Protein AF-0000000076649684 (afdb_homodimer)

Foldseek 3Di:
DVPVPPPPPPPPPPPPPPVPPPDPPPPDDDPPPQLDDDPVLLVQLVVQCVQFPCPLPAPQDDPVVCPDVVPDDLLLSLLSLLQRVLRGPDCVCPPPSLVSSVVSLVVSVVVLVVCVVVVNDDLVSLSSLLSSLQSCLLQLLLVSNQVSLVVSVVVCVVVVLFFQPDDLPDQDPVLQNSQRSVLSSLLSCLQRYDDDWDWDCPVPVVDIDTDDDDDDPVDDDPTDTRDHHDDPPPDDDPDDDPPNDDALSVLLSVLSNLSSLLLVLLVCLVVVPVPADDLPDCPHSNNVSVVSLVVSVVSPDPCLFCVNVVLLPDALVVCSVPVSRVSSSLSNQLSSLLSLLSSLPLCSPQVNPPDQQAPDDDLVSNLVSLVSNLLSLVSLLVSLVSCVVSVPDNNHCVNLLSLLSSLVSLLLQCLAQDPVSNVVSVVSNVSSLVSLVVSCVSGVLSVVSSVLSVVQSCQQCVVVVVPVVPPPDRRQQKGKGQPVSSCCSSSVPSPPPPPAADDVSCVVPDVPDPVRDHGPPPVQRFIWMWRQPNNPPPPVPSDDDRRRRGHTDDGDRPDDPDPDDDPPPDDPDPPCPPPPPDCPPPVPPPPPPPCPRPRPPDPVPPPPDDDDPPPPPPSPPTD/DVPVPPPPDPPPDPPPPPPPPPDPPPPDDDPPPQLDDDPVLLVQLVVQCVQFPCPLPAPQDDPVVVPDVVPDDLLLSLLSLLQRVLRGPDPVCPPPSLVSSVVSLVVSVVVLVVCVVVVNDDLVSLSSLLSSLQSCLLQLLLVSNQVSLVVSVVVCVVVVLFFQPDDLPDQDPVLQNSQRSVLSSLLSCLQRYDDDWDWDCPVPVVDIDTDDDDDDPVDDDPTDTRDHHDDDPPDDDPDDDPLDDDALSVLLSVLSNLSSLLLVLLVCLVVVPVPADDLPDCPHSNNVSVVSLVVSVVSPDPCLFCVNVVLLPDALVVCSVPVSRVSSSLSNQLSSLLSLLSSLPLCSVQVNPPDAQPDDPDLVSNLVSLVSNLLSLVSLLVSLVSCVVSVPDNNHCVNLLSLLSSLVSLLLQCLAQAPVSNVVSVVSNVSSLVSLVVSCVSGVLSVVSSVLSVVQSCQQCVVVVVPVVPPPDRRQLKGKGQPVSSCCSSSVPSVPPPPAADDVSCVVPDVPDPVRDHGPPPVQRFIWMWRQPNNPPPPVLSDDDRRRRTHTDDGDRPDDDDPDDDPDPDDPDDPCPPPPDDCPPPPPPPPPPPPPRPSPPDPVPPPPDDDDPPPPPPSPPTD

Sequence (1246 aa):
MESYTRILENSAQFQDWQLPLSPSVEMDSSTTTSILPPNDVLEDVIGAYFQYCHKQPLWLFNRQDFSSMQDCSEETMLALLALASCHSKHPFFQGRVHELGQSYAQAAREGIMHQVGEGKVSITTVQNLCILTLANIQANKTTLAHLHIGMANTLAKCANLDVEACAIEDFGTRAETRRRVFWSLHLLQQMYGHQSFTTDILQDITRPQYIATYTDPRKSVNERPPAIPHEDISGQDETTSADKKSGIWAYMLQTSTLWGEVRTYVKQWAQQTNNAPPPWSIESGYAVINAYLMDSETKFPDRHRFDSARFTEQENRHLQSNRGYWSPWIYQQFAYHTIHNMLNHPFLYSSRPQQSAQLGVPNTFWKTSSELAFIHSIWVARLIEMVIHKDYRVSDPFIGHCASIAATIHIYFCRAADKTTREAALDRLAKCVAFLAELALLWPSCRWLHERLQSLIRAAFEVDHEQGKDQEVPPPRTISINTRLMWDILLYNSGAYRGTTSSPQTRSLFDGSSLFPEDNTDDGEDIVEIDNFHSPTVEVSLGNGQALPPQPGRRRTRSGQGTQESQANPVAQSCSIPETFGSSTEQTPLASWPMSLDMAYDPFFQFQDSGGPFFGIWEVGNLMESYTRILENSAQFQDWQLPLSPSVEMDSSTTTSILPPNDVLEDVIGAYFQYCHKQPLWLFNRQDFSSMQDCSEETMLALLALASCHSKHPFFQGRVHELGQSYAQAAREGIMHQVGEGKVSITTVQNLCILTLANIQANKTTLAHLHIGMANTLAKCANLDVEACAIEDFGTRAETRRRVFWSLHLLQQMYGHQSFTTDILQDITRPQYIATYTDPRKSVNERPPAIPHEDISGQDETTSADKKSGIWAYMLQTSTLWGEVRTYVKQWAQQTNNAPPPWSIESGYAVINAYLMDSETKFPDRHRFDSARFTEQENRHLQSNRGYWSPWIYQQFAYHTIHNMLNHPFLYSSRPQQSAQLGVPNTFWKTSSELAFIHSIWVARLIEMVIHKDYRVSDPFIGHCASIAATIHIYFCRAADKTTREAALDRLAKCVAFLAELALLWPSCRWLHERLQSLIRAAFEVDHEQGKDQEVPPPRTISINTRLMWDILLYNSGAYRGTTSSPQTRSLFDGSSLFPEDNTDDGEDIVEIDNFHSPTVEVSLGNGQALPPQPGRRRTRSGQGTQESQANPVAQSCSIPETFGSSTEQTPLASWPMSLDMAYDPFFQFQDSGGPFFGIWEVGNL

Organism: Fusarium proliferatum (strain ET1) (NCBI:txid1227346)

Structure (mmCIF, N/CA/C/O backbone):
data_AF-0000000076649684-model_v1
#
loop_
_entity.id
_entity.type
_entity.pdbx_description
1 polymer 'Transcription factor domain-containing protein'
#
loop_
_atom_site.group_PDB
_atom_site.id
_atom_site.type_symbol
_atom_site.label_atom_id
_atom_site.label_alt_id
_atom_site.label_comp_id
_atom_site.label_asym_id
_atom_site.label_entity_id
_atom_site.label_seq_id
_atom_site.pdbx_PDB_ins_code
_atom_site.Cartn_x
_atom_site.Cartn_y
_atom_site.Cartn_z
_atom_site.occupancy
_atom_site.B_iso_or_equiv
_atom_site.auth_seq_id
_atom_site.auth_comp_id
_atom_site.auth_asym_id
_atom_site.auth_atom_id
_atom_site.pdbx_PDB_model_num
ATOM 1 N N . MET A 1 1 ? -23.594 -48.625 -25.766 1 22.59 1 MET A N 1
ATOM 2 C CA . MET A 1 1 ? -24.547 -47.75 -25.078 1 22.59 1 MET A CA 1
ATOM 3 C C . MET A 1 1 ? -24.969 -48.344 -23.734 1 22.59 1 MET A C 1
ATOM 5 O O . MET A 1 1 ? -25.234 -47.594 -22.797 1 22.59 1 MET A O 1
ATOM 9 N N . GLU A 1 2 ? -25.281 -49.719 -23.781 1 24.36 2 GLU A N 1
ATOM 10 C CA . GLU A 1 2 ? -25.672 -50.625 -22.688 1 24.36 2 GLU A CA 1
ATOM 11 C C . GLU A 1 2 ? -24.609 -50.625 -21.594 1 24.36 2 GLU A C 1
ATOM 13 O O . GLU A 1 2 ? -24.938 -50.656 -20.406 1 24.36 2 GLU A O 1
ATOM 18 N N . SER A 1 3 ? -23.375 -50.938 -22.094 1 23.81 3 SER A N 1
ATOM 19 C CA . SER A 1 3 ? -22.344 -51.406 -21.156 1 23.81 3 SER A CA 1
ATOM 20 C C . SER A 1 3 ? -21.906 -50.281 -20.219 1 23.81 3 SER A C 1
ATOM 22 O O . SER A 1 3 ? -21.156 -50.531 -19.266 1 23.81 3 SER A O 1
ATOM 24 N N . TYR A 1 4 ? -21.938 -49.031 -20.781 1 22.14 4 TYR A N 1
ATOM 25 C CA . TYR A 1 4 ? -21.297 -47.969 -20 1 22.14 4 TYR A CA 1
ATOM 26 C C . TYR A 1 4 ? -22.062 -47.719 -18.703 1 22.14 4 TYR A C 1
ATOM 28 O O . TYR A 1 4 ? -21.719 -46.812 -17.938 1 22.14 4 TYR A O 1
ATOM 36 N N . THR A 1 5 ? -23.344 -48.281 -18.625 1 24.69 5 THR A N 1
ATOM 37 C CA . THR A 1 5 ? -24.281 -48.062 -17.531 1 24.69 5 THR A CA 1
ATOM 38 C C . THR A 1 5 ? -23.781 -48.719 -16.25 1 24.69 5 THR A C 1
ATOM 40 O O . THR A 1 5 ? -24.328 -48.438 -15.172 1 24.69 5 THR A O 1
ATOM 43 N N . ARG A 1 6 ? -23.062 -49.844 -16.391 1 24.95 6 ARG A N 1
ATOM 44 C CA . ARG A 1 6 ? -22.969 -50.781 -15.281 1 24.95 6 ARG A CA 1
ATOM 45 C C . ARG A 1 6 ? -22.172 -50.188 -14.125 1 24.95 6 ARG A C 1
ATOM 47 O O . ARG A 1 6 ? -22.25 -50.688 -13 1 24.95 6 ARG A O 1
ATOM 54 N N . ILE A 1 7 ? -21.109 -49.438 -14.523 1 23.73 7 ILE A N 1
ATOM 55 C CA . ILE A 1 7 ? -20.094 -49.375 -13.484 1 23.73 7 ILE A CA 1
ATOM 56 C C . ILE A 1 7 ? -20.594 -48.531 -12.328 1 23.73 7 ILE A C 1
ATOM 58 O O . ILE A 1 7 ? -19.875 -48.312 -11.344 1 23.73 7 ILE A O 1
ATOM 62 N N . LEU A 1 8 ? -21.828 -47.906 -12.523 1 21.91 8 LEU A N 1
ATOM 63 C CA . LEU A 1 8 ? -22.188 -46.875 -11.562 1 21.91 8 LEU A CA 1
ATOM 64 C C . LEU A 1 8 ? -22.578 -47.469 -10.219 1 21.91 8 LEU A C 1
ATOM 66 O O . LEU A 1 8 ? -22.844 -46.75 -9.266 1 21.91 8 LEU A O 1
ATOM 70 N N . GLU A 1 9 ? -23.047 -48.781 -10.242 1 21.53 9 GLU A N 1
ATOM 71 C CA . GLU A 1 9 ? -23.953 -49.188 -9.156 1 21.53 9 GLU A CA 1
ATOM 72 C C . GLU A 1 9 ? -23.188 -49.312 -7.836 1 21.53 9 GLU A C 1
ATOM 74 O O . GLU A 1 9 ? -23.797 -49.375 -6.77 1 21.53 9 GLU A O 1
ATOM 79 N N . ASN A 1 10 ? -22.031 -49.938 -7.926 1 21.95 10 ASN A N 1
ATOM 80 C CA . ASN A 1 10 ? -21.734 -50.562 -6.645 1 21.95 10 ASN A CA 1
ATOM 81 C C . ASN A 1 10 ? -21.625 -49.531 -5.527 1 21.95 10 ASN A C 1
ATOM 83 O O . ASN A 1 10 ? -20.703 -48.719 -5.52 1 21.95 10 ASN A O 1
ATOM 87 N N . SER A 1 11 ? -22.797 -49.062 -5.047 1 21.42 11 SER A N 1
ATOM 88 C CA . SER A 1 11 ? -23.109 -48.125 -3.984 1 21.42 11 SER A CA 1
ATOM 89 C C . SER A 1 11 ? -22.438 -48.531 -2.674 1 21.42 11 SER A C 1
ATOM 91 O O . SER A 1 11 ? -22.859 -49.469 -2.018 1 21.42 11 SER A O 1
ATOM 93 N N . ALA A 1 12 ? -21.062 -48.688 -2.699 1 21.92 12 ALA A N 1
ATOM 94 C CA . ALA A 1 12 ? -20.375 -49.219 -1.525 1 21.92 12 ALA A CA 1
ATOM 95 C C . ALA A 1 12 ? -20.922 -48.594 -0.243 1 21.92 12 ALA A C 1
ATOM 97 O O . ALA A 1 12 ? -21.312 -47.438 -0.232 1 21.92 12 ALA A O 1
ATOM 98 N N . GLN A 1 13 ? -21.516 -49.438 0.554 1 22.27 13 GLN A N 1
ATOM 99 C CA . GLN A 1 13 ? -22.031 -49.25 1.913 1 22.27 13 GLN A CA 1
ATOM 100 C C . GLN A 1 13 ? -21.047 -48.438 2.762 1 22.27 13 GLN A C 1
ATOM 102 O O . GLN A 1 13 ? -19.906 -48.844 2.959 1 22.27 13 GLN A O 1
ATOM 107 N N . PHE A 1 14 ? -21.078 -47.156 2.602 1 21.08 14 PHE A N 1
ATOM 108 C CA . PHE A 1 14 ? -20.25 -46.281 3.426 1 21.08 14 PHE A CA 1
ATOM 109 C C . PHE A 1 14 ? -20.453 -46.594 4.906 1 21.08 14 PHE A C 1
ATOM 111 O O . PHE A 1 14 ? -21.531 -46.375 5.457 1 21.08 14 PHE A O 1
ATOM 118 N N . GLN A 1 15 ? -20.047 -47.844 5.27 1 19.95 15 GLN A N 1
ATOM 119 C CA . GLN A 1 15 ? -20.109 -48.156 6.695 1 19.95 15 GLN A CA 1
ATOM 120 C C . GLN A 1 15 ? -19.641 -46.938 7.52 1 19.95 15 GLN A C 1
ATOM 122 O O . GLN A 1 15 ? -18.672 -46.281 7.152 1 19.95 15 GLN A O 1
ATOM 127 N N . ASP A 1 16 ? -20.5 -46.5 8.359 1 22.8 16 ASP A N 1
ATOM 128 C CA . ASP A 1 16 ? -20.5 -45.438 9.352 1 22.8 16 ASP A CA 1
ATOM 129 C C . ASP A 1 16 ? -19.344 -45.594 10.328 1 22.8 16 ASP A C 1
ATOM 131 O O . ASP A 1 16 ? -19.375 -46.438 11.219 1 22.8 16 ASP A O 1
ATOM 135 N N . TRP A 1 17 ? -18.109 -45.781 9.789 1 21.47 17 TRP A N 1
ATOM 136 C CA . TRP A 1 17 ? -17.062 -46.031 10.781 1 21.47 17 TRP A CA 1
ATOM 137 C C . TRP A 1 17 ? -17.125 -45.031 11.906 1 21.47 17 TRP A C 1
ATOM 139 O O . TRP A 1 17 ? -17.031 -43.812 11.664 1 21.47 17 TRP A O 1
ATOM 149 N N . GLN A 1 18 ? -17.938 -45.344 12.898 1 22.16 18 GLN A N 1
ATOM 150 C CA . GLN A 1 18 ? -18 -44.656 14.188 1 22.16 18 GLN A CA 1
ATOM 151 C C . GLN A 1 18 ? -16.594 -44.438 14.75 1 22.16 18 GLN A C 1
ATOM 153 O O . GLN A 1 18 ? -15.852 -45.375 15 1 22.16 18 GLN A O 1
ATOM 158 N N . LEU A 1 19 ? -15.953 -43.438 14.266 1 22.09 19 LEU A N 1
ATOM 159 C CA . LEU A 1 19 ? -14.625 -43.156 14.805 1 22.09 19 LEU A CA 1
ATOM 160 C C . LEU A 1 19 ? -14.641 -43.25 16.328 1 22.09 19 LEU A C 1
ATOM 162 O O . LEU A 1 19 ? -15.484 -42.625 16.984 1 22.09 19 LEU A O 1
ATOM 166 N N . PRO A 1 20 ? -14.32 -44.375 16.875 1 24.05 20 PRO A N 1
ATOM 167 C CA . PRO A 1 20 ? -14.297 -44.469 18.328 1 24.05 20 PRO A CA 1
ATOM 168 C C . PRO A 1 20 ? -13.688 -43.219 18.984 1 24.05 20 PRO A C 1
ATOM 170 O O . PRO A 1 20 ? -12.891 -42.5 18.359 1 24.05 20 PRO A O 1
ATOM 173 N N . LEU A 1 21 ? -14.398 -42.719 20.016 1 24.66 21 LEU A N 1
ATOM 174 C CA . LEU A 1 21 ? -14.07 -41.656 20.938 1 24.66 21 LEU A CA 1
ATOM 175 C C . LEU A 1 21 ? -12.656 -41.812 21.5 1 24.66 21 LEU A C 1
ATOM 177 O O . LEU A 1 21 ? -12.367 -42.812 22.172 1 24.66 21 LEU A O 1
ATOM 181 N N . SER A 1 22 ? -11.68 -41.625 20.656 1 23.8 22 SER A N 1
ATOM 182 C CA . SER A 1 22 ? -10.359 -41.938 21.172 1 23.8 22 SER A CA 1
ATOM 183 C C . SER A 1 22 ? -10.195 -41.5 22.625 1 23.8 22 SER A C 1
ATOM 185 O O . SER A 1 22 ? -10.766 -40.469 23.016 1 23.8 22 SER A O 1
ATOM 187 N N . PRO A 1 23 ? -9.852 -42.375 23.469 1 26.72 23 PRO A N 1
ATOM 188 C CA . PRO A 1 23 ? -9.664 -42.125 24.891 1 26.72 23 PRO A CA 1
ATOM 189 C C . PRO A 1 23 ? -8.938 -40.812 25.172 1 26.72 23 PRO A C 1
ATOM 191 O O . PRO A 1 23 ? -8.219 -40.312 24.312 1 26.72 23 PRO A O 1
ATOM 194 N N . SER A 1 24 ? -9.477 -40.094 26.141 1 25.45 24 SER A N 1
ATOM 195 C CA . SER A 1 24 ? -9.016 -38.875 26.812 1 25.45 24 SER A CA 1
ATOM 196 C C . SER A 1 24 ? -7.527 -38.969 27.141 1 25.45 24 SER A C 1
ATOM 198 O O . SER A 1 24 ? -7.137 -39.625 28.109 1 25.45 24 SER A O 1
ATOM 200 N N . VAL A 1 25 ? -6.684 -39.188 26.078 1 27.77 25 VAL A N 1
ATOM 201 C CA . VAL A 1 25 ? -5.309 -39.219 26.578 1 27.77 25 VAL A CA 1
ATOM 202 C C . VAL A 1 25 ? -5.094 -38.062 27.562 1 27.77 25 VAL A C 1
ATOM 204 O O . VAL A 1 25 ? -5.367 -36.906 27.266 1 27.77 25 VAL A O 1
ATOM 207 N N . GLU A 1 26 ? -5.094 -38.375 28.766 1 26.45 26 GLU A N 1
ATOM 208 C CA . GLU A 1 26 ? -4.699 -37.562 29.922 1 26.45 26 GLU A CA 1
ATOM 209 C C . GLU A 1 26 ? -3.449 -36.75 29.625 1 26.45 26 GLU A C 1
ATOM 211 O O . GLU A 1 26 ? -2.361 -37.312 29.453 1 26.45 26 GLU A O 1
ATOM 216 N N . MET A 1 27 ? -3.66 -35.719 28.734 1 27.19 27 MET A N 1
ATOM 217 C CA . MET A 1 27 ? -2.557 -34.75 28.625 1 27.19 27 MET A CA 1
ATOM 218 C C . MET A 1 27 ? -1.981 -34.438 29.984 1 27.19 27 MET A C 1
ATOM 220 O O . MET A 1 27 ? -2.674 -33.875 30.844 1 27.19 27 MET A O 1
ATOM 224 N N . ASP A 1 28 ? -1.069 -35.156 30.391 1 27.75 28 ASP A N 1
ATOM 225 C CA . ASP A 1 28 ? -0.282 -34.875 31.594 1 27.75 28 ASP A CA 1
ATOM 226 C C . ASP A 1 28 ? 0.065 -33.375 31.672 1 27.75 28 ASP A C 1
ATOM 228 O O . ASP A 1 28 ? 0.175 -32.719 30.641 1 27.75 28 ASP A O 1
ATOM 232 N N . SER A 1 29 ? 0.234 -32.688 32.812 1 29.02 29 SER A N 1
ATOM 233 C CA . SER A 1 29 ? 0.198 -31.375 33.438 1 29.02 29 SER A CA 1
ATOM 234 C C . SER A 1 29 ? 1.119 -30.406 32.688 1 29.02 29 SER A C 1
ATOM 236 O O . SER A 1 29 ? 0.685 -29.328 32.281 1 29.02 29 SER A O 1
ATOM 238 N N . SER A 1 30 ? 2.342 -29.844 33.406 1 31.81 30 SER A N 1
ATOM 239 C CA . SER A 1 30 ? 3.008 -28.562 33.594 1 31.81 30 SER A CA 1
ATOM 240 C C . SER A 1 30 ? 3.951 -28.25 32.406 1 31.81 30 SER A C 1
ATOM 242 O O . SER A 1 30 ? 4.773 -27.344 32.5 1 31.81 30 SER A O 1
ATOM 244 N N . THR A 1 31 ? 4.52 -29.266 31.641 1 34.03 31 THR A N 1
ATOM 245 C CA . THR A 1 31 ? 5.723 -28.969 30.875 1 34.03 31 THR A CA 1
ATOM 246 C C . THR A 1 31 ? 5.43 -27.922 29.797 1 34.03 31 THR A C 1
ATOM 248 O O . THR A 1 31 ? 4.477 -28.062 29.031 1 34.03 31 THR A O 1
ATOM 251 N N . THR A 1 32 ? 5.891 -26.734 29.766 1 39.47 32 THR A N 1
ATOM 252 C CA . THR A 1 32 ? 5.91 -25.703 28.734 1 39.47 32 THR A CA 1
ATOM 253 C C . THR A 1 32 ? 6.07 -26.328 27.344 1 39.47 32 THR A C 1
ATOM 255 O O . THR A 1 32 ? 7.172 -26.719 26.969 1 39.47 32 THR A O 1
ATOM 258 N N . THR A 1 33 ? 5.473 -27.312 26.766 1 45.75 33 THR A N 1
ATOM 259 C CA . THR A 1 33 ? 5.508 -28.172 25.578 1 45.75 33 THR A CA 1
ATOM 260 C C . THR A 1 33 ? 5.77 -27.328 24.328 1 45.75 33 THR A C 1
ATOM 262 O O . THR A 1 33 ? 4.977 -26.453 24 1 45.75 33 THR A O 1
ATOM 265 N N . SER A 1 34 ? 7.004 -27.156 23.922 1 65.06 34 SER A N 1
ATOM 266 C CA . SER A 1 34 ? 7.547 -26.484 22.734 1 65.06 34 SER A CA 1
ATOM 267 C C . SER A 1 34 ? 6.707 -26.781 21.5 1 65.06 34 SER A C 1
ATOM 269 O O . SER A 1 34 ? 6.379 -27.938 21.219 1 65.06 34 SER A O 1
ATOM 271 N N . ILE A 1 35 ? 5.93 -25.875 20.969 1 82.5 35 ILE A N 1
ATOM 272 C CA . ILE A 1 35 ? 5.113 -25.922 19.766 1 82.5 35 ILE A CA 1
ATOM 273 C C . ILE A 1 35 ? 5.93 -26.531 18.625 1 82.5 35 ILE A C 1
ATOM 275 O O . ILE A 1 35 ? 5.375 -27.172 17.719 1 82.5 35 ILE A O 1
ATOM 279 N N . LEU A 1 36 ? 7.305 -26.688 18.828 1 90.94 36 LEU A N 1
ATOM 280 C CA . LEU A 1 36 ? 8.156 -27.172 17.734 1 90.94 36 LEU A CA 1
ATOM 281 C C . LEU A 1 36 ? 8.336 -28.672 17.812 1 90.94 36 LEU A C 1
ATOM 283 O O . LEU A 1 36 ? 8.461 -29.25 18.906 1 90.94 36 LEU A O 1
ATOM 287 N N . PRO A 1 37 ? 8.359 -29.344 16.75 1 94 37 PRO A N 1
ATOM 288 C CA . PRO A 1 37 ? 8.617 -30.781 16.719 1 94 37 PRO A CA 1
ATOM 289 C C . PRO A 1 37 ? 10.086 -31.125 17 1 94 37 PRO A C 1
ATOM 291 O O . PRO A 1 37 ? 10.914 -30.219 17.141 1 94 37 PRO A O 1
ATOM 294 N N . PRO A 1 38 ? 10.398 -32.438 17.078 1 92.94 38 PRO A N 1
ATOM 295 C CA . PRO A 1 38 ? 11.781 -32.844 17.328 1 92.94 38 PRO A CA 1
ATOM 296 C C . PRO A 1 38 ? 12.75 -32.406 16.234 1 92.94 38 PRO A C 1
ATOM 298 O O . PRO A 1 38 ? 12.32 -32.094 15.117 1 92.94 38 PRO A O 1
ATOM 301 N N . ASN A 1 39 ? 14.055 -32.406 16.516 1 92.56 39 ASN A N 1
ATOM 302 C CA . ASN A 1 39 ? 15.086 -31.859 15.641 1 92.56 39 ASN A CA 1
ATOM 303 C C . ASN A 1 39 ? 15.172 -32.625 14.328 1 92.56 39 ASN A C 1
ATOM 305 O O . ASN A 1 39 ? 15.469 -32.062 13.281 1 92.56 39 ASN A O 1
ATOM 309 N N . ASP A 1 40 ? 14.945 -33.844 14.406 1 94 40 ASP A N 1
ATOM 310 C CA . ASP A 1 40 ? 15.016 -34.656 13.188 1 94 40 ASP A CA 1
ATOM 311 C C . ASP A 1 40 ? 13.922 -34.25 12.195 1 94 40 ASP A C 1
ATOM 313 O O . ASP A 1 40 ? 14.141 -34.25 10.984 1 94 40 ASP A O 1
ATOM 317 N N . VAL A 1 41 ? 12.773 -33.969 12.766 1 95.56 41 VAL A N 1
ATOM 318 C CA . VAL A 1 41 ? 11.664 -33.5 11.938 1 95.56 41 VAL A CA 1
ATOM 319 C C . VAL A 1 41 ? 12 -32.125 11.344 1 95.56 41 VAL A C 1
ATOM 321 O O . VAL A 1 41 ? 11.742 -31.875 10.164 1 95.56 41 VAL A O 1
ATOM 324 N N . LEU A 1 42 ? 12.602 -31.266 12.125 1 95.69 42 LEU A N 1
ATOM 325 C CA . LEU A 1 42 ? 12.969 -29.922 11.672 1 95.69 42 LEU A CA 1
ATOM 326 C C . LEU A 1 42 ? 14 -30 10.547 1 95.69 42 LEU A C 1
ATOM 328 O O . LEU A 1 42 ? 13.898 -29.266 9.562 1 95.69 42 LEU A O 1
ATOM 332 N N . GLU A 1 43 ? 14.93 -30.859 10.688 1 94.94 43 GLU A N 1
ATOM 333 C CA . GLU A 1 43 ? 15.945 -31.031 9.656 1 94.94 43 GLU A CA 1
ATOM 334 C C . GLU A 1 43 ? 15.336 -31.516 8.344 1 94.94 43 GLU A C 1
ATOM 336 O O . GLU A 1 43 ? 15.742 -31.078 7.266 1 94.94 43 GLU A O 1
ATOM 341 N N . ASP A 1 44 ? 14.43 -32.406 8.523 1 96.56 44 ASP A N 1
ATOM 342 C CA . ASP A 1 44 ? 13.758 -32.906 7.336 1 96.56 44 ASP A CA 1
ATOM 343 C C . ASP A 1 44 ? 12.977 -31.812 6.621 1 96.56 44 ASP A C 1
ATOM 345 O O . ASP A 1 44 ? 13 -31.719 5.391 1 96.56 44 ASP A O 1
ATOM 349 N N . VAL A 1 45 ? 12.297 -31 7.383 1 96.75 45 VAL A N 1
ATOM 350 C CA . VAL A 1 45 ? 11.484 -29.922 6.812 1 96.75 45 VAL A CA 1
ATOM 351 C C . VAL A 1 45 ? 12.391 -28.875 6.164 1 96.75 45 VAL A C 1
ATOM 353 O O . VAL A 1 45 ? 12.062 -28.328 5.109 1 96.75 45 VAL A O 1
ATOM 356 N N . ILE A 1 46 ? 13.516 -28.578 6.773 1 96.62 46 ILE A N 1
ATOM 357 C CA . ILE A 1 46 ? 14.484 -27.656 6.184 1 96.62 46 ILE A CA 1
ATOM 358 C C . ILE A 1 46 ? 14.977 -28.219 4.848 1 96.62 46 ILE A C 1
ATOM 360 O O . ILE A 1 46 ? 15.078 -27.469 3.865 1 96.62 46 ILE A O 1
ATOM 364 N N . GLY A 1 47 ? 15.227 -29.5 4.816 1 95.69 47 GLY A N 1
ATOM 365 C CA . GLY A 1 47 ? 15.594 -30.141 3.566 1 95.69 47 GLY A CA 1
ATOM 366 C C . GLY A 1 47 ? 14.508 -30.047 2.508 1 95.69 47 GLY A C 1
ATOM 367 O O . GLY A 1 47 ? 14.797 -29.75 1.346 1 95.69 47 GLY A O 1
ATOM 368 N N . ALA A 1 48 ? 13.32 -30.25 2.969 1 96.31 48 ALA A N 1
ATOM 369 C CA . ALA A 1 48 ? 12.188 -30.156 2.057 1 96.31 48 ALA A CA 1
ATOM 370 C C . ALA A 1 48 ? 12.023 -28.719 1.532 1 96.31 48 ALA A C 1
ATOM 372 O O . ALA A 1 48 ? 11.688 -28.516 0.362 1 96.31 48 ALA A O 1
ATOM 373 N N . TYR A 1 49 ? 12.25 -27.766 2.422 1 96.88 49 TYR A N 1
ATOM 374 C CA . TYR A 1 49 ? 12.164 -26.375 2.008 1 96.88 49 TYR A CA 1
ATOM 375 C C . TYR A 1 49 ? 13.148 -26.078 0.884 1 96.88 49 TYR A C 1
ATOM 377 O O . TYR A 1 49 ? 12.781 -25.484 -0.134 1 96.88 49 TYR A O 1
ATOM 385 N N . PHE A 1 50 ? 14.352 -26.469 0.976 1 96.12 50 PHE A N 1
ATOM 386 C CA . PHE A 1 50 ? 15.375 -26.125 -0.001 1 96.12 50 PHE A CA 1
ATOM 387 C C . PHE A 1 50 ? 15.211 -26.953 -1.271 1 96.12 50 PHE A C 1
ATOM 389 O O . PHE A 1 50 ? 15.641 -26.547 -2.35 1 96.12 50 PHE A O 1
ATOM 396 N N . GLN A 1 51 ? 14.477 -28.016 -1.137 1 95.5 51 GLN A N 1
ATOM 397 C CA . GLN A 1 51 ? 14.25 -28.844 -2.316 1 95.5 51 GLN A CA 1
ATOM 398 C C . GLN A 1 51 ? 13.023 -28.375 -3.094 1 95.5 51 GLN A C 1
ATOM 400 O O . GLN A 1 51 ? 13.031 -28.359 -4.328 1 95.5 51 GLN A O 1
ATOM 405 N N . TYR A 1 52 ? 11.977 -27.922 -2.332 1 96.12 52 TYR A N 1
ATOM 406 C CA . TYR A 1 52 ? 10.703 -27.766 -3.027 1 96.12 52 TYR A CA 1
ATOM 407 C C . TYR A 1 52 ? 10.195 -26.328 -2.916 1 96.12 52 TYR A C 1
ATOM 409 O O . TYR A 1 52 ? 9.25 -25.953 -3.609 1 96.12 52 TYR A O 1
ATOM 417 N N . CYS A 1 53 ? 10.789 -25.484 -2.078 1 96.75 53 CYS A N 1
ATOM 418 C CA . CYS A 1 53 ? 10.234 -24.156 -1.88 1 96.75 53 CYS A CA 1
ATOM 419 C C . CYS A 1 53 ? 11.242 -23.078 -2.26 1 96.75 53 CYS A C 1
ATOM 421 O O . CYS A 1 53 ? 10.867 -22 -2.729 1 96.75 53 CYS A O 1
ATOM 423 N N . HIS A 1 54 ? 12.547 -23.344 -2.047 1 96.44 54 HIS A N 1
ATOM 424 C CA . HIS A 1 54 ? 13.609 -22.375 -2.332 1 96.44 54 HIS A CA 1
ATOM 425 C C . HIS A 1 54 ? 13.641 -22.016 -3.812 1 96.44 54 HIS A C 1
ATOM 427 O O . HIS A 1 54 ? 13.836 -22.875 -4.668 1 96.44 54 HIS A O 1
ATOM 433 N N . LYS A 1 55 ? 13.406 -20.703 -4.117 1 95.75 55 LYS A N 1
ATOM 434 C CA . LYS A 1 55 ? 13.344 -20.172 -5.477 1 95.75 55 LYS A CA 1
ATOM 435 C C . LYS A 1 55 ? 12.164 -20.766 -6.242 1 95.75 55 LYS A C 1
ATOM 437 O O . LYS A 1 55 ? 12.234 -20.938 -7.461 1 95.75 55 LYS A O 1
ATOM 442 N N . GLN A 1 56 ? 11.109 -21.203 -5.5 1 94.81 56 GLN A N 1
ATOM 443 C CA . GLN A 1 56 ? 9.938 -21.859 -6.082 1 94.81 56 GLN A CA 1
ATOM 444 C C . GLN A 1 56 ? 8.656 -21.375 -5.406 1 94.81 56 GLN A C 1
ATOM 446 O O . GLN A 1 56 ? 7.941 -22.172 -4.793 1 94.81 56 GLN A O 1
ATOM 451 N N . PRO A 1 57 ? 8.375 -20.141 -5.414 1 96.19 57 PRO A N 1
ATOM 452 C CA . PRO A 1 57 ? 9.055 -19.188 -6.305 1 96.19 57 PRO A CA 1
ATOM 453 C C . PRO A 1 57 ? 9.945 -18.203 -5.547 1 96.19 57 PRO A C 1
ATOM 455 O O . PRO A 1 57 ? 10.719 -17.469 -6.164 1 96.19 57 PRO A O 1
ATOM 458 N N . LEU A 1 58 ? 9.898 -18.172 -4.238 1 97.94 58 LEU A N 1
ATOM 459 C CA . LEU A 1 58 ? 10.555 -17.125 -3.457 1 97.94 58 LEU A CA 1
ATOM 460 C C . LEU A 1 58 ? 12.008 -17.5 -3.162 1 97.94 58 LEU A C 1
ATOM 462 O O . LEU A 1 58 ? 12.312 -18.656 -2.889 1 97.94 58 LEU A O 1
ATOM 466 N N . TRP A 1 59 ? 12.852 -16.547 -3.266 1 97.56 59 TRP A N 1
ATOM 467 C CA . TRP A 1 59 ? 14.25 -16.656 -2.883 1 97.56 59 TRP A CA 1
ATOM 468 C C . TRP A 1 59 ? 14.539 -15.859 -1.618 1 97.56 59 TRP A C 1
ATOM 470 O O . TRP A 1 59 ? 15 -14.719 -1.691 1 97.56 59 TRP A O 1
ATOM 480 N N . LEU A 1 60 ? 14.367 -16.5 -0.436 1 97.69 60 LEU A N 1
ATOM 481 C CA . LEU A 1 60 ? 14.414 -15.758 0.82 1 97.69 60 LEU A CA 1
ATOM 482 C C . LEU A 1 60 ? 15.633 -16.156 1.646 1 97.69 60 LEU A C 1
ATOM 484 O O . LEU A 1 60 ? 16.297 -15.312 2.252 1 97.69 60 LEU A O 1
ATOM 488 N N . PHE A 1 61 ? 15.898 -17.453 1.672 1 95.94 61 PHE A N 1
ATOM 489 C CA . PHE A 1 61 ? 16.984 -17.984 2.482 1 95.94 61 PHE A CA 1
ATOM 490 C C . PHE A 1 61 ? 17.953 -18.797 1.63 1 95.94 61 PHE A C 1
ATOM 492 O O . PHE A 1 61 ? 17.562 -19.312 0.572 1 95.94 61 PHE A O 1
ATOM 499 N N . ASN A 1 62 ? 19.141 -18.797 2.131 1 92.75 62 ASN A N 1
ATOM 500 C CA . ASN A 1 62 ? 20.141 -19.734 1.603 1 92.75 62 ASN A CA 1
ATOM 501 C C . ASN A 1 62 ? 20.5 -20.812 2.625 1 92.75 62 ASN A C 1
ATOM 503 O O . ASN A 1 62 ? 20.203 -20.672 3.812 1 92.75 62 ASN A O 1
ATOM 507 N N . ARG A 1 63 ? 21.062 -21.828 2.156 1 91.5 63 ARG A N 1
ATOM 508 C CA . ARG A 1 63 ? 21.359 -22.969 3.016 1 91.5 63 ARG A CA 1
ATOM 509 C C . ARG A 1 63 ? 22.266 -22.562 4.176 1 91.5 63 ARG A C 1
ATOM 511 O O . ARG A 1 63 ? 22.141 -23.094 5.281 1 91.5 63 ARG A O 1
ATOM 518 N N . GLN A 1 64 ? 23.062 -21.578 3.969 1 89.56 64 GLN A N 1
ATOM 519 C CA . GLN A 1 64 ? 24.016 -21.109 4.977 1 89.56 64 GLN A CA 1
ATOM 520 C C . GLN A 1 64 ? 23.281 -20.469 6.16 1 89.56 64 GLN A C 1
ATOM 522 O O . GLN A 1 64 ? 23.797 -20.469 7.281 1 89.56 64 GLN A O 1
ATOM 527 N N . ASP A 1 65 ? 22.109 -19.984 5.887 1 90.69 65 ASP A N 1
ATOM 528 C CA . ASP A 1 65 ? 21.328 -19.328 6.941 1 90.69 65 ASP A CA 1
ATOM 529 C C . ASP A 1 65 ? 20.875 -20.344 7.984 1 90.69 65 ASP A C 1
ATOM 531 O O . ASP A 1 65 ? 20.516 -19.969 9.109 1 90.69 65 ASP A O 1
ATOM 535 N N . PHE A 1 66 ? 20.875 -21.656 7.625 1 93 66 PHE A N 1
ATOM 536 C CA . PHE A 1 66 ? 20.359 -22.688 8.523 1 93 66 PHE A CA 1
ATOM 537 C C . PHE A 1 66 ? 21.484 -23.656 8.922 1 93 66 PHE A C 1
ATOM 539 O O . PHE A 1 66 ? 21.219 -24.797 9.281 1 93 66 PHE A O 1
ATOM 546 N N . SER A 1 67 ? 22.672 -23.156 8.789 1 88.81 67 SER A N 1
ATOM 547 C CA . SER A 1 67 ? 23.797 -24 9.18 1 88.81 67 SER A CA 1
ATOM 548 C C . SER A 1 67 ? 23.719 -24.391 10.656 1 88.81 67 SER A C 1
ATOM 550 O O . SER A 1 67 ? 24.047 -25.516 11.016 1 88.81 67 SER A O 1
ATOM 552 N N . SER A 1 68 ? 23.266 -23.406 11.438 1 88.31 68 SER A N 1
ATOM 553 C CA . SER A 1 68 ? 22.984 -23.688 12.844 1 88.31 68 SER A CA 1
ATOM 554 C C . SER A 1 68 ? 21.5 -23.469 13.156 1 88.31 68 SER A C 1
ATOM 556 O O . SER A 1 68 ? 21.062 -22.312 13.273 1 88.31 68 SER A O 1
ATOM 558 N N . MET A 1 69 ? 20.844 -24.516 13.383 1 86.44 69 MET A N 1
ATOM 559 C CA . MET A 1 69 ? 19.406 -24.453 13.633 1 86.44 69 MET A CA 1
ATOM 560 C C . MET A 1 69 ? 19.109 -23.719 14.938 1 86.44 69 MET A C 1
ATOM 562 O O . MET A 1 69 ? 18.062 -23.094 15.078 1 86.44 69 MET A O 1
ATOM 566 N N . GLN A 1 70 ? 20.062 -23.781 15.789 1 83.62 70 GLN A N 1
ATOM 567 C CA . GLN A 1 70 ? 19.875 -23.188 17.109 1 83.62 70 GLN A CA 1
ATOM 568 C C . GLN A 1 70 ? 19.875 -21.672 17.016 1 83.62 70 GLN A C 1
ATOM 570 O O . GLN A 1 70 ? 19.297 -20.984 17.875 1 83.62 70 GLN A O 1
ATOM 575 N N . ASP A 1 71 ? 20.422 -21.203 15.969 1 85.88 71 ASP A N 1
ATOM 576 C CA . ASP A 1 71 ? 20.531 -19.75 15.82 1 85.88 71 ASP A CA 1
ATOM 577 C C . ASP A 1 71 ? 19.312 -19.156 15.125 1 85.88 71 ASP A C 1
ATOM 579 O O . ASP A 1 71 ? 19.125 -17.938 15.094 1 85.88 71 ASP A O 1
ATOM 583 N N . CYS A 1 72 ? 18.469 -20.062 14.695 1 91.31 72 CYS A N 1
ATOM 584 C CA . CYS A 1 72 ? 17.297 -19.578 13.984 1 91.31 72 CYS A CA 1
ATOM 585 C C . CYS A 1 72 ? 16.172 -19.234 14.953 1 91.31 72 CYS A C 1
ATOM 587 O O . CYS A 1 72 ? 16.016 -19.891 15.984 1 91.31 72 CYS A O 1
ATOM 589 N N . SER A 1 73 ? 15.531 -18.203 14.648 1 92.12 73 SER A N 1
ATOM 590 C CA . SER A 1 73 ? 14.422 -17.828 15.508 1 92.12 73 SER A CA 1
ATOM 591 C C . SER A 1 73 ? 13.305 -18.859 15.461 1 92.12 73 SER A C 1
ATOM 593 O O . SER A 1 73 ? 13.164 -19.594 14.484 1 92.12 73 SER A O 1
ATOM 595 N N . GLU A 1 74 ? 12.547 -18.922 16.484 1 95.06 74 GLU A N 1
ATOM 596 C CA . GLU A 1 74 ? 11.406 -19.812 16.547 1 95.06 74 GLU A CA 1
ATOM 597 C C . GLU A 1 74 ? 10.383 -19.5 15.461 1 95.06 74 GLU A C 1
ATOM 599 O O . GLU A 1 74 ? 9.805 -20.406 14.859 1 95.06 74 GLU A O 1
ATOM 604 N N . GLU A 1 75 ? 10.172 -18.219 15.203 1 96.44 75 GLU A N 1
ATOM 605 C CA . GLU A 1 75 ? 9.219 -17.797 14.188 1 96.44 75 GLU A CA 1
ATOM 606 C C . GLU A 1 75 ? 9.625 -18.297 12.805 1 96.44 75 GLU A C 1
ATOM 608 O O . GLU A 1 75 ? 8.766 -18.688 12.008 1 96.44 75 GLU A O 1
ATOM 613 N N . THR A 1 76 ? 10.922 -18.297 12.57 1 97.31 76 THR A N 1
ATOM 614 C CA . THR A 1 76 ? 11.414 -18.766 11.281 1 97.31 76 THR A CA 1
ATOM 615 C C . THR A 1 76 ? 11.156 -20.266 11.125 1 97.31 76 THR A C 1
ATOM 617 O O . THR A 1 76 ? 10.688 -20.719 10.07 1 97.31 76 THR A O 1
ATOM 620 N N . MET A 1 77 ? 11.406 -20.984 12.156 1 97.25 77 MET A N 1
ATOM 621 C CA . MET A 1 77 ? 11.188 -22.422 12.109 1 97.25 77 MET A CA 1
ATOM 622 C C . MET A 1 77 ? 9.711 -22.734 11.938 1 97.25 77 MET A C 1
ATOM 624 O O . MET A 1 77 ? 9.344 -23.625 11.156 1 97.25 77 MET A O 1
ATOM 628 N N . LEU A 1 78 ? 8.906 -22.031 12.625 1 98 78 LEU A N 1
ATOM 629 C CA . LEU A 1 78 ? 7.465 -22.234 12.523 1 98 78 LEU A CA 1
ATOM 630 C C . LEU A 1 78 ? 6.965 -21.891 11.125 1 98 78 LEU A C 1
ATOM 632 O O . LEU A 1 78 ? 6.105 -22.578 10.578 1 98 78 LEU A O 1
ATOM 636 N N . ALA A 1 79 ? 7.473 -20.797 10.555 1 98.25 79 ALA A N 1
ATOM 637 C CA . ALA A 1 79 ? 7.078 -20.406 9.203 1 98.25 79 ALA A CA 1
ATOM 638 C C . ALA A 1 79 ? 7.469 -21.469 8.188 1 98.25 79 ALA A C 1
ATOM 640 O O . ALA A 1 79 ? 6.688 -21.797 7.293 1 98.25 79 ALA A O 1
ATOM 641 N N . LEU A 1 80 ? 8.648 -22.016 8.359 1 98 80 LEU A N 1
ATOM 642 C CA . LEU A 1 80 ? 9.102 -23.078 7.457 1 98 80 LEU A CA 1
ATOM 643 C C . LEU A 1 80 ? 8.227 -24.312 7.582 1 98 80 LEU A C 1
ATOM 645 O O . LEU A 1 80 ? 7.887 -24.938 6.574 1 98 80 LEU A O 1
ATOM 649 N N . LEU A 1 81 ? 7.918 -24.625 8.812 1 98 81 LEU A N 1
ATOM 650 C CA . LEU A 1 81 ? 7.047 -25.766 9.055 1 98 81 LEU A CA 1
ATOM 651 C C . LEU A 1 81 ? 5.684 -25.562 8.398 1 98 81 LEU A C 1
ATOM 653 O O . LEU A 1 81 ? 5.129 -26.484 7.801 1 98 81 LEU A O 1
ATOM 657 N N . ALA A 1 82 ? 5.164 -24.375 8.484 1 98.12 82 ALA A N 1
ATOM 658 C CA . ALA A 1 82 ? 3.861 -24.062 7.898 1 98.12 82 ALA A CA 1
ATOM 659 C C . ALA A 1 82 ? 3.887 -24.234 6.379 1 98.12 82 ALA A C 1
ATOM 661 O O . ALA A 1 82 ? 2.918 -24.703 5.785 1 98.12 82 ALA A O 1
ATOM 662 N N . LEU A 1 83 ? 4.996 -23.906 5.746 1 98 83 LEU A N 1
ATOM 663 C CA . LEU A 1 83 ? 5.066 -23.875 4.289 1 98 83 LEU A CA 1
ATOM 664 C C . LEU A 1 83 ? 5.492 -25.234 3.736 1 98 83 LEU A C 1
ATOM 666 O O . LEU A 1 83 ? 4.914 -25.719 2.764 1 98 83 LEU A O 1
ATOM 670 N N . ALA A 1 84 ? 6.449 -25.891 4.379 1 97.12 84 ALA A N 1
ATOM 671 C CA . ALA A 1 84 ? 7.164 -26.984 3.715 1 97.12 84 ALA A CA 1
ATOM 672 C C . ALA A 1 84 ? 6.773 -28.328 4.305 1 97.12 84 ALA A C 1
ATOM 674 O O . ALA A 1 84 ? 7.168 -29.375 3.785 1 97.12 84 ALA A O 1
ATOM 675 N N . SER A 1 85 ? 5.957 -28.391 5.352 1 95.88 85 SER A N 1
ATOM 676 C CA . SER A 1 85 ? 5.59 -29.672 5.965 1 95.88 85 SER A CA 1
ATOM 677 C C . SER A 1 85 ? 4.871 -30.578 4.973 1 95.88 85 SER A C 1
ATOM 679 O O . SER A 1 85 ? 4.977 -31.797 5.051 1 95.88 85 SER A O 1
ATOM 681 N N . CYS A 1 86 ? 4.191 -29.984 4.066 1 94.12 86 CYS A N 1
ATOM 682 C CA . CYS A 1 86 ? 3.432 -30.766 3.098 1 94.12 86 CYS A CA 1
ATOM 683 C C . CYS A 1 86 ? 4.363 -31.516 2.15 1 94.12 86 CYS A C 1
ATOM 685 O O . CYS A 1 86 ? 3.947 -32.469 1.484 1 94.12 86 CYS A O 1
ATOM 687 N N . HIS A 1 87 ? 5.629 -31.094 2.088 1 94.5 87 HIS A N 1
ATOM 688 C CA . HIS A 1 87 ? 6.594 -31.734 1.203 1 94.5 87 HIS A CA 1
ATOM 689 C C . HIS A 1 87 ? 7.461 -32.75 1.966 1 94.5 87 HIS A C 1
ATOM 691 O O . HIS A 1 87 ? 8.273 -33.438 1.367 1 94.5 87 HIS A O 1
ATOM 697 N N . SER A 1 88 ? 7.258 -32.781 3.264 1 93.75 88 SER A N 1
ATOM 698 C CA . SER A 1 88 ? 8.062 -33.688 4.078 1 93.75 88 SER A CA 1
ATOM 699 C C . SER A 1 88 ? 7.535 -35.094 4 1 93.75 88 SER A C 1
ATOM 701 O O . SER A 1 88 ? 6.324 -35.312 3.969 1 93.75 88 SER A O 1
ATOM 703 N N . LYS A 1 89 ? 8.438 -36.062 3.98 1 89.44 89 LYS A N 1
ATOM 704 C CA . LYS A 1 89 ? 8.055 -37.469 3.961 1 89.44 89 LYS A CA 1
ATOM 705 C C . LYS A 1 89 ? 8.156 -38.094 5.352 1 89.44 89 LYS A C 1
ATOM 707 O O . LYS A 1 89 ? 7.969 -39.281 5.516 1 89.44 89 LYS A O 1
ATOM 712 N N . HIS A 1 90 ? 8.461 -37.281 6.281 1 94.31 90 HIS A N 1
ATOM 713 C CA . HIS A 1 90 ? 8.602 -37.781 7.645 1 94.31 90 HIS A CA 1
ATOM 714 C C . HIS A 1 90 ? 7.273 -38.281 8.195 1 94.31 90 HIS A C 1
ATOM 716 O O . HIS A 1 90 ? 6.242 -37.625 8.023 1 94.31 90 HIS A O 1
ATOM 722 N N . PRO A 1 91 ? 7.246 -39.375 8.875 1 93.94 91 PRO A N 1
ATOM 723 C CA . PRO A 1 91 ? 6.004 -39.938 9.391 1 93.94 91 PRO A CA 1
ATOM 724 C C . PRO A 1 91 ? 5.309 -39.062 10.414 1 93.94 91 PRO A C 1
ATOM 726 O O . PRO A 1 91 ? 4.105 -39.188 10.648 1 93.94 91 PRO A O 1
ATOM 729 N N . PHE A 1 92 ? 6.07 -38.188 10.898 1 93.88 92 PHE A N 1
ATOM 730 C CA . PHE A 1 92 ? 5.539 -37.25 11.891 1 93.88 92 PHE A CA 1
ATOM 731 C C . PHE A 1 92 ? 4.316 -36.531 11.352 1 93.88 92 PHE A C 1
ATOM 733 O O . PHE A 1 92 ? 3.389 -36.219 12.102 1 93.88 92 PHE A O 1
ATOM 740 N N . PHE A 1 93 ? 4.258 -36.219 10.07 1 93.81 93 PHE A N 1
ATOM 741 C CA . PHE A 1 93 ? 3.223 -35.375 9.469 1 93.81 93 PHE A CA 1
ATOM 742 C C . PHE A 1 93 ? 2.119 -36.25 8.867 1 93.81 93 PHE A C 1
ATOM 744 O O . PHE A 1 93 ? 1.102 -35.719 8.406 1 93.81 93 PHE A O 1
ATOM 751 N N . GLN A 1 94 ? 2.217 -37.5 8.922 1 90.25 94 GLN A N 1
ATOM 752 C CA . GLN A 1 94 ? 1.274 -38.375 8.242 1 90.25 94 GLN A CA 1
ATOM 753 C C . GLN A 1 94 ? -0.138 -38.219 8.789 1 90.25 94 GLN A C 1
ATOM 755 O O . GLN A 1 94 ? -0.364 -38.375 9.992 1 90.25 94 GLN A O 1
ATOM 760 N N . GLY A 1 95 ? -1.095 -37.812 7.953 1 87.75 95 GLY A N 1
ATOM 761 C CA . GLY A 1 95 ? -2.506 -37.688 8.281 1 87.75 95 GLY A CA 1
ATOM 762 C C . GLY A 1 95 ? -2.846 -36.375 8.977 1 87.75 95 GLY A C 1
ATOM 763 O O . GLY A 1 95 ? -4.012 -36.094 9.266 1 87.75 95 GLY A O 1
ATOM 764 N N . ARG A 1 96 ? -1.822 -35.562 9.234 1 90.94 96 ARG A N 1
ATOM 765 C CA . ARG A 1 96 ? -2.117 -34.344 9.992 1 90.94 96 ARG A CA 1
ATOM 766 C C . ARG A 1 96 ? -1.402 -33.125 9.406 1 90.94 96 ARG A C 1
ATOM 768 O O . ARG A 1 96 ? -1.142 -32.156 10.109 1 90.94 96 ARG A O 1
ATOM 775 N N . VAL A 1 97 ? -1.055 -33.156 8.203 1 91.25 97 VAL A N 1
ATOM 776 C CA . VAL A 1 97 ? -0.212 -32.156 7.582 1 91.25 97 VAL A CA 1
ATOM 777 C C . VAL A 1 97 ? -0.953 -30.812 7.543 1 91.25 97 VAL A C 1
ATOM 779 O O . VAL A 1 97 ? -0.387 -29.781 7.883 1 91.25 97 VAL A O 1
ATOM 782 N N . HIS A 1 98 ? -2.209 -30.812 7.234 1 89.62 98 HIS A N 1
ATOM 783 C CA . HIS A 1 98 ? -2.961 -29.578 7.066 1 89.62 98 HIS A CA 1
ATOM 784 C C . HIS A 1 98 ? -3.246 -28.922 8.414 1 89.62 98 HIS A C 1
ATOM 786 O O . HIS A 1 98 ? -3.09 -27.703 8.555 1 89.62 98 HIS A O 1
ATOM 792 N N . GLU A 1 99 ? -3.607 -29.688 9.344 1 91.44 99 GLU A N 1
ATOM 793 C CA . GLU A 1 99 ? -3.898 -29.172 10.68 1 91.44 99 GLU A CA 1
ATOM 794 C C . GLU A 1 99 ? -2.643 -28.594 11.328 1 91.44 99 GLU A C 1
ATOM 796 O O . GLU A 1 99 ? -2.676 -27.5 11.898 1 91.44 99 GLU A O 1
ATOM 801 N N . LEU A 1 100 ? -1.594 -29.375 11.203 1 93.88 100 LEU A N 1
ATOM 802 C CA . LEU A 1 100 ? -0.335 -28.906 11.781 1 93.88 100 LEU A CA 1
ATOM 803 C C . LEU A 1 100 ? 0.179 -27.672 11.055 1 93.88 100 LEU A C 1
ATOM 805 O O . LEU A 1 100 ? 0.681 -26.734 11.68 1 93.88 100 LEU A O 1
ATOM 809 N N . GLY A 1 101 ? 0.056 -27.703 9.734 1 94.75 101 GLY A N 1
ATOM 810 C CA . GLY A 1 101 ? 0.475 -26.547 8.961 1 94.75 101 GLY A CA 1
ATOM 811 C C . GLY A 1 101 ? -0.207 -25.266 9.383 1 94.75 101 GLY A C 1
ATOM 812 O O . GLY A 1 101 ? 0.445 -24.234 9.523 1 94.75 101 GLY A O 1
ATOM 813 N N . GLN A 1 102 ? -1.46 -25.328 9.688 1 93 102 GLN A N 1
ATOM 814 C CA . GLN A 1 102 ? -2.229 -24.156 10.102 1 93 102 GLN A CA 1
ATOM 815 C C . GLN A 1 102 ? -1.851 -23.734 11.516 1 93 102 GLN A C 1
ATOM 817 O O . GLN A 1 102 ? -1.785 -22.531 11.805 1 93 102 GLN A O 1
ATOM 822 N N . SER A 1 103 ? -1.626 -24.719 12.297 1 95.31 103 SER A N 1
ATOM 823 C CA . SER A 1 103 ? -1.234 -24.406 13.664 1 95.31 103 SER A CA 1
ATOM 824 C C . SER A 1 103 ? 0.126 -23.719 13.711 1 95.31 103 SER A C 1
ATOM 826 O O . SER A 1 103 ? 0.32 -22.75 14.461 1 95.31 103 SER A O 1
ATOM 828 N N . TYR A 1 104 ? 1.049 -24.234 12.898 1 97.56 104 TYR A N 1
ATOM 829 C CA . TYR A 1 104 ? 2.363 -23.609 12.836 1 97.56 104 TYR A CA 1
ATOM 830 C C . TYR A 1 104 ? 2.266 -22.203 12.273 1 97.56 104 TYR A C 1
ATOM 832 O O . TYR A 1 104 ? 2.939 -21.281 12.758 1 97.56 104 TYR A O 1
ATOM 840 N N . ALA A 1 105 ? 1.424 -22.016 11.273 1 97.25 105 ALA A N 1
ATOM 841 C CA . ALA A 1 105 ? 1.244 -20.688 10.688 1 97.25 105 ALA A CA 1
ATOM 842 C C . ALA A 1 105 ? 0.7 -19.703 11.711 1 97.25 105 ALA A C 1
ATOM 844 O O . ALA A 1 105 ? 1.162 -18.562 11.797 1 97.25 105 ALA A O 1
ATOM 845 N N . GLN A 1 106 ? -0.232 -20.125 12.477 1 95.94 106 GLN A N 1
ATOM 846 C CA . GLN A 1 106 ? -0.823 -19.281 13.508 1 95.94 106 GLN A CA 1
ATOM 847 C C . GLN A 1 106 ? 0.203 -18.922 14.578 1 95.94 106 GLN A C 1
ATOM 849 O O . GLN A 1 106 ? 0.302 -17.75 14.984 1 95.94 106 GLN A O 1
ATOM 854 N N . ALA A 1 107 ? 0.905 -19.906 14.984 1 97.25 107 ALA A N 1
ATOM 855 C CA . ALA A 1 107 ? 1.929 -19.672 16 1 97.25 107 ALA A CA 1
ATOM 856 C C . ALA A 1 107 ? 2.994 -18.703 15.484 1 97.25 107 ALA A C 1
ATOM 858 O O . ALA A 1 107 ? 3.455 -17.828 16.219 1 97.25 107 ALA A O 1
ATOM 859 N N . ALA A 1 108 ? 3.404 -18.938 14.266 1 97.94 108 ALA A N 1
ATOM 860 C CA . ALA A 1 108 ? 4.387 -18.031 13.664 1 97.94 108 ALA A CA 1
ATOM 861 C C . ALA A 1 108 ? 3.857 -16.609 13.602 1 97.94 108 ALA A C 1
ATOM 863 O O . ALA A 1 108 ? 4.57 -15.656 13.93 1 97.94 108 ALA A O 1
ATOM 864 N N . ARG A 1 109 ? 2.631 -16.422 13.172 1 97.44 109 ARG A N 1
ATOM 865 C CA . ARG A 1 109 ? 2.016 -15.102 13.078 1 97.44 109 ARG A CA 1
ATOM 866 C C . ARG A 1 109 ? 1.994 -14.414 14.445 1 97.44 109 ARG A C 1
ATOM 868 O O . ARG A 1 109 ? 2.359 -13.242 14.562 1 97.44 109 ARG A O 1
ATOM 875 N N . GLU A 1 110 ? 1.609 -15.125 15.445 1 96.75 110 GLU A N 1
ATOM 876 C CA . GLU A 1 110 ? 1.57 -14.57 16.797 1 96.75 110 GLU A CA 1
ATOM 877 C C . GLU A 1 110 ? 2.957 -14.117 17.25 1 96.75 110 GLU A C 1
ATOM 879 O O . GLU A 1 110 ? 3.109 -13.047 17.828 1 96.75 110 GLU A O 1
ATOM 884 N N . GLY A 1 111 ? 3.877 -14.977 16.984 1 97.19 111 GLY A N 1
ATOM 885 C CA . GLY A 1 111 ? 5.242 -14.617 17.328 1 97.19 111 GLY A CA 1
ATOM 886 C C . GLY A 1 111 ? 5.727 -13.375 16.609 1 97.19 111 GLY A C 1
ATOM 887 O O . GLY A 1 111 ? 6.359 -12.5 17.219 1 97.19 111 GLY A O 1
ATOM 888 N N . ILE A 1 112 ? 5.469 -13.297 15.367 1 97.25 112 ILE A N 1
ATOM 889 C CA . ILE A 1 112 ? 5.891 -12.164 14.547 1 97.25 112 ILE A CA 1
ATOM 890 C C . ILE A 1 112 ? 5.215 -10.883 15.047 1 97.25 112 ILE A C 1
ATOM 892 O O . ILE A 1 112 ? 5.859 -9.844 15.164 1 97.25 112 ILE A O 1
ATOM 896 N N . MET A 1 113 ? 3.895 -10.961 15.305 1 97.38 113 MET A N 1
ATOM 897 C CA . MET A 1 113 ? 3.18 -9.789 15.805 1 97.38 113 MET A CA 1
ATOM 898 C C . MET A 1 113 ? 3.758 -9.328 17.141 1 97.38 113 MET A C 1
ATOM 900 O O . MET A 1 113 ? 3.83 -8.125 17.406 1 97.38 113 MET A O 1
ATOM 904 N N . HIS A 1 114 ? 4.156 -10.266 17.875 1 95.81 114 HIS A N 1
ATOM 905 C CA . HIS A 1 114 ? 4.801 -9.93 19.141 1 95.81 114 HIS A CA 1
ATOM 906 C C . HIS A 1 114 ? 6.102 -9.164 18.906 1 95.81 114 HIS A C 1
ATOM 908 O O . HIS A 1 114 ? 6.375 -8.172 19.594 1 95.81 114 HIS A O 1
ATOM 914 N N . GLN A 1 115 ? 6.867 -9.602 17.953 1 94.31 115 GLN A N 1
ATOM 915 C CA . GLN A 1 115 ? 8.109 -8.93 17.609 1 94.31 115 GLN A CA 1
ATOM 916 C C . GLN A 1 115 ? 7.852 -7.496 17.141 1 94.31 115 GLN A C 1
ATOM 918 O O . GLN A 1 115 ? 8.57 -6.574 17.516 1 94.31 115 GLN A O 1
ATOM 923 N N . VAL A 1 116 ? 6.84 -7.312 16.359 1 94.38 116 VAL A N 1
ATOM 924 C CA . VAL A 1 116 ? 6.496 -5.996 15.828 1 94.38 116 VAL A CA 1
ATOM 925 C C . VAL A 1 116 ? 6.023 -5.09 16.953 1 94.38 116 VAL A C 1
ATOM 927 O O . VAL A 1 116 ? 6.402 -3.916 17.031 1 94.38 116 VAL A O 1
ATOM 930 N N . GLY A 1 117 ? 5.223 -5.629 17.844 1 93.62 117 GLY A N 1
ATOM 931 C CA . GLY A 1 117 ? 4.734 -4.859 18.984 1 93.62 117 GLY A CA 1
ATOM 932 C C . GLY A 1 117 ? 5.848 -4.367 19.891 1 93.62 117 GLY A C 1
ATOM 933 O O . GLY A 1 117 ? 5.789 -3.246 20.391 1 93.62 117 GLY A O 1
ATOM 934 N N . GLU A 1 118 ? 6.938 -5.141 19.969 1 91.5 118 GLU A N 1
ATOM 935 C CA . GLU A 1 118 ? 8.039 -4.82 20.859 1 91.5 118 GLU A CA 1
ATOM 936 C C . GLU A 1 118 ? 9.102 -3.982 20.156 1 91.5 118 GLU A C 1
ATOM 938 O O . GLU A 1 118 ? 10.023 -3.479 20.812 1 91.5 118 GLU A O 1
ATOM 943 N N . GLY A 1 119 ? 8.977 -3.879 18.922 1 89.44 119 GLY A N 1
ATOM 944 C CA . GLY A 1 119 ? 9.977 -3.137 18.172 1 89.44 119 GLY A CA 1
ATOM 945 C C . GLY A 1 119 ? 11.258 -3.918 17.953 1 89.44 119 GLY A C 1
ATOM 946 O O . GLY A 1 119 ? 12.359 -3.385 18.125 1 89.44 119 GLY A O 1
ATOM 947 N N . LYS A 1 120 ? 11.156 -5.156 17.688 1 90.88 120 LYS A N 1
ATOM 948 C CA . LYS A 1 120 ? 12.297 -6.039 17.453 1 90.88 120 LYS A CA 1
ATOM 949 C C . LYS A 1 120 ? 12.25 -6.633 16.047 1 90.88 120 LYS A C 1
ATOM 951 O O . LYS A 1 120 ? 12.539 -7.816 15.859 1 90.88 120 LYS A O 1
ATOM 956 N N . VAL A 1 121 ? 11.898 -5.816 15.141 1 93.38 121 VAL A N 1
ATOM 957 C CA . VAL A 1 121 ? 11.75 -6.27 13.758 1 93.38 121 VAL A CA 1
ATOM 958 C C . VAL A 1 121 ? 13.117 -6.422 13.109 1 93.38 121 VAL A C 1
ATOM 960 O O . VAL A 1 121 ? 13.992 -5.566 13.273 1 93.38 121 VAL A O 1
ATOM 963 N N . SER A 1 122 ? 13.328 -7.504 12.5 1 91.88 122 SER A N 1
ATOM 964 C CA . SER A 1 122 ? 14.531 -7.77 11.719 1 91.88 122 SER A CA 1
ATOM 965 C C . SER A 1 122 ? 14.172 -8.141 10.281 1 91.88 122 SER A C 1
ATOM 967 O O . SER A 1 122 ? 12.992 -8.227 9.93 1 91.88 122 SER A O 1
ATOM 969 N N . ILE A 1 123 ? 15.156 -8.336 9.477 1 92.75 123 ILE A N 1
ATOM 970 C CA . ILE A 1 123 ? 14.906 -8.703 8.086 1 92.75 123 ILE A CA 1
ATOM 971 C C . ILE A 1 123 ? 14.258 -10.086 8.031 1 92.75 123 ILE A C 1
ATOM 973 O O . ILE A 1 123 ? 13.461 -10.367 7.129 1 92.75 123 ILE A O 1
ATOM 977 N N . THR A 1 124 ? 14.594 -10.922 9.016 1 94.38 124 THR A N 1
ATOM 978 C CA . THR A 1 124 ? 14.008 -12.25 9.086 1 94.38 124 THR A CA 1
ATOM 979 C C . THR A 1 124 ? 12.5 -12.172 9.328 1 94.38 124 THR A C 1
ATOM 981 O O . THR A 1 124 ? 11.742 -13.023 8.859 1 94.38 124 THR A O 1
ATOM 984 N N . THR A 1 125 ? 12.07 -11.148 10.016 1 96.44 125 THR A N 1
ATOM 985 C CA . THR A 1 125 ? 10.641 -10.938 10.211 1 96.44 125 THR A CA 1
ATOM 986 C C . THR A 1 125 ? 9.93 -10.781 8.875 1 96.44 125 THR A C 1
ATOM 988 O O . THR A 1 125 ? 8.875 -11.391 8.648 1 96.44 125 THR A O 1
ATOM 991 N N . VAL A 1 126 ? 10.547 -10.008 7.961 1 97.06 126 VAL A N 1
ATOM 992 C CA . VAL A 1 126 ? 9.953 -9.789 6.641 1 97.06 126 VAL A CA 1
ATOM 993 C C . VAL A 1 126 ? 10 -11.086 5.84 1 97.06 126 VAL A C 1
ATOM 995 O O . VAL A 1 126 ? 9.031 -11.438 5.16 1 97.06 126 VAL A O 1
ATOM 998 N N . GLN A 1 127 ? 11.078 -11.781 5.953 1 97.94 127 GLN A N 1
ATOM 999 C CA . GLN A 1 127 ? 11.195 -13.07 5.285 1 97.94 127 GLN A CA 1
ATOM 1000 C C . GLN A 1 127 ? 10.117 -14.039 5.762 1 97.94 127 GLN A C 1
ATOM 1002 O O . GLN A 1 127 ? 9.477 -14.711 4.949 1 97.94 127 GLN A O 1
ATOM 1007 N N . ASN A 1 128 ? 9.922 -14.062 7.035 1 98.38 128 ASN A N 1
ATOM 1008 C CA . ASN A 1 128 ? 8.906 -14.953 7.602 1 98.38 128 ASN A CA 1
ATOM 1009 C C . ASN A 1 128 ? 7.504 -14.57 7.137 1 98.38 128 ASN A C 1
ATOM 1011 O O . ASN A 1 128 ? 6.672 -15.445 6.891 1 98.38 128 ASN A O 1
ATOM 1015 N N . LEU A 1 129 ? 7.27 -13.305 7.023 1 98.62 129 LEU A N 1
ATOM 1016 C CA . LEU A 1 129 ? 5.977 -12.859 6.52 1 98.62 129 LEU A CA 1
ATOM 1017 C C . LEU A 1 129 ? 5.766 -13.32 5.082 1 98.62 129 LEU A C 1
ATOM 1019 O O . LEU A 1 129 ? 4.66 -13.711 4.707 1 98.62 129 LEU A O 1
ATOM 1023 N N . CYS A 1 130 ? 6.762 -13.297 4.312 1 98.69 130 CYS A N 1
ATOM 1024 C CA . CYS A 1 130 ? 6.672 -13.766 2.934 1 98.69 130 CYS A CA 1
ATOM 1025 C C . CYS A 1 130 ? 6.367 -15.258 2.889 1 98.69 130 CYS A C 1
ATOM 1027 O O . CYS A 1 130 ? 5.523 -15.703 2.109 1 98.69 130 CYS A O 1
ATOM 1029 N N . ILE A 1 131 ? 7.062 -15.977 3.73 1 98.69 131 ILE A N 1
ATOM 1030 C CA . ILE A 1 131 ? 6.84 -17.422 3.783 1 98.69 131 ILE A CA 1
ATOM 1031 C C . ILE A 1 131 ? 5.398 -17.703 4.207 1 98.69 131 ILE A C 1
ATOM 1033 O O . ILE A 1 131 ? 4.723 -18.547 3.605 1 98.69 131 ILE A O 1
ATOM 1037 N N . LEU A 1 132 ? 4.957 -17.031 5.18 1 98.44 132 LEU A N 1
ATOM 1038 C CA . LEU A 1 132 ? 3.598 -17.219 5.676 1 98.44 132 LEU A CA 1
ATOM 1039 C C . LEU A 1 132 ? 2.57 -16.859 4.609 1 98.44 132 LEU A C 1
ATOM 1041 O O . LEU A 1 132 ? 1.5 -17.469 4.539 1 98.44 132 LEU A O 1
ATOM 1045 N N . THR A 1 133 ? 2.877 -15.852 3.818 1 97.88 133 THR A N 1
ATOM 1046 C CA . THR A 1 133 ? 1.99 -15.508 2.713 1 97.88 133 THR A CA 1
ATOM 1047 C C . THR A 1 133 ? 1.771 -16.703 1.797 1 97.88 133 THR A C 1
ATOM 1049 O O . THR A 1 133 ? 0.631 -17.078 1.513 1 97.88 133 THR A O 1
ATOM 1052 N N . LEU A 1 134 ? 2.848 -17.297 1.415 1 97.38 134 LEU A N 1
ATOM 1053 C CA . LEU A 1 134 ? 2.742 -18.453 0.519 1 97.38 134 LEU A CA 1
ATOM 1054 C C . LEU A 1 134 ? 2.033 -19.609 1.205 1 97.38 134 LEU A C 1
ATOM 1056 O O . LEU A 1 134 ? 1.229 -20.312 0.582 1 97.38 134 LEU A O 1
ATOM 1060 N N . ALA A 1 135 ? 2.357 -19.781 2.453 1 97.25 135 ALA A N 1
ATOM 1061 C CA . ALA A 1 135 ? 1.702 -20.844 3.209 1 97.25 135 ALA A CA 1
ATOM 1062 C C . ALA A 1 135 ? 0.191 -20.625 3.256 1 97.25 135 ALA A C 1
ATOM 1064 O O . ALA A 1 135 ? -0.58 -21.578 3.104 1 97.25 135 ALA A O 1
ATOM 1065 N N . ASN A 1 136 ? -0.203 -19.469 3.439 1 95.31 136 ASN A N 1
ATOM 1066 C CA . ASN A 1 136 ? -1.63 -19.172 3.518 1 95.31 136 ASN A CA 1
ATOM 1067 C C . ASN A 1 136 ? -2.297 -19.266 2.148 1 95.31 136 ASN A C 1
ATOM 1069 O O . ASN A 1 136 ? -3.463 -19.656 2.047 1 95.31 136 ASN A O 1
ATOM 1073 N N . ILE A 1 137 ? -1.592 -18.891 1.105 1 95.06 137 ILE A N 1
ATOM 1074 C CA . ILE A 1 137 ? -2.125 -19.062 -0.241 1 95.06 137 ILE A CA 1
ATOM 1075 C C . ILE A 1 137 ? -2.373 -20.547 -0.511 1 95.06 137 ILE A C 1
ATOM 1077 O O . ILE A 1 137 ? -3.422 -20.922 -1.038 1 95.06 137 ILE A O 1
ATOM 1081 N N . GLN A 1 138 ? -1.417 -21.344 -0.084 1 94.94 138 GLN A N 1
ATOM 1082 C CA . GLN A 1 138 ? -1.559 -22.797 -0.245 1 94.94 138 GLN A CA 1
ATOM 1083 C C . GLN A 1 138 ? -2.756 -23.312 0.542 1 94.94 138 GLN A C 1
ATOM 1085 O O . GLN A 1 138 ? -3.473 -24.203 0.072 1 94.94 138 GLN A O 1
ATOM 1090 N N . ALA A 1 139 ? -2.988 -22.75 1.672 1 93.38 139 ALA A N 1
ATOM 1091 C CA . ALA A 1 139 ? -4.051 -23.188 2.568 1 93.38 139 ALA A CA 1
ATOM 1092 C C . ALA A 1 139 ? -5.383 -22.531 2.215 1 93.38 139 ALA A C 1
ATOM 1094 O O . ALA A 1 139 ? -6.395 -22.766 2.879 1 93.38 139 ALA A O 1
ATOM 1095 N N . ASN A 1 140 ? -5.402 -21.703 1.233 1 92.38 140 ASN A N 1
ATOM 1096 C CA . ASN A 1 140 ? -6.582 -20.969 0.775 1 92.38 140 ASN A CA 1
ATOM 1097 C C . ASN A 1 140 ? -7.086 -20 1.832 1 92.38 140 ASN A C 1
ATOM 1099 O O . ASN A 1 140 ? -8.297 -19.859 2.039 1 92.38 140 ASN A O 1
ATOM 1103 N N . LYS A 1 141 ? -6.164 -19.469 2.533 1 91.31 141 LYS A N 1
ATOM 1104 C CA . LYS A 1 141 ? -6.453 -18.391 3.479 1 91.31 141 LYS A CA 1
ATOM 1105 C C . LYS A 1 141 ? -6.023 -17.047 2.922 1 91.31 141 LYS A C 1
ATOM 1107 O O . LYS A 1 141 ? -5.086 -16.422 3.434 1 91.31 141 LYS A O 1
ATOM 1112 N N . THR A 1 142 ? -6.773 -16.516 2.062 1 90.56 142 THR A N 1
ATOM 1113 C CA . THR A 1 142 ? -6.387 -15.383 1.238 1 90.56 142 THR A CA 1
ATOM 1114 C C . THR A 1 142 ? -6.336 -14.102 2.072 1 90.56 142 THR A C 1
ATOM 1116 O O . THR A 1 142 ? -5.477 -13.25 1.85 1 90.56 142 THR A O 1
ATOM 1119 N N . THR A 1 143 ? -7.25 -13.922 3.027 1 90.88 143 THR A N 1
ATOM 1120 C CA . THR A 1 143 ? -7.262 -12.719 3.857 1 90.88 143 THR A CA 1
ATOM 1121 C C . THR A 1 143 ? -5.973 -12.609 4.664 1 90.88 143 THR A C 1
ATOM 1123 O O . THR A 1 143 ? -5.391 -11.523 4.766 1 90.88 143 THR A O 1
ATOM 1126 N N . LEU A 1 144 ? -5.559 -13.719 5.199 1 93.94 144 LEU A N 1
ATOM 1127 C CA . LEU A 1 144 ? -4.312 -13.719 5.961 1 93.94 144 LEU A CA 1
ATOM 1128 C C . LEU A 1 144 ? -3.117 -13.469 5.047 1 93.94 144 LEU A C 1
ATOM 1130 O O . LEU A 1 144 ? -2.152 -12.812 5.441 1 93.94 144 LEU A O 1
ATOM 1134 N N . ALA A 1 145 ? -3.211 -14.07 3.871 1 95.12 145 ALA A N 1
ATOM 1135 C CA . ALA A 1 145 ? -2.148 -13.812 2.904 1 95.12 145 ALA A CA 1
ATOM 1136 C C . ALA A 1 145 ? -2.033 -12.32 2.602 1 95.12 145 ALA A C 1
ATOM 1138 O O . ALA A 1 145 ? -0.93 -11.773 2.572 1 95.12 145 ALA A O 1
ATOM 1139 N N . HIS A 1 146 ? -3.186 -11.656 2.447 1 93.81 146 HIS A N 1
ATOM 1140 C CA . HIS A 1 146 ? -3.201 -10.227 2.186 1 93.81 146 HIS A CA 1
ATOM 1141 C C . HIS A 1 146 ? -2.641 -9.438 3.367 1 93.81 146 HIS A C 1
ATOM 1143 O O . HIS A 1 146 ? -1.922 -8.453 3.18 1 93.81 146 HIS A O 1
ATOM 1149 N N . LEU A 1 147 ? -2.994 -9.883 4.555 1 95.69 147 LEU A N 1
ATOM 1150 C CA . LEU A 1 147 ? -2.459 -9.25 5.754 1 95.69 147 LEU A CA 1
ATOM 1151 C C . LEU A 1 147 ? -0.934 -9.297 5.762 1 95.69 147 LEU A C 1
ATOM 1153 O O . LEU A 1 147 ? -0.275 -8.281 5.984 1 95.69 147 LEU A O 1
ATOM 1157 N N . HIS A 1 148 ? -0.426 -10.438 5.492 1 97.62 148 HIS A N 1
ATOM 1158 C CA . HIS A 1 148 ? 1.016 -10.633 5.59 1 97.62 148 HIS A CA 1
ATOM 1159 C C . HIS A 1 148 ? 1.749 -9.883 4.48 1 97.62 148 HIS A C 1
ATOM 1161 O O . HIS A 1 148 ? 2.811 -9.297 4.719 1 97.62 148 HIS A O 1
ATOM 1167 N N . ILE A 1 149 ? 1.182 -9.883 3.271 1 97.19 149 ILE A N 1
ATOM 1168 C CA . ILE A 1 149 ? 1.799 -9.125 2.188 1 97.19 149 ILE A CA 1
ATOM 1169 C C . ILE A 1 149 ? 1.833 -7.645 2.547 1 97.19 149 ILE A C 1
ATOM 1171 O O . ILE A 1 149 ? 2.861 -6.984 2.383 1 97.19 149 ILE A O 1
ATOM 1175 N N . GLY A 1 150 ? 0.698 -7.176 3.01 1 96.44 150 GLY A N 1
ATOM 1176 C CA . GLY A 1 150 ? 0.619 -5.773 3.383 1 96.44 150 GLY A CA 1
ATOM 1177 C C . GLY A 1 150 ? 1.594 -5.395 4.48 1 96.44 150 GLY A C 1
ATOM 1178 O O . GLY A 1 150 ? 2.273 -4.367 4.387 1 96.44 150 GLY A O 1
ATOM 1179 N N . MET A 1 151 ? 1.675 -6.215 5.488 1 97.12 151 MET A N 1
ATOM 1180 C CA . MET A 1 151 ? 2.59 -5.957 6.594 1 97.12 151 MET A CA 1
ATOM 1181 C C . MET A 1 151 ? 4.039 -6.008 6.125 1 97.12 151 MET A C 1
ATOM 1183 O O . MET A 1 151 ? 4.855 -5.18 6.531 1 97.12 151 MET A O 1
ATOM 1187 N N . ALA A 1 152 ? 4.32 -6.992 5.328 1 97.81 152 ALA A N 1
ATOM 1188 C CA . ALA A 1 152 ? 5.684 -7.121 4.816 1 97.81 152 ALA A CA 1
ATOM 1189 C C . ALA A 1 152 ? 6.078 -5.895 3.998 1 97.81 152 ALA A C 1
ATOM 1191 O O . ALA A 1 152 ? 7.195 -5.387 4.125 1 97.81 152 ALA A O 1
ATOM 1192 N N . ASN A 1 153 ? 5.191 -5.43 3.191 1 95.62 153 ASN A N 1
ATOM 1193 C CA . ASN A 1 153 ? 5.453 -4.238 2.396 1 95.62 153 ASN A CA 1
ATOM 1194 C C . ASN A 1 153 ? 5.68 -3.014 3.279 1 95.62 153 ASN A C 1
ATOM 1196 O O . ASN A 1 153 ? 6.582 -2.215 3.021 1 95.62 153 ASN A O 1
ATOM 1200 N N . THR A 1 154 ? 4.855 -2.881 4.254 1 95.12 154 THR A N 1
ATOM 1201 C CA . THR A 1 154 ? 4.984 -1.759 5.176 1 95.12 154 THR A CA 1
ATOM 1202 C C . THR A 1 154 ? 6.336 -1.795 5.887 1 95.12 154 THR A C 1
ATOM 1204 O O . THR A 1 154 ? 7.039 -0.785 5.945 1 95.12 154 THR A O 1
ATOM 1207 N N . LEU A 1 155 ? 6.68 -2.932 6.418 1 95.06 155 LEU A N 1
ATOM 1208 C CA . LEU A 1 155 ? 7.945 -3.072 7.125 1 95.06 155 LEU A CA 1
ATOM 1209 C C . LEU A 1 155 ? 9.125 -2.855 6.184 1 95.06 155 LEU A C 1
ATOM 1211 O O . LEU A 1 155 ? 10.133 -2.254 6.566 1 95.06 155 LEU A O 1
ATOM 1215 N N . ALA A 1 156 ? 8.969 -3.361 4.988 1 93.56 156 ALA A N 1
ATOM 1216 C CA . ALA A 1 156 ? 10.031 -3.186 4.004 1 93.56 156 ALA A CA 1
ATOM 1217 C C . ALA A 1 156 ? 10.258 -1.707 3.701 1 93.56 156 ALA A C 1
ATOM 1219 O O . ALA A 1 156 ? 11.406 -1.253 3.611 1 93.56 156 ALA A O 1
ATOM 1220 N N . LYS A 1 157 ? 9.242 -0.948 3.562 1 90.56 157 LYS A N 1
ATOM 1221 C CA . LYS A 1 157 ? 9.352 0.485 3.305 1 90.56 157 LYS A CA 1
ATOM 1222 C C . LYS A 1 157 ? 9.945 1.215 4.508 1 90.56 157 LYS A C 1
ATOM 1224 O O . LYS A 1 157 ? 10.789 2.104 4.348 1 90.56 157 LYS A O 1
ATOM 1229 N N . CYS A 1 158 ? 9.477 0.808 5.684 1 89.19 158 CYS A N 1
ATOM 1230 C CA . CYS A 1 158 ? 10 1.413 6.902 1 89.19 158 CYS A CA 1
ATOM 1231 C C . CYS A 1 158 ? 11.492 1.148 7.043 1 89.19 158 CYS A C 1
ATOM 1233 O O . CYS A 1 158 ? 12.227 1.97 7.598 1 89.19 158 CYS A O 1
ATOM 1235 N N . ALA A 1 159 ? 11.938 0.028 6.461 1 88 159 ALA A N 1
ATOM 1236 C CA . ALA A 1 159 ? 13.336 -0.374 6.574 1 88 159 ALA A CA 1
ATOM 1237 C C . ALA A 1 159 ? 14.141 0.086 5.359 1 88 159 ALA A C 1
ATOM 1239 O O . ALA A 1 159 ? 15.328 -0.216 5.246 1 88 159 ALA A O 1
ATOM 1240 N N . ASN A 1 160 ? 13.523 0.729 4.391 1 86.75 160 ASN A N 1
ATOM 1241 C CA . ASN A 1 160 ? 14.148 1.172 3.146 1 86.75 160 ASN A CA 1
ATOM 1242 C C . ASN A 1 160 ? 14.695 -0.003 2.344 1 86.75 160 ASN A C 1
ATOM 1244 O O . ASN A 1 160 ? 15.781 0.088 1.766 1 86.75 160 ASN A O 1
ATOM 1248 N N . LEU A 1 161 ? 13.984 -1.093 2.418 1 90.69 161 LEU A N 1
ATOM 1249 C CA . LEU A 1 161 ? 14.383 -2.246 1.617 1 90.69 161 LEU A CA 1
ATOM 1250 C C . LEU A 1 161 ? 14.047 -2.027 0.146 1 90.69 161 LEU A C 1
ATOM 1252 O O . LEU A 1 161 ? 14.531 -2.758 -0.721 1 90.69 161 LEU A O 1
ATOM 1256 N N . ASP A 1 162 ? 13.25 -1.073 -0.126 1 90.31 162 ASP A N 1
ATOM 1257 C CA . ASP A 1 162 ? 12.789 -0.825 -1.488 1 90.31 162 ASP A CA 1
ATOM 1258 C C . ASP A 1 162 ? 13.766 0.076 -2.242 1 90.31 162 ASP A C 1
ATOM 1260 O O . ASP A 1 162 ? 13.586 0.335 -3.434 1 90.31 162 ASP A O 1
ATOM 1264 N N . VAL A 1 163 ? 14.805 0.521 -1.577 1 87.31 163 VAL A N 1
ATOM 1265 C CA . VAL A 1 163 ? 15.812 1.354 -2.221 1 87.31 163 VAL A CA 1
ATOM 1266 C C . VAL A 1 163 ? 17.172 0.657 -2.166 1 87.31 163 VAL A C 1
ATOM 1268 O O . VAL A 1 163 ? 17.531 0.054 -1.151 1 87.31 163 VAL A O 1
ATOM 1271 N N . GLU A 1 164 ? 17.875 0.723 -3.26 1 87.88 164 GLU A N 1
ATOM 1272 C CA . GLU A 1 164 ? 19.203 0.133 -3.285 1 87.88 164 GLU A CA 1
ATOM 1273 C C . GLU A 1 164 ? 20.172 0.928 -2.418 1 87.88 164 GLU A C 1
ATOM 1275 O O . GLU A 1 164 ? 20.484 2.082 -2.721 1 87.88 164 GLU A O 1
ATOM 1280 N N . ALA A 1 165 ? 20.578 0.333 -1.376 1 77 165 ALA A N 1
ATOM 1281 C CA . ALA A 1 165 ? 21.453 1.019 -0.428 1 77 165 ALA A CA 1
ATOM 1282 C C . ALA A 1 165 ? 22.922 0.664 -0.675 1 77 165 ALA A C 1
ATOM 1284 O O . ALA A 1 165 ? 23.812 1.317 -0.145 1 77 165 ALA A O 1
ATOM 1285 N N . CYS A 1 166 ? 23.109 -0.35 -1.461 1 81.56 166 CYS A N 1
ATOM 1286 C CA . CYS A 1 166 ? 24.469 -0.83 -1.713 1 81.56 166 CYS A CA 1
ATOM 1287 C C . CYS A 1 166 ? 24.859 -0.597 -3.164 1 81.56 166 CYS A C 1
ATOM 1289 O O . CYS A 1 166 ? 24.016 -0.311 -4.008 1 81.56 166 CYS A O 1
ATOM 1291 N N . ALA A 1 167 ? 26.141 -0.632 -3.297 1 83.12 167 ALA A N 1
ATOM 1292 C CA . ALA A 1 167 ? 26.625 -0.574 -4.672 1 83.12 167 ALA A CA 1
ATOM 1293 C C . ALA A 1 167 ? 26.125 -1.764 -5.484 1 83.12 167 ALA A C 1
ATOM 1295 O O . ALA A 1 167 ? 26.016 -2.879 -4.965 1 83.12 167 ALA A O 1
ATOM 1296 N N . ILE A 1 168 ? 25.891 -1.532 -6.652 1 82.25 168 ILE A N 1
ATOM 1297 C CA . ILE A 1 168 ? 25.312 -2.545 -7.527 1 82.25 168 ILE A CA 1
ATOM 1298 C C . ILE A 1 168 ? 26.266 -3.744 -7.617 1 82.25 168 ILE A C 1
ATOM 1300 O O . ILE A 1 168 ? 25.812 -4.887 -7.723 1 82.25 168 ILE A O 1
ATOM 1304 N N . GLU A 1 169 ? 27.562 -3.463 -7.457 1 85.06 169 GLU A N 1
ATOM 1305 C CA . GLU A 1 169 ? 28.562 -4.516 -7.609 1 85.06 169 GLU A CA 1
ATOM 1306 C C . GLU A 1 169 ? 28.812 -5.227 -6.285 1 85.06 169 GLU A C 1
ATOM 1308 O O . GLU A 1 169 ? 29.594 -6.184 -6.227 1 85.06 169 GLU A O 1
ATOM 1313 N N . ASP A 1 170 ? 28.078 -4.789 -5.277 1 87.94 170 ASP A N 1
ATOM 1314 C CA . ASP A 1 170 ? 28.219 -5.441 -3.979 1 87.94 170 ASP A CA 1
ATOM 1315 C C . ASP A 1 170 ? 27.422 -6.742 -3.93 1 87.94 170 ASP A C 1
ATOM 1317 O O . ASP A 1 170 ? 26.188 -6.723 -3.889 1 87.94 170 ASP A O 1
ATOM 1321 N N . PHE A 1 171 ? 28.141 -7.848 -3.885 1 86.12 171 PHE A N 1
ATOM 1322 C CA . PHE A 1 171 ? 27.484 -9.148 -3.828 1 86.12 171 PHE A CA 1
ATOM 1323 C C . PHE A 1 171 ? 27.609 -9.766 -2.441 1 86.12 171 PHE A C 1
ATOM 1325 O O . PHE A 1 171 ? 27.547 -10.984 -2.291 1 86.12 171 PHE A O 1
ATOM 1332 N N . GLY A 1 172 ? 27.859 -8.93 -1.509 1 87.31 172 GLY A N 1
ATOM 1333 C CA . GLY A 1 172 ? 27.938 -9.406 -0.137 1 87.31 172 GLY A CA 1
ATOM 1334 C C . GLY A 1 172 ? 26.625 -9.945 0.39 1 87.31 172 GLY A C 1
ATOM 1335 O O . GLY A 1 172 ? 25.578 -9.734 -0.218 1 87.31 172 GLY A O 1
ATOM 1336 N N . THR A 1 173 ? 26.703 -10.695 1.435 1 88.12 173 THR A N 1
ATOM 1337 C CA . THR A 1 173 ? 25.547 -11.367 2.006 1 88.12 173 THR A CA 1
ATOM 1338 C C . THR A 1 173 ? 24.469 -10.352 2.377 1 88.12 173 THR A C 1
ATOM 1340 O O . THR A 1 173 ? 23.281 -10.594 2.162 1 88.12 173 THR A O 1
ATOM 1343 N N . ARG A 1 174 ? 24.875 -9.297 2.914 1 87.75 174 ARG A N 1
ATOM 1344 C CA . ARG A 1 174 ? 23.922 -8.273 3.33 1 87.75 174 ARG A CA 1
ATOM 1345 C C . ARG A 1 174 ? 23.188 -7.688 2.129 1 87.75 174 ARG A C 1
ATOM 1347 O O . ARG A 1 174 ? 21.953 -7.609 2.127 1 87.75 174 ARG A O 1
ATOM 1354 N N . ALA A 1 175 ? 23.906 -7.242 1.173 1 90.38 175 ALA A N 1
ATOM 1355 C CA . ALA A 1 175 ? 23.312 -6.645 -0.024 1 90.38 175 ALA A CA 1
ATOM 1356 C C . ALA A 1 175 ? 22.406 -7.641 -0.741 1 90.38 175 ALA A C 1
ATOM 1358 O O . ALA A 1 175 ? 21.281 -7.309 -1.097 1 90.38 175 ALA A O 1
ATOM 1359 N N . GLU A 1 176 ? 22.859 -8.844 -0.804 1 92.94 176 GLU A N 1
ATOM 1360 C CA . GLU A 1 176 ? 22.109 -9.867 -1.528 1 92.94 176 GLU A CA 1
ATOM 1361 C C . GLU A 1 176 ? 20.844 -10.258 -0.781 1 92.94 176 GLU A C 1
ATOM 1363 O O . GLU A 1 176 ? 19.797 -10.508 -1.397 1 92.94 176 GLU A O 1
ATOM 1368 N N . THR A 1 177 ? 20.969 -10.352 0.491 1 93.81 177 THR A N 1
ATOM 1369 C CA . THR A 1 177 ? 19.781 -10.688 1.271 1 93.81 177 THR A CA 1
ATOM 1370 C C . THR A 1 177 ? 18.703 -9.609 1.112 1 93.81 177 THR A C 1
ATOM 1372 O O . THR A 1 177 ? 17.531 -9.93 0.925 1 93.81 177 THR A O 1
ATOM 1375 N N . ARG A 1 178 ? 19.109 -8.336 1.181 1 93.56 178 ARG A N 1
ATOM 1376 C CA . ARG A 1 178 ? 18.172 -7.23 1.01 1 93.56 178 ARG A CA 1
ATOM 1377 C C . ARG A 1 178 ? 17.5 -7.293 -0.357 1 93.56 178 ARG A C 1
ATOM 1379 O O . ARG A 1 178 ? 16.281 -7.133 -0.461 1 93.56 178 ARG A O 1
ATOM 1386 N N . ARG A 1 179 ? 18.266 -7.582 -1.321 1 94.56 179 ARG A N 1
ATOM 1387 C CA . ARG A 1 179 ? 17.766 -7.645 -2.689 1 94.56 179 ARG A CA 1
ATOM 1388 C C . ARG A 1 179 ? 16.797 -8.805 -2.861 1 94.56 179 ARG A C 1
ATOM 1390 O O . ARG A 1 179 ? 15.711 -8.641 -3.424 1 94.56 179 ARG A O 1
ATOM 1397 N N . ARG A 1 180 ? 17.141 -9.953 -2.336 1 96.31 180 ARG A N 1
ATOM 1398 C CA . ARG A 1 180 ? 16.312 -11.141 -2.457 1 96.31 180 ARG A CA 1
ATOM 1399 C C . ARG A 1 180 ? 14.969 -10.938 -1.753 1 96.31 180 ARG A C 1
ATOM 1401 O O . ARG A 1 180 ? 13.922 -11.305 -2.285 1 96.31 180 ARG A O 1
ATOM 1408 N N . VAL A 1 181 ? 15.031 -10.367 -0.624 1 97.25 181 VAL A N 1
ATOM 1409 C CA . VAL A 1 181 ? 13.812 -10.172 0.153 1 97.25 181 VAL A CA 1
ATOM 1410 C C . VAL A 1 181 ? 12.891 -9.195 -0.568 1 97.25 181 VAL A C 1
ATOM 1412 O O . VAL A 1 181 ? 11.688 -9.438 -0.692 1 97.25 181 VAL A O 1
ATOM 1415 N N . PHE A 1 182 ? 13.438 -8.102 -1.081 1 97.12 182 PHE A N 1
ATOM 1416 C CA . PHE A 1 182 ? 12.617 -7.113 -1.766 1 97.12 182 PHE A CA 1
ATOM 1417 C C . PHE A 1 182 ? 11.938 -7.723 -2.986 1 97.12 182 PHE A C 1
ATOM 1419 O O . PHE A 1 182 ? 10.727 -7.574 -3.172 1 97.12 182 PHE A O 1
ATOM 1426 N N . TRP A 1 183 ? 12.672 -8.367 -3.773 1 97 183 TRP A N 1
ATOM 1427 C CA . TRP A 1 183 ? 12.125 -8.859 -5.035 1 97 183 TRP A CA 1
ATOM 1428 C C . TRP A 1 183 ? 11.188 -10.039 -4.797 1 97 183 TRP A C 1
ATOM 1430 O O . TRP A 1 183 ? 10.242 -10.25 -5.555 1 97 183 TRP A O 1
ATOM 1440 N N . SER A 1 184 ? 11.477 -10.859 -3.762 1 98.31 184 SER A N 1
ATOM 1441 C CA . SER A 1 184 ? 10.516 -11.891 -3.395 1 98.31 184 SER A CA 1
ATOM 1442 C C . SER A 1 184 ? 9.18 -11.281 -2.969 1 98.31 184 SER A C 1
ATOM 1444 O O . SER A 1 184 ? 8.117 -11.773 -3.342 1 98.31 184 SER A O 1
ATOM 1446 N N . LEU A 1 185 ? 9.297 -10.25 -2.211 1 97.81 185 LEU A N 1
ATOM 1447 C CA . LEU A 1 185 ? 8.094 -9.547 -1.788 1 97.81 185 LEU A CA 1
ATOM 1448 C C . LEU A 1 185 ? 7.375 -8.93 -2.984 1 97.81 185 LEU A C 1
ATOM 1450 O O . LEU A 1 185 ? 6.148 -8.977 -3.07 1 97.81 185 LEU A O 1
ATOM 1454 N N . HIS A 1 186 ? 8.156 -8.367 -3.865 1 96.69 186 HIS A N 1
ATOM 1455 C CA . HIS A 1 186 ? 7.594 -7.809 -5.09 1 96.69 186 HIS A CA 1
ATOM 1456 C C . HIS A 1 186 ? 6.824 -8.867 -5.875 1 96.69 186 HIS A C 1
ATOM 1458 O O . HIS A 1 186 ? 5.723 -8.602 -6.359 1 96.69 186 HIS A O 1
ATOM 1464 N N . LEU A 1 187 ? 7.414 -10 -5.949 1 97.38 187 LEU A N 1
ATOM 1465 C CA . LEU A 1 187 ? 6.773 -11.117 -6.641 1 97.38 187 LEU A CA 1
ATOM 1466 C C . LEU A 1 187 ? 5.43 -11.453 -5.996 1 97.38 187 LEU A C 1
ATOM 1468 O O . LEU A 1 187 ? 4.422 -11.586 -6.691 1 97.38 187 LEU A O 1
ATOM 1472 N N . LEU A 1 188 ? 5.426 -11.57 -4.742 1 97.44 188 LEU A N 1
ATOM 1473 C CA . LEU A 1 188 ? 4.199 -11.891 -4.02 1 97.44 188 LEU A CA 1
ATOM 1474 C C . LEU A 1 188 ? 3.139 -10.82 -4.246 1 97.44 188 LEU A C 1
ATOM 1476 O O . LEU A 1 188 ? 1.961 -11.133 -4.426 1 97.44 188 LEU A O 1
ATOM 1480 N N . GLN A 1 189 ? 3.588 -9.57 -4.207 1 95.06 189 GLN A N 1
ATOM 1481 C CA . GLN A 1 189 ? 2.666 -8.461 -4.414 1 95.06 189 GLN A CA 1
ATOM 1482 C C . GLN A 1 189 ? 2.018 -8.531 -5.793 1 95.06 189 GLN A C 1
ATOM 1484 O O . GLN A 1 189 ? 0.818 -8.281 -5.934 1 95.06 189 GLN A O 1
ATOM 1489 N N . GLN A 1 190 ? 2.76 -8.883 -6.758 1 94.19 190 GLN A N 1
ATOM 1490 C CA . GLN A 1 190 ? 2.252 -8.953 -8.125 1 94.19 190 GLN A CA 1
ATOM 1491 C C . GLN A 1 190 ? 1.317 -10.141 -8.305 1 94.19 190 GLN A C 1
ATOM 1493 O O . GLN A 1 190 ? 0.292 -10.031 -8.984 1 94.19 190 GLN A O 1
ATOM 1498 N N . MET A 1 191 ? 1.635 -11.188 -7.656 1 95.06 191 MET A N 1
ATOM 1499 C CA . MET A 1 191 ? 0.891 -12.422 -7.871 1 95.06 191 MET A CA 1
ATOM 1500 C C . MET A 1 191 ? -0.402 -12.43 -7.062 1 95.06 191 MET A C 1
ATOM 1502 O O . MET A 1 191 ? -1.435 -12.906 -7.539 1 95.06 191 MET A O 1
ATOM 1506 N N . TYR A 1 192 ? -0.301 -11.891 -5.867 1 93.25 192 TYR A N 1
ATOM 1507 C CA . TYR A 1 192 ? -1.415 -12.148 -4.965 1 93.25 192 TYR A CA 1
ATOM 1508 C C . TYR A 1 192 ? -1.858 -10.875 -4.258 1 93.25 192 TYR A C 1
ATOM 1510 O O . TYR A 1 192 ? -2.883 -10.867 -3.57 1 93.25 192 TYR A O 1
ATOM 1518 N N . GLY A 1 193 ? -1.136 -9.82 -4.371 1 90.69 193 GLY A N 1
ATOM 1519 C CA . GLY A 1 193 ? -1.44 -8.609 -3.627 1 90.69 193 GLY A CA 1
ATOM 1520 C C . GLY A 1 193 ? -2.701 -7.918 -4.105 1 90.69 193 GLY A C 1
ATOM 1521 O O . GLY A 1 193 ? -3.232 -8.25 -5.168 1 90.69 193 GLY A O 1
ATOM 1522 N N . HIS A 1 194 ? -3.117 -6.938 -3.293 1 84.56 194 HIS A N 1
ATOM 1523 C CA . HIS A 1 194 ? -4.254 -6.117 -3.686 1 84.56 194 HIS A CA 1
ATOM 1524 C C . HIS A 1 194 ? -3.887 -5.176 -4.828 1 84.56 194 HIS A C 1
ATOM 1526 O O . HIS A 1 194 ? -2.785 -4.621 -4.852 1 84.56 194 HIS A O 1
ATOM 1532 N N . GLN A 1 195 ? -4.859 -5.137 -5.691 1 76.5 195 GLN A N 1
ATOM 1533 C CA . GLN A 1 195 ? -4.656 -4.148 -6.746 1 76.5 195 GLN A CA 1
ATOM 1534 C C . GLN A 1 195 ? -5.004 -2.744 -6.258 1 76.5 195 GLN A C 1
ATOM 1536 O O . GLN A 1 195 ? -5.926 -2.568 -5.461 1 76.5 195 GLN A O 1
ATOM 1541 N N . SER A 1 196 ? -4.16 -1.854 -6.594 1 67.88 196 SER A N 1
ATOM 1542 C CA . SER A 1 196 ? -4.293 -0.521 -6.016 1 67.88 196 SER A CA 1
ATOM 1543 C C . SER A 1 196 ? -5.008 0.427 -6.973 1 67.88 196 SER A C 1
ATOM 1545 O O . SER A 1 196 ? -4.773 0.392 -8.188 1 67.88 196 SER A O 1
ATOM 1547 N N . PHE A 1 197 ? -6.074 1.059 -6.469 1 74.88 197 PHE A N 1
ATOM 1548 C CA . PHE A 1 197 ? -6.73 2.184 -7.125 1 74.88 197 PHE A CA 1
ATOM 1549 C C . PHE A 1 197 ? -6.539 3.465 -6.32 1 74.88 197 PHE A C 1
ATOM 1551 O O . PHE A 1 197 ? -6.273 3.414 -5.117 1 74.88 197 PHE A O 1
ATOM 1558 N N . THR A 1 198 ? -6.492 4.527 -7.047 1 77.81 198 THR A N 1
ATOM 1559 C CA . THR A 1 198 ? -6.375 5.812 -6.363 1 77.81 198 THR A CA 1
ATOM 1560 C C . THR A 1 198 ? -7.75 6.445 -6.164 1 77.81 198 THR A C 1
ATOM 1562 O O . THR A 1 198 ? -8.602 6.391 -7.055 1 77.81 198 THR A O 1
ATOM 1565 N N . THR A 1 199 ? -7.934 6.93 -4.988 1 81.69 199 THR A N 1
ATOM 1566 C CA . THR A 1 199 ? -9.18 7.621 -4.684 1 81.69 199 THR A CA 1
ATOM 1567 C C . THR A 1 199 ? -9.148 9.062 -5.191 1 81.69 199 THR A C 1
ATOM 1569 O O . THR A 1 199 ? -8.188 9.789 -4.926 1 81.69 199 THR A O 1
ATOM 1572 N N . ASP A 1 200 ? -10.148 9.398 -5.949 1 80.44 200 ASP A N 1
ATOM 1573 C CA . ASP A 1 200 ? -10.273 10.766 -6.422 1 80.44 200 ASP A CA 1
ATOM 1574 C C . ASP A 1 200 ? -11.43 11.484 -5.727 1 80.44 200 ASP A C 1
ATOM 1576 O O . ASP A 1 200 ? -12.594 11.258 -6.062 1 80.44 200 ASP A O 1
ATOM 1580 N N . ILE A 1 201 ? -11.141 12.344 -4.887 1 85.25 201 ILE A N 1
ATOM 1581 C CA . ILE A 1 201 ? -12.125 13.164 -4.195 1 85.25 201 ILE A CA 1
ATOM 1582 C C . ILE A 1 201 ? -11.984 14.617 -4.641 1 85.25 201 ILE A C 1
ATOM 1584 O O . ILE A 1 201 ? -12.82 15.461 -4.293 1 85.25 201 ILE A O 1
ATOM 1588 N N . LEU A 1 202 ? -11.062 14.898 -5.438 1 83.19 202 LEU A N 1
ATOM 1589 C CA . LEU A 1 202 ? -10.75 16.281 -5.824 1 83.19 202 LEU A CA 1
ATOM 1590 C C . LEU A 1 202 ? -11.766 16.797 -6.836 1 83.19 202 LEU A C 1
ATOM 1592 O O . LEU A 1 202 ? -12.125 17.969 -6.812 1 83.19 202 LEU A O 1
ATOM 1596 N N . GLN A 1 203 ? -12.25 15.828 -7.617 1 78.19 203 GLN A N 1
ATOM 1597 C CA . GLN A 1 203 ? -13.188 16.25 -8.664 1 78.19 203 GLN A CA 1
ATOM 1598 C C . GLN A 1 203 ? -14.578 16.484 -8.086 1 78.19 203 GLN A C 1
ATOM 1600 O O . GLN A 1 203 ? -15.25 17.453 -8.445 1 78.19 203 GLN A O 1
ATOM 1605 N N . ASP A 1 204 ? -14.961 15.555 -7.234 1 81.44 204 ASP A N 1
ATOM 1606 C CA . ASP A 1 204 ? -16.297 15.633 -6.641 1 81.44 204 ASP A CA 1
ATOM 1607 C C . ASP A 1 204 ? -16.297 15.055 -5.227 1 81.44 204 ASP A C 1
ATOM 1609 O O . ASP A 1 204 ? -16.203 13.844 -5.043 1 81.44 204 ASP A O 1
ATOM 1613 N N . ILE A 1 205 ? -16.516 15.891 -4.285 1 83 205 ILE A N 1
ATOM 1614 C CA . ILE A 1 205 ? -16.453 15.484 -2.883 1 83 205 ILE A CA 1
ATOM 1615 C C . ILE A 1 205 ? -17.672 14.625 -2.545 1 83 205 ILE A C 1
ATOM 1617 O O . ILE A 1 205 ? -17.609 13.781 -1.645 1 83 205 ILE A O 1
ATOM 1621 N N . THR A 1 206 ? -18.75 14.812 -3.244 1 81.75 206 THR A N 1
ATOM 1622 C CA . THR A 1 206 ? -20 14.125 -2.924 1 81.75 206 THR A CA 1
ATOM 1623 C C . THR A 1 206 ? -20.016 12.727 -3.531 1 81.75 206 THR A C 1
ATOM 1625 O O . THR A 1 206 ? -20.781 11.867 -3.092 1 81.75 206 THR A O 1
ATOM 1628 N N . ARG A 1 207 ? -19.203 12.648 -4.586 1 82.38 207 ARG A N 1
ATOM 1629 C CA . ARG A 1 207 ? -19.156 11.344 -5.242 1 82.38 207 ARG A CA 1
ATOM 1630 C C . ARG A 1 207 ? -17.703 10.953 -5.562 1 82.38 207 ARG A C 1
ATOM 1632 O O . ARG A 1 207 ? -17.328 10.859 -6.73 1 82.38 207 ARG A O 1
ATOM 1639 N N . PRO A 1 208 ? -17.047 10.633 -4.492 1 86.06 208 PRO A N 1
ATOM 1640 C CA . PRO A 1 208 ? -15.68 10.203 -4.766 1 86.06 208 PRO A CA 1
ATOM 1641 C C . PRO A 1 208 ? -15.609 8.953 -5.645 1 86.06 208 PRO A C 1
ATOM 1643 O O . PRO A 1 208 ? -16.547 8.141 -5.641 1 86.06 208 PRO A O 1
ATOM 1646 N N . GLN A 1 209 ? -14.531 8.844 -6.453 1 84.38 209 GLN A N 1
ATOM 1647 C CA . GLN A 1 209 ? -14.375 7.723 -7.375 1 84.38 209 GLN A CA 1
ATOM 1648 C C . GLN A 1 209 ? -12.984 7.113 -7.262 1 84.38 209 GLN A C 1
ATOM 1650 O O . GLN A 1 209 ? -12.055 7.758 -6.773 1 84.38 209 GLN A O 1
ATOM 1655 N N . TYR A 1 210 ? -12.953 5.863 -7.586 1 83.44 210 TYR A N 1
ATOM 1656 C CA . TYR A 1 210 ? -11.648 5.238 -7.793 1 83.44 210 TYR A CA 1
ATOM 1657 C C . TYR A 1 210 ? -11.195 5.395 -9.234 1 83.44 210 TYR A C 1
ATOM 1659 O O . TYR A 1 210 ? -11.992 5.273 -10.164 1 83.44 210 TYR A O 1
ATOM 1667 N N . ILE A 1 211 ? -9.945 5.746 -9.352 1 79.25 211 ILE A N 1
ATOM 1668 C CA . ILE A 1 211 ? -9.367 5.945 -10.672 1 79.25 211 ILE A CA 1
ATOM 1669 C C . ILE A 1 211 ? -8.172 5.008 -10.859 1 79.25 211 ILE A C 1
ATOM 1671 O O . ILE A 1 211 ? -7.379 4.805 -9.938 1 79.25 211 ILE A O 1
ATOM 1675 N N . ALA A 1 212 ? -8.141 4.434 -12.062 1 73 212 ALA A N 1
ATOM 1676 C CA . ALA A 1 212 ? -6.992 3.594 -12.391 1 73 212 ALA A CA 1
ATOM 1677 C C . ALA A 1 212 ? -5.73 4.434 -12.562 1 73 212 ALA A C 1
ATOM 1679 O O . ALA A 1 212 ? -5.793 5.562 -13.055 1 73 212 ALA A O 1
ATOM 1680 N N . THR A 1 213 ? -4.668 3.891 -12.031 1 72.94 213 THR A N 1
ATOM 1681 C CA . THR A 1 213 ? -3.381 4.57 -12.164 1 72.94 213 THR A CA 1
ATOM 1682 C C . THR A 1 213 ? -2.613 4.051 -13.375 1 72.94 213 THR A C 1
ATOM 1684 O O . THR A 1 213 ? -2.668 2.857 -13.688 1 72.94 213 THR A O 1
ATOM 1687 N N . TYR A 1 214 ? -1.971 4.957 -14.031 1 67.44 214 TYR A N 1
ATOM 1688 C CA . TYR A 1 214 ? -1.16 4.57 -15.18 1 67.44 214 TYR A CA 1
ATOM 1689 C C . TYR A 1 214 ? 0.288 5.012 -15 1 67.44 214 TYR A C 1
ATOM 1691 O O . TYR A 1 214 ? 0.569 5.945 -14.242 1 67.44 214 TYR A O 1
ATOM 1699 N N . THR A 1 215 ? 1.115 4.207 -15.586 1 70.81 215 THR A N 1
ATOM 1700 C CA . THR A 1 215 ? 2.541 4.508 -15.508 1 70.81 215 THR A CA 1
ATOM 1701 C C . THR A 1 215 ? 3.047 5.07 -16.844 1 70.81 215 THR A C 1
ATOM 1703 O O . THR A 1 215 ? 2.609 4.645 -17.906 1 70.81 215 THR A O 1
ATOM 1706 N N . ASP A 1 216 ? 3.797 6.113 -16.719 1 67.88 216 ASP A N 1
ATOM 1707 C CA . ASP A 1 216 ? 4.543 6.648 -17.844 1 67.88 216 ASP A CA 1
ATOM 1708 C C . ASP A 1 216 ? 6.035 6.352 -17.703 1 67.88 216 ASP A C 1
ATOM 1710 O O . ASP A 1 216 ? 6.727 6.98 -16.906 1 67.88 216 ASP A O 1
ATOM 1714 N N . PRO A 1 217 ? 6.457 5.387 -18.531 1 65.06 217 PRO A N 1
ATOM 1715 C CA . PRO A 1 217 ? 7.855 4.961 -18.391 1 65.06 217 PRO A CA 1
ATOM 1716 C C . PRO A 1 217 ? 8.844 6.105 -18.594 1 65.06 217 PRO A C 1
ATOM 1718 O O . PRO A 1 217 ? 10.016 5.992 -18.219 1 65.06 217 PRO A O 1
ATOM 1721 N N . ARG A 1 218 ? 8.414 7.219 -19.219 1 64.25 218 ARG A N 1
ATOM 1722 C CA . ARG A 1 218 ? 9.281 8.359 -19.484 1 64.25 218 ARG A CA 1
ATOM 1723 C C . ARG A 1 218 ? 9.492 9.188 -18.203 1 64.25 218 ARG A C 1
ATOM 1725 O O . ARG A 1 218 ? 10.391 10.023 -18.156 1 64.25 218 ARG A O 1
ATOM 1732 N N . LYS A 1 219 ? 8.836 8.828 -17.203 1 70.31 219 LYS A N 1
ATOM 1733 C CA . LYS A 1 219 ? 8.898 9.633 -15.992 1 70.31 219 LYS A CA 1
ATOM 1734 C C . LYS A 1 219 ? 9.5 8.836 -14.836 1 70.31 219 LYS A C 1
ATOM 1736 O O . LYS A 1 219 ? 8.812 8.5 -13.875 1 70.31 219 LYS A O 1
ATOM 1741 N N . SER A 1 220 ? 10.75 8.578 -14.938 1 73.62 220 SER A N 1
ATOM 1742 C CA . SER A 1 220 ? 11.453 7.812 -13.914 1 73.62 220 SER A CA 1
ATOM 1743 C C . SER A 1 220 ? 11.945 8.711 -12.789 1 73.62 220 SER A C 1
ATOM 1745 O O . SER A 1 220 ? 12.148 9.914 -12.984 1 73.62 220 SER A O 1
ATOM 1747 N N . VAL A 1 221 ? 11.992 8.133 -11.625 1 72.5 221 VAL A N 1
ATOM 1748 C CA . VAL A 1 221 ? 12.5 8.844 -10.453 1 72.5 221 VAL A CA 1
ATOM 1749 C C . VAL A 1 221 ? 13.953 8.438 -10.195 1 72.5 221 VAL A C 1
ATOM 1751 O O . VAL A 1 221 ? 14.391 7.375 -10.625 1 72.5 221 VAL A O 1
ATOM 1754 N N . ASN A 1 222 ? 14.672 9.219 -9.492 1 71.12 222 ASN A N 1
ATOM 1755 C CA . ASN A 1 222 ? 16.094 9.008 -9.266 1 71.12 222 ASN A CA 1
ATOM 1756 C C . ASN A 1 222 ? 16.344 7.855 -8.297 1 71.12 222 ASN A C 1
ATOM 1758 O O . ASN A 1 222 ? 17.328 7.117 -8.438 1 71.12 222 ASN A O 1
ATOM 1762 N N . GLU A 1 223 ? 15.469 7.805 -7.441 1 77.5 223 GLU A N 1
ATOM 1763 C CA . GLU A 1 223 ? 15.609 6.672 -6.535 1 77.5 223 GLU A CA 1
ATOM 1764 C C . GLU A 1 223 ? 15.492 5.348 -7.285 1 77.5 223 GLU A C 1
ATOM 1766 O O . GLU A 1 223 ? 14.617 5.188 -8.141 1 77.5 223 GLU A O 1
ATOM 1771 N N . ARG A 1 224 ? 16.5 4.418 -6.965 1 83.69 224 ARG A N 1
ATOM 1772 C CA . ARG A 1 224 ? 16.516 3.15 -7.691 1 83.69 224 ARG A CA 1
ATOM 1773 C C . ARG A 1 224 ? 16.062 2 -6.797 1 83.69 224 ARG A C 1
ATOM 1775 O O . ARG A 1 224 ? 16.484 1.907 -5.641 1 83.69 224 ARG A O 1
ATOM 1782 N N . PRO A 1 225 ? 15.172 1.205 -7.398 1 90.12 225 PRO A N 1
ATOM 1783 C CA . PRO A 1 225 ? 14.891 -0.035 -6.672 1 90.12 225 PRO A CA 1
ATOM 1784 C C . PRO A 1 225 ? 16.125 -0.921 -6.52 1 90.12 225 PRO A C 1
ATOM 1786 O O . PRO A 1 225 ? 17.141 -0.697 -7.188 1 90.12 225 PRO A O 1
ATOM 1789 N N . PRO A 1 226 ? 16.094 -1.827 -5.598 1 91.75 226 PRO A N 1
ATOM 1790 C CA . PRO A 1 226 ? 17.219 -2.746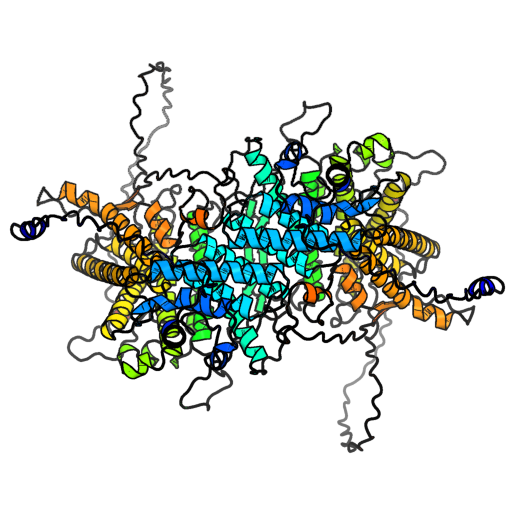 -5.449 1 91.75 226 PRO A CA 1
ATOM 1791 C C . PRO A 1 226 ? 17.562 -3.477 -6.746 1 91.75 226 PRO A C 1
ATOM 1793 O O . PRO A 1 226 ? 16.672 -3.742 -7.562 1 91.75 226 PRO A O 1
ATOM 1796 N N . ALA A 1 227 ? 18.812 -3.758 -6.883 1 90.88 227 ALA A N 1
ATOM 1797 C CA . ALA A 1 227 ? 19.25 -4.547 -8.031 1 90.88 227 ALA A CA 1
ATOM 1798 C C . ALA A 1 227 ? 18.734 -5.98 -7.938 1 90.88 227 ALA A C 1
ATOM 1800 O O . ALA A 1 227 ? 18.391 -6.457 -6.852 1 90.88 227 ALA A O 1
ATOM 1801 N N . ILE A 1 228 ? 18.656 -6.605 -9.07 1 92.31 228 ILE A N 1
ATOM 1802 C CA . ILE A 1 228 ? 18.266 -8.016 -9.086 1 92.31 228 ILE A CA 1
ATOM 1803 C C . ILE A 1 228 ? 19.359 -8.852 -8.43 1 92.31 228 ILE A C 1
ATOM 1805 O O . ILE A 1 228 ? 20.547 -8.648 -8.68 1 92.31 228 ILE A O 1
ATOM 1809 N N . PRO A 1 229 ? 18.969 -9.742 -7.551 1 91.75 229 PRO A N 1
ATOM 1810 C CA . PRO A 1 229 ? 19.969 -10.586 -6.895 1 91.75 229 PRO A CA 1
ATOM 1811 C C . PRO A 1 229 ? 20.797 -11.398 -7.887 1 91.75 229 PRO A C 1
ATOM 1813 O O . PRO A 1 229 ? 20.281 -11.805 -8.93 1 91.75 229 PRO A O 1
ATOM 1816 N N . HIS A 1 230 ? 22.016 -11.688 -7.469 1 88.75 230 HIS A N 1
ATOM 1817 C CA . HIS A 1 230 ? 22.953 -12.422 -8.32 1 88.75 230 HIS A CA 1
ATOM 1818 C C . HIS A 1 230 ? 22.719 -13.922 -8.234 1 88.75 230 HIS A C 1
ATOM 1820 O O . HIS A 1 230 ? 22.703 -14.492 -7.137 1 88.75 230 HIS A O 1
ATOM 1826 N N . GLU A 1 231 ? 22.5 -14.531 -9.359 1 86.62 231 GLU A N 1
ATOM 1827 C CA . GLU A 1 231 ? 22.344 -15.977 -9.438 1 86.62 231 GLU A CA 1
ATOM 1828 C C . GLU A 1 231 ? 23.625 -16.625 -9.977 1 86.62 231 GLU A C 1
ATOM 1830 O O . GLU A 1 231 ? 24.156 -16.203 -11 1 86.62 231 GLU A O 1
ATOM 1835 N N . ASP A 1 232 ? 24.266 -17.531 -9.148 1 72.5 232 ASP A N 1
ATOM 1836 C CA . ASP A 1 232 ? 25.438 -18.25 -9.633 1 72.5 232 ASP A CA 1
ATOM 1837 C C . ASP A 1 232 ? 25.078 -19.219 -10.75 1 72.5 232 ASP A C 1
ATOM 1839 O O . ASP A 1 232 ? 24.266 -20.141 -10.547 1 72.5 232 ASP A O 1
ATOM 1843 N N . ILE A 1 233 ? 25.25 -18.984 -11.82 1 58.72 233 ILE A N 1
ATOM 1844 C CA . ILE A 1 233 ? 24.938 -19.859 -12.938 1 58.72 233 ILE A CA 1
ATOM 1845 C C . ILE A 1 233 ? 26.078 -20.859 -13.133 1 58.72 233 ILE A C 1
ATOM 1847 O O . ILE A 1 233 ? 27.219 -20.469 -13.414 1 58.72 233 ILE A O 1
ATOM 1851 N N . SER A 1 234 ? 26.078 -21.953 -12.281 1 47.91 234 SER A N 1
ATOM 1852 C CA . SER A 1 234 ? 26.984 -23.078 -12.438 1 47.91 234 SER A CA 1
ATOM 1853 C C . SER A 1 234 ? 26.922 -23.656 -13.844 1 47.91 234 SER A C 1
ATOM 1855 O O . SER A 1 234 ? 25.844 -23.969 -14.344 1 47.91 234 SER A O 1
ATOM 1857 N N . GLY A 1 235 ? 27.938 -23.531 -14.883 1 43.47 235 GLY A N 1
ATOM 1858 C CA . GLY A 1 235 ? 28.406 -24.078 -16.141 1 43.47 235 GLY A CA 1
ATOM 1859 C C . GLY A 1 235 ? 29.203 -23.094 -16.969 1 43.47 235 GLY A C 1
ATOM 1860 O O . GLY A 1 235 ? 29.375 -21.938 -16.562 1 43.47 235 GLY A O 1
ATOM 1861 N N . GLN A 1 236 ? 29.406 -23.547 -18.438 1 38.09 236 GLN A N 1
ATOM 1862 C CA . GLN A 1 236 ? 30.469 -23.234 -19.375 1 38.09 236 GLN A CA 1
ATOM 1863 C C . GLN A 1 236 ? 30.75 -21.734 -19.391 1 38.09 236 GLN A C 1
ATOM 1865 O O . GLN A 1 236 ? 31.609 -21.25 -18.656 1 38.09 236 GLN A O 1
ATOM 1870 N N . ASP A 1 237 ? 30.672 -21.125 -20.844 1 34.94 237 ASP A N 1
ATOM 1871 C CA . ASP A 1 237 ? 31.438 -20.062 -21.5 1 34.94 237 ASP A CA 1
ATOM 1872 C C . ASP A 1 237 ? 31.141 -18.703 -20.859 1 34.94 237 ASP A C 1
ATOM 1874 O O . ASP A 1 237 ? 30.062 -18.141 -21.062 1 34.94 237 ASP A O 1
ATOM 1878 N N . GLU A 1 238 ? 31.594 -18.438 -19.688 1 39.69 238 GLU A N 1
ATOM 1879 C CA . GLU A 1 238 ? 31.828 -17.109 -19.109 1 39.69 238 GLU A CA 1
ATOM 1880 C C . GLU A 1 238 ? 32.094 -16.078 -20.203 1 39.69 238 GLU A C 1
ATOM 1882 O O . GLU A 1 238 ? 32.375 -14.914 -19.906 1 39.69 238 GLU A O 1
ATOM 1887 N N . THR A 1 239 ? 32.719 -16.516 -21.297 1 34.97 239 THR A N 1
ATOM 1888 C CA . THR A 1 239 ? 33.344 -15.625 -22.25 1 34.97 239 THR A CA 1
ATOM 1889 C C . THR A 1 239 ? 32.406 -14.508 -22.672 1 34.97 239 THR A C 1
ATOM 1891 O O . THR A 1 239 ? 32.812 -13.57 -23.359 1 34.97 239 THR A O 1
ATOM 1894 N N . THR A 1 240 ? 31.328 -14.781 -23.297 1 36.12 240 THR A N 1
ATOM 1895 C CA . THR A 1 240 ? 30.828 -13.711 -24.141 1 36.12 240 THR A CA 1
ATOM 1896 C C . THR A 1 240 ? 30.406 -12.508 -23.312 1 36.12 240 THR A C 1
ATOM 1898 O O . THR A 1 240 ? 30.141 -12.641 -22.109 1 36.12 240 THR A O 1
ATOM 1901 N N . SER A 1 241 ? 29.938 -11.352 -24.047 1 34.34 241 SER A N 1
ATOM 1902 C CA . SER A 1 241 ? 29.719 -9.914 -23.859 1 34.34 241 SER A CA 1
ATOM 1903 C C . SER A 1 241 ? 29 -9.625 -22.547 1 34.34 241 SER A C 1
ATOM 1905 O O . SER A 1 241 ? 28.391 -10.523 -21.953 1 34.34 241 SER A O 1
ATOM 1907 N N . ALA A 1 242 ? 29.109 -8.258 -22.188 1 38.62 242 ALA A N 1
ATOM 1908 C CA . ALA A 1 242 ? 28.453 -7.395 -21.203 1 38.62 242 ALA A CA 1
ATOM 1909 C C . ALA A 1 242 ? 27.062 -7.926 -20.844 1 38.62 242 ALA A C 1
ATOM 1911 O O . ALA A 1 242 ? 26.359 -7.328 -20.031 1 38.62 242 ALA A O 1
ATOM 1912 N N . ASP A 1 243 ? 26.516 -8.469 -21.734 1 43.41 243 ASP A N 1
ATOM 1913 C CA . ASP A 1 243 ? 25.141 -8.891 -21.469 1 43.41 243 ASP A CA 1
ATOM 1914 C C . ASP A 1 243 ? 25.094 -9.859 -20.297 1 43.41 243 ASP A C 1
ATOM 1916 O O . ASP A 1 243 ? 25.031 -11.078 -20.484 1 43.41 243 ASP A O 1
ATOM 1920 N N . LYS A 1 244 ? 26.156 -9.961 -19.422 1 49.72 244 LYS A N 1
ATOM 1921 C CA . LYS A 1 244 ? 26.328 -10.5 -18.078 1 49.72 244 LYS A CA 1
ATOM 1922 C C . LYS A 1 244 ? 24.969 -10.82 -17.438 1 49.72 244 LYS A C 1
ATOM 1924 O O . LYS A 1 244 ? 24.203 -9.914 -17.109 1 49.72 244 LYS A O 1
ATOM 1929 N N . LYS A 1 245 ? 24.141 -11.969 -17.766 1 56.97 245 LYS A N 1
ATOM 1930 C CA . LYS A 1 245 ? 22.969 -12.797 -18.031 1 56.97 245 LYS A CA 1
ATOM 1931 C C . LYS A 1 245 ? 22.188 -13.07 -16.75 1 56.97 245 LYS A C 1
ATOM 1933 O O . LYS A 1 245 ? 22.75 -13.57 -15.773 1 56.97 245 LYS A O 1
ATOM 1938 N N . SER A 1 246 ? 21.266 -12.352 -16.516 1 73.19 246 SER A N 1
ATOM 1939 C CA . SER A 1 246 ? 20.297 -12.547 -15.453 1 73.19 246 SER A CA 1
ATOM 1940 C C . SER A 1 246 ? 19.812 -13.992 -15.406 1 73.19 246 SER A C 1
ATOM 1942 O O . SER A 1 246 ? 19.719 -14.656 -16.438 1 73.19 246 SER A O 1
ATOM 1944 N N . GLY A 1 247 ? 19.953 -14.602 -14.305 1 87.5 247 GLY A N 1
ATOM 1945 C CA . GLY A 1 247 ? 19.438 -15.945 -14.078 1 87.5 247 GLY A CA 1
ATOM 1946 C C . GLY A 1 247 ? 17.953 -16.078 -14.359 1 87.5 247 GLY A C 1
ATOM 1947 O O . GLY A 1 247 ? 17.281 -15.07 -14.617 1 87.5 247 GLY A O 1
ATOM 1948 N N . ILE A 1 248 ? 17.469 -17.266 -14.523 1 93.12 248 ILE A N 1
ATOM 1949 C CA . ILE A 1 248 ? 16.094 -17.562 -14.875 1 93.12 248 ILE A CA 1
ATOM 1950 C C . ILE A 1 248 ? 15.148 -16.922 -13.859 1 93.12 248 ILE A C 1
ATOM 1952 O O . ILE A 1 248 ? 14.023 -16.547 -14.203 1 93.12 248 ILE A O 1
ATOM 1956 N N . TRP A 1 249 ? 15.602 -16.766 -12.633 1 94.88 249 TRP A N 1
ATOM 1957 C CA . TRP A 1 249 ? 14.75 -16.219 -11.578 1 94.88 249 TRP A CA 1
ATOM 1958 C C . TRP A 1 249 ? 14.398 -14.758 -11.875 1 94.88 249 TRP A C 1
ATOM 1960 O O . TRP A 1 249 ? 13.281 -14.32 -11.602 1 94.88 249 TRP A O 1
ATOM 1970 N N . ALA A 1 250 ? 15.266 -13.969 -12.438 1 92.94 250 ALA A N 1
ATOM 1971 C CA . ALA A 1 250 ? 15.008 -12.578 -12.812 1 92.94 250 ALA A CA 1
ATOM 1972 C C . ALA A 1 250 ? 13.906 -12.492 -13.867 1 92.94 250 ALA A C 1
ATOM 1974 O O . ALA A 1 250 ? 13.047 -11.602 -13.805 1 92.94 250 ALA A O 1
ATOM 1975 N N . TYR A 1 251 ? 13.953 -13.406 -14.758 1 92.75 251 TYR A N 1
ATOM 1976 C CA . TYR A 1 251 ? 12.938 -13.398 -15.805 1 92.75 251 TYR A CA 1
ATOM 1977 C C . TYR A 1 251 ? 11.586 -13.859 -15.266 1 92.75 251 TYR A C 1
ATOM 1979 O O . TYR A 1 251 ? 10.539 -13.383 -15.719 1 92.75 251 TYR A O 1
ATOM 1987 N N . MET A 1 252 ? 11.68 -14.781 -14.344 1 94.69 252 MET A N 1
ATOM 1988 C CA . MET A 1 252 ? 10.445 -15.148 -13.648 1 94.69 252 MET A CA 1
ATOM 1989 C C . MET A 1 252 ? 9.82 -13.938 -12.961 1 94.69 252 MET A C 1
ATOM 1991 O O . MET A 1 252 ? 8.609 -13.75 -13.008 1 94.69 252 MET A O 1
ATOM 1995 N N . LEU A 1 253 ? 10.664 -13.094 -12.414 1 94.88 253 LEU A N 1
ATOM 1996 C CA . LEU A 1 253 ? 10.203 -11.867 -11.773 1 94.88 253 LEU A CA 1
ATOM 1997 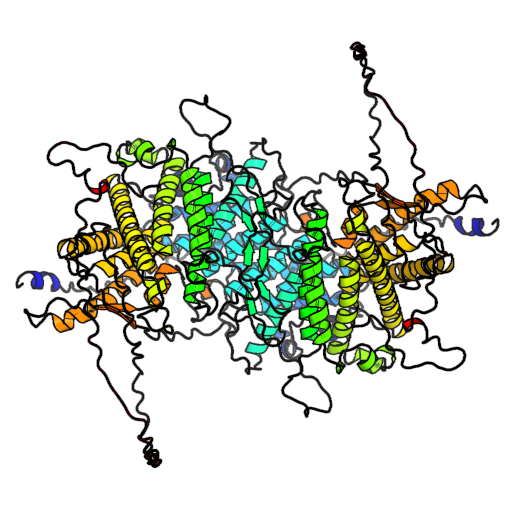C C . LEU A 1 253 ? 9.516 -10.953 -12.789 1 94.88 253 LEU A C 1
ATOM 1999 O O . LEU A 1 253 ? 8.453 -10.391 -12.508 1 94.88 253 LEU A O 1
ATOM 2003 N N . GLN A 1 254 ? 10.125 -10.797 -13.867 1 94.19 254 GLN A N 1
ATOM 2004 C CA . GLN A 1 254 ? 9.57 -9.953 -14.914 1 94.19 254 GLN A CA 1
ATOM 2005 C C . GLN A 1 254 ? 8.203 -10.453 -15.367 1 94.19 254 GLN A C 1
ATOM 2007 O O . GLN A 1 254 ? 7.262 -9.672 -15.516 1 94.19 254 GLN A O 1
ATOM 2012 N N . THR A 1 255 ? 8.117 -11.719 -15.555 1 95.31 255 THR A N 1
ATOM 2013 C CA . THR A 1 255 ? 6.859 -12.312 -15.992 1 95.31 255 THR A CA 1
ATOM 2014 C C . THR A 1 255 ? 5.789 -12.18 -14.906 1 95.31 255 THR A C 1
ATOM 2016 O O . THR A 1 255 ? 4.613 -11.961 -15.219 1 95.31 255 THR A O 1
ATOM 2019 N N . SER A 1 256 ? 6.242 -12.352 -13.711 1 95.69 256 SER A N 1
ATOM 2020 C CA . SER A 1 256 ? 5.297 -12.18 -12.609 1 95.69 256 SER A CA 1
ATOM 2021 C C . SER A 1 256 ? 4.77 -10.75 -12.555 1 95.69 256 SER A C 1
ATOM 2023 O O . SER A 1 256 ? 3.611 -10.523 -12.195 1 95.69 256 SER A O 1
ATOM 2025 N N . THR A 1 257 ? 5.57 -9.758 -12.859 1 94 257 THR A N 1
ATOM 2026 C CA . THR A 1 257 ? 5.141 -8.359 -12.922 1 94 257 THR A CA 1
ATOM 2027 C C . THR A 1 257 ? 4.105 -8.164 -14.023 1 94 257 THR A C 1
ATOM 2029 O O . THR A 1 257 ? 3.117 -7.449 -13.836 1 94 257 THR A O 1
ATOM 2032 N N . LEU A 1 258 ? 4.379 -8.805 -15.078 1 94.25 258 LEU A N 1
ATOM 2033 C CA . LEU A 1 258 ? 3.412 -8.742 -16.172 1 94.25 258 LEU A CA 1
ATOM 2034 C C . LEU A 1 258 ? 2.094 -9.398 -15.766 1 94.25 258 LEU A C 1
ATOM 2036 O O . LEU A 1 258 ? 1.02 -8.906 -16.125 1 94.25 258 LEU A O 1
ATOM 2040 N N . TRP A 1 259 ? 2.209 -10.484 -15.07 1 95.75 259 TRP A N 1
ATOM 2041 C CA . TRP A 1 259 ? 1.011 -11.141 -14.562 1 95.75 259 TRP A CA 1
ATOM 2042 C C . TRP A 1 259 ? 0.206 -10.195 -13.68 1 95.75 259 TRP A C 1
ATOM 2044 O O . TRP A 1 259 ? -1.027 -10.195 -13.719 1 95.75 259 TRP A O 1
ATOM 2054 N N . GLY A 1 260 ? 0.908 -9.406 -12.898 1 92.81 260 GLY A N 1
ATOM 2055 C CA . GLY A 1 260 ? 0.223 -8.398 -12.102 1 92.81 260 GLY A CA 1
ATOM 2056 C C . GLY A 1 260 ? -0.585 -7.426 -12.938 1 92.81 260 GLY A C 1
ATOM 2057 O O . GLY A 1 260 ? -1.706 -7.066 -12.57 1 92.81 260 GLY A O 1
ATOM 2058 N N . GLU A 1 261 ? -0.09 -7.039 -14.055 1 91.06 261 GLU A N 1
ATOM 2059 C CA . GLU A 1 261 ? -0.798 -6.156 -14.977 1 91.06 261 GLU A CA 1
ATOM 2060 C C . GLU A 1 261 ? -2.027 -6.844 -15.562 1 91.06 261 GLU A C 1
ATOM 2062 O O . GLU A 1 261 ? -3.066 -6.207 -15.75 1 91.06 261 GLU A O 1
ATOM 2067 N N . VAL A 1 262 ? -1.868 -8.055 -15.82 1 93.75 262 VAL A N 1
ATOM 2068 C CA . VAL A 1 262 ? -2.975 -8.82 -16.391 1 93.75 262 VAL A CA 1
ATOM 2069 C C . VAL A 1 262 ? -4.102 -8.93 -15.359 1 93.75 262 VAL A C 1
ATOM 2071 O O . VAL A 1 262 ? -5.277 -8.773 -15.703 1 93.75 262 VAL A O 1
ATOM 2074 N N . ARG A 1 263 ? -3.74 -9.227 -14.141 1 91.94 263 ARG A N 1
ATOM 2075 C CA . ARG A 1 263 ? -4.738 -9.305 -13.086 1 91.94 263 ARG A CA 1
ATOM 2076 C C . ARG A 1 263 ? -5.527 -8 -12.977 1 91.94 263 ARG A C 1
ATOM 2078 O O . ARG A 1 263 ? -6.75 -8.023 -12.82 1 91.94 263 ARG A O 1
ATOM 2085 N N . THR A 1 264 ? -4.801 -6.902 -13.023 1 86.31 264 THR A N 1
ATOM 2086 C CA . THR A 1 264 ? -5.449 -5.598 -12.961 1 86.31 264 THR A CA 1
ATOM 2087 C C . THR A 1 264 ? -6.387 -5.402 -14.156 1 86.31 264 THR A C 1
ATOM 2089 O O . THR A 1 264 ? -7.516 -4.941 -13.992 1 86.31 264 THR A O 1
ATOM 2092 N N . TYR A 1 265 ? -5.922 -5.762 -15.297 1 88 265 TYR A N 1
ATOM 2093 C CA . TYR A 1 265 ? -6.707 -5.641 -16.516 1 88 265 TYR A CA 1
ATOM 2094 C C . TYR A 1 265 ? -7.988 -6.461 -16.438 1 88 265 TYR A C 1
ATOM 2096 O O . TYR A 1 265 ? -9.07 -5.965 -16.75 1 88 265 TYR A O 1
ATOM 2104 N N . VAL A 1 266 ? -7.863 -7.652 -16.047 1 89.38 266 VAL A N 1
ATOM 2105 C CA . VAL A 1 266 ? -9.008 -8.555 -15.977 1 89.38 266 VAL A CA 1
ATOM 2106 C C . VAL A 1 266 ? -9.984 -8.07 -14.906 1 89.38 266 VAL A C 1
ATOM 2108 O O . VAL A 1 266 ? -11.203 -8.148 -15.086 1 89.38 266 VAL A O 1
ATOM 2111 N N . LYS A 1 267 ? -9.5 -7.621 -13.844 1 84.12 267 LYS A N 1
ATOM 2112 C CA . LYS A 1 267 ? -10.352 -7.082 -12.789 1 84.12 267 LYS A CA 1
ATOM 2113 C C . LYS A 1 267 ? -11.164 -5.895 -13.297 1 84.12 267 LYS A C 1
ATOM 2115 O O . LYS A 1 267 ? -12.336 -5.73 -12.93 1 84.12 267 LYS A O 1
ATOM 2120 N N . GLN A 1 268 ? -10.539 -5.086 -14.055 1 80.12 268 GLN A N 1
ATOM 2121 C CA . GLN A 1 268 ? -11.242 -3.949 -14.641 1 80.12 268 GLN A CA 1
ATOM 2122 C C . GLN A 1 268 ? -12.391 -4.414 -15.531 1 80.12 268 GLN A C 1
ATOM 2124 O O . GLN A 1 268 ? -13.469 -3.805 -15.539 1 80.12 268 GLN A O 1
ATOM 2129 N N . TRP A 1 269 ? -12.156 -5.469 -16.188 1 80.75 269 TRP A N 1
ATOM 2130 C CA . TRP A 1 269 ? -13.195 -6.02 -17.031 1 80.75 269 TRP A CA 1
ATOM 2131 C C . TRP A 1 269 ? -14.32 -6.629 -16.203 1 80.75 269 TRP A C 1
ATOM 2133 O O . TRP A 1 269 ? -15.492 -6.551 -16.578 1 80.75 269 TRP A O 1
ATOM 2143 N N . ALA A 1 270 ? -13.953 -7.203 -15.172 1 77.5 270 ALA A N 1
ATOM 2144 C CA . ALA A 1 270 ? -14.953 -7.805 -14.297 1 77.5 270 ALA A CA 1
ATOM 2145 C C . ALA A 1 270 ? -15.852 -6.742 -13.672 1 77.5 270 ALA A C 1
ATOM 2147 O O . ALA A 1 270 ? -17.031 -6.973 -13.453 1 77.5 270 ALA A O 1
ATOM 2148 N N . GLN A 1 271 ? -15.258 -5.609 -13.453 1 72.75 271 GLN A N 1
ATOM 2149 C CA . GLN A 1 271 ? -16 -4.535 -12.805 1 72.75 271 GLN A CA 1
ATOM 2150 C C . GLN A 1 271 ? -16.719 -3.666 -13.836 1 72.75 271 GLN A C 1
ATOM 2152 O O . GLN A 1 271 ? -17.484 -2.766 -13.477 1 72.75 271 GLN A O 1
ATOM 2157 N N . GLN A 1 272 ? -16.766 -4.172 -15.016 1 63.34 272 GLN A N 1
ATOM 2158 C CA . GLN A 1 272 ? -17.484 -3.598 -16.141 1 63.34 272 GLN A CA 1
ATOM 2159 C C . GLN A 1 272 ? -17.344 -2.08 -16.188 1 63.34 272 GLN A C 1
ATOM 2161 O O . GLN A 1 272 ? -18.328 -1.355 -16.297 1 63.34 272 GLN A O 1
ATOM 2166 N N . THR A 1 273 ? -16.141 -1.711 -16.094 1 57.84 273 THR A N 1
ATOM 2167 C CA . THR A 1 273 ? -15.938 -0.268 -16.078 1 57.84 273 THR A CA 1
ATOM 2168 C C . THR A 1 273 ? -16.328 0.344 -17.422 1 57.84 273 THR A C 1
ATOM 2170 O O . THR A 1 273 ? -15.875 -0.112 -18.469 1 57.84 273 THR A O 1
ATOM 2173 N N . ASN A 1 274 ? -17.469 0.986 -17.531 1 55.97 274 ASN A N 1
ATOM 2174 C CA . ASN A 1 274 ? -18.016 1.609 -18.719 1 55.97 274 ASN A CA 1
ATOM 2175 C C . ASN A 1 274 ? -16.969 2.422 -19.469 1 55.97 274 ASN A C 1
ATOM 2177 O O . ASN A 1 274 ? -17.094 2.648 -20.672 1 55.97 274 ASN A O 1
ATOM 2181 N N . ASN A 1 275 ? -15.891 2.635 -18.844 1 62.31 275 ASN A N 1
ATOM 2182 C CA . ASN A 1 275 ? -15.023 3.615 -19.484 1 62.31 275 ASN A CA 1
ATOM 2183 C C . ASN A 1 275 ? -13.688 2.998 -19.891 1 62.31 275 ASN A C 1
ATOM 2185 O O . ASN A 1 275 ? -12.781 3.707 -20.328 1 62.31 275 ASN A O 1
ATOM 2189 N N . ALA A 1 276 ? -13.648 1.679 -19.906 1 70.44 276 ALA A N 1
ATOM 2190 C CA . ALA A 1 276 ? -12.375 1.106 -20.328 1 70.44 276 ALA A CA 1
ATOM 2191 C C . ALA A 1 276 ? -12.305 0.995 -21.844 1 70.44 276 ALA A C 1
ATOM 2193 O O . ALA A 1 276 ? -13.289 0.625 -22.5 1 70.44 276 ALA A O 1
ATOM 2194 N N . PRO A 1 277 ? -11.203 1.435 -22.391 1 77 277 PRO A N 1
ATOM 2195 C CA . PRO A 1 277 ? -11.055 1.297 -23.844 1 77 277 PRO A CA 1
ATOM 2196 C C . PRO A 1 277 ? -11.148 -0.154 -24.312 1 77 277 PRO A C 1
ATOM 2198 O O . PRO A 1 277 ? -10.742 -1.066 -23.594 1 77 277 PRO A O 1
ATOM 2201 N N . PRO A 1 278 ? -11.719 -0.291 -25.469 1 81.94 278 PRO A N 1
ATOM 2202 C CA . PRO A 1 278 ? -11.742 -1.652 -26.016 1 81.94 278 PRO A CA 1
ATOM 2203 C C . PRO A 1 278 ? -10.352 -2.24 -26.203 1 81.94 278 PRO A C 1
ATOM 2205 O O . PRO A 1 278 ? -9.391 -1.499 -26.406 1 81.94 278 PRO A O 1
ATOM 2208 N N . PRO A 1 279 ? -10.148 -3.463 -26.141 1 87.56 279 PRO A N 1
ATOM 2209 C CA . PRO A 1 279 ? -8.836 -4.102 -26.172 1 87.56 279 PRO A CA 1
ATOM 2210 C C . PRO A 1 279 ? -8.039 -3.775 -27.422 1 87.56 279 PRO A C 1
ATOM 2212 O O . PRO A 1 279 ? -6.805 -3.795 -27.406 1 87.56 279 PRO A O 1
ATOM 2215 N N . TRP A 1 280 ? -8.734 -3.443 -28.578 1 87.12 280 TRP A N 1
ATOM 2216 C CA . TRP A 1 280 ? -8.023 -3.164 -29.812 1 87.12 280 TRP A CA 1
ATOM 2217 C C . TRP A 1 280 ? -7.578 -1.705 -29.875 1 87.12 280 TRP A C 1
ATOM 2219 O O . TRP A 1 280 ? -6.879 -1.299 -30.797 1 87.12 280 TRP A O 1
ATOM 2229 N N . SER A 1 281 ? -7.938 -0.993 -28.875 1 84.69 281 SER A N 1
ATOM 2230 C CA . SER A 1 281 ? -7.453 0.382 -28.797 1 84.69 281 SER A CA 1
ATOM 2231 C C . SER A 1 281 ? -5.996 0.429 -28.344 1 84.69 281 SER A C 1
ATOM 2233 O O . SER A 1 281 ? -5.566 -0.376 -27.516 1 84.69 281 SER A O 1
ATOM 2235 N N . ILE A 1 282 ? -5.293 1.426 -28.766 1 82.19 282 ILE A N 1
ATOM 2236 C CA . ILE A 1 282 ? -3.879 1.572 -28.438 1 82.19 282 ILE A CA 1
ATOM 2237 C C . ILE A 1 282 ? -3.719 1.939 -26.969 1 82.19 282 ILE A C 1
ATOM 2239 O O . ILE A 1 282 ? -2.691 1.637 -26.359 1 82.19 282 ILE A O 1
ATOM 2243 N N . GLU A 1 283 ? -4.715 2.502 -26.406 1 78.06 283 GLU A N 1
ATOM 2244 C CA . GLU A 1 283 ? -4.652 2.957 -25.016 1 78.06 283 GLU A CA 1
ATOM 2245 C C . GLU A 1 283 ? -5.129 1.871 -24.062 1 78.06 283 GLU A C 1
ATOM 2247 O O . GLU A 1 283 ? -5.102 2.057 -22.844 1 78.06 283 GLU A O 1
ATOM 2252 N N . SER A 1 284 ? -5.461 0.728 -24.609 1 84.38 284 SER A N 1
ATOM 2253 C CA . SER A 1 284 ? -6.035 -0.323 -23.781 1 84.38 284 SER A CA 1
ATOM 2254 C C . SER A 1 284 ? -4.949 -1.071 -23 1 84.38 284 SER A C 1
ATOM 2256 O O . SER A 1 284 ? -3.791 -1.098 -23.422 1 84.38 284 SER A O 1
ATOM 2258 N N . GLY A 1 285 ? -5.312 -1.578 -21.906 1 86.81 285 GLY A N 1
ATOM 2259 C CA . GLY A 1 285 ? -4.41 -2.451 -21.172 1 86.81 285 GLY A CA 1
ATOM 2260 C C . GLY A 1 285 ? -3.951 -3.65 -21.984 1 86.81 285 GLY A C 1
ATOM 2261 O O . GLY A 1 285 ? -2.812 -4.102 -21.844 1 86.81 285 GLY A O 1
ATOM 2262 N N . TYR A 1 286 ? -4.785 -4.16 -22.859 1 91.31 286 TYR A N 1
ATOM 2263 C CA . TYR A 1 286 ? -4.449 -5.266 -23.75 1 91.31 286 TYR A CA 1
ATOM 2264 C C . TYR A 1 286 ? -3.242 -4.922 -24.625 1 91.31 286 TYR A C 1
ATOM 2266 O O . TYR A 1 286 ? -2.293 -5.703 -24.703 1 91.31 286 TYR A O 1
ATOM 2274 N N . ALA A 1 287 ? -3.318 -3.762 -25.203 1 89.69 287 ALA A N 1
ATOM 2275 C CA . ALA A 1 287 ? -2.254 -3.338 -26.109 1 89.69 287 ALA A CA 1
ATOM 2276 C C . ALA A 1 287 ? -0.942 -3.133 -25.359 1 89.69 287 ALA A C 1
ATOM 2278 O O . ALA A 1 287 ? 0.123 -3.533 -25.828 1 89.69 287 ALA A O 1
ATOM 2279 N N . VAL A 1 288 ? -1.027 -2.578 -24.266 1 87.81 288 VAL A N 1
ATOM 2280 C CA . VAL A 1 288 ? 0.159 -2.287 -23.469 1 87.81 288 VAL A CA 1
ATOM 2281 C C . VAL A 1 288 ? 0.814 -3.594 -23.016 1 87.81 288 VAL A C 1
ATOM 2283 O O . VAL A 1 288 ? 2.027 -3.764 -23.156 1 87.81 288 VAL A O 1
ATOM 2286 N N . ILE A 1 289 ? 0.055 -4.523 -22.484 1 93.06 289 ILE A N 1
ATOM 2287 C CA . ILE A 1 289 ? 0.573 -5.793 -22 1 93.06 289 ILE A CA 1
ATOM 2288 C C . ILE A 1 289 ? 1.185 -6.582 -23.156 1 93.06 289 ILE A C 1
ATOM 2290 O O . ILE A 1 289 ? 2.258 -7.176 -23.016 1 93.06 289 ILE A O 1
ATOM 2294 N N . ASN A 1 290 ? 0.515 -6.547 -24.266 1 91.88 290 ASN A N 1
ATOM 2295 C CA . ASN A 1 290 ? 1.044 -7.246 -25.438 1 91.88 290 ASN A CA 1
ATOM 2296 C C . ASN A 1 290 ? 2.389 -6.676 -25.875 1 91.88 290 ASN A C 1
ATOM 2298 O O . ASN A 1 290 ? 3.275 -7.414 -26.297 1 91.88 290 ASN A O 1
ATOM 2302 N N . ALA A 1 291 ? 2.469 -5.402 -25.812 1 89.44 291 ALA A N 1
ATOM 2303 C CA . ALA A 1 291 ? 3.742 -4.773 -26.156 1 89.44 291 ALA A CA 1
ATOM 2304 C C . ALA A 1 291 ? 4.855 -5.246 -25.219 1 89.44 291 ALA A C 1
ATOM 2306 O O . ALA A 1 291 ? 5.957 -5.57 -25.672 1 89.44 291 ALA A O 1
ATOM 2307 N N . TYR A 1 292 ? 4.594 -5.352 -24 1 88.69 292 TYR A N 1
ATOM 2308 C CA . TYR A 1 292 ? 5.574 -5.832 -23.031 1 88.69 292 TYR A CA 1
ATOM 2309 C C . TYR A 1 292 ? 5.914 -7.297 -23.281 1 88.69 292 TYR A C 1
ATOM 2311 O O . TYR A 1 292 ? 7.066 -7.707 -23.125 1 88.69 292 TYR A O 1
ATOM 2319 N N . LEU A 1 293 ? 4.883 -8.062 -23.594 1 90.88 293 LEU A N 1
ATOM 2320 C CA . LEU A 1 293 ? 5.102 -9.477 -23.875 1 90.88 293 LEU A CA 1
ATOM 2321 C C . LEU A 1 293 ? 6.059 -9.656 -25.047 1 90.88 293 LEU A C 1
ATOM 2323 O O . LEU A 1 293 ? 6.961 -10.5 -25 1 90.88 293 LEU A O 1
ATOM 2327 N N . MET A 1 294 ? 5.891 -8.875 -26.031 1 89.62 294 MET A N 1
ATOM 2328 C CA . MET A 1 294 ? 6.754 -8.945 -27.203 1 89.62 294 MET A CA 1
ATOM 2329 C C . MET A 1 294 ? 8.18 -8.531 -26.859 1 89.62 294 MET A C 1
ATOM 2331 O O . MET A 1 294 ? 9.141 -9.156 -27.297 1 89.62 294 MET A O 1
ATOM 2335 N N . ASP A 1 295 ? 8.266 -7.5 -26.078 1 86.5 295 ASP A N 1
ATOM 2336 C CA . ASP A 1 295 ? 9.578 -7.047 -25.641 1 86.5 295 ASP A CA 1
ATOM 2337 C C . ASP A 1 295 ? 10.281 -8.117 -24.797 1 86.5 295 ASP A C 1
ATOM 2339 O O . ASP A 1 295 ? 11.469 -8.367 -24.969 1 86.5 295 ASP A O 1
ATOM 2343 N N . SER A 1 296 ? 9.555 -8.68 -23.922 1 86 296 SER A N 1
ATOM 2344 C CA . SER A 1 296 ? 10.094 -9.711 -23.047 1 86 296 SER A CA 1
ATOM 2345 C C . SER A 1 296 ? 10.555 -10.93 -23.844 1 86 296 SER A C 1
ATOM 2347 O O . SER A 1 296 ? 11.578 -11.539 -23.531 1 86 296 SER A O 1
ATOM 2349 N N . GLU A 1 297 ? 9.844 -11.25 -24.844 1 85.5 297 GLU A N 1
ATOM 2350 C CA . GLU A 1 297 ? 10.203 -12.375 -25.703 1 85.5 297 GLU A CA 1
ATOM 2351 C C . GLU A 1 297 ? 11.492 -12.094 -26.469 1 85.5 297 GLU A C 1
ATOM 2353 O O . GLU A 1 297 ? 12.32 -12.992 -26.656 1 85.5 297 GLU A O 1
ATOM 2358 N N . THR A 1 298 ? 11.586 -10.883 -26.812 1 85.69 298 THR A N 1
ATOM 2359 C CA . THR A 1 298 ? 12.758 -10.5 -27.594 1 85.69 298 THR A CA 1
ATOM 2360 C C . THR A 1 298 ? 14.008 -10.5 -26.734 1 85.69 298 THR A C 1
ATOM 2362 O O . THR A 1 298 ? 15.086 -10.891 -27.188 1 85.69 298 THR A O 1
ATOM 2365 N N . LYS A 1 299 ? 13.844 -10.172 -25.531 1 84.12 299 LYS A N 1
ATOM 2366 C CA . LYS A 1 299 ? 14.984 -9.992 -24.641 1 84.12 299 LYS A CA 1
ATOM 2367 C C . LYS A 1 299 ? 15.273 -11.273 -23.859 1 84.12 299 LYS A C 1
ATOM 2369 O O . LYS A 1 299 ? 16.312 -11.391 -23.203 1 84.12 299 LYS A O 1
ATOM 2374 N N . PHE A 1 300 ? 14.375 -12.266 -23.984 1 87.88 300 PHE A N 1
ATOM 2375 C CA . PHE A 1 300 ? 14.547 -13.516 -23.25 1 87.88 300 PHE A CA 1
ATOM 2376 C C . PHE A 1 300 ? 15.75 -14.289 -23.781 1 87.88 300 PHE A C 1
ATOM 2378 O O . PHE A 1 300 ? 15.828 -14.602 -24.969 1 87.88 300 PHE A O 1
ATOM 2385 N N . PRO A 1 301 ? 16.719 -14.578 -22.953 1 87.5 301 PRO A N 1
ATOM 2386 C CA . PRO A 1 301 ? 17.953 -15.195 -23.422 1 87.5 301 PRO A CA 1
ATOM 2387 C C . PRO A 1 301 ? 17.734 -16.562 -24.047 1 87.5 301 PRO A C 1
ATOM 2389 O O . PRO A 1 301 ? 16.891 -17.344 -23.578 1 87.5 301 PRO A O 1
ATOM 2392 N N . ASP A 1 302 ? 18.547 -16.938 -24.953 1 86 302 ASP A N 1
ATOM 2393 C CA . ASP A 1 302 ? 18.438 -18.172 -25.719 1 86 302 ASP A CA 1
ATOM 2394 C C . ASP A 1 302 ? 18.594 -19.406 -24.812 1 86 302 ASP A C 1
ATOM 2396 O O . ASP A 1 302 ? 17.906 -20.406 -25 1 86 302 ASP A O 1
ATOM 2400 N N . ARG A 1 303 ? 19.391 -19.312 -23.906 1 87.25 303 ARG A N 1
ATOM 2401 C CA . ARG A 1 303 ? 19.703 -20.453 -23.047 1 87.25 303 ARG A CA 1
ATOM 2402 C C . ARG A 1 303 ? 18.469 -20.906 -22.266 1 87.25 303 ARG A C 1
ATOM 2404 O O . ARG A 1 303 ? 18.359 -22.062 -21.875 1 87.25 303 ARG A O 1
ATOM 2411 N N . HIS A 1 304 ? 17.547 -20 -22.031 1 90.94 304 HIS A N 1
ATOM 2412 C CA . HIS A 1 304 ? 16.375 -20.312 -21.234 1 90.94 304 HIS A CA 1
ATOM 2413 C C . HIS A 1 304 ? 15.18 -20.641 -22.125 1 90.94 304 HIS A C 1
ATOM 2415 O O . HIS A 1 304 ? 14.125 -21.062 -21.625 1 90.94 304 HIS A O 1
ATOM 2421 N N . ARG A 1 305 ? 15.312 -20.484 -23.359 1 90.25 305 ARG A N 1
ATOM 2422 C CA . ARG A 1 305 ? 14.211 -20.75 -24.266 1 90.25 305 ARG A CA 1
ATOM 2423 C C . ARG A 1 305 ? 13.867 -22.234 -24.312 1 90.25 305 ARG A C 1
ATOM 2425 O O . ARG A 1 305 ? 14.711 -23.078 -24 1 90.25 305 ARG A O 1
ATOM 2432 N N . PHE A 1 306 ? 12.719 -22.562 -24.688 1 91.5 306 PHE A N 1
ATOM 2433 C CA . PHE A 1 306 ? 12.18 -23.922 -24.656 1 91.5 306 PHE A CA 1
ATOM 2434 C C . PHE A 1 306 ? 13.062 -24.875 -25.453 1 91.5 306 PHE A C 1
ATOM 2436 O O . PHE A 1 306 ? 13.453 -25.938 -24.953 1 91.5 306 PHE A O 1
ATOM 2443 N N . ASP A 1 307 ? 13.5 -24.5 -26.609 1 87 307 ASP A N 1
ATOM 2444 C CA . ASP A 1 307 ? 14.25 -25.359 -27.531 1 87 307 ASP A CA 1
ATOM 2445 C C . ASP A 1 307 ? 15.688 -25.531 -27.062 1 87 307 ASP A C 1
ATOM 2447 O O . ASP A 1 307 ? 16.328 -26.547 -27.375 1 87 307 ASP A O 1
ATOM 2451 N N . SER A 1 308 ? 16.125 -24.531 -26.375 1 86.12 308 SER A N 1
ATOM 2452 C CA . SER A 1 308 ? 17.516 -24.594 -25.906 1 86.12 308 SER A CA 1
ATOM 2453 C C . SER A 1 308 ? 17.625 -25.312 -24.562 1 86.12 308 SER A C 1
ATOM 2455 O O . SER A 1 308 ? 18.578 -26.062 -24.328 1 86.12 308 SER A O 1
ATOM 2457 N N . ALA A 1 309 ? 16.703 -25.094 -23.688 1 90.06 309 ALA A N 1
ATOM 2458 C CA . ALA A 1 309 ? 16.766 -25.703 -22.359 1 90.06 309 ALA A CA 1
ATOM 2459 C C . ALA A 1 309 ? 16.469 -27.203 -22.422 1 90.06 309 ALA A C 1
ATOM 2461 O O . ALA A 1 309 ? 17.031 -27.984 -21.656 1 90.06 309 ALA A O 1
ATOM 2462 N N . ARG A 1 310 ? 15.586 -27.672 -23.328 1 92.06 310 ARG A N 1
ATOM 2463 C CA . ARG A 1 310 ? 15.258 -29.062 -23.641 1 92.06 310 ARG A CA 1
ATOM 2464 C C . ARG A 1 310 ? 14.906 -29.828 -22.375 1 92.06 310 ARG A C 1
ATOM 2466 O O . ARG A 1 310 ? 15.492 -30.875 -22.078 1 92.06 310 ARG A O 1
ATOM 2473 N N . PHE A 1 311 ? 13.977 -29.344 -21.672 1 93.88 311 PHE A N 1
ATOM 2474 C CA . PHE A 1 311 ? 13.508 -29.922 -20.422 1 93.88 311 PHE A CA 1
ATOM 2475 C C . PHE A 1 311 ? 13.203 -31.406 -20.594 1 93.88 311 PHE A C 1
ATOM 2477 O O . PHE A 1 311 ? 13.57 -32.219 -19.766 1 93.88 311 PHE A O 1
ATOM 2484 N N . THR A 1 312 ? 12.578 -31.812 -21.688 1 92.94 312 THR A N 1
ATOM 2485 C CA . THR A 1 312 ? 12.133 -33.188 -21.922 1 92.94 312 THR A CA 1
ATOM 2486 C C . THR A 1 312 ? 13.32 -34.125 -22.172 1 92.94 312 THR A C 1
ATOM 2488 O O . THR A 1 312 ? 13.227 -35.312 -21.969 1 92.94 312 THR A O 1
ATOM 2491 N N . GLU A 1 313 ? 14.43 -33.562 -22.516 1 93.12 313 GLU A N 1
ATOM 2492 C CA . GLU A 1 313 ? 15.609 -34.344 -22.844 1 93.12 313 GLU A CA 1
ATOM 2493 C C . GLU A 1 313 ? 16.547 -34.469 -21.641 1 93.12 313 GLU A C 1
ATOM 2495 O O . GLU A 1 313 ? 17.484 -35.25 -21.641 1 93.12 313 GLU A O 1
ATOM 2500 N N . GLN A 1 314 ? 16.281 -33.719 -20.656 1 94.38 314 GLN A N 1
ATOM 2501 C CA . GLN A 1 314 ? 17.156 -33.719 -19.484 1 94.38 314 GLN A CA 1
ATOM 2502 C C . GLN A 1 314 ? 16.922 -34.969 -18.641 1 94.38 314 GLN A C 1
ATOM 2504 O O . GLN A 1 314 ? 15.797 -35.5 -18.594 1 94.38 314 GLN A O 1
ATOM 2509 N N . GLU A 1 315 ? 17.984 -35.406 -18.016 1 94.69 315 GLU A N 1
ATOM 2510 C CA . GLU A 1 315 ? 17.844 -36.531 -17.094 1 94.69 315 GLU A CA 1
ATOM 2511 C C . GLU A 1 315 ? 17.094 -36.125 -15.828 1 94.69 315 GLU A C 1
ATOM 2513 O O . GLU A 1 315 ? 17.297 -35.031 -15.305 1 94.69 315 GLU A O 1
ATOM 2518 N N . ASN A 1 316 ? 16.344 -37.062 -15.352 1 94.06 316 ASN A N 1
ATOM 2519 C CA . ASN A 1 316 ? 15.531 -36.781 -14.172 1 94.06 316 ASN A CA 1
ATOM 2520 C C . ASN A 1 316 ? 16.391 -36.375 -12.977 1 94.06 316 ASN A C 1
ATOM 2522 O O . ASN A 1 316 ? 16.031 -35.5 -12.211 1 94.06 316 ASN A O 1
ATOM 2526 N N . ARG A 1 317 ? 17.5 -37.031 -12.852 1 93.56 317 ARG A N 1
ATOM 2527 C CA . ARG A 1 317 ? 18.391 -36.719 -11.75 1 93.56 317 ARG A CA 1
ATOM 2528 C C . ARG A 1 317 ? 18.891 -35.281 -11.836 1 93.56 317 ARG A C 1
ATOM 2530 O O . ARG A 1 317 ? 19 -34.594 -10.82 1 93.56 317 ARG A O 1
ATOM 2537 N N . HIS A 1 318 ? 19.125 -34.875 -13.031 1 93.94 318 HIS A N 1
ATOM 2538 C CA . HIS A 1 318 ? 19.578 -33.531 -13.258 1 93.94 318 HIS A CA 1
ATOM 2539 C C . HIS A 1 318 ? 18.484 -32.5 -12.93 1 93.94 318 HIS A C 1
ATOM 2541 O O . HIS A 1 318 ? 18.766 -31.469 -12.32 1 93.94 318 HIS A O 1
ATOM 2547 N N . LEU A 1 319 ? 17.297 -32.844 -13.336 1 94.88 319 LEU A N 1
ATOM 2548 C CA . LEU A 1 319 ? 16.156 -31.953 -13.07 1 94.88 319 LEU A CA 1
ATOM 2549 C C . LEU A 1 319 ? 15.93 -31.812 -11.57 1 94.88 319 LEU A C 1
ATOM 2551 O O . LEU A 1 319 ? 15.727 -30.703 -11.078 1 94.88 319 LEU A O 1
ATOM 2555 N N . GLN A 1 320 ? 16.094 -32.844 -10.859 1 92.5 320 GLN A N 1
ATOM 2556 C CA . GLN A 1 320 ? 15.828 -32.844 -9.422 1 92.5 320 GLN A CA 1
ATOM 2557 C C . GLN A 1 320 ? 16.953 -32.156 -8.664 1 92.5 320 GLN A C 1
ATOM 2559 O O . GLN A 1 320 ? 16.719 -31.516 -7.633 1 92.5 320 GLN A O 1
ATOM 2564 N N . SER A 1 321 ? 18.141 -32.25 -9.195 1 92.88 321 SER A N 1
ATOM 2565 C CA . SER A 1 321 ? 19.297 -31.688 -8.5 1 92.88 321 SER A CA 1
ATOM 2566 C C . SER A 1 321 ? 19.406 -30.188 -8.766 1 92.88 321 SER A C 1
ATOM 2568 O O . SER A 1 321 ? 20.094 -29.484 -8.031 1 92.88 321 SER A O 1
ATOM 2570 N N . ASN A 1 322 ? 18.719 -29.703 -9.82 1 93.69 322 ASN A N 1
ATOM 2571 C CA . ASN A 1 322 ? 18.828 -28.297 -10.188 1 93.69 322 ASN A CA 1
ATOM 2572 C C . ASN A 1 322 ? 17.469 -27.625 -10.219 1 93.69 322 ASN A C 1
ATOM 2574 O O . ASN A 1 322 ? 17.141 -26.922 -11.172 1 93.69 322 ASN A O 1
ATOM 2578 N N . ARG A 1 323 ? 16.703 -27.922 -9.211 1 94.88 323 ARG A N 1
ATOM 2579 C CA . ARG A 1 323 ? 15.336 -27.391 -9.156 1 94.88 323 ARG A CA 1
ATOM 2580 C C . ARG A 1 323 ? 15.352 -25.859 -9.055 1 94.88 323 ARG A C 1
ATOM 2582 O O . ARG A 1 323 ? 14.391 -25.203 -9.461 1 94.88 323 ARG A O 1
ATOM 2589 N N . GLY A 1 324 ? 16.469 -25.328 -8.562 1 91.88 324 GLY A N 1
ATOM 2590 C CA . GLY A 1 324 ? 16.594 -23.875 -8.492 1 91.88 324 GLY A CA 1
ATOM 2591 C C . GLY A 1 324 ? 16.547 -23.203 -9.852 1 91.88 324 GLY A C 1
ATOM 2592 O O . GLY A 1 324 ? 16.219 -22.016 -9.945 1 91.88 324 GLY A O 1
ATOM 2593 N N . TYR A 1 325 ? 16.828 -23.938 -10.82 1 94.06 325 TYR A N 1
ATOM 2594 C CA . TYR A 1 325 ? 16.719 -23.438 -12.188 1 94.06 325 TYR A CA 1
ATOM 2595 C C . TYR A 1 325 ? 15.414 -23.891 -12.836 1 94.06 325 TYR A C 1
ATOM 2597 O O . TYR A 1 325 ? 14.695 -23.094 -13.445 1 94.06 325 TYR A O 1
ATOM 2605 N N . TRP A 1 326 ? 15.109 -25.078 -12.703 1 95.62 326 TRP A N 1
ATOM 2606 C CA . TRP A 1 326 ? 14.062 -25.688 -13.516 1 95.62 326 TRP A CA 1
ATOM 2607 C C . TRP A 1 326 ? 12.68 -25.281 -13.016 1 95.62 326 TRP A C 1
ATOM 2609 O O . TRP A 1 326 ? 11.75 -25.125 -13.812 1 95.62 326 TRP A O 1
ATOM 2619 N N . SER A 1 327 ? 12.5 -25.141 -11.719 1 96.12 327 SER A N 1
ATOM 2620 C CA . SER A 1 327 ? 11.195 -24.734 -11.219 1 96.12 327 SER A CA 1
ATOM 2621 C C . SER A 1 327 ? 10.836 -23.328 -11.695 1 96.12 327 SER A C 1
ATOM 2623 O O . SER A 1 327 ? 9.734 -23.094 -12.188 1 96.12 327 SER A O 1
ATOM 2625 N N . PRO A 1 328 ? 11.781 -22.375 -11.578 1 96.19 328 PRO A N 1
ATOM 2626 C CA . PRO A 1 328 ? 11.492 -21.062 -12.172 1 96.19 328 PRO A CA 1
ATOM 2627 C C . PRO A 1 328 ? 11.281 -21.125 -13.68 1 96.19 328 PRO A C 1
ATOM 2629 O O . PRO A 1 328 ? 10.477 -20.375 -14.234 1 96.19 328 PRO A O 1
ATOM 2632 N N . TRP A 1 329 ? 12 -22.016 -14.32 1 96 329 TRP A N 1
ATOM 2633 C CA . TRP A 1 329 ? 11.828 -22.188 -15.758 1 96 329 TRP A CA 1
ATOM 2634 C C . TRP A 1 329 ? 10.422 -22.656 -16.078 1 96 329 TRP A C 1
ATOM 2636 O O . TRP A 1 329 ? 9.773 -22.141 -16.984 1 96 329 TRP A O 1
ATOM 2646 N N . ILE A 1 330 ? 9.992 -23.672 -15.367 1 96.75 330 ILE A N 1
ATOM 2647 C CA . ILE A 1 330 ? 8.641 -24.188 -15.547 1 96.75 330 ILE A CA 1
ATOM 2648 C C . ILE A 1 330 ? 7.621 -23.078 -15.273 1 96.75 330 ILE A C 1
ATOM 2650 O O . ILE A 1 330 ? 6.668 -22.906 -16.047 1 96.75 330 ILE A O 1
ATOM 2654 N N . TYR A 1 331 ? 7.859 -22.391 -14.211 1 96.94 331 TYR A N 1
ATOM 2655 C CA . TYR A 1 331 ? 7.008 -21.234 -13.898 1 96.94 331 TYR A CA 1
ATOM 2656 C C . TYR A 1 331 ? 6.93 -20.281 -15.086 1 96.94 331 TYR A C 1
ATOM 2658 O O . TYR A 1 331 ? 5.844 -19.844 -15.469 1 96.94 331 TYR A O 1
ATOM 2666 N N . GLN A 1 332 ? 8.055 -19.969 -15.625 1 95.06 332 GLN A N 1
ATOM 2667 C CA . GLN A 1 332 ? 8.156 -19.031 -16.734 1 95.06 332 GLN A CA 1
ATOM 2668 C C . GLN A 1 332 ? 7.344 -19.5 -17.938 1 95.06 332 GLN A C 1
ATOM 2670 O O . GLN A 1 332 ? 6.633 -18.719 -18.562 1 95.06 332 GLN A O 1
ATOM 2675 N N . GLN A 1 333 ? 7.422 -20.75 -18.234 1 96 333 GLN A N 1
ATOM 2676 C CA . GLN A 1 333 ? 6.695 -21.297 -19.375 1 96 333 GLN A CA 1
ATOM 2677 C C . GLN A 1 333 ? 5.188 -21.266 -19.141 1 96 333 GLN A C 1
ATOM 2679 O O . GLN A 1 333 ? 4.43 -20.781 -19.984 1 96 333 GLN A O 1
ATOM 2684 N N . PHE A 1 334 ? 4.789 -21.75 -18.016 1 97.62 334 PHE A N 1
ATOM 2685 C CA . PHE A 1 334 ? 3.365 -21.766 -17.688 1 97.62 334 PHE A CA 1
ATOM 2686 C C . PHE A 1 334 ? 2.795 -20.359 -17.672 1 97.62 334 PHE A C 1
ATOM 2688 O O . PHE A 1 334 ? 1.738 -20.094 -18.25 1 97.62 334 PHE A O 1
ATOM 2695 N N . ALA A 1 335 ? 3.494 -19.453 -17 1 97.44 335 ALA A N 1
ATOM 2696 C CA . ALA A 1 335 ? 3.01 -18.094 -16.844 1 97.44 335 ALA A CA 1
ATOM 2697 C C . ALA A 1 335 ? 2.896 -17.391 -18.188 1 97.44 335 ALA A C 1
ATOM 2699 O O . ALA A 1 335 ? 1.918 -16.688 -18.453 1 97.44 335 ALA A O 1
ATOM 2700 N N . TYR A 1 336 ? 3.912 -17.578 -18.984 1 96.19 336 TYR A N 1
ATOM 2701 C CA . TYR A 1 336 ? 3.916 -16.953 -20.297 1 96.19 336 TYR A CA 1
ATOM 2702 C C . TYR A 1 336 ? 2.668 -17.328 -21.094 1 96.19 336 TYR A C 1
ATOM 2704 O O . TYR A 1 336 ? 1.965 -16.453 -21.609 1 96.19 336 TYR A O 1
ATOM 2712 N N . HIS A 1 337 ? 2.359 -18.531 -21.172 1 97.12 337 HIS A N 1
ATOM 2713 C CA . HIS A 1 337 ? 1.208 -19 -21.938 1 97.12 337 HIS A CA 1
ATOM 2714 C C . HIS A 1 337 ? -0.1 -18.625 -21.25 1 97.12 337 HIS A C 1
ATOM 2716 O O . HIS A 1 337 ? -1.079 -18.281 -21.922 1 97.12 337 HIS A O 1
ATOM 2722 N N . THR A 1 338 ? -0.108 -18.672 -20.016 1 98.06 338 THR A N 1
ATOM 2723 C CA . THR A 1 338 ? -1.327 -18.328 -19.297 1 98.06 338 THR A CA 1
ATOM 2724 C C . THR A 1 338 ? -1.652 -16.844 -19.453 1 98.06 338 THR A C 1
ATOM 2726 O O . THR A 1 338 ? -2.822 -16.469 -19.5 1 98.06 338 THR A O 1
ATOM 2729 N N . ILE A 1 339 ? -0.659 -16.016 -19.516 1 97.75 339 ILE A N 1
ATOM 2730 C CA . ILE A 1 339 ? -0.884 -14.602 -19.75 1 97.75 339 ILE A CA 1
ATOM 2731 C C . ILE A 1 339 ? -1.62 -14.414 -21.078 1 97.75 339 ILE A C 1
ATOM 2733 O O . ILE A 1 339 ? -2.604 -13.672 -21.156 1 97.75 339 ILE A O 1
ATOM 2737 N N . HIS A 1 340 ? -1.21 -15.109 -22.078 1 96.44 340 HIS A N 1
ATOM 2738 C CA . HIS A 1 340 ? -1.907 -15.07 -23.359 1 96.44 340 HIS A CA 1
ATOM 2739 C C . HIS A 1 340 ? -3.33 -15.609 -23.219 1 96.44 340 HIS A C 1
ATOM 2741 O O . HIS A 1 340 ? -4.262 -15.055 -23.812 1 96.44 340 HIS A O 1
ATOM 2747 N N . ASN A 1 341 ? -3.465 -16.641 -22.484 1 97.5 341 ASN A N 1
ATOM 2748 C CA . ASN A 1 341 ? -4.793 -17.203 -22.25 1 97.5 341 ASN A CA 1
ATOM 2749 C C . ASN A 1 341 ? -5.73 -16.188 -21.625 1 97.5 341 ASN A C 1
ATOM 2751 O O . ASN A 1 341 ? -6.859 -16 -22.094 1 97.5 341 ASN A O 1
ATOM 2755 N N . MET A 1 342 ? -5.234 -15.539 -20.656 1 96.88 342 MET A N 1
ATOM 2756 C CA . MET A 1 342 ? -6.047 -14.594 -19.906 1 96.88 342 MET A CA 1
ATOM 2757 C C . MET A 1 342 ? -6.43 -13.391 -20.75 1 96.88 342 MET A C 1
ATOM 2759 O O . MET A 1 342 ? -7.586 -12.969 -20.766 1 96.88 342 MET A O 1
ATOM 2763 N N . LEU A 1 343 ? -5.492 -12.867 -21.438 1 95.12 343 LEU A N 1
ATOM 2764 C CA . LEU A 1 343 ? -5.723 -11.68 -22.266 1 95.12 343 LEU A CA 1
ATOM 2765 C C . LEU A 1 343 ? -6.73 -11.977 -23.375 1 95.12 343 LEU A C 1
ATOM 2767 O O . LEU A 1 343 ? -7.492 -11.094 -23.766 1 95.12 343 LEU A O 1
ATOM 2771 N N . ASN A 1 344 ? -6.699 -13.18 -23.766 1 93.38 344 ASN A N 1
ATOM 2772 C CA . ASN A 1 344 ? -7.523 -13.539 -24.922 1 93.38 344 ASN A CA 1
ATOM 2773 C C . ASN A 1 344 ? -8.672 -14.461 -24.516 1 93.38 344 ASN A C 1
ATOM 2775 O O . ASN A 1 344 ? -9.258 -15.133 -25.375 1 93.38 344 ASN A O 1
ATOM 2779 N N . HIS A 1 345 ? -8.969 -14.516 -23.281 1 93.62 345 HIS A N 1
ATOM 2780 C CA . HIS A 1 345 ? -10.023 -15.406 -22.812 1 93.62 345 HIS A CA 1
ATOM 2781 C C . HIS A 1 345 ? -11.367 -15.039 -23.422 1 93.62 345 HIS A C 1
ATOM 2783 O O . HIS A 1 345 ? -11.805 -13.891 -23.328 1 93.62 345 HIS A O 1
ATOM 2789 N N . PRO A 1 346 ? -12.047 -15.945 -23.984 1 87 346 PRO A N 1
ATOM 2790 C CA . PRO A 1 346 ? -13.297 -15.625 -24.672 1 87 346 PRO A CA 1
ATOM 2791 C C . PRO A 1 346 ? -14.352 -15.047 -23.719 1 87 346 PRO A C 1
ATOM 2793 O O . PRO A 1 346 ? -15.18 -14.227 -24.141 1 87 346 PRO A O 1
ATOM 2796 N N . PHE A 1 347 ? -14.289 -15.391 -22.531 1 87.31 347 PHE A N 1
ATOM 2797 C CA . PHE A 1 347 ? -15.266 -14.938 -21.531 1 87.31 347 PHE A CA 1
ATOM 2798 C C . PHE A 1 347 ? -15.164 -13.438 -21.328 1 87.31 347 PHE A C 1
ATOM 2800 O O . PHE A 1 347 ? -16.172 -12.766 -21.078 1 87.31 347 PHE A O 1
ATOM 2807 N N . LEU A 1 348 ? -14.047 -12.836 -21.391 1 86.06 348 LEU A N 1
ATOM 2808 C CA . LEU A 1 348 ? -13.828 -11.422 -21.109 1 86.06 348 LEU A CA 1
ATOM 2809 C C . LEU A 1 348 ? -14.555 -10.555 -22.125 1 86.06 348 LEU A C 1
ATOM 2811 O O . LEU A 1 348 ? -15.117 -9.508 -21.766 1 86.06 348 LEU A O 1
ATOM 2815 N N . TYR A 1 349 ? -14.602 -10.984 -23.219 1 77.88 349 TYR A N 1
ATOM 2816 C CA . TYR A 1 349 ? -15.102 -10.117 -24.281 1 77.88 349 TYR A CA 1
ATOM 2817 C C . TYR A 1 349 ? -16.5 -10.539 -24.719 1 77.88 349 TYR A C 1
ATOM 2819 O O . TYR A 1 349 ? -17.156 -9.836 -25.5 1 77.88 349 TYR A O 1
ATOM 2827 N N . SER A 1 350 ? -16.969 -11.617 -24.25 1 71.06 350 SER A N 1
ATOM 2828 C CA . SER A 1 350 ? -18.312 -12.07 -24.594 1 71.06 350 SER A CA 1
ATOM 2829 C C . SER A 1 350 ? -19.312 -11.672 -23.516 1 71.06 350 SER A C 1
ATOM 2831 O O . SER A 1 350 ? -20.516 -11.594 -23.766 1 71.06 350 SER A O 1
ATOM 2833 N N . SER A 1 351 ? -18.891 -11.5 -22.266 1 58.03 351 SER A N 1
ATOM 2834 C CA . SER A 1 351 ? -19.781 -11.273 -21.125 1 58.03 351 SER A CA 1
ATOM 2835 C C . SER A 1 351 ? -20.25 -9.82 -21.078 1 58.03 351 SER A C 1
ATOM 2837 O O . SER A 1 351 ? -21.062 -9.461 -20.219 1 58.03 351 SER A O 1
ATOM 2839 N N . ARG A 1 352 ? -19.719 -8.852 -21.766 1 52.12 352 ARG A N 1
ATOM 2840 C CA . ARG A 1 352 ? -20.219 -7.484 -21.641 1 52.12 352 ARG A CA 1
ATOM 2841 C C . ARG A 1 352 ? -21.688 -7.391 -22.047 1 52.12 352 ARG A C 1
ATOM 2843 O O . ARG A 1 352 ? -22.031 -7.707 -23.188 1 52.12 352 ARG A O 1
ATOM 2850 N N . PRO A 1 353 ? -22.578 -7.441 -21.031 1 43.03 353 PRO A N 1
ATOM 2851 C CA . PRO A 1 353 ? -24 -7.398 -21.344 1 43.03 353 PRO A CA 1
ATOM 2852 C C . PRO A 1 353 ? -24.344 -6.414 -22.469 1 43.03 353 PRO A C 1
ATOM 2854 O O . PRO A 1 353 ? -25.266 -6.648 -23.25 1 43.03 353 PRO A O 1
ATOM 2857 N N . GLN A 1 354 ? -24.156 -5.141 -22.031 1 40.5 354 GLN A N 1
ATOM 2858 C CA . GLN A 1 354 ? -24.938 -4.102 -22.688 1 40.5 354 GLN A CA 1
ATOM 2859 C C . GLN A 1 354 ? -24.656 -4.07 -24.188 1 40.5 354 GLN A C 1
ATOM 2861 O O . GLN A 1 354 ? -25.344 -3.365 -24.938 1 40.5 354 GLN A O 1
ATOM 2866 N N . GLN A 1 355 ? -23.359 -3.977 -24.516 1 36.47 355 GLN A N 1
ATOM 2867 C CA . GLN A 1 355 ? -23.359 -3.576 -25.922 1 36.47 355 GLN A CA 1
ATOM 2868 C C . GLN A 1 355 ? -23.859 -4.707 -26.812 1 36.47 355 GLN A C 1
ATOM 2870 O O . GLN A 1 355 ? -23.594 -5.879 -26.562 1 36.47 355 GLN A O 1
ATOM 2875 N N . SER A 1 356 ? -24.984 -4.625 -27.469 1 33.62 356 SER A N 1
ATOM 2876 C CA . SER A 1 356 ? -25.5 -5.469 -28.547 1 33.62 356 SER A CA 1
ATOM 2877 C C . SER A 1 356 ? -24.406 -6.387 -29.094 1 33.62 356 SER A C 1
ATOM 2879 O O . SER A 1 356 ? -23.312 -5.93 -29.438 1 33.62 356 SER A O 1
ATOM 2881 N N . ALA A 1 357 ? -24.234 -7.633 -28.625 1 38.88 357 ALA A N 1
ATOM 2882 C CA . ALA A 1 357 ? -23.5 -8.828 -29.016 1 38.88 357 ALA A CA 1
ATOM 2883 C C . ALA A 1 357 ? -22.812 -8.625 -30.359 1 38.88 357 ALA A C 1
ATOM 2885 O O . ALA A 1 357 ? -21.797 -9.273 -30.656 1 38.88 357 ALA A O 1
ATOM 2886 N N . GLN A 1 358 ? -23.781 -8.508 -31.297 1 36.94 358 GLN A N 1
ATOM 2887 C CA . GLN A 1 358 ? -23.438 -8.578 -32.719 1 36.94 358 GLN A CA 1
ATOM 2888 C C . GLN A 1 358 ? -22.141 -7.844 -33 1 36.94 358 GLN A C 1
ATOM 2890 O O . GLN A 1 358 ? -21.312 -8.32 -33.781 1 36.94 358 GLN A O 1
ATOM 2895 N N . LEU A 1 359 ? -22.188 -6.418 -33.062 1 41.19 359 LEU A N 1
ATOM 2896 C CA . LEU A 1 359 ? -21.547 -5.488 -33.969 1 41.19 359 LEU A CA 1
ATOM 2897 C C . LEU A 1 359 ? -20.219 -5.008 -33.438 1 41.19 359 LEU A C 1
ATOM 2899 O O . LEU A 1 359 ? -19.422 -4.402 -34.156 1 41.19 359 LEU A O 1
ATOM 2903 N N . GLY A 1 360 ? -19.797 -5.055 -31.891 1 54.16 360 GLY A N 1
ATOM 2904 C CA . GLY A 1 360 ? -18.875 -3.943 -31.719 1 54.16 360 GLY A CA 1
ATOM 2905 C C . GLY A 1 360 ? -17.422 -4.375 -31.641 1 54.16 360 GLY A C 1
ATOM 2906 O O . GLY A 1 360 ? -16.516 -3.543 -31.703 1 54.16 360 GLY A O 1
ATOM 2907 N N . VAL A 1 361 ? -17.219 -5.926 -31.328 1 68 361 VAL A N 1
ATOM 2908 C CA . VAL A 1 361 ? -15.805 -6.301 -31.391 1 68 361 VAL A CA 1
ATOM 2909 C C . VAL A 1 361 ? -15.414 -6.621 -32.844 1 68 361 VAL A C 1
ATOM 2911 O O . VAL A 1 361 ? -16.062 -7.445 -33.5 1 68 361 VAL A O 1
ATOM 2914 N N . PRO A 1 362 ? -14.43 -6.035 -33.281 1 74.19 362 PRO A N 1
ATOM 2915 C CA . PRO A 1 362 ? -13.992 -6.324 -34.656 1 74.19 362 PRO A CA 1
ATOM 2916 C C . PRO A 1 362 ? -13.703 -7.805 -34.875 1 74.19 362 PRO A C 1
ATOM 2918 O O . PRO A 1 362 ? -13.086 -8.453 -34.031 1 74.19 362 PRO A O 1
ATOM 2921 N N . ASN A 1 363 ? -14.172 -8.336 -36 1 71.69 363 ASN A N 1
ATOM 2922 C CA . ASN A 1 363 ? -13.984 -9.742 -36.375 1 71.69 363 ASN A CA 1
ATOM 2923 C C . ASN A 1 363 ? -12.5 -10.117 -36.375 1 71.69 363 ASN A C 1
ATOM 2925 O O . ASN A 1 363 ? -12.125 -11.211 -35.969 1 71.69 363 ASN A O 1
ATOM 2929 N N . THR A 1 364 ? -11.727 -9.281 -36.875 1 77.69 364 THR A N 1
ATOM 2930 C CA . THR A 1 364 ? -10.289 -9.531 -36.938 1 77.69 364 THR A CA 1
ATOM 2931 C C . THR A 1 364 ? -9.711 -9.727 -35.562 1 77.69 364 THR A C 1
ATOM 2933 O O . THR A 1 364 ? -8.883 -10.617 -35.344 1 77.69 364 THR A O 1
ATOM 2936 N N . PHE A 1 365 ? -10.195 -9 -34.625 1 83.31 365 PHE A N 1
ATOM 2937 C CA . PHE A 1 365 ? -9.734 -9.141 -33.219 1 83.31 365 PHE A CA 1
ATOM 2938 C C . PHE A 1 365 ? -10.211 -10.453 -32.625 1 83.31 365 PHE A C 1
ATOM 2940 O O . PHE A 1 365 ? -9.438 -11.172 -32 1 83.31 365 PHE A O 1
ATOM 2947 N N . TRP A 1 366 ? -11.453 -10.719 -32.844 1 80.62 366 TRP A N 1
ATOM 2948 C CA . TRP A 1 366 ? -12.031 -11.93 -32.281 1 80.62 366 TRP A CA 1
ATOM 2949 C C . TRP A 1 366 ? -11.305 -13.172 -32.812 1 80.62 366 TRP A C 1
ATOM 2951 O O . TRP A 1 366 ? -11 -14.086 -32.031 1 80.62 366 TRP A O 1
ATOM 2961 N N . LYS A 1 367 ? -11.055 -13.195 -34 1 79.12 367 LYS A N 1
ATOM 2962 C CA . LYS A 1 367 ? -10.367 -14.336 -34.594 1 79.12 367 LYS A CA 1
ATOM 2963 C C . LYS A 1 367 ? -8.969 -14.508 -34 1 79.12 367 LYS A C 1
ATOM 2965 O O . LYS A 1 367 ? -8.602 -15.594 -33.562 1 79.12 367 LYS A O 1
ATOM 2970 N N . THR A 1 368 ? -8.273 -13.477 -34.031 1 82.19 368 THR A N 1
ATOM 2971 C CA . THR A 1 368 ? -6.906 -13.516 -33.531 1 82.19 368 THR A CA 1
ATOM 2972 C C . THR A 1 368 ? -6.887 -13.875 -32.031 1 82.19 368 THR A C 1
ATOM 2974 O O . THR A 1 368 ? -6.066 -14.68 -31.594 1 82.19 368 THR A O 1
ATOM 2977 N N . SER A 1 369 ? -7.785 -13.266 -31.344 1 87 369 SER A N 1
ATOM 2978 C CA . SER A 1 369 ? -7.867 -13.508 -29.906 1 87 369 SER A CA 1
ATOM 2979 C C . SER A 1 369 ? -8.234 -14.953 -29.594 1 87 369 SER A C 1
ATOM 2981 O O . SER A 1 369 ? -7.633 -15.586 -28.734 1 87 369 SER A O 1
ATOM 2983 N N . SER A 1 370 ? -9.133 -15.516 -30.281 1 81.81 370 SER A N 1
ATOM 2984 C CA . SER A 1 370 ? -9.562 -16.891 -30.078 1 81.81 370 SER A CA 1
ATOM 2985 C C . SER A 1 370 ? -8.453 -17.875 -30.438 1 81.81 370 SER A C 1
ATOM 2987 O O . SER A 1 370 ? -8.25 -18.875 -29.75 1 81.81 370 SER A O 1
ATOM 2989 N N . GLU A 1 371 ? -7.797 -17.547 -31.469 1 83.81 371 GLU A N 1
ATOM 2990 C CA . GLU A 1 371 ? -6.684 -18.391 -31.891 1 83.81 371 GLU A CA 1
ATOM 2991 C C . GLU A 1 371 ? -5.57 -18.406 -30.844 1 83.81 371 GLU A C 1
ATOM 2993 O O . GLU A 1 371 ? -5.027 -19.453 -30.516 1 83.81 371 GLU A O 1
ATOM 2998 N N . LEU A 1 372 ? -5.32 -17.297 -30.422 1 89.75 372 LEU A N 1
ATOM 2999 C CA . LEU A 1 372 ? -4.27 -17.188 -29.406 1 89.75 372 LEU A CA 1
ATOM 3000 C C . LEU A 1 372 ? -4.672 -17.906 -28.125 1 89.75 372 LEU A C 1
ATOM 3002 O O . LEU A 1 372 ? -3.859 -18.609 -27.516 1 89.75 372 LEU A O 1
ATOM 3006 N N . ALA A 1 373 ? -5.906 -17.719 -27.75 1 91.62 373 ALA A N 1
ATOM 3007 C CA . ALA A 1 373 ? -6.398 -18.422 -26.562 1 91.62 373 ALA A CA 1
ATOM 3008 C C . ALA A 1 373 ? -6.258 -19.938 -26.719 1 91.62 373 ALA A C 1
ATOM 3010 O O . ALA A 1 373 ? -5.789 -20.609 -25.812 1 91.62 373 ALA A O 1
ATOM 3011 N N . PHE A 1 374 ? -6.578 -20.406 -27.844 1 89.12 374 PHE A N 1
ATOM 3012 C CA . PHE A 1 374 ? -6.555 -21.828 -28.109 1 89.12 374 PHE A CA 1
ATOM 3013 C C . PHE A 1 374 ? -5.121 -22.359 -28.156 1 89.12 374 PHE A C 1
ATOM 3015 O O . PHE A 1 374 ? -4.793 -23.344 -27.484 1 89.12 374 PHE A O 1
ATOM 3022 N N . ILE A 1 375 ? -4.25 -21.703 -28.859 1 90.5 375 ILE A N 1
ATOM 3023 C CA . ILE A 1 375 ? -2.861 -22.125 -29.016 1 90.5 375 ILE A CA 1
ATOM 3024 C C . ILE A 1 375 ? -2.176 -22.203 -27.656 1 90.5 375 ILE A C 1
ATOM 3026 O O . ILE A 1 375 ? -1.532 -23.203 -27.344 1 90.5 375 ILE A O 1
ATOM 3030 N N . HIS A 1 376 ? -2.354 -21.266 -26.953 1 95.19 376 HIS A N 1
ATOM 3031 C CA . HIS A 1 376 ? -1.638 -21.188 -25.688 1 95.19 376 HIS A CA 1
ATOM 3032 C C . HIS A 1 376 ? -2.25 -22.141 -24.656 1 95.19 376 HIS A C 1
ATOM 3034 O O . HIS A 1 376 ? -1.549 -22.641 -23.781 1 95.19 376 HIS A O 1
ATOM 3040 N N . SER A 1 377 ? -3.551 -22.422 -24.75 1 95.88 377 SER A N 1
ATOM 3041 C CA . SER A 1 377 ? -4.129 -23.438 -23.875 1 95.88 377 SER A CA 1
ATOM 3042 C C . SER A 1 377 ? -3.609 -24.828 -24.219 1 95.88 377 SER A C 1
ATOM 3044 O O . SER A 1 377 ? -3.438 -25.672 -23.328 1 95.88 377 SER A O 1
ATOM 3046 N N . ILE A 1 378 ? -3.361 -25.047 -25.469 1 94.31 378 ILE A N 1
ATOM 3047 C CA . ILE A 1 378 ? -2.768 -26.297 -25.891 1 94.31 378 ILE A CA 1
ATOM 3048 C C . ILE A 1 378 ? -1.361 -26.438 -25.312 1 94.31 378 ILE A C 1
ATOM 3050 O O . ILE A 1 378 ? -0.977 -27.516 -24.844 1 94.31 378 ILE A O 1
ATOM 3054 N N . TRP A 1 379 ? -0.705 -25.344 -25.328 1 95.25 379 TRP A N 1
ATOM 3055 C CA . TRP A 1 379 ? 0.651 -25.359 -24.797 1 95.25 379 TRP A CA 1
ATOM 3056 C C . TRP A 1 379 ? 0.641 -25.656 -23.297 1 95.25 379 TRP A C 1
ATOM 3058 O O . TRP A 1 379 ? 1.503 -26.375 -22.797 1 95.25 379 TRP A O 1
ATOM 3068 N N . VAL A 1 380 ? -0.251 -25.109 -22.578 1 97.56 380 VAL A N 1
ATOM 3069 C CA . VAL A 1 380 ? -0.333 -25.391 -21.156 1 97.56 380 VAL A CA 1
ATOM 3070 C C . VAL A 1 380 ? -0.563 -26.891 -20.938 1 97.56 380 VAL A C 1
ATOM 3072 O O . VAL A 1 380 ? 0.079 -27.5 -20.078 1 97.56 380 VAL A O 1
ATOM 3075 N N . ALA A 1 381 ? -1.46 -27.5 -21.734 1 96.75 381 ALA A N 1
ATOM 3076 C CA . ALA A 1 381 ? -1.712 -28.938 -21.641 1 96.75 381 ALA A CA 1
ATOM 3077 C C . ALA A 1 381 ? -0.457 -29.734 -21.969 1 96.75 381 ALA A C 1
ATOM 3079 O O . ALA A 1 381 ? -0.167 -30.75 -21.328 1 96.75 381 ALA A O 1
ATOM 3080 N N . ARG A 1 382 ? 0.276 -29.266 -22.922 1 95.81 382 ARG A N 1
ATOM 3081 C CA . ARG A 1 382 ? 1.522 -29.922 -23.281 1 95.81 382 ARG A CA 1
ATOM 3082 C C . ARG A 1 382 ? 2.545 -29.844 -22.156 1 95.81 382 ARG A C 1
ATOM 3084 O O . ARG A 1 382 ? 3.252 -30.812 -21.891 1 95.81 382 ARG A O 1
ATOM 3091 N N . LEU A 1 383 ? 2.674 -28.703 -21.578 1 96.94 383 LEU A N 1
ATOM 3092 C CA . LEU A 1 383 ? 3.592 -28.531 -20.453 1 96.94 383 LEU A CA 1
ATOM 3093 C C . LEU A 1 383 ? 3.217 -29.438 -19.297 1 96.94 383 LEU A C 1
ATOM 3095 O O . LEU A 1 383 ? 4.094 -30 -18.641 1 96.94 383 LEU A O 1
ATOM 3099 N N . ILE A 1 384 ? 1.938 -29.594 -19.078 1 97.75 384 ILE A N 1
ATOM 3100 C CA . ILE A 1 384 ? 1.461 -30.5 -18.047 1 97.75 384 ILE A CA 1
ATOM 3101 C C . ILE A 1 384 ? 1.924 -31.922 -18.359 1 97.75 384 ILE A C 1
ATOM 3103 O O . ILE A 1 384 ? 2.443 -32.625 -17.484 1 97.75 384 ILE A O 1
ATOM 3107 N N . GLU A 1 385 ? 1.786 -32.312 -19.594 1 96.5 385 GLU A N 1
ATOM 3108 C CA . GLU A 1 385 ? 2.215 -33.656 -20 1 96.5 385 GLU A CA 1
ATOM 3109 C C . GLU A 1 385 ? 3.715 -33.844 -19.797 1 96.5 385 GLU A C 1
ATOM 3111 O O . GLU A 1 385 ? 4.156 -34.906 -19.359 1 96.5 385 GLU A O 1
ATOM 3116 N N . MET A 1 386 ? 4.434 -32.844 -20.078 1 95.19 386 MET A N 1
ATOM 3117 C CA . MET A 1 386 ? 5.883 -32.906 -19.938 1 95.19 386 MET A CA 1
ATOM 3118 C C . MET A 1 386 ? 6.27 -33.094 -18.469 1 95.19 386 MET A C 1
ATOM 3120 O O . MET A 1 386 ? 7.121 -33.906 -18.141 1 95.19 386 MET A O 1
ATOM 3124 N N . VAL A 1 387 ? 5.648 -32.312 -17.656 1 96.25 387 VAL A N 1
ATOM 3125 C CA . VAL A 1 387 ? 5.949 -32.375 -16.234 1 96.25 387 VAL A CA 1
ATOM 3126 C C . VAL A 1 387 ? 5.551 -33.75 -15.672 1 96.25 387 VAL A C 1
ATOM 3128 O O . VAL A 1 387 ? 6.273 -34.344 -14.859 1 96.25 387 VAL A O 1
ATOM 3131 N N . ILE A 1 388 ? 4.434 -34.312 -16.125 1 95.38 388 ILE A N 1
ATOM 3132 C CA . ILE A 1 388 ? 3.957 -35.625 -15.688 1 95.38 388 ILE A CA 1
ATOM 3133 C C . ILE A 1 388 ? 4.895 -36.719 -16.188 1 95.38 388 ILE A C 1
ATOM 3135 O O . ILE A 1 388 ? 5.281 -37.625 -15.438 1 95.38 388 ILE A O 1
ATOM 3139 N N . HIS A 1 389 ? 5.281 -36.594 -17.406 1 94.81 389 HIS A N 1
ATOM 3140 C CA . HIS A 1 389 ? 6.152 -37.594 -18.031 1 94.81 389 HIS A CA 1
ATOM 3141 C C . HIS A 1 389 ? 7.5 -37.656 -17.312 1 94.81 389 HIS A C 1
ATOM 3143 O O . HIS A 1 389 ? 8.094 -38.75 -17.203 1 94.81 389 HIS A O 1
ATOM 3149 N N . LYS A 1 390 ? 7.98 -36.531 -16.859 1 95.69 390 LYS A N 1
ATOM 3150 C CA . LYS A 1 390 ? 9.273 -36.469 -16.188 1 95.69 390 LYS A CA 1
ATOM 3151 C C . LYS A 1 390 ? 9.125 -36.719 -14.688 1 95.69 390 LYS A C 1
ATOM 3153 O O . LYS A 1 390 ? 10.109 -36.688 -13.945 1 95.69 390 LYS A O 1
ATOM 3158 N N . ASP A 1 391 ? 7.93 -36.969 -14.242 1 93.31 391 ASP A N 1
ATOM 3159 C CA . ASP A 1 391 ? 7.633 -37.156 -12.82 1 93.31 391 ASP A CA 1
ATOM 3160 C C . ASP A 1 391 ? 8.227 -36 -12 1 93.31 391 ASP A C 1
ATOM 3162 O O . ASP A 1 391 ? 8.867 -36.25 -10.977 1 93.31 391 ASP A O 1
ATOM 3166 N N . TYR A 1 392 ? 8.211 -34.844 -12.539 1 95.25 392 TYR A N 1
ATOM 3167 C CA . TYR A 1 392 ? 8.695 -33.656 -11.859 1 95.25 392 TYR A CA 1
ATOM 3168 C C . TYR A 1 392 ? 7.613 -33.062 -10.953 1 95.25 392 TYR A C 1
ATOM 3170 O O . TYR A 1 392 ? 6.594 -32.562 -11.438 1 95.25 392 TYR A O 1
ATOM 3178 N N . ARG A 1 393 ? 7.828 -33.062 -9.742 1 91.5 393 ARG A N 1
ATOM 3179 C CA . ARG A 1 393 ? 6.84 -32.562 -8.781 1 91.5 393 ARG A CA 1
ATOM 3180 C C . ARG A 1 393 ? 6.789 -31.047 -8.781 1 91.5 393 ARG A C 1
ATOM 3182 O O . ARG A 1 393 ? 7.762 -30.375 -8.406 1 91.5 393 ARG A O 1
ATOM 3189 N N . VAL A 1 394 ? 5.656 -30.5 -9.133 1 90.81 394 VAL A N 1
ATOM 3190 C CA . VAL A 1 394 ? 5.469 -29.062 -9.109 1 90.81 394 VAL A CA 1
ATOM 3191 C C . VAL A 1 394 ? 5.258 -28.578 -7.676 1 90.81 394 VAL A C 1
ATOM 3193 O O . VAL A 1 394 ? 4.551 -29.234 -6.902 1 90.81 394 VAL A O 1
ATOM 3196 N N . SER A 1 395 ? 5.824 -27.469 -7.328 1 89.12 395 SER A N 1
ATOM 3197 C CA . SER A 1 395 ? 5.789 -27.031 -5.938 1 89.12 395 SER A CA 1
ATOM 3198 C C . SER A 1 395 ? 5.152 -25.641 -5.809 1 89.12 395 SER A C 1
ATOM 3200 O O . SER A 1 395 ? 5.375 -24.938 -4.82 1 89.12 395 SER A O 1
ATOM 3202 N N . ASP A 1 396 ? 4.41 -25.156 -6.738 1 92 396 ASP A N 1
ATOM 3203 C CA . ASP A 1 396 ? 3.76 -23.844 -6.715 1 92 396 ASP A CA 1
ATOM 3204 C C . ASP A 1 396 ? 2.289 -23.953 -7.109 1 92 396 ASP A C 1
ATOM 3206 O O . ASP A 1 396 ? 1.973 -24.312 -8.25 1 92 396 ASP A O 1
ATOM 3210 N N . PRO A 1 397 ? 1.432 -23.562 -6.27 1 93.56 397 PRO A N 1
ATOM 3211 C CA . PRO A 1 397 ? 0.004 -23.656 -6.582 1 93.56 397 PRO A CA 1
ATOM 3212 C C . PRO A 1 397 ? -0.41 -22.766 -7.75 1 93.56 397 PRO A C 1
ATOM 3214 O O . PRO A 1 397 ? -1.473 -22.969 -8.344 1 93.56 397 PRO A O 1
ATOM 3217 N N . PHE A 1 398 ? 0.37 -21.828 -8.102 1 96.5 398 PHE A N 1
ATOM 3218 C CA . PHE A 1 398 ? 0.079 -20.969 -9.242 1 96.5 398 PHE A CA 1
ATOM 3219 C C . PHE A 1 398 ? -0.078 -21.812 -10.516 1 96.5 398 PHE A C 1
ATOM 3221 O O . PHE A 1 398 ? -0.889 -21.484 -11.383 1 96.5 398 PHE A O 1
ATOM 3228 N N . ILE A 1 399 ? 0.657 -22.875 -10.609 1 97.38 399 ILE A N 1
ATOM 3229 C CA . ILE A 1 399 ? 0.589 -23.734 -11.773 1 97.38 399 ILE A CA 1
ATOM 3230 C C . ILE A 1 399 ? -0.787 -24.391 -11.852 1 97.38 399 ILE A C 1
ATOM 3232 O O . ILE A 1 399 ? -1.315 -24.625 -12.938 1 97.38 399 ILE A O 1
ATOM 3236 N N . GLY A 1 400 ? -1.335 -24.688 -10.672 1 97.31 400 GLY A N 1
ATOM 3237 C CA . GLY A 1 400 ? -2.711 -25.156 -10.656 1 97.31 400 GLY A CA 1
ATOM 3238 C C . GLY A 1 400 ? -3.693 -24.141 -11.211 1 97.31 400 GLY A C 1
ATOM 3239 O O . GLY A 1 400 ? -4.637 -24.516 -11.922 1 97.31 400 GLY A O 1
ATOM 3240 N N . HIS A 1 401 ? -3.484 -22.938 -10.898 1 97.25 401 HIS A N 1
ATOM 3241 C CA . HIS A 1 401 ? -4.312 -21.875 -11.453 1 97.25 401 HIS A CA 1
ATOM 3242 C C . HIS A 1 401 ? -4.164 -21.781 -12.969 1 97.25 401 HIS A C 1
ATOM 3244 O O . HIS A 1 401 ? -5.148 -21.609 -13.68 1 97.25 401 HIS A O 1
ATOM 3250 N N . CYS A 1 402 ? -2.941 -21.922 -13.43 1 98 402 CYS A N 1
ATOM 3251 C CA . CYS A 1 402 ? -2.688 -21.922 -14.867 1 98 402 CYS A CA 1
ATOM 3252 C C . CYS A 1 402 ? -3.469 -23.031 -15.555 1 98 402 CYS A C 1
ATOM 3254 O O . CYS A 1 402 ? -4.117 -22.797 -16.578 1 98 402 CYS A O 1
ATOM 3256 N N . ALA A 1 403 ? -3.424 -24.188 -14.969 1 98.38 403 ALA A N 1
ATOM 3257 C CA . ALA A 1 403 ? -4.141 -25.328 -15.531 1 98.38 403 ALA A CA 1
ATOM 3258 C C . ALA A 1 403 ? -5.645 -25.062 -15.547 1 98.38 403 ALA A C 1
ATOM 3260 O O . ALA A 1 403 ? -6.332 -25.422 -16.516 1 98.38 403 ALA A O 1
ATOM 3261 N N . SER A 1 404 ? -6.125 -24.453 -14.547 1 98.12 404 SER A N 1
ATOM 3262 C CA . SER A 1 404 ? -7.551 -24.156 -14.453 1 98.12 404 SER A CA 1
ATOM 3263 C C . SER A 1 404 ? -7.984 -23.172 -15.531 1 98.12 404 SER A C 1
ATOM 3265 O O . SER A 1 404 ? -9.047 -23.344 -16.141 1 98.12 404 SER A O 1
ATOM 3267 N N . ILE A 1 405 ? -7.242 -22.156 -15.695 1 98.06 405 ILE A N 1
ATOM 3268 C CA . ILE A 1 405 ? -7.559 -21.156 -16.703 1 98.06 405 ILE A CA 1
ATOM 3269 C C . ILE A 1 405 ? -7.574 -21.812 -18.094 1 98.06 405 ILE A C 1
ATOM 3271 O O . ILE A 1 405 ? -8.5 -21.609 -18.875 1 98.06 405 ILE A O 1
ATOM 3275 N N . ALA A 1 406 ? -6.559 -22.609 -18.359 1 98.38 406 ALA A N 1
ATOM 3276 C CA . ALA A 1 406 ? -6.512 -23.312 -19.641 1 98.38 406 ALA A CA 1
ATOM 3277 C C . ALA A 1 406 ? -7.719 -24.219 -19.812 1 98.38 406 ALA A C 1
ATOM 3279 O O . ALA A 1 406 ? -8.305 -24.297 -20.891 1 98.38 406 ALA A O 1
ATOM 3280 N N . ALA A 1 407 ? -8.109 -24.875 -18.766 1 98.25 407 ALA A N 1
ATOM 3281 C CA . ALA A 1 407 ? -9.266 -25.766 -18.797 1 98.25 407 ALA A CA 1
ATOM 3282 C C . ALA A 1 407 ? -10.531 -25 -19.188 1 98.25 407 ALA A C 1
ATOM 3284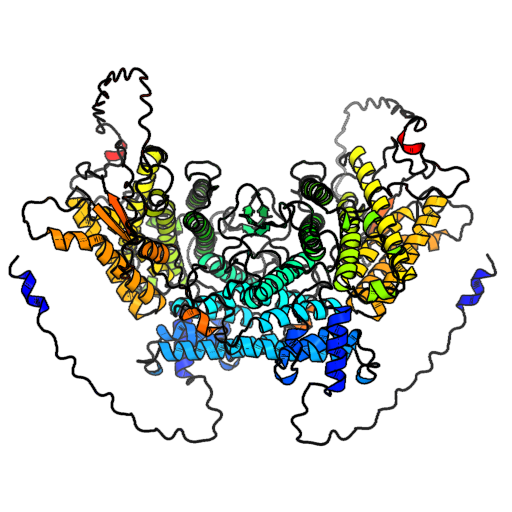 O O . ALA A 1 407 ? -11.344 -25.5 -19.984 1 98.25 407 ALA A O 1
ATOM 3285 N N . THR A 1 408 ? -10.711 -23.844 -18.609 1 96.31 408 THR A N 1
ATOM 3286 C CA . THR A 1 408 ? -11.906 -23.062 -18.906 1 96.31 408 THR A CA 1
ATOM 3287 C C . THR A 1 408 ? -11.953 -22.703 -20.391 1 96.31 408 THR A C 1
ATOM 3289 O O . THR A 1 408 ? -13.039 -22.578 -20.969 1 96.31 408 THR A O 1
ATOM 3292 N N . ILE A 1 409 ? -10.836 -22.484 -21.016 1 94.81 409 ILE A N 1
ATOM 3293 C CA . ILE A 1 409 ? -10.797 -22.172 -22.438 1 94.81 409 ILE A CA 1
ATOM 3294 C C . ILE A 1 409 ? -11.148 -23.422 -23.25 1 94.81 409 ILE A C 1
ATOM 3296 O O . ILE A 1 409 ? -11.891 -23.344 -24.234 1 94.81 409 ILE A O 1
ATOM 3300 N N . HIS A 1 410 ? -10.664 -24.594 -22.844 1 94.44 410 HIS A N 1
ATOM 3301 C CA . HIS A 1 410 ? -10.969 -25.828 -23.547 1 94.44 410 HIS A CA 1
ATOM 3302 C C . HIS A 1 410 ? -12.469 -26.125 -23.516 1 94.44 410 HIS A C 1
ATOM 3304 O O . HIS A 1 410 ? -13.008 -26.703 -24.469 1 94.44 410 HIS A O 1
ATOM 3310 N N . ILE A 1 411 ? -13.148 -25.672 -22.453 1 92.19 411 ILE A N 1
ATOM 3311 C CA . ILE A 1 411 ? -14.594 -25.859 -22.344 1 92.19 411 ILE A CA 1
ATOM 3312 C C . ILE A 1 411 ? -15.281 -25.25 -23.562 1 92.19 411 ILE A C 1
ATOM 3314 O O . ILE A 1 411 ? -16.219 -25.844 -24.125 1 92.19 411 ILE A O 1
ATOM 3318 N N . TYR A 1 412 ? -14.805 -24.141 -24.062 1 84.19 412 TYR A N 1
ATOM 3319 C CA . TYR A 1 412 ? -15.414 -23.453 -25.188 1 84.19 412 TYR A CA 1
ATOM 3320 C C . TYR A 1 412 ? -15.258 -24.266 -26.469 1 84.19 412 TYR A C 1
ATOM 3322 O O . TYR A 1 412 ? -16.078 -24.141 -27.391 1 84.19 412 TYR A O 1
ATOM 3330 N N . PHE A 1 413 ? -14.297 -25.094 -26.5 1 83 413 PHE A N 1
ATOM 3331 C CA . PHE A 1 413 ? -14 -25.812 -27.734 1 83 413 PHE A CA 1
ATOM 3332 C C . PHE A 1 413 ? -14.547 -27.234 -27.688 1 83 413 PHE A C 1
ATOM 3334 O O . PHE A 1 413 ? -14.469 -27.969 -28.672 1 83 413 PHE A O 1
ATOM 3341 N N . CYS A 1 414 ? -15.133 -27.578 -26.578 1 85.62 414 CYS A N 1
ATOM 3342 C CA . CYS A 1 414 ? -15.68 -28.922 -26.406 1 85.62 414 CYS A CA 1
ATOM 3343 C C . CYS A 1 414 ? -16.969 -29.094 -27.203 1 85.62 414 CYS A C 1
ATOM 3345 O O . CYS A 1 414 ? -17.438 -30.219 -27.406 1 85.62 414 CYS A O 1
ATOM 3347 N N . ARG A 1 415 ? -17.5 -28 -27.688 1 76.88 415 ARG A N 1
ATOM 3348 C CA . ARG A 1 415 ? -18.703 -28.062 -28.516 1 76.88 415 ARG A CA 1
ATOM 3349 C C . ARG A 1 415 ? -18.438 -27.578 -29.938 1 76.88 415 ARG A C 1
ATOM 3351 O O . ARG A 1 415 ? -19.344 -27.078 -30.609 1 76.88 415 ARG A O 1
ATOM 3358 N N . ALA A 1 416 ? -17.219 -27.688 -30.172 1 73.12 416 ALA A N 1
ATOM 3359 C CA . ALA A 1 416 ? -16.875 -27.312 -31.547 1 73.12 416 ALA A CA 1
ATOM 3360 C C . ALA A 1 416 ? -17.562 -28.219 -32.562 1 73.12 416 ALA A C 1
ATOM 3362 O O . ALA A 1 416 ? -17.859 -29.375 -32.25 1 73.12 416 ALA A O 1
ATOM 3363 N N . ALA A 1 417 ? -17.844 -27.734 -33.688 1 69.81 417 ALA A N 1
ATOM 3364 C CA . ALA A 1 417 ? -18.516 -28.5 -34.75 1 69.81 417 ALA A CA 1
ATOM 3365 C C . ALA A 1 417 ? -17.641 -29.641 -35.25 1 69.81 417 ALA A C 1
ATOM 3367 O O . ALA A 1 417 ? -18.141 -30.734 -35.5 1 69.81 417 ALA A O 1
ATOM 3368 N N . ASP A 1 418 ? -16.391 -29.406 -35.406 1 73 418 ASP A N 1
ATOM 3369 C CA . ASP A 1 418 ? -15.43 -30.406 -35.844 1 73 418 ASP A CA 1
ATOM 3370 C C . ASP A 1 418 ? -15.172 -31.453 -34.781 1 73 418 ASP A C 1
ATOM 3372 O O . ASP A 1 418 ? -14.766 -31.109 -33.656 1 73 418 ASP A O 1
ATOM 3376 N N . LYS A 1 419 ? -15.445 -32.688 -35.125 1 80.19 419 LYS A N 1
ATOM 3377 C CA . LYS A 1 419 ? -15.305 -33.812 -34.188 1 80.19 419 LYS A CA 1
ATOM 3378 C C . LYS A 1 419 ? -13.875 -33.906 -33.656 1 80.19 419 LYS A C 1
ATOM 3380 O O . LYS A 1 419 ? -13.648 -34.156 -32.469 1 80.19 419 LYS A O 1
ATOM 3385 N N . THR A 1 420 ? -12.898 -33.688 -34.531 1 79.88 420 THR A N 1
ATOM 3386 C CA . THR A 1 420 ? -11.492 -33.812 -34.156 1 79.88 420 THR A CA 1
ATOM 3387 C C . THR A 1 420 ? -11.141 -32.75 -33.094 1 79.88 420 THR A C 1
ATOM 3389 O O . THR A 1 420 ? -10.5 -33.062 -32.094 1 79.88 420 THR A O 1
ATOM 3392 N N . THR A 1 421 ? -11.617 -31.594 -33.375 1 79.75 421 THR A N 1
ATOM 3393 C CA . THR A 1 421 ? -11.359 -30.5 -32.438 1 79.75 421 THR A CA 1
ATOM 3394 C C . THR A 1 421 ? -12.086 -30.734 -31.109 1 79.75 421 THR A C 1
ATOM 3396 O O . THR A 1 421 ? -11.531 -30.469 -30.047 1 79.75 421 THR A O 1
ATOM 3399 N N . ARG A 1 422 ? -13.227 -31.219 -31.203 1 84.44 422 ARG A N 1
ATOM 3400 C CA . ARG A 1 422 ? -14.031 -31.484 -30.016 1 84.44 422 ARG A CA 1
ATOM 3401 C C . ARG A 1 422 ? -13.383 -32.562 -29.141 1 84.44 422 ARG A C 1
ATOM 3403 O O . ARG A 1 422 ? -13.234 -32.375 -27.938 1 84.44 422 ARG A O 1
ATOM 3410 N N . GLU A 1 423 ? -13.008 -33.656 -29.797 1 88.19 423 GLU A N 1
ATOM 3411 C CA . GLU A 1 423 ? -12.398 -34.75 -29.062 1 88.19 423 GLU A CA 1
ATOM 3412 C C . GLU A 1 423 ? -11.047 -34.344 -28.469 1 88.19 423 GLU A C 1
ATOM 3414 O O . GLU A 1 423 ? -10.719 -34.719 -27.344 1 88.19 423 GLU A O 1
ATOM 3419 N N . ALA A 1 424 ? -10.297 -33.562 -29.234 1 88.75 424 ALA A N 1
ATOM 3420 C CA . ALA A 1 424 ? -9.008 -33.062 -28.75 1 88.75 424 ALA A CA 1
ATOM 3421 C C . ALA A 1 424 ? -9.188 -32.125 -27.562 1 88.75 424 ALA A C 1
ATOM 3423 O O . ALA A 1 424 ? -8.422 -32.188 -26.594 1 88.75 424 ALA A O 1
ATOM 3424 N N . ALA A 1 425 ? -10.18 -31.281 -27.641 1 89.44 425 ALA A N 1
ATOM 3425 C CA . ALA A 1 425 ? -10.469 -30.359 -26.547 1 89.44 425 ALA A CA 1
ATOM 3426 C C . ALA A 1 425 ? -10.898 -31.109 -25.281 1 89.44 425 ALA A C 1
ATOM 3428 O O . ALA A 1 425 ? -10.508 -30.75 -24.172 1 89.44 425 ALA A O 1
ATOM 3429 N N . LEU A 1 426 ? -11.664 -32.125 -25.484 1 92.56 426 LEU A N 1
ATOM 3430 C CA . LEU A 1 426 ? -12.117 -32.938 -24.359 1 92.56 426 LEU A CA 1
ATOM 3431 C C . LEU A 1 426 ? -10.953 -33.656 -23.688 1 92.56 426 LEU A C 1
ATOM 3433 O O . LEU A 1 426 ? -10.898 -33.75 -22.453 1 92.56 426 LEU A O 1
ATOM 3437 N N . ASP A 1 427 ? -10.078 -34.094 -24.469 1 95.25 427 ASP A N 1
ATOM 3438 C CA . ASP A 1 427 ? -8.898 -34.781 -23.953 1 95.25 427 ASP A CA 1
ATOM 3439 C C . ASP A 1 427 ? -8.023 -33.812 -23.141 1 95.25 427 ASP A C 1
ATOM 3441 O O . ASP A 1 427 ? -7.57 -34.156 -22.047 1 95.25 427 ASP A O 1
ATOM 3445 N N . ARG A 1 428 ? -7.793 -32.688 -23.703 1 96.31 428 ARG A N 1
ATOM 3446 C CA . ARG A 1 428 ? -6.961 -31.703 -23.016 1 96.31 428 ARG A CA 1
ATOM 3447 C C . ARG A 1 428 ? -7.648 -31.188 -21.766 1 96.31 428 ARG A C 1
ATOM 3449 O O . ARG A 1 428 ? -6.988 -30.922 -20.75 1 96.31 428 ARG A O 1
ATOM 3456 N N . LEU A 1 429 ? -8.953 -30.953 -21.812 1 96.94 429 LEU A N 1
ATOM 3457 C CA . LEU A 1 429 ? -9.719 -30.594 -20.625 1 96.94 429 LEU A CA 1
ATOM 3458 C C . LEU A 1 429 ? -9.531 -31.625 -19.516 1 96.94 429 LEU A C 1
ATOM 3460 O O . LEU A 1 429 ? -9.281 -31.281 -18.359 1 96.94 429 LEU A O 1
ATOM 3464 N N . ALA A 1 430 ? -9.594 -32.844 -19.891 1 97.06 430 ALA A N 1
ATOM 3465 C CA . ALA A 1 430 ? -9.438 -33.938 -18.938 1 97.06 430 ALA A CA 1
ATOM 3466 C C . ALA A 1 430 ? -8.047 -33.938 -18.312 1 97.06 430 ALA A C 1
ATOM 3468 O O . ALA A 1 430 ? -7.887 -34.219 -17.125 1 97.06 430 ALA A O 1
ATOM 3469 N N . LYS A 1 431 ? -7.082 -33.688 -19.125 1 97.25 431 LYS A N 1
ATOM 3470 C CA . LYS A 1 431 ? -5.707 -33.625 -18.641 1 97.25 431 LYS A CA 1
ATOM 3471 C C . LYS A 1 431 ? -5.539 -32.5 -17.625 1 97.25 431 LYS A C 1
ATOM 3473 O O . LYS A 1 431 ? -4.914 -32.688 -16.578 1 97.25 431 LYS A O 1
ATOM 3478 N N . CYS A 1 432 ? -6.059 -31.328 -17.922 1 98.38 432 CYS A N 1
ATOM 3479 C CA . CYS A 1 432 ? -5.977 -30.203 -17 1 98.38 432 CYS A CA 1
ATOM 3480 C C . CYS A 1 432 ? -6.68 -30.516 -15.688 1 98.38 432 CYS A C 1
ATOM 3482 O O . CYS A 1 432 ? -6.145 -30.234 -14.609 1 98.38 432 CYS A O 1
ATOM 3484 N N . VAL A 1 433 ? -7.836 -31.141 -15.766 1 98.25 433 VAL A N 1
ATOM 3485 C CA . VAL A 1 433 ? -8.625 -31.453 -14.578 1 98.25 433 VAL A CA 1
ATOM 3486 C C . VAL A 1 433 ? -7.902 -32.5 -13.734 1 98.25 433 VAL A C 1
ATOM 3488 O O . VAL A 1 433 ? -7.836 -32.375 -12.508 1 98.25 433 VAL A O 1
ATOM 3491 N N . ALA A 1 434 ? -7.367 -33.469 -14.383 1 98.12 434 ALA A N 1
ATOM 3492 C CA . ALA A 1 434 ? -6.645 -34.531 -13.672 1 98.12 434 ALA A CA 1
ATOM 3493 C C . ALA A 1 434 ? -5.402 -33.969 -12.984 1 98.12 434 ALA A C 1
ATOM 3495 O O . ALA A 1 434 ? -5.086 -34.344 -11.852 1 98.12 434 ALA A O 1
ATOM 3496 N N . PHE A 1 435 ? -4.703 -33.188 -13.688 1 97.94 435 PHE A N 1
ATOM 3497 C CA . PHE A 1 435 ? -3.516 -32.562 -13.133 1 97.94 435 PHE A CA 1
ATOM 3498 C C . PHE A 1 435 ? -3.867 -31.734 -11.898 1 97.94 435 PHE A C 1
ATOM 3500 O O . PHE A 1 435 ? -3.191 -31.828 -10.875 1 97.94 435 PHE A O 1
ATOM 3507 N N . LEU A 1 436 ? -4.914 -30.891 -12.023 1 98 436 LEU A N 1
ATOM 3508 C CA . LEU A 1 436 ? -5.375 -30.078 -10.914 1 98 436 LEU A CA 1
ATOM 3509 C C . LEU A 1 436 ? -5.832 -30.938 -9.742 1 98 436 LEU A C 1
ATOM 3511 O O . LEU A 1 436 ? -5.621 -30.578 -8.586 1 98 436 LEU A O 1
ATOM 3515 N N . ALA A 1 437 ? -6.445 -32.031 -10.031 1 97.81 437 ALA A N 1
ATOM 3516 C CA . ALA A 1 437 ? -6.898 -32.969 -8.992 1 97.81 437 ALA A CA 1
ATOM 3517 C C . ALA A 1 437 ? -5.719 -33.5 -8.172 1 97.81 437 ALA A C 1
ATOM 3519 O O . ALA A 1 437 ? -5.828 -33.688 -6.961 1 97.81 437 ALA A O 1
ATOM 3520 N N . GLU A 1 438 ? -4.656 -33.75 -8.859 1 96.5 438 GLU A N 1
ATOM 3521 C CA . GLU A 1 438 ? -3.453 -34.188 -8.172 1 96.5 438 GLU A CA 1
ATOM 3522 C C . GLU A 1 438 ? -2.896 -33.094 -7.254 1 96.5 438 GLU A C 1
ATOM 3524 O O . GLU A 1 438 ? -2.49 -33.375 -6.125 1 96.5 438 GLU A O 1
ATOM 3529 N N . LEU A 1 439 ? -2.854 -31.922 -7.762 1 96.44 439 LEU A N 1
ATOM 3530 C CA . LEU A 1 439 ? -2.367 -30.797 -6.957 1 96.44 439 LEU A CA 1
ATOM 3531 C C . LEU A 1 439 ? -3.307 -30.531 -5.785 1 96.44 439 LEU A C 1
ATOM 3533 O O . LEU A 1 439 ? -2.871 -30.078 -4.727 1 96.44 439 LEU A O 1
ATOM 3537 N N . ALA A 1 440 ? -4.594 -30.797 -5.977 1 96.12 440 ALA A N 1
ATOM 3538 C CA . ALA A 1 440 ? -5.617 -30.594 -4.957 1 96.12 440 ALA A CA 1
ATOM 3539 C C . ALA A 1 440 ? -5.371 -31.484 -3.74 1 96.12 440 ALA A C 1
ATOM 3541 O O . ALA A 1 440 ? -5.844 -31.188 -2.641 1 96.12 440 ALA A O 1
ATOM 3542 N N . LEU A 1 441 ? -4.633 -32.531 -3.941 1 92.75 441 LEU A N 1
ATOM 3543 C CA . LEU A 1 441 ? -4.289 -33.406 -2.828 1 92.75 441 LEU A CA 1
ATOM 3544 C C . LEU A 1 441 ? -3.268 -32.75 -1.909 1 92.75 441 LEU A C 1
ATOM 3546 O O . LEU A 1 441 ? -3.227 -33.031 -0.71 1 92.75 441 LEU A O 1
ATOM 3550 N N . LEU A 1 442 ? -2.521 -31.844 -2.467 1 92 442 LEU A N 1
ATOM 3551 C CA . LEU A 1 442 ? -1.438 -31.219 -1.716 1 92 442 LEU A CA 1
ATOM 3552 C C . LEU A 1 442 ? -1.906 -29.906 -1.073 1 92 442 LEU A C 1
ATOM 3554 O O . LEU A 1 442 ? -1.549 -29.609 0.069 1 92 442 LEU A O 1
ATOM 3558 N N . TRP A 1 443 ? -2.658 -29.156 -1.863 1 94.44 443 TRP A N 1
ATOM 3559 C CA . TRP A 1 443 ? -2.957 -27.812 -1.392 1 94.44 443 TRP A CA 1
ATOM 3560 C C . TRP A 1 443 ? -4.461 -27.562 -1.388 1 94.44 443 TRP A C 1
ATOM 3562 O O . TRP A 1 443 ? -5.133 -27.75 -2.406 1 94.44 443 TRP A O 1
ATOM 3572 N N . PRO A 1 444 ? -5.035 -27.047 -0.309 1 93.56 444 PRO A N 1
ATOM 3573 C CA . PRO A 1 444 ? -6.445 -26.656 -0.242 1 93.56 444 PRO A CA 1
ATOM 3574 C C . PRO A 1 444 ? -6.828 -25.625 -1.291 1 93.56 444 PRO A C 1
ATOM 3576 O O . PRO A 1 444 ? -7.965 -25.609 -1.775 1 93.56 444 PRO A O 1
ATOM 3579 N N . SER A 1 445 ? -5.988 -24.75 -1.64 1 93.94 445 SER A N 1
ATOM 3580 C CA . SER A 1 445 ? -6.273 -23.75 -2.672 1 93.94 445 SER A CA 1
ATOM 3581 C C . SER A 1 445 ? -6.559 -24.422 -4.012 1 93.94 445 SER A C 1
ATOM 3583 O O . SER A 1 445 ? -7.484 -24.016 -4.727 1 93.94 445 SER A O 1
ATOM 3585 N N . CYS A 1 446 ? -5.789 -25.422 -4.363 1 96 446 CYS A N 1
ATOM 3586 C CA . CYS A 1 446 ? -6.02 -26.156 -5.605 1 96 446 CYS A CA 1
ATOM 3587 C C . CYS A 1 446 ? -7.285 -26.984 -5.512 1 96 446 CYS A C 1
ATOM 3589 O O . CYS A 1 446 ? -7.973 -27.203 -6.516 1 96 446 CYS A O 1
ATOM 3591 N N . ARG A 1 447 ? -7.594 -27.438 -4.312 1 96.06 447 ARG A N 1
ATOM 3592 C CA . ARG A 1 447 ? -8.852 -28.141 -4.121 1 96.06 447 ARG A CA 1
ATOM 3593 C C . ARG A 1 447 ? -10.047 -27.234 -4.391 1 96.06 447 ARG A C 1
ATOM 3595 O O . ARG A 1 447 ? -11.016 -27.641 -5.035 1 96.06 447 ARG A O 1
ATOM 3602 N N . TRP A 1 448 ? -9.922 -26.062 -3.875 1 93.88 448 TRP A N 1
ATOM 3603 C CA . TRP A 1 448 ? -10.961 -25.078 -4.113 1 93.88 448 TRP A CA 1
ATOM 3604 C C . TRP A 1 448 ? -11.141 -24.812 -5.605 1 93.88 448 TRP A C 1
ATOM 3606 O O . TRP A 1 448 ? -12.266 -24.797 -6.109 1 93.88 448 TRP A O 1
ATOM 3616 N N . LEU A 1 449 ? -10.062 -24.656 -6.344 1 95.62 449 LEU A N 1
ATOM 3617 C CA . LEU A 1 449 ? -10.094 -24.438 -7.785 1 95.62 449 LEU A CA 1
ATOM 3618 C C . LEU A 1 449 ? -10.703 -25.641 -8.5 1 95.62 449 LEU A C 1
ATOM 3620 O O . LEU A 1 449 ? -11.508 -25.484 -9.422 1 95.62 449 LEU A O 1
ATOM 3624 N N . HIS A 1 450 ? -10.289 -26.766 -8.016 1 97.19 450 HIS A N 1
ATOM 3625 C CA . HIS A 1 450 ? -10.781 -28 -8.625 1 97.19 450 HIS A CA 1
ATOM 3626 C C . HIS A 1 450 ? -12.289 -28.125 -8.469 1 97.19 450 HIS A C 1
ATOM 3628 O O . HIS A 1 450 ? -12.984 -28.5 -9.414 1 97.19 450 HIS A O 1
ATOM 3634 N N . GLU A 1 451 ? -12.812 -27.781 -7.352 1 95.69 451 GLU A N 1
ATOM 3635 C CA . GLU A 1 451 ? -14.25 -27.844 -7.094 1 95.69 451 GLU A CA 1
ATOM 3636 C C . GLU A 1 451 ? -15.008 -26.828 -7.957 1 95.69 451 GLU A C 1
ATOM 3638 O O . GLU A 1 451 ? -16.062 -27.156 -8.5 1 95.69 451 GLU A O 1
ATOM 3643 N N . ARG A 1 452 ? -14.461 -25.688 -8.062 1 93.06 452 ARG A N 1
ATOM 3644 C CA . ARG A 1 452 ? -15.086 -24.672 -8.898 1 93.06 452 ARG A CA 1
ATOM 3645 C C . ARG A 1 452 ? -15.078 -25.094 -10.367 1 93.06 452 ARG A C 1
ATOM 3647 O O . ARG A 1 452 ? -16.078 -24.906 -11.07 1 93.06 452 ARG A O 1
ATOM 3654 N N . LEU A 1 453 ? -13.969 -25.625 -10.766 1 96.25 453 LEU A N 1
ATOM 3655 C CA . LEU A 1 453 ? -13.836 -26.047 -12.156 1 96.25 453 LEU A CA 1
ATOM 3656 C C . LEU A 1 453 ? -14.797 -27.203 -12.461 1 96.25 453 LEU A C 1
ATOM 3658 O O . LEU A 1 453 ? -15.453 -27.203 -13.508 1 96.25 453 LEU A O 1
ATOM 3662 N N . GLN A 1 454 ? -14.938 -28.109 -11.531 1 96 454 GLN A N 1
ATOM 3663 C CA . GLN A 1 454 ? -15.859 -29.234 -11.719 1 96 454 GLN A CA 1
ATOM 3664 C C . GLN A 1 454 ? -17.297 -28.734 -11.797 1 96 454 GLN A C 1
ATOM 3666 O O . GLN A 1 454 ? -18.078 -29.203 -12.641 1 96 454 GLN A O 1
ATOM 3671 N N . SER A 1 455 ? -17.609 -27.812 -10.953 1 92.88 455 SER A N 1
ATOM 3672 C CA . SER A 1 455 ? -18.953 -27.219 -10.977 1 92.88 455 SER A CA 1
ATOM 3673 C C . SER A 1 455 ? -19.203 -26.484 -12.289 1 92.88 455 SER A C 1
ATOM 3675 O O . SER A 1 455 ? -20.312 -26.531 -12.828 1 92.88 455 SER A O 1
ATOM 3677 N N . LEU A 1 456 ? -18.219 -25.828 -12.742 1 93.12 456 LEU A N 1
ATOM 3678 C CA . LEU A 1 456 ? -18.344 -25.094 -14 1 93.12 456 LEU A CA 1
ATOM 3679 C C . LEU A 1 456 ? -18.547 -26.062 -15.164 1 93.12 456 LEU A C 1
ATOM 3681 O O . LEU A 1 456 ? -19.375 -25.812 -16.047 1 93.12 456 LEU A O 1
ATOM 3685 N N . ILE A 1 457 ? -17.844 -27.156 -15.18 1 93.5 457 ILE A N 1
ATOM 3686 C CA . ILE A 1 457 ? -17.953 -28.172 -16.219 1 93.5 457 ILE A CA 1
ATOM 3687 C C . ILE A 1 457 ? -19.344 -28.797 -16.188 1 93.5 457 ILE A C 1
ATOM 3689 O O . ILE A 1 457 ? -19.984 -28.969 -17.234 1 93.5 457 ILE A O 1
ATOM 3693 N N . ARG A 1 458 ? -19.828 -29.062 -15.031 1 90.44 458 ARG A N 1
ATOM 3694 C CA . ARG A 1 458 ? -21.156 -29.641 -14.891 1 90.44 458 ARG A CA 1
ATOM 3695 C C . ARG A 1 458 ? -22.219 -28.672 -15.406 1 90.44 458 ARG A C 1
ATOM 3697 O O . ARG A 1 458 ? -23.141 -29.078 -16.125 1 90.44 458 ARG A O 1
ATOM 3704 N N . ALA A 1 459 ? -22.031 -27.422 -15.07 1 85 459 ALA A N 1
ATOM 3705 C CA . ALA A 1 459 ? -22.984 -26.406 -15.516 1 85 459 ALA A CA 1
ATOM 3706 C C . ALA A 1 459 ? -22.938 -26.234 -17.031 1 85 459 ALA A C 1
ATOM 3708 O O . ALA A 1 459 ? -23.953 -26.016 -17.672 1 85 459 ALA A O 1
ATOM 3709 N N . ALA A 1 460 ? -21.797 -26.297 -17.578 1 85.38 460 ALA A N 1
ATOM 3710 C CA . ALA A 1 460 ? -21.594 -26.047 -19 1 85.38 460 ALA A CA 1
ATOM 3711 C C . ALA A 1 460 ? -22.188 -27.172 -19.844 1 85.38 460 ALA A C 1
ATOM 3713 O O . ALA A 1 460 ? -22.672 -26.938 -20.953 1 85.38 460 ALA A O 1
ATOM 3714 N N . PHE A 1 461 ? -22.312 -28.406 -19.328 1 80.44 461 PHE A N 1
ATOM 3715 C CA . PHE A 1 461 ? -22.719 -29.531 -20.156 1 80.44 461 PHE A CA 1
ATOM 3716 C C . PHE A 1 461 ? -24.031 -30.141 -19.641 1 80.44 461 PHE A C 1
ATOM 3718 O O . PHE A 1 461 ? -24.422 -31.234 -20.062 1 80.44 461 PHE A O 1
ATOM 3725 N N . GLU A 1 462 ? -24.734 -29.453 -18.688 1 70.38 462 GLU A N 1
ATOM 3726 C CA . GLU A 1 462 ? -25.984 -29.938 -18.109 1 70.38 462 GLU A CA 1
ATOM 3727 C C . GLU A 1 462 ? -27.062 -30.094 -19.172 1 70.38 462 GLU A C 1
ATOM 3729 O O . GLU A 1 462 ? -27.859 -31.031 -19.125 1 70.38 462 GLU A O 1
ATOM 3734 N N . VAL A 1 463 ? -27.188 -29.109 -20.141 1 57.41 463 VAL A N 1
ATOM 3735 C CA . VAL A 1 463 ? -28.266 -29.203 -21.125 1 57.41 463 VAL A CA 1
ATOM 3736 C C . VAL A 1 463 ? -28.109 -30.469 -21.953 1 57.41 463 VAL A C 1
ATOM 3738 O O . VAL A 1 463 ? -29.109 -31.016 -22.453 1 57.41 463 VAL A O 1
ATOM 3741 N N . ASP A 1 464 ? -26.984 -30.984 -22.125 1 57.19 464 ASP A N 1
ATOM 3742 C CA . ASP A 1 464 ? -26.781 -32.188 -22.922 1 57.19 464 ASP A CA 1
ATOM 3743 C C . ASP A 1 464 ? -27.547 -33.375 -22.328 1 57.19 464 ASP A C 1
ATOM 3745 O O . ASP A 1 464 ? -28.062 -34.219 -23.062 1 57.19 464 ASP A O 1
ATOM 3749 N N . HIS A 1 465 ? -27.641 -33.469 -21.016 1 51.69 465 HIS A N 1
ATOM 3750 C CA . HIS A 1 465 ? -28.297 -34.625 -20.406 1 51.69 465 HIS A CA 1
ATOM 3751 C C . HIS A 1 465 ? -29.797 -34.625 -20.688 1 51.69 465 HIS A C 1
ATOM 3753 O O . HIS A 1 465 ? -30.438 -35.656 -20.797 1 51.69 465 HIS A O 1
ATOM 3759 N N . GLU A 1 466 ? -30.344 -33.469 -20.812 1 49.84 466 GLU A N 1
ATOM 3760 C CA . GLU A 1 466 ? -31.781 -33.469 -21.062 1 49.84 466 GLU A CA 1
ATOM 3761 C C . GLU A 1 466 ? -32.094 -33.844 -22.5 1 49.84 466 GLU A C 1
ATOM 3763 O O . GLU A 1 466 ? -33.094 -34.469 -22.797 1 49.84 466 GLU A O 1
ATOM 3768 N N . GLN A 1 467 ? -31.125 -33.469 -23.406 1 48 467 GLN A N 1
ATOM 3769 C CA . GLN A 1 467 ? -31.469 -33.688 -24.797 1 48 467 GLN A CA 1
ATOM 3770 C C . GLN A 1 467 ? -30.953 -35.062 -25.266 1 48 467 GLN A C 1
ATOM 3772 O O . GLN A 1 467 ? -31.266 -35.469 -26.375 1 48 467 GLN A O 1
ATOM 3777 N N . GLY A 1 468 ? -30.078 -35.625 -24.672 1 45.16 468 GLY A N 1
ATOM 3778 C CA . GLY A 1 468 ? -29.469 -36.875 -25.141 1 45.16 468 GLY A CA 1
ATOM 3779 C C . GLY A 1 468 ? -30.484 -38 -25.297 1 45.16 468 GLY A C 1
ATOM 3780 O O . GLY A 1 468 ? -30.094 -39.156 -25.578 1 45.16 468 GLY A O 1
ATOM 3781 N N . LYS A 1 469 ? -31.594 -38 -24.719 1 47.66 469 LYS A N 1
ATOM 3782 C CA . LYS A 1 469 ? -32.438 -39.156 -24.984 1 47.66 469 LYS A CA 1
ATOM 3783 C C . LYS A 1 469 ? -32.719 -39.281 -26.484 1 47.66 469 LYS A C 1
ATOM 3785 O O . LYS A 1 469 ? -33.156 -40.344 -26.938 1 47.66 469 LYS A O 1
ATOM 3790 N N . ASP A 1 470 ? -33 -38.156 -27.156 1 44.22 470 ASP A N 1
ATOM 3791 C CA . ASP A 1 470 ? -33.406 -38.375 -28.531 1 44.22 470 ASP A CA 1
ATOM 3792 C C . ASP A 1 470 ? -32.188 -38.406 -29.453 1 44.22 470 ASP A C 1
ATOM 3794 O O . ASP A 1 470 ? -31.359 -37.5 -29.453 1 44.22 470 ASP A O 1
ATOM 3798 N N . GLN A 1 471 ? -31.672 -39.562 -29.922 1 47.25 471 GLN A N 1
ATOM 3799 C CA . GLN A 1 471 ? -30.594 -40.062 -30.781 1 47.25 471 GLN A CA 1
ATOM 3800 C C . GLN A 1 471 ? -30.234 -39.062 -31.875 1 47.25 471 GLN A C 1
ATOM 3802 O O . GLN A 1 471 ? -29.125 -39.094 -32.406 1 47.25 471 GLN A O 1
ATOM 3807 N N . GLU A 1 472 ? -31.156 -38.406 -32.625 1 46.88 472 GLU A N 1
ATOM 3808 C CA . GLU A 1 472 ? -30.969 -37.75 -33.906 1 46.88 472 GLU A CA 1
ATOM 3809 C C . GLU A 1 472 ? -30.562 -36.312 -33.75 1 46.88 472 GLU A C 1
ATOM 3811 O O . GLU A 1 472 ? -30.422 -35.562 -34.719 1 46.88 472 GLU A O 1
ATOM 3816 N N . VAL A 1 473 ? -30.516 -35.688 -32.531 1 49.06 473 VAL A N 1
ATOM 3817 C CA . VAL A 1 473 ? -30.359 -34.25 -32.469 1 49.06 473 VAL A CA 1
ATOM 3818 C C . VAL A 1 473 ? -28.875 -33.906 -32.312 1 49.06 473 VAL A C 1
ATOM 3820 O O . VAL A 1 473 ? -28.172 -34.5 -31.5 1 49.06 473 VAL A O 1
ATOM 3823 N N . PRO A 1 474 ? -28.281 -33.219 -33.344 1 54 474 PRO A N 1
ATOM 3824 C CA . PRO A 1 474 ? -26.891 -32.75 -33.312 1 54 474 PRO A CA 1
ATOM 3825 C C . PRO A 1 474 ? -26.531 -32.125 -31.953 1 54 474 PRO A C 1
ATOM 3827 O O . PRO A 1 474 ? -27.391 -31.562 -31.266 1 54 474 PRO A O 1
ATOM 3830 N N . PRO A 1 475 ? -25.547 -32.656 -31.312 1 55.94 475 PRO A N 1
ATOM 3831 C CA . PRO A 1 475 ? -25.109 -32.125 -30.016 1 55.94 475 PRO A CA 1
ATOM 3832 C C . PRO A 1 475 ? -25.25 -30.609 -29.906 1 55.94 475 PRO A C 1
ATOM 3834 O O . PRO A 1 475 ? -25.016 -29.906 -30.891 1 55.94 475 PRO A O 1
ATOM 3837 N N . PRO A 1 476 ? -26 -30.109 -28.828 1 59.5 476 PRO A N 1
ATOM 3838 C CA . PRO A 1 476 ? -26.234 -28.672 -28.688 1 59.5 476 PRO A CA 1
ATOM 3839 C C . PRO A 1 476 ? -24.938 -27.859 -28.797 1 59.5 476 PRO A C 1
ATOM 3841 O O . PRO A 1 476 ? -23.891 -28.281 -28.312 1 59.5 476 PRO A O 1
ATOM 3844 N N . ARG A 1 477 ? -24.875 -26.922 -29.719 1 64.06 477 ARG A N 1
ATOM 3845 C CA . ARG A 1 477 ? -23.781 -26.016 -30 1 64.06 477 ARG A CA 1
ATOM 3846 C C . ARG A 1 477 ? -23.719 -24.891 -28.969 1 64.06 477 ARG A C 1
ATOM 3848 O O . ARG A 1 477 ? -22.875 -23.984 -29.062 1 64.06 477 ARG A O 1
ATOM 3855 N N . THR A 1 478 ? -24.531 -25.094 -27.891 1 68.25 478 THR A N 1
ATOM 3856 C CA . THR A 1 478 ? -24.594 -24 -26.922 1 68.25 478 THR A CA 1
ATOM 3857 C C . THR A 1 478 ? -23.984 -24.422 -25.594 1 68.25 478 THR A C 1
ATOM 3859 O O . THR A 1 478 ? -24.109 -25.578 -25.172 1 68.25 478 THR A O 1
ATOM 3862 N N . ILE A 1 479 ? -23.094 -23.625 -25.062 1 75.62 479 ILE A N 1
ATOM 3863 C CA . ILE A 1 479 ? -22.5 -23.859 -23.75 1 75.62 479 ILE A CA 1
ATOM 3864 C C . ILE A 1 479 ? -23.078 -22.875 -22.734 1 75.62 479 ILE A C 1
ATOM 3866 O O . ILE A 1 479 ? -23.297 -21.703 -23.047 1 75.62 479 ILE A O 1
ATOM 3870 N N . SER A 1 480 ? -23.547 -23.422 -21.641 1 77.94 480 SER A N 1
ATOM 3871 C CA . SER A 1 480 ? -24.016 -22.578 -20.531 1 77.94 480 SER A CA 1
ATOM 3872 C C . SER A 1 480 ? -22.891 -22.328 -19.531 1 77.94 480 SER A C 1
ATOM 3874 O O . SER A 1 480 ? -22.312 -23.266 -18.984 1 77.94 480 SER A O 1
ATOM 3876 N N . ILE A 1 481 ? -22.594 -21.094 -19.391 1 82.81 481 ILE A N 1
ATOM 3877 C CA . ILE A 1 481 ? -21.469 -20.75 -18.516 1 82.81 481 ILE A CA 1
ATOM 3878 C C . ILE A 1 481 ? -21.984 -20.016 -17.281 1 82.81 481 ILE A C 1
ATOM 3880 O O . ILE A 1 481 ? -22.719 -19.031 -17.391 1 82.81 481 ILE A O 1
ATOM 3884 N N . ASN A 1 482 ? -21.703 -20.562 -16.141 1 85.25 482 ASN A N 1
ATOM 3885 C CA . ASN A 1 482 ? -21.922 -19.828 -14.898 1 85.25 482 ASN A CA 1
ATOM 3886 C C . ASN A 1 482 ? -20.891 -18.719 -14.711 1 85.25 482 ASN A C 1
ATOM 3888 O O . ASN A 1 482 ? -19.719 -19 -14.484 1 85.25 482 ASN A O 1
ATOM 3892 N N . THR A 1 483 ? -21.281 -17.547 -14.781 1 83.69 483 THR A N 1
ATOM 3893 C CA . THR A 1 483 ? -20.375 -16.406 -14.797 1 83.69 483 THR A CA 1
ATOM 3894 C C . THR A 1 483 ? -19.672 -16.266 -13.453 1 83.69 483 THR A C 1
ATOM 3896 O O . THR A 1 483 ? -18.5 -15.883 -13.398 1 83.69 483 THR A O 1
ATOM 3899 N N . ARG A 1 484 ? -20.297 -16.547 -12.398 1 84.38 484 ARG A N 1
ATOM 3900 C CA . ARG A 1 484 ? -19.688 -16.422 -11.078 1 84.38 484 ARG A CA 1
ATOM 3901 C C . ARG A 1 484 ? -18.547 -17.422 -10.906 1 84.38 484 ARG A C 1
ATOM 3903 O O . ARG A 1 484 ? -17.469 -17.047 -10.445 1 84.38 484 ARG A O 1
ATOM 3910 N N . LEU A 1 485 ? -18.797 -18.625 -11.328 1 88.56 485 LEU A N 1
ATOM 3911 C CA . LEU A 1 485 ? -17.766 -19.641 -11.234 1 88.56 485 LEU A CA 1
ATOM 3912 C C . LEU A 1 485 ? -16.578 -19.312 -12.125 1 88.56 485 LEU A C 1
ATOM 3914 O O . LEU A 1 485 ? -15.422 -19.516 -11.742 1 88.56 485 LEU A O 1
ATOM 3918 N N . MET A 1 486 ? -16.906 -18.812 -13.297 1 90.88 486 MET A N 1
ATOM 3919 C CA . MET A 1 486 ? -15.844 -18.406 -14.234 1 90.88 486 MET A CA 1
ATOM 3920 C C . MET A 1 486 ? -14.977 -17.312 -13.625 1 90.88 486 MET A C 1
ATOM 3922 O O . MET A 1 486 ? -13.75 -17.406 -13.656 1 90.88 486 MET A O 1
ATOM 3926 N N . TRP A 1 487 ? -15.602 -16.344 -13.047 1 87.88 487 TRP A N 1
ATOM 3927 C CA . TRP A 1 487 ? -14.852 -15.242 -12.445 1 87.88 487 TRP A CA 1
ATOM 3928 C C . TRP A 1 487 ? -14.039 -15.727 -11.242 1 87.88 487 TRP A C 1
ATOM 3930 O O . TRP A 1 487 ? -12.922 -15.266 -11.023 1 87.88 487 TRP A O 1
ATOM 3940 N N . ASP A 1 488 ? -14.547 -16.641 -10.492 1 89.56 488 ASP A N 1
ATOM 3941 C CA . ASP A 1 488 ? -13.812 -17.203 -9.367 1 89.56 488 ASP A CA 1
ATOM 3942 C C . ASP A 1 488 ? -12.484 -17.812 -9.828 1 89.56 488 ASP A C 1
ATOM 3944 O O . ASP A 1 488 ? -11.453 -17.641 -9.18 1 89.56 488 ASP A O 1
ATOM 3948 N N . ILE A 1 489 ? -12.578 -18.469 -10.898 1 93.94 489 ILE A N 1
ATOM 3949 C CA . ILE A 1 489 ? -11.398 -19.156 -11.391 1 93.94 489 ILE A CA 1
ATOM 3950 C C . ILE A 1 489 ? -10.422 -18.156 -12 1 93.94 489 ILE A C 1
ATOM 3952 O O . ILE A 1 489 ? -9.219 -18.203 -11.719 1 93.94 489 ILE A O 1
ATOM 3956 N N . LEU A 1 490 ? -10.938 -17.234 -12.828 1 93.88 490 LEU A N 1
ATOM 3957 C CA . LEU A 1 490 ? -10.062 -16.297 -13.539 1 93.88 490 LEU A CA 1
ATOM 3958 C C . LEU A 1 490 ? -9.391 -15.336 -12.57 1 93.88 490 LEU A C 1
ATOM 3960 O O . LEU A 1 490 ? -8.203 -15.047 -12.695 1 93.88 490 LEU A O 1
ATOM 3964 N N . LEU A 1 491 ? -10.117 -14.852 -11.602 1 88.94 491 LEU A N 1
ATOM 3965 C CA . LEU A 1 491 ? -9.586 -13.852 -10.68 1 88.94 491 LEU A CA 1
ATOM 3966 C C . LEU A 1 491 ? -8.977 -14.523 -9.453 1 88.94 491 LEU A C 1
ATOM 3968 O O . LEU A 1 491 ? -8.32 -13.859 -8.641 1 88.94 491 LEU A O 1
ATOM 3972 N N . TYR A 1 492 ? -8.992 -15.719 -9.523 1 82.44 492 TYR A N 1
ATOM 3973 C CA . TYR A 1 492 ? -8.469 -16.484 -8.391 1 82.44 492 TYR A CA 1
ATOM 3974 C C . TYR A 1 492 ? -8.977 -15.906 -7.07 1 82.44 492 TYR A C 1
ATOM 3976 O O . TYR A 1 492 ? -8.188 -15.641 -6.156 1 82.44 492 TYR A O 1
ATOM 3984 N N . ASN A 1 493 ? -10.125 -15.273 -7.223 1 61.31 493 ASN A N 1
ATOM 3985 C CA . ASN A 1 493 ? -10.773 -14.586 -6.105 1 61.31 493 ASN A CA 1
ATOM 3986 C C . ASN A 1 493 ? -11.164 -15.57 -5 1 61.31 493 ASN A C 1
ATOM 3988 O O . ASN A 1 493 ? -12.258 -16.125 -5.016 1 61.31 493 ASN A O 1
ATOM 3992 N N . SER A 1 494 ? -10.039 -16.078 -4.465 1 47.69 494 SER A N 1
ATOM 3993 C CA . SER A 1 494 ? -10.398 -16.828 -3.26 1 47.69 494 SER A CA 1
ATOM 3994 C C . SER A 1 494 ? -11.086 -15.922 -2.24 1 47.69 494 SER A C 1
ATOM 3996 O O . SER A 1 494 ? -10.516 -14.914 -1.818 1 47.69 494 SER A O 1
ATOM 3998 N N . GLY A 1 495 ? -12.289 -15.734 -2.07 1 43.16 495 GLY A N 1
ATOM 3999 C CA . GLY A 1 495 ? -13.133 -15.047 -1.106 1 43.16 495 GLY A CA 1
ATOM 4000 C C . GLY A 1 495 ? -13.414 -13.602 -1.481 1 43.16 495 GLY A C 1
ATOM 4001 O O . GLY A 1 495 ? -14.141 -12.906 -0.776 1 43.16 495 GLY A O 1
ATOM 4002 N N . ALA A 1 496 ? -12.57 -12.93 -2.295 1 42.25 496 ALA A N 1
ATOM 4003 C CA . ALA A 1 496 ? -12.438 -11.477 -2.213 1 42.25 496 ALA A CA 1
ATOM 4004 C C . ALA A 1 496 ? -13.477 -10.789 -3.086 1 42.25 496 ALA A C 1
ATOM 4006 O O . ALA A 1 496 ? -13.43 -9.57 -3.268 1 42.25 496 ALA A O 1
ATOM 4007 N N . TYR A 1 497 ? -13.977 -11.438 -4.09 1 38.41 497 TYR A N 1
ATOM 4008 C CA . TYR A 1 497 ? -14.836 -10.469 -4.77 1 38.41 497 TYR A CA 1
ATOM 4009 C C . TYR A 1 497 ? -15.695 -9.703 -3.771 1 38.41 497 TYR A C 1
ATOM 4011 O O . TYR A 1 497 ? -16.359 -10.305 -2.926 1 38.41 497 TYR A O 1
ATOM 4019 N N . ARG A 1 498 ? -15.234 -8.445 -3.572 1 43.59 498 ARG A N 1
ATOM 4020 C CA . ARG A 1 498 ? -15.57 -7.449 -2.564 1 43.59 498 ARG A CA 1
ATOM 4021 C C . ARG A 1 498 ? -17.031 -7.582 -2.119 1 43.59 498 ARG A C 1
ATOM 4023 O O . ARG A 1 498 ? -17.391 -7.098 -1.048 1 43.59 498 ARG A O 1
ATOM 4030 N N . GLY A 1 499 ? -17.859 -7.773 -3.17 1 35.94 499 GLY A N 1
ATOM 4031 C CA . GLY A 1 499 ? -19.266 -7.66 -2.797 1 35.94 499 GLY A CA 1
ATOM 4032 C C . GLY A 1 499 ? -19.75 -8.812 -1.933 1 35.94 499 GLY A C 1
ATOM 4033 O O . GLY A 1 499 ? -20.922 -8.875 -1.569 1 35.94 499 GLY A O 1
ATOM 4034 N N . THR A 1 500 ? -19.219 -9.953 -2.205 1 35.25 500 THR A N 1
ATOM 4035 C CA . THR A 1 500 ? -19.891 -11.062 -1.551 1 35.25 500 THR A CA 1
ATOM 4036 C C . THR A 1 500 ? -19.391 -11.234 -0.119 1 35.25 500 THR A C 1
ATOM 4038 O O . THR A 1 500 ? -18.281 -10.844 0.206 1 35.25 500 THR A O 1
ATOM 4041 N N . THR A 1 501 ? -20.234 -11.875 0.803 1 36.84 501 THR A N 1
ATOM 4042 C CA . THR A 1 501 ? -20.312 -12.172 2.229 1 36.84 501 THR A CA 1
ATOM 4043 C C . THR A 1 501 ? -18.969 -12.695 2.746 1 36.84 501 THR A C 1
ATOM 4045 O O . THR A 1 501 ? -18.109 -13.109 1.96 1 36.84 501 THR A O 1
ATOM 4048 N N . SER A 1 502 ? -18.969 -12.992 4.059 1 42.72 502 SER A N 1
ATOM 4049 C CA . SER A 1 502 ? -18.188 -13.633 5.109 1 42.72 502 SER A CA 1
ATOM 4050 C C . SER A 1 502 ? -17.531 -14.914 4.609 1 42.72 502 SER A C 1
ATOM 4052 O O . SER A 1 502 ? -18.156 -15.977 4.609 1 42.72 502 SER A O 1
ATOM 4054 N N . SER A 1 503 ? -16.953 -14.898 3.602 1 47.09 503 SER A N 1
ATOM 4055 C CA . SER A 1 503 ? -16.297 -16.172 3.32 1 47.09 503 SER A CA 1
ATOM 4056 C C . SER A 1 503 ? -15.523 -16.672 4.531 1 47.09 503 SER A C 1
ATOM 4058 O O . SER A 1 503 ? -15.055 -15.875 5.348 1 47.09 503 SER A O 1
ATOM 4060 N N . PRO A 1 504 ? -15.766 -17.875 4.949 1 52.06 504 PRO A N 1
ATOM 4061 C CA . PRO A 1 504 ? -14.953 -18.484 6 1 52.06 504 PRO A CA 1
ATOM 4062 C C . PRO A 1 504 ? -13.531 -17.922 6.047 1 52.06 504 PRO A C 1
ATOM 4064 O O . PRO A 1 504 ? -12.898 -17.922 7.105 1 52.06 504 PRO A O 1
ATOM 4067 N N . GLN A 1 505 ? -13.258 -17.219 4.969 1 58.44 505 GLN A N 1
ATOM 4068 C CA . GLN A 1 505 ? -11.859 -16.812 4.879 1 58.44 505 GLN A CA 1
ATOM 4069 C C . GLN A 1 505 ? -11.602 -15.547 5.68 1 58.44 505 GLN A C 1
ATOM 4071 O O . GLN A 1 505 ? -10.492 -15.344 6.191 1 58.44 505 GLN A O 1
ATOM 4076 N N . THR A 1 506 ? -12.688 -14.773 6.055 1 61.56 506 THR A N 1
ATOM 4077 C CA . THR A 1 506 ? -12.484 -13.555 6.832 1 61.56 506 THR A CA 1
ATOM 4078 C C . THR A 1 506 ? -12.5 -13.859 8.328 1 61.56 506 THR A C 1
ATOM 4080 O O . THR A 1 506 ? -11.984 -13.07 9.133 1 61.56 506 THR A O 1
ATOM 4083 N N . ARG A 1 507 ? -12.938 -15.031 8.68 1 64.69 507 ARG A N 1
ATOM 4084 C CA . ARG A 1 507 ? -13.07 -15.383 10.094 1 64.69 507 ARG A CA 1
ATOM 4085 C C . ARG A 1 507 ? -11.711 -15.625 10.734 1 64.69 507 ARG A C 1
ATOM 4087 O O . ARG A 1 507 ? -11.578 -15.57 11.953 1 64.69 507 ARG A O 1
ATOM 4094 N N . SER A 1 508 ? -10.75 -15.789 9.867 1 77.69 508 SER A N 1
ATOM 4095 C CA . SER A 1 508 ? -9.43 -16.078 10.414 1 77.69 508 SER A CA 1
ATOM 4096 C C . SER A 1 508 ? -8.766 -14.82 10.953 1 77.69 508 SER A C 1
ATOM 4098 O O . SER A 1 508 ? -7.859 -14.891 11.789 1 77.69 508 SER A O 1
ATOM 4100 N N . LEU A 1 509 ? -9.258 -13.68 10.539 1 85.88 509 LEU A N 1
ATOM 4101 C CA . LEU A 1 509 ? -8.586 -12.445 10.938 1 85.88 509 LEU A CA 1
ATOM 4102 C C . LEU A 1 509 ? -9.516 -11.57 11.766 1 85.88 509 LEU A C 1
ATOM 4104 O O . LEU A 1 509 ? -9.062 -10.852 12.664 1 85.88 509 LEU A O 1
ATOM 4108 N N . PHE A 1 510 ? -10.828 -11.625 11.547 1 82.5 510 PHE A N 1
ATOM 4109 C CA . PHE A 1 510 ? -11.742 -10.664 12.148 1 82.5 510 PHE A CA 1
ATOM 4110 C C . PHE A 1 510 ? -12.633 -11.328 13.188 1 82.5 510 PHE A C 1
ATOM 4112 O O . PHE A 1 510 ? -12.914 -12.523 13.094 1 82.5 510 PHE A O 1
ATOM 4119 N N . ASP A 1 511 ? -13.023 -10.617 14.273 1 72.62 511 ASP A N 1
ATOM 4120 C CA . ASP A 1 511 ? -13.773 -11.117 15.422 1 72.62 511 ASP A CA 1
ATOM 4121 C C . ASP A 1 511 ? -15.234 -11.375 15.047 1 72.62 511 ASP A C 1
ATOM 4123 O O . ASP A 1 511 ? -16.031 -11.758 15.898 1 72.62 511 ASP A O 1
ATOM 4127 N N . GLY A 1 512 ? -15.664 -11.289 13.898 1 64.88 512 GLY A N 1
ATOM 4128 C CA . GLY A 1 512 ? -17.016 -11.625 13.469 1 64.88 512 GLY A CA 1
ATOM 4129 C C . GLY A 1 512 ? -18 -10.484 13.656 1 64.88 512 GLY A C 1
ATOM 4130 O O . GLY A 1 512 ? -19.203 -10.664 13.484 1 64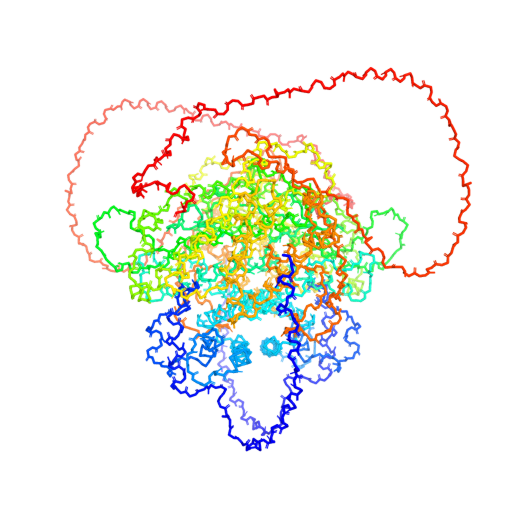.88 512 GLY A O 1
ATOM 4131 N N . SER A 1 513 ? -17.516 -9.305 14.062 1 63.06 513 SER A N 1
ATOM 4132 C CA . SER A 1 513 ? -18.438 -8.195 14.266 1 63.06 513 SER A CA 1
ATOM 4133 C C . SER A 1 513 ? -19.078 -7.762 12.953 1 63.06 513 SER A C 1
ATOM 4135 O O . SER A 1 513 ? -18.516 -7.988 11.875 1 63.06 513 SER A O 1
ATOM 4137 N N . SER A 1 514 ? -20.406 -7.402 12.977 1 57.5 514 SER A N 1
ATOM 4138 C CA . SER A 1 514 ? -21.312 -7.062 11.891 1 57.5 514 SER A CA 1
ATOM 4139 C C . SER A 1 514 ? -20.734 -5.969 11 1 57.5 514 SER A C 1
ATOM 4141 O O . SER A 1 514 ? -21.328 -5.617 9.977 1 57.5 514 SER A O 1
ATOM 4143 N N . LEU A 1 515 ? -19.875 -5.324 11.406 1 56.16 515 LEU A N 1
ATOM 4144 C CA . LEU A 1 515 ? -19.453 -4.152 10.656 1 56.16 515 LEU A CA 1
ATOM 4145 C C . LEU A 1 515 ? -18.781 -4.559 9.344 1 56.16 515 LEU A C 1
ATOM 4147 O O . LEU A 1 515 ? -18.562 -3.723 8.461 1 56.16 515 LEU A O 1
ATOM 4151 N N . PHE A 1 516 ? -18.625 -5.695 9.266 1 54.91 516 PHE A N 1
ATOM 4152 C CA . PHE A 1 516 ? -18.078 -6.184 8.008 1 54.91 516 PHE A CA 1
ATOM 4153 C C . PHE A 1 516 ? -19.156 -6.852 7.164 1 54.91 516 PHE A C 1
ATOM 4155 O O . PHE A 1 516 ? -20.094 -7.434 7.707 1 54.91 516 PHE A O 1
ATOM 4162 N N . PRO A 1 517 ? -19.453 -6.188 5.934 1 51.75 517 PRO A N 1
ATOM 4163 C CA . PRO A 1 517 ? -20.594 -6.586 5.117 1 51.75 517 PRO A CA 1
ATOM 4164 C C . PRO A 1 517 ? -20.875 -8.086 5.18 1 51.75 517 PRO A C 1
ATOM 4166 O O . PRO A 1 517 ? -19.938 -8.883 5.297 1 51.75 517 PRO A O 1
ATOM 4169 N N . GLU A 1 518 ? -22.125 -8.188 5.641 1 45.88 518 GLU A N 1
ATOM 4170 C CA . GLU A 1 518 ? -22.703 -9.531 5.621 1 45.88 518 GLU A CA 1
ATOM 4171 C C . GLU A 1 518 ? -22.641 -10.141 4.223 1 45.88 518 GLU A C 1
ATOM 4173 O O . GLU A 1 518 ? -22.578 -9.414 3.225 1 45.88 518 GLU A O 1
ATOM 4178 N N . ASP A 1 519 ? -22.359 -11.367 4.191 1 44.22 519 ASP A N 1
ATOM 4179 C CA . ASP A 1 519 ? -22.297 -12.297 3.072 1 44.22 519 ASP A CA 1
ATOM 4180 C C . ASP A 1 519 ? -23.516 -12.164 2.174 1 44.22 519 ASP A C 1
ATOM 4182 O O . ASP A 1 519 ? -24.625 -12.523 2.57 1 44.22 519 ASP A O 1
ATOM 4186 N N . ASN A 1 520 ? -23.766 -11.055 1.633 1 39.34 520 ASN A N 1
ATOM 4187 C CA . ASN A 1 520 ? -24.875 -11.312 0.723 1 39.34 520 ASN A CA 1
ATOM 4188 C C . ASN A 1 520 ? -24.531 -12.406 -0.286 1 39.34 520 ASN A C 1
ATOM 4190 O O . ASN A 1 520 ? -23.75 -12.18 -1.202 1 39.34 520 ASN A O 1
ATOM 4194 N N . THR A 1 521 ? -24.484 -13.523 0.15 1 41.06 521 THR A N 1
ATOM 4195 C CA . THR A 1 521 ? -24.422 -14.758 -0.63 1 41.06 521 THR A CA 1
ATOM 4196 C C . THR A 1 521 ? -25.406 -14.719 -1.787 1 41.06 521 THR A C 1
ATOM 4198 O O . THR A 1 521 ? -25.875 -15.766 -2.248 1 41.06 521 THR A O 1
ATOM 4201 N N . ASP A 1 522 ? -25.938 -13.648 -2.133 1 40.06 522 ASP A N 1
ATOM 4202 C CA . ASP A 1 522 ? -26.828 -14.039 -3.225 1 40.06 522 ASP A CA 1
ATOM 4203 C C . ASP A 1 522 ? -26.031 -14.625 -4.395 1 40.06 522 ASP A C 1
ATOM 4205 O O . ASP A 1 522 ? -25.328 -13.898 -5.094 1 40.06 522 ASP A O 1
ATOM 4209 N N . ASP A 1 523 ? -25.609 -15.773 -4.234 1 43.41 523 ASP A N 1
ATOM 4210 C CA . ASP A 1 523 ? -25.188 -16.656 -5.309 1 43.41 523 ASP A CA 1
ATOM 4211 C C . ASP A 1 523 ? -26.078 -16.516 -6.535 1 43.41 523 ASP A C 1
ATOM 4213 O O . ASP A 1 523 ? -26.719 -17.484 -6.961 1 43.41 523 ASP A O 1
ATOM 4217 N N . GLY A 1 524 ? -26.734 -15.438 -6.66 1 44.06 524 GLY A N 1
ATOM 4218 C CA . GLY A 1 524 ? -27.578 -15.508 -7.844 1 44.06 524 GLY A CA 1
ATOM 4219 C C . GLY A 1 524 ? -26.828 -15.977 -9.078 1 44.06 524 GLY A C 1
ATOM 4220 O O . GLY A 1 524 ? -25.625 -15.773 -9.195 1 44.06 524 GLY A O 1
ATOM 4221 N N . GLU A 1 525 ? -27.156 -17.141 -9.594 1 56.22 525 GLU A N 1
ATOM 4222 C CA . GLU A 1 525 ? -26.703 -17.891 -10.758 1 56.22 525 GLU A CA 1
ATOM 4223 C C . GLU A 1 525 ? -26.844 -17.078 -12.039 1 56.22 525 GLU A C 1
ATOM 4225 O O . GLU A 1 525 ? -27.953 -16.844 -12.523 1 56.22 525 GLU A O 1
ATOM 4230 N N . ASP A 1 526 ? -25.812 -16.156 -12.258 1 63.75 526 ASP A N 1
ATOM 4231 C CA . ASP A 1 526 ? -25.844 -15.516 -13.57 1 63.75 526 ASP A CA 1
ATOM 4232 C C . ASP A 1 526 ? -25.281 -16.438 -14.641 1 63.75 526 ASP A C 1
ATOM 4234 O O . ASP A 1 526 ? -24.094 -16.797 -14.602 1 63.75 526 ASP A O 1
ATOM 4238 N N . ILE A 1 527 ? -26.141 -17.141 -15.352 1 68.44 527 ILE A N 1
ATOM 4239 C CA . ILE A 1 527 ? -25.75 -18.062 -16.422 1 68.44 527 ILE A CA 1
ATOM 4240 C C . ILE A 1 527 ? -25.828 -17.359 -17.766 1 68.44 527 ILE A C 1
ATOM 4242 O O . ILE A 1 527 ? -26.812 -16.656 -18.047 1 68.44 527 ILE A O 1
ATOM 4246 N N . VAL A 1 528 ? -24.75 -17.375 -18.453 1 68 528 VAL A N 1
ATOM 4247 C CA . VAL A 1 528 ? -24.734 -16.844 -19.797 1 68 528 VAL A CA 1
ATOM 4248 C C . VAL A 1 528 ? -24.594 -17.984 -20.812 1 68 528 VAL A C 1
ATOM 4250 O O . VAL A 1 528 ? -23.781 -18.891 -20.625 1 68 528 VAL A O 1
ATOM 4253 N N . GLU A 1 529 ? -25.516 -17.953 -21.75 1 67.12 529 GLU A N 1
ATOM 4254 C CA . GLU A 1 529 ? -25.422 -18.922 -22.828 1 67.12 529 GLU A CA 1
ATOM 4255 C C . GLU A 1 529 ? -24.547 -18.438 -23.969 1 67.12 529 GLU A C 1
ATOM 4257 O O . GLU A 1 529 ? -24.641 -17.266 -24.375 1 67.12 529 GLU A O 1
ATOM 4262 N N . ILE A 1 530 ? -23.562 -19.203 -24.281 1 63.69 530 ILE A N 1
ATOM 4263 C CA . ILE A 1 530 ? -22.672 -18.828 -25.391 1 63.69 530 ILE A CA 1
ATOM 4264 C C . ILE A 1 530 ? -22.828 -19.828 -26.531 1 63.69 530 ILE A C 1
ATOM 4266 O O . ILE A 1 530 ? -22.75 -21.047 -26.328 1 63.69 530 ILE A O 1
ATOM 4270 N N . ASP A 1 531 ? -23.297 -19.312 -27.703 1 56.75 531 ASP A N 1
ATOM 4271 C CA . ASP A 1 531 ? -23.406 -20.141 -28.906 1 56.75 531 ASP A CA 1
ATOM 4272 C C . ASP A 1 531 ? -22.062 -20.234 -29.625 1 56.75 531 ASP A C 1
ATOM 4274 O O . ASP A 1 531 ? -21.422 -19.203 -29.875 1 56.75 531 ASP A O 1
ATOM 4278 N N . ASN A 1 532 ? -21.531 -21.453 -29.5 1 54.28 532 ASN A N 1
ATOM 4279 C CA . ASN A 1 532 ? -20.266 -21.625 -30.203 1 54.28 532 ASN A CA 1
ATOM 4280 C C . ASN A 1 532 ? -20.469 -21.734 -31.703 1 54.28 532 ASN A C 1
ATOM 4282 O O . ASN A 1 532 ? -21.141 -22.656 -32.188 1 54.28 532 ASN A O 1
ATOM 4286 N N . PHE A 1 533 ? -20.562 -20.766 -32.406 1 43.34 533 PHE A N 1
ATOM 4287 C CA . PHE A 1 533 ? -20.75 -20.766 -33.844 1 43.34 533 PHE A CA 1
ATOM 4288 C C . PHE A 1 533 ? -19.484 -21.266 -34.562 1 43.34 533 PHE A C 1
ATOM 4290 O O . PHE A 1 533 ? -19.312 -21.047 -35.75 1 43.34 533 PHE A O 1
ATOM 4297 N N . HIS A 1 534 ? -18.625 -21.922 -33.812 1 39.34 534 HIS A N 1
ATOM 4298 C CA . HIS A 1 534 ? -17.453 -22.281 -34.594 1 39.34 534 HIS A CA 1
ATOM 4299 C C . HIS A 1 534 ? -17.766 -23.453 -35.531 1 39.34 534 HIS A C 1
ATOM 4301 O O . HIS A 1 534 ? -18.188 -24.516 -35.062 1 39.34 534 HIS A O 1
ATOM 4307 N N . SER A 1 535 ? -18.469 -23.312 -36.625 1 32.78 535 SER A N 1
ATOM 4308 C CA . SER A 1 535 ? -18.453 -24.422 -37.594 1 32.78 535 SER A CA 1
ATOM 4309 C C . SER A 1 535 ? -17.031 -24.969 -37.781 1 32.78 535 SER A C 1
ATOM 4311 O O . SER A 1 535 ? -16.125 -24.219 -38.125 1 32.78 535 SER A O 1
ATOM 4313 N N . PRO A 1 536 ? -16.797 -26.031 -37.062 1 34.41 536 PRO A N 1
ATOM 4314 C CA . PRO A 1 536 ? -15.531 -26.766 -37.125 1 34.41 536 PRO A CA 1
ATOM 4315 C C . PRO A 1 536 ? -15.023 -26.969 -38.531 1 34.41 536 PRO A C 1
ATOM 4317 O O . PRO A 1 536 ? -14.023 -27.656 -38.75 1 34.41 536 PRO A O 1
ATOM 4320 N N . THR A 1 537 ? -15.906 -27.141 -39.5 1 30.39 537 THR A N 1
ATOM 4321 C CA . THR A 1 537 ? -15.375 -27.766 -40.719 1 30.39 537 THR A CA 1
ATOM 4322 C C . THR A 1 537 ? -14.062 -27.109 -41.125 1 30.39 537 THR A C 1
ATOM 4324 O O . THR A 1 537 ? -13.484 -27.469 -42.156 1 30.39 537 THR A O 1
ATOM 4327 N N . VAL A 1 538 ? -13.859 -25.844 -40.75 1 29.97 538 VAL A N 1
ATOM 4328 C CA . VAL A 1 538 ? -12.555 -25.391 -41.188 1 29.97 538 VAL A CA 1
ATOM 4329 C C . VAL A 1 538 ? -11.469 -25.906 -40.25 1 29.97 538 VAL A C 1
ATOM 4331 O O . VAL A 1 538 ? -11.57 -25.75 -39.031 1 29.97 538 VAL A O 1
ATOM 4334 N N . GLU A 1 539 ? -10.82 -26.938 -40.375 1 29.7 539 GLU A N 1
ATOM 4335 C CA . GLU A 1 539 ? -9.523 -27.25 -39.781 1 29.7 539 GLU A CA 1
ATOM 4336 C C . GLU A 1 539 ? -8.828 -25.969 -39.281 1 29.7 539 GLU A C 1
ATOM 4338 O O . GLU A 1 539 ? -8.836 -24.953 -39.969 1 29.7 539 GLU A O 1
ATOM 4343 N N . VAL A 1 540 ? -8.773 -25.656 -38 1 31.88 540 VAL A N 1
ATOM 4344 C CA . VAL A 1 540 ? -8.062 -24.5 -37.469 1 31.88 540 VAL A CA 1
ATOM 4345 C C . VAL A 1 540 ? -6.902 -24.141 -38.406 1 31.88 540 VAL A C 1
ATOM 4347 O O . VAL A 1 540 ? -5.805 -24.672 -38.25 1 31.88 540 VAL A O 1
ATOM 4350 N N . SER A 1 541 ? -6.965 -24.234 -39.656 1 30.77 541 SER A N 1
ATOM 4351 C CA . SER A 1 541 ? -6.105 -23.516 -40.594 1 30.77 541 SER A CA 1
ATOM 4352 C C . SER A 1 541 ? -6.234 -22 -40.406 1 30.77 541 SER A C 1
ATOM 4354 O O . SER A 1 541 ? -7.328 -21.453 -40.531 1 30.77 541 SER A O 1
ATOM 4356 N N . LEU A 1 542 ? -5.422 -21.375 -39.375 1 30.86 542 LEU A N 1
ATOM 4357 C CA . LEU A 1 542 ? -5.352 -19.953 -39.062 1 30.86 542 LEU A CA 1
ATOM 4358 C C . LEU A 1 542 ? -5.66 -19.109 -40.281 1 30.86 542 LEU A C 1
ATOM 4360 O O . LEU A 1 542 ? -5.203 -17.969 -40.406 1 30.86 542 LEU A O 1
ATOM 4364 N N . GLY A 1 543 ? -6.172 -19.594 -41.312 1 26.83 543 GLY A N 1
ATOM 4365 C CA . GLY A 1 543 ? -6.629 -18.859 -42.5 1 26.83 543 GLY A CA 1
ATOM 4366 C C . GLY A 1 543 ? -7.719 -17.859 -42.188 1 26.83 543 GLY A C 1
ATOM 4367 O O . GLY A 1 543 ? -8.164 -17.75 -41.031 1 26.83 543 GLY A O 1
ATOM 4368 N N . ASN A 1 544 ? -8.438 -17.297 -43.25 1 29.33 544 ASN A N 1
ATOM 4369 C CA . ASN A 1 544 ? -9.219 -16.078 -43.406 1 29.33 544 ASN A CA 1
ATOM 4370 C C . ASN A 1 544 ? -10.461 -16.094 -42.5 1 29.33 544 ASN A C 1
ATOM 4372 O O . ASN A 1 544 ? -11.391 -15.312 -42.719 1 29.33 544 ASN A O 1
ATOM 4376 N N . GLY A 1 545 ? -10.961 -17.172 -41.938 1 29.44 545 GLY A N 1
ATOM 4377 C CA . GLY A 1 545 ? -12.375 -17.109 -41.594 1 29.44 545 GLY A CA 1
ATOM 4378 C C . GLY A 1 545 ? -12.633 -16.391 -40.281 1 29.44 545 GLY A C 1
ATOM 4379 O O . GLY A 1 545 ? -11.727 -16.234 -39.438 1 29.44 545 GLY A O 1
ATOM 4380 N N . GLN A 1 546 ? -13.734 -15.508 -40.219 1 29.7 546 GLN A N 1
ATOM 4381 C CA . GLN A 1 546 ? -14.305 -14.695 -39.156 1 29.7 546 GLN A CA 1
ATOM 4382 C C . GLN A 1 546 ? -14.742 -15.57 -37.969 1 29.7 546 GLN A C 1
ATOM 4384 O O . GLN A 1 546 ? -15.5 -16.531 -38.156 1 29.7 546 GLN A O 1
ATOM 4389 N N . ALA A 1 547 ? -13.883 -15.945 -37.156 1 34.34 547 ALA A N 1
ATOM 4390 C CA . ALA A 1 547 ? -14.391 -16.547 -35.906 1 34.34 547 ALA A CA 1
ATOM 4391 C C . ALA A 1 547 ? -15.477 -15.664 -35.281 1 34.34 547 ALA A C 1
ATOM 4393 O O . ALA A 1 547 ? -15.281 -14.461 -35.094 1 34.34 547 ALA A O 1
ATOM 4394 N N . LEU A 1 548 ? -16.797 -16.062 -35.5 1 33.72 548 LEU A N 1
ATOM 4395 C CA . LEU A 1 548 ? -17.844 -15.305 -34.844 1 33.72 548 LEU A CA 1
ATOM 4396 C C . LEU A 1 548 ? -17.688 -15.406 -33.312 1 33.72 548 LEU A C 1
ATOM 4398 O O . LEU A 1 548 ? -17.328 -16.469 -32.781 1 33.72 548 LEU A O 1
ATOM 4402 N N . PRO A 1 549 ? -17.719 -14.312 -32.656 1 36.66 549 PRO A N 1
ATOM 4403 C CA . PRO A 1 549 ? -17.719 -14.312 -31.203 1 36.66 549 PRO A CA 1
ATOM 4404 C C . PRO A 1 549 ? -18.875 -15.109 -30.609 1 36.66 549 PRO A C 1
ATOM 4406 O O . PRO A 1 549 ? -19.906 -15.273 -31.25 1 36.66 549 PRO A O 1
ATOM 4409 N N . PRO A 1 550 ? -18.688 -15.883 -29.656 1 37.28 550 PRO A N 1
ATOM 4410 C CA . PRO A 1 550 ? -19.828 -16.469 -28.938 1 37.28 550 PRO A CA 1
ATOM 4411 C C . PRO A 1 550 ? -20.891 -15.422 -28.562 1 37.28 550 PRO A C 1
ATOM 4413 O O . PRO A 1 550 ? -20.547 -14.289 -28.234 1 37.28 550 PRO A O 1
ATOM 4416 N N . GLN A 1 551 ? -22.109 -15.445 -29.078 1 33.97 551 GLN A N 1
ATOM 4417 C CA . GLN A 1 551 ? -23.203 -14.539 -28.734 1 33.97 551 GLN A CA 1
ATOM 4418 C C . GLN A 1 551 ? -23.734 -14.82 -27.328 1 33.97 551 GLN A C 1
ATOM 4420 O O . GLN A 1 551 ? -24 -15.977 -26.984 1 33.97 551 GLN A O 1
ATOM 4425 N N . PRO A 1 552 ? -23.578 -13.891 -26.438 1 36.22 552 PRO A N 1
ATOM 4426 C CA . PRO A 1 552 ? -24.156 -14.094 -25.109 1 36.22 552 PRO A CA 1
ATOM 4427 C C . PRO A 1 552 ? -25.672 -14.328 -25.156 1 36.22 552 PRO A C 1
ATOM 4429 O O . PRO A 1 552 ? -26.375 -13.68 -25.938 1 36.22 552 PRO A O 1
ATOM 4432 N N . GLY A 1 553 ? -26.172 -15.477 -24.859 1 34.5 553 GLY A N 1
ATOM 4433 C CA . GLY A 1 553 ? -27.609 -15.617 -24.719 1 34.5 553 GLY A CA 1
ATOM 4434 C C . GLY A 1 553 ? -28.203 -14.789 -23.594 1 34.5 553 GLY A C 1
ATOM 4435 O O . GLY A 1 553 ? -27.469 -14.086 -22.891 1 34.5 553 GLY A O 1
ATOM 4436 N N . ARG A 1 554 ? -29.531 -14.672 -23.406 1 35.03 554 ARG A N 1
ATOM 4437 C CA . ARG A 1 554 ? -30.312 -13.898 -22.438 1 35.03 554 ARG A CA 1
ATOM 4438 C C . ARG A 1 554 ? -30.016 -14.344 -21.016 1 35.03 554 ARG A C 1
ATOM 4440 O O . ARG A 1 554 ? -29.891 -15.539 -20.734 1 35.03 554 ARG A O 1
ATOM 4447 N N . ARG A 1 555 ? -29.641 -13.438 -20.297 1 40.47 555 ARG A N 1
ATOM 4448 C CA . ARG A 1 555 ? -29.5 -13.648 -18.859 1 40.47 555 ARG A CA 1
ATOM 4449 C C . ARG A 1 555 ? -30.781 -14.227 -18.25 1 40.47 555 ARG A C 1
ATOM 4451 O O . ARG A 1 555 ? -31.859 -13.641 -18.391 1 40.47 555 ARG A O 1
ATOM 4458 N N . ARG A 1 556 ? -31.094 -15.414 -18 1 33.97 556 ARG A N 1
ATOM 4459 C CA . ARG A 1 556 ? -32.281 -15.883 -17.266 1 33.97 556 ARG A CA 1
ATOM 4460 C C . ARG A 1 556 ? -32.062 -15.805 -15.758 1 33.97 556 ARG A C 1
ATOM 4462 O O . ARG A 1 556 ? -31.094 -16.375 -15.234 1 33.97 556 ARG A O 1
ATOM 4469 N N . THR A 1 557 ? -32.594 -14.742 -15.164 1 34.25 557 THR A N 1
ATOM 4470 C CA . THR A 1 557 ? -32.625 -14.695 -13.703 1 34.25 557 THR A CA 1
ATOM 4471 C C . THR A 1 557 ? -33.562 -15.758 -13.148 1 34.25 557 THR A C 1
ATOM 4473 O O . THR A 1 557 ? -34.75 -15.781 -13.469 1 34.25 557 THR A O 1
ATOM 4476 N N . ARG A 1 558 ? -33.375 -16.844 -12.82 1 30.8 558 ARG A N 1
ATOM 4477 C CA . ARG A 1 558 ? -34.312 -17.75 -12.164 1 30.8 558 ARG A CA 1
ATOM 4478 C C . ARG A 1 558 ? -34.781 -17.172 -10.828 1 30.8 558 ARG A C 1
ATOM 4480 O O . ARG A 1 558 ? -34 -17.047 -9.891 1 30.8 558 ARG A O 1
ATOM 4487 N N . SER A 1 559 ? -35.969 -16.25 -10.719 1 29.42 559 SER A N 1
ATOM 4488 C CA . SER A 1 559 ? -36.688 -15.797 -9.539 1 29.42 559 SER A CA 1
ATOM 4489 C C . SER A 1 559 ? -37.188 -16.984 -8.695 1 29.42 559 SER A C 1
ATOM 4491 O O . SER A 1 559 ? -37.656 -17.969 -9.234 1 29.42 559 SER A O 1
ATOM 4493 N N . GLY A 1 560 ? -36.719 -17.266 -7.602 1 26.84 560 GLY A N 1
ATOM 4494 C CA . GLY A 1 560 ? -37.406 -18.062 -6.617 1 26.84 560 GLY A CA 1
ATOM 4495 C C . GLY A 1 560 ? -38.875 -17.656 -6.461 1 26.84 560 GLY A C 1
ATOM 4496 O O . GLY A 1 560 ? -39.188 -16.469 -6.469 1 26.84 560 GLY A O 1
ATOM 4497 N N . GLN A 1 561 ? -39.906 -18.422 -6.785 1 26.02 561 GLN A N 1
ATOM 4498 C CA . GLN A 1 561 ? -41.375 -18.406 -6.68 1 26.02 561 GLN A CA 1
ATOM 4499 C C . GLN A 1 561 ? -41.812 -18.047 -5.266 1 26.02 561 GLN A C 1
ATOM 4501 O O . GLN A 1 561 ? -41.844 -18.906 -4.379 1 26.02 561 GLN A O 1
ATOM 4506 N N . GLY A 1 562 ? -41.312 -17.078 -4.535 1 23.48 562 GLY A N 1
ATOM 4507 C CA . GLY A 1 562 ? -42.25 -16.844 -3.465 1 23.48 562 GLY A CA 1
ATOM 4508 C C . GLY A 1 562 ? -43.656 -16.547 -3.967 1 23.48 562 GLY A C 1
ATOM 4509 O O . GLY A 1 562 ? -43.844 -16.156 -5.121 1 23.48 562 GLY A O 1
ATOM 4510 N N . THR A 1 563 ? -44.812 -17.078 -3.391 1 23.2 563 THR A N 1
ATOM 4511 C CA . THR A 1 563 ? -46.25 -17.141 -3.545 1 23.2 563 THR A CA 1
ATOM 4512 C C . THR A 1 563 ? -46.875 -15.75 -3.52 1 23.2 563 THR A C 1
ATOM 4514 O O . THR A 1 563 ? -48.094 -15.602 -3.336 1 23.2 563 THR A O 1
ATOM 4517 N N . GLN A 1 564 ? -46.219 -14.633 -3.816 1 21.94 564 GLN A N 1
ATOM 4518 C CA . GLN A 1 564 ? -47.062 -13.484 -3.576 1 21.94 564 GLN A CA 1
ATOM 4519 C C . GLN A 1 564 ? -48.281 -13.523 -4.496 1 21.94 564 GLN A C 1
ATOM 4521 O O . GLN A 1 564 ? -48.219 -14.047 -5.605 1 21.94 564 GLN A O 1
ATOM 4526 N N . GLU A 1 565 ? -49.562 -13.078 -3.953 1 21.5 565 GLU A N 1
ATOM 4527 C CA . GLU A 1 565 ? -50.938 -12.805 -4.305 1 21.5 565 GLU A CA 1
ATOM 4528 C C . GLU A 1 565 ? -51.031 -11.883 -5.516 1 21.5 565 GLU A C 1
ATOM 4530 O O . GLU A 1 565 ? -50.125 -11.086 -5.766 1 21.5 565 GLU A O 1
ATOM 4535 N N . SER A 1 566 ? -52 -12.109 -6.434 1 21.03 566 SER A N 1
ATOM 4536 C CA . SER A 1 566 ? -52.531 -11.75 -7.75 1 21.03 566 SER A CA 1
ATOM 4537 C C . SER A 1 566 ? -52.875 -10.266 -7.824 1 21.03 566 SER A C 1
ATOM 4539 O O . SER A 1 566 ? -53.594 -9.836 -8.719 1 21.03 566 SER A O 1
ATOM 4541 N N . GLN A 1 567 ? -52.25 -9.289 -7.102 1 20.03 567 GLN A N 1
ATOM 4542 C CA . GLN A 1 567 ? -53.094 -8.117 -7.23 1 20.03 567 GLN A CA 1
ATOM 4543 C C . GLN A 1 567 ? -53.219 -7.672 -8.688 1 20.03 567 GLN A C 1
ATOM 4545 O O . GLN A 1 567 ? -52.219 -7.699 -9.422 1 20.03 567 GLN A O 1
ATOM 4550 N N . ALA A 1 568 ? -54.5 -7.473 -9.242 1 19.59 568 ALA A N 1
ATOM 4551 C CA . ALA A 1 568 ? -55.312 -7.145 -10.43 1 19.59 568 ALA A CA 1
ATOM 4552 C C . ALA A 1 568 ? -54.906 -5.77 -10.977 1 19.59 568 ALA A C 1
ATOM 4554 O O . ALA A 1 568 ? -55.281 -4.742 -10.398 1 19.59 568 ALA A O 1
ATOM 4555 N N . ASN A 1 569 ? -53.656 -5.484 -11.227 1 18.7 569 ASN A N 1
ATOM 4556 C CA . ASN A 1 569 ? -53.5 -4.086 -11.609 1 18.7 569 ASN A CA 1
ATOM 4557 C C . ASN A 1 569 ? -54.25 -3.758 -12.891 1 18.7 569 ASN A C 1
ATOM 4559 O O . ASN A 1 569 ? -54.344 -4.586 -13.797 1 18.7 569 ASN A O 1
ATOM 4563 N N . PRO A 1 570 ? -55 -2.586 -12.969 1 21.02 570 PRO A N 1
ATOM 4564 C CA . PRO A 1 570 ? -55.969 -2.004 -13.922 1 21.02 570 PRO A CA 1
ATOM 4565 C C . PRO A 1 570 ? -55.344 -1.779 -15.305 1 21.02 570 PRO A C 1
ATOM 4567 O O . PRO A 1 570 ? -54.125 -1.68 -15.43 1 21.02 570 PRO A O 1
ATOM 4570 N N . VAL A 1 571 ? -56.156 -1.815 -16.328 1 19.06 571 VAL A N 1
ATOM 4571 C CA . VAL A 1 571 ? -56.312 -1.881 -17.781 1 19.06 571 VAL A CA 1
ATOM 4572 C C . VAL A 1 571 ? -55.812 -0.583 -18.422 1 19.06 571 VAL A C 1
ATOM 4574 O O . VAL A 1 571 ? -56.5 0.436 -18.375 1 19.06 571 VAL A O 1
ATOM 4577 N N . ALA A 1 572 ? -54.719 0.093 -17.938 1 21.36 572 ALA A N 1
ATOM 4578 C CA . ALA A 1 572 ? -54.656 1.397 -18.594 1 21.36 572 ALA A CA 1
ATOM 4579 C C . ALA A 1 572 ? -54.688 1.253 -20.109 1 21.36 572 ALA A C 1
ATOM 4581 O O . ALA A 1 572 ? -54.062 0.362 -20.672 1 21.36 572 ALA A O 1
ATOM 4582 N N . GLN A 1 573 ? -55.625 1.885 -20.906 1 18.52 573 GLN A N 1
ATOM 4583 C CA . GLN A 1 573 ? -56.156 2.104 -22.25 1 18.52 573 GLN A CA 1
ATOM 4584 C C . GLN A 1 573 ? -55.062 2.598 -23.188 1 18.52 573 GLN A C 1
ATOM 4586 O O . GLN A 1 573 ? -54.375 3.592 -22.906 1 18.52 573 GLN A O 1
ATOM 4591 N N . SER A 1 574 ? -54.438 1.709 -24.031 1 19.89 574 SER A N 1
ATOM 4592 C CA . SER A 1 574 ? -53.375 1.737 -25.031 1 19.89 574 SER A CA 1
ATOM 4593 C C . SER A 1 574 ? -53.781 2.609 -26.219 1 19.89 574 SER A C 1
ATOM 4595 O O . SER A 1 574 ? -54.688 2.254 -26.984 1 19.89 574 SER A O 1
ATOM 4597 N N . CYS A 1 575 ? -53.938 3.99 -25.984 1 20.47 575 CYS A N 1
ATOM 4598 C CA . CYS A 1 575 ? -54.375 4.816 -27.109 1 20.47 575 CYS A CA 1
ATOM 4599 C C . CYS A 1 575 ? -53.5 4.609 -28.312 1 20.47 575 CYS A C 1
ATOM 4601 O O . CYS A 1 575 ? -52.25 4.566 -28.188 1 20.47 575 CYS A O 1
ATOM 4603 N N . SER A 1 576 ? -54.031 4.184 -29.484 1 20.67 576 SER A N 1
ATOM 4604 C CA . SER A 1 576 ? -53.781 3.668 -30.828 1 20.67 576 SER A CA 1
ATOM 4605 C C . SER A 1 576 ? -53.156 4.742 -31.719 1 20.67 576 SER A C 1
ATOM 4607 O O . SER A 1 576 ? -53.062 4.559 -32.938 1 20.67 576 SER A O 1
ATOM 4609 N N . ILE A 1 577 ? -52.5 5.816 -31.188 1 23.41 577 ILE A N 1
ATOM 4610 C CA . ILE A 1 577 ? -52.438 6.852 -32.219 1 23.41 577 ILE A CA 1
ATOM 4611 C C . ILE A 1 577 ? -51.812 6.281 -33.469 1 23.41 577 ILE A C 1
ATOM 4613 O O . ILE A 1 577 ? -50.781 5.586 -33.406 1 23.41 577 ILE A O 1
ATOM 4617 N N . PRO A 1 578 ? -52.469 6.367 -34.688 1 22.3 578 PRO A N 1
ATOM 4618 C CA . PRO A 1 578 ? -52.375 5.82 -36.031 1 22.3 578 PRO A CA 1
ATOM 4619 C C . PRO A 1 578 ? -51.125 6.277 -36.781 1 22.3 578 PRO A C 1
ATOM 4621 O O . PRO A 1 578 ? -50.969 5.996 -37.969 1 22.3 578 PRO A O 1
ATOM 4624 N N . GLU A 1 579 ? -49.969 6.461 -36.188 1 21.95 579 GLU A N 1
ATOM 4625 C CA . GLU A 1 579 ? -48.969 7.207 -36.969 1 21.95 579 GLU A CA 1
ATOM 4626 C C . GLU A 1 579 ? -48.688 6.523 -38.312 1 21.95 579 GLU A C 1
ATOM 4628 O O . GLU A 1 579 ? -48.375 5.332 -38.344 1 21.95 579 GLU A O 1
ATOM 4633 N N . THR A 1 580 ? -49.219 6.93 -39.469 1 21.25 580 THR A N 1
ATOM 4634 C CA . THR A 1 580 ? -49.312 6.539 -40.875 1 21.25 580 THR A CA 1
ATOM 4635 C C . THR A 1 580 ? -47.906 6.434 -41.5 1 21.25 580 THR A C 1
ATOM 4637 O O . THR A 1 580 ? -47.781 6.281 -42.719 1 21.25 580 THR A O 1
ATOM 4640 N N . PHE A 1 581 ? -46.781 6.715 -40.844 1 22.42 581 PHE A N 1
ATOM 4641 C CA . PHE A 1 581 ? -45.625 7.012 -41.688 1 22.42 581 PHE A CA 1
ATOM 4642 C C . PHE A 1 581 ? -45.312 5.836 -42.594 1 22.42 581 PHE A C 1
ATOM 4644 O O . PHE A 1 581 ? -45.438 4.68 -42.188 1 22.42 581 PHE A O 1
ATOM 4651 N N . GLY A 1 582 ? -45.344 6.039 -43.938 1 21.03 582 GLY A N 1
ATOM 4652 C CA . GLY A 1 582 ? -45.25 5.219 -45.156 1 21.03 582 GLY A CA 1
ATOM 4653 C C . GLY A 1 582 ? -44.031 4.32 -45.125 1 21.03 582 GLY A C 1
ATOM 4654 O O . GLY A 1 582 ? -42.906 4.766 -44.844 1 21.03 582 GLY A O 1
ATOM 4655 N N . SER A 1 583 ? -44.125 2.996 -44.906 1 20.75 583 SER A N 1
ATOM 4656 C CA . SER A 1 583 ? -43.344 1.84 -44.531 1 20.75 583 SER A CA 1
ATOM 4657 C C . SER A 1 583 ? -42.469 1.365 -45.688 1 20.75 583 SER A C 1
ATOM 4659 O O . SER A 1 583 ? -42 0.223 -45.719 1 20.75 583 SER A O 1
ATOM 4661 N N . SER A 1 584 ? -42.125 2.258 -46.75 1 22.34 584 SER A N 1
ATOM 4662 C CA . SER A 1 584 ? -41.656 1.523 -47.906 1 22.34 584 SER A CA 1
ATOM 4663 C C . SER A 1 584 ? -40.5 0.596 -47.562 1 22.34 584 SER A C 1
ATOM 4665 O O . SER A 1 584 ? -39.469 1.047 -47.062 1 22.34 584 SER A O 1
ATOM 4667 N N . THR A 1 585 ? -40.812 -0.633 -47.281 1 22.53 585 THR A N 1
ATOM 4668 C CA . THR A 1 585 ? -40.094 -1.778 -46.75 1 22.53 585 THR A CA 1
ATOM 4669 C C . THR A 1 585 ? -39.062 -2.293 -47.75 1 22.53 585 THR A C 1
ATOM 4671 O O . THR A 1 585 ? -38.562 -3.41 -47.625 1 22.53 585 THR A O 1
ATOM 4674 N N . GLU A 1 586 ? -38.625 -1.477 -48.812 1 23.27 586 GLU A N 1
ATOM 4675 C CA . GLU A 1 586 ? -37.938 -2.266 -49.812 1 23.27 586 GLU A CA 1
ATOM 4676 C C . GLU A 1 586 ? -36.812 -3.111 -49.188 1 23.27 586 GLU A C 1
ATOM 4678 O O . GLU A 1 586 ? -36 -2.594 -48.438 1 23.27 586 GLU A O 1
ATOM 4683 N N . GLN A 1 587 ? -37.094 -4.414 -49.125 1 22.92 587 GLN A N 1
ATOM 4684 C CA . GLN A 1 587 ? -36.375 -5.566 -48.594 1 22.92 587 GLN A CA 1
ATOM 4685 C C . GLN A 1 587 ? -35.031 -5.738 -49.281 1 22.92 587 GLN A C 1
ATOM 4687 O O . GLN A 1 587 ? -34.969 -6.195 -50.438 1 22.92 587 GLN A O 1
ATOM 4692 N N . THR A 1 588 ? -34.312 -4.637 -49.5 1 23.94 588 THR A N 1
ATOM 4693 C CA . THR A 1 588 ? -33.156 -4.895 -50.375 1 23.94 588 THR A CA 1
ATOM 4694 C C . THR A 1 588 ? -32.438 -6.16 -49.938 1 23.94 588 THR A C 1
ATOM 4696 O O . THR A 1 588 ? -32.156 -6.348 -48.719 1 23.94 588 THR A O 1
ATOM 4699 N N . PRO A 1 589 ? -32.469 -7.188 -50.812 1 23.89 589 PRO A N 1
ATOM 4700 C CA . PRO A 1 589 ? -31.938 -8.531 -50.562 1 23.89 589 PRO A CA 1
ATOM 4701 C C . PRO A 1 589 ? -30.531 -8.516 -50 1 23.89 589 PRO A C 1
ATOM 4703 O O . PRO A 1 589 ? -29.703 -7.699 -50.406 1 23.89 589 PRO A O 1
ATOM 4706 N N . LEU A 1 590 ? -30.516 -8.602 -48.812 1 23.89 590 LEU A N 1
ATOM 4707 C CA . LEU A 1 590 ? -29.25 -8.625 -48.062 1 23.89 590 LEU A CA 1
ATOM 4708 C C . LEU A 1 590 ? -28.266 -9.586 -48.719 1 23.89 590 LEU A C 1
ATOM 4710 O O . LEU A 1 590 ? -28.531 -10.789 -48.844 1 23.89 590 LEU A O 1
ATOM 4714 N N . ALA A 1 591 ? -27.656 -9.141 -49.969 1 22.41 591 ALA A N 1
ATOM 4715 C CA . ALA A 1 591 ? -26.688 -9.859 -50.75 1 22.41 591 ALA A CA 1
ATOM 4716 C C . ALA A 1 591 ? -25.781 -10.719 -49.875 1 22.41 591 ALA A C 1
ATOM 4718 O O . ALA A 1 591 ? -25.234 -10.234 -48.906 1 22.41 591 ALA A O 1
ATOM 4719 N N . SER A 1 592 ? -26.094 -11.93 -49.938 1 23.03 592 SER A N 1
ATOM 4720 C CA . SER A 1 592 ? -25.453 -13.07 -49.281 1 23.03 592 SER A CA 1
ATOM 4721 C C . SER A 1 592 ? -24 -13.195 -49.719 1 23.03 592 SER A C 1
ATOM 4723 O O . SER A 1 592 ? -23.688 -13.43 -50.875 1 23.03 592 SER A O 1
ATOM 4725 N N . TRP A 1 593 ? -23.219 -12.141 -49.562 1 22.31 593 TRP A N 1
ATOM 4726 C CA . TRP A 1 593 ? -21.859 -12.18 -50.094 1 22.31 593 TRP A CA 1
ATOM 4727 C C . TRP A 1 593 ? -21.188 -13.516 -49.781 1 22.31 593 TRP A C 1
ATOM 4729 O O . TRP A 1 593 ? -21.047 -13.898 -48.625 1 22.31 593 TRP A O 1
ATOM 4739 N N . PRO A 1 594 ? -21.188 -14.375 -50.781 1 23.98 594 PRO A N 1
ATOM 4740 C CA . PRO A 1 594 ? -20.641 -15.734 -50.688 1 23.98 594 PRO A CA 1
ATOM 4741 C C . PRO A 1 594 ? -19.141 -15.75 -50.5 1 23.98 594 PRO A C 1
ATOM 4743 O O . PRO A 1 594 ? -18.391 -15.258 -51.344 1 23.98 594 PRO A O 1
ATOM 4746 N N . MET A 1 595 ? -18.641 -15.094 -49.594 1 23.91 595 MET A N 1
ATOM 4747 C CA . MET A 1 595 ? -17.188 -14.883 -49.5 1 23.91 595 MET A CA 1
ATOM 4748 C C . MET A 1 595 ? -16.453 -16.219 -49.469 1 23.91 595 MET A C 1
ATOM 4750 O O . MET A 1 595 ? -16.578 -16.969 -48.5 1 23.91 595 MET A O 1
ATOM 4754 N N . SER A 1 596 ? -16.094 -16.797 -50.656 1 23.08 596 SER A N 1
ATOM 4755 C CA . SER A 1 596 ? -15.328 -18.016 -50.906 1 23.08 596 SER A CA 1
ATOM 4756 C C . SER A 1 596 ? -13.852 -17.828 -50.594 1 23.08 596 SER A C 1
ATOM 4758 O O . SER A 1 596 ? -13.188 -16.984 -51.219 1 23.08 596 SER A O 1
ATOM 4760 N N . LEU A 1 597 ? -13.461 -17.641 -49.438 1 24.42 597 LEU A N 1
ATOM 4761 C CA . LEU A 1 597 ? -12.07 -17.312 -49.125 1 24.42 597 LEU A CA 1
ATOM 4762 C C . LEU A 1 597 ? -11.156 -18.484 -49.469 1 24.42 597 LEU A C 1
ATOM 4764 O O . LEU A 1 597 ? -11.328 -19.578 -48.938 1 24.42 597 LEU A O 1
ATOM 4768 N N . ASP A 1 598 ? -10.438 -18.625 -50.656 1 23.72 598 ASP A N 1
ATOM 4769 C CA . ASP A 1 598 ? -9.5 -19.562 -51.25 1 23.72 598 ASP A CA 1
ATOM 4770 C C . ASP A 1 598 ? -8.172 -19.578 -50.5 1 23.72 598 ASP A C 1
ATOM 4772 O O . ASP A 1 598 ? -7.391 -18.625 -50.594 1 23.72 598 ASP A O 1
ATOM 4776 N N . MET A 1 599 ? -8.086 -20.109 -49.375 1 27.33 599 MET A N 1
ATOM 4777 C CA . MET A 1 599 ? -6.969 -20.109 -48.438 1 27.33 599 MET A CA 1
ATOM 4778 C C . MET A 1 599 ? -5.824 -20.969 -48.938 1 27.33 599 MET A C 1
ATOM 4780 O O . MET A 1 599 ? -4.863 -21.234 -48.219 1 27.33 599 MET A O 1
ATOM 4784 N N . ALA A 1 600 ? -5.672 -21.594 -50.156 1 24.86 600 ALA A N 1
ATOM 4785 C CA . ALA A 1 600 ? -4.645 -22.484 -50.688 1 24.86 600 ALA A CA 1
ATOM 4786 C C . ALA A 1 600 ? -3.279 -21.812 -50.688 1 24.86 600 ALA A C 1
ATOM 4788 O O . ALA A 1 600 ? -2.25 -22.469 -50.531 1 24.86 600 ALA A O 1
ATOM 4789 N N . TYR A 1 601 ? -3.084 -20.734 -51.219 1 24.73 601 TYR A N 1
ATOM 4790 C CA . TYR A 1 601 ? -1.741 -20.344 -51.625 1 24.73 601 TYR A CA 1
ATOM 4791 C C . TYR A 1 601 ? -0.927 -19.859 -50.438 1 24.73 601 TYR A C 1
ATOM 4793 O O . TYR A 1 601 ? 0.09 -19.172 -50.625 1 24.73 601 TYR A O 1
ATOM 4801 N N . ASP A 1 602 ? -1.529 -19.906 -49.25 1 25.41 602 ASP A N 1
ATOM 4802 C CA . ASP A 1 602 ? -0.692 -19.109 -48.375 1 25.41 602 ASP A CA 1
ATOM 4803 C C . ASP A 1 602 ? 0.559 -19.875 -47.938 1 25.41 602 ASP A C 1
ATOM 4805 O O . ASP A 1 602 ? 0.471 -21.031 -47.531 1 25.41 602 ASP A O 1
ATOM 4809 N N . PRO A 1 603 ? 1.81 -19.547 -48.219 1 26.39 603 PRO A N 1
ATOM 4810 C CA . PRO A 1 603 ? 3.133 -20.156 -48.125 1 26.39 603 PRO A CA 1
ATOM 4811 C C . PRO A 1 603 ? 3.402 -20.75 -46.75 1 26.39 603 PRO A C 1
ATOM 4813 O O . PRO A 1 603 ? 4.273 -21.609 -46.594 1 26.39 603 PRO A O 1
ATOM 4816 N N . PHE A 1 604 ? 2.85 -20.141 -45.781 1 26.31 604 PHE A N 1
ATOM 4817 C CA . PHE A 1 604 ? 3.387 -20.562 -44.5 1 26.31 604 PHE A CA 1
ATOM 4818 C C . PHE A 1 604 ? 2.945 -21.984 -44.156 1 26.31 604 PHE A C 1
ATOM 4820 O O . PHE A 1 604 ? 3.471 -22.609 -43.25 1 26.31 604 PHE A O 1
ATOM 4827 N N . PHE A 1 605 ? 1.838 -22.5 -44.719 1 27.48 605 PHE A N 1
ATOM 4828 C CA . PHE A 1 605 ? 1.32 -23.828 -44.438 1 27.48 605 PHE A CA 1
ATOM 4829 C C . PHE A 1 605 ? 2.145 -24.891 -45.156 1 27.48 605 PHE A C 1
ATOM 4831 O O . PHE A 1 605 ? 1.815 -26.078 -45.094 1 27.48 605 PHE A O 1
ATOM 4838 N N . GLN A 1 606 ? 3.049 -24.594 -45.938 1 26.58 606 GLN A N 1
ATOM 4839 C CA . GLN A 1 606 ? 3.732 -25.625 -46.719 1 26.58 606 GLN A CA 1
ATOM 4840 C C . GLN A 1 606 ? 4.527 -26.547 -45.812 1 26.58 606 GLN A C 1
ATOM 4842 O O . GLN A 1 606 ? 5.188 -27.484 -46.281 1 26.58 606 GLN A O 1
ATOM 4847 N N . PHE A 1 607 ? 4.879 -26.203 -44.594 1 26.75 607 PHE A N 1
ATOM 4848 C CA . PHE A 1 607 ? 5.926 -27.047 -44.031 1 26.75 607 PHE A CA 1
ATOM 4849 C C . PHE A 1 607 ? 5.344 -28.344 -43.469 1 26.75 607 PHE A C 1
ATOM 4851 O O . PHE A 1 607 ? 5.293 -28.547 -42.25 1 26.75 607 PHE A O 1
ATOM 4858 N N . GLN A 1 608 ? 4.246 -28.891 -43.969 1 26.94 608 GLN A N 1
ATOM 4859 C CA . GLN A 1 608 ? 3.781 -30.219 -43.594 1 26.94 608 GLN A CA 1
ATOM 4860 C C . GLN A 1 608 ? 4.75 -31.297 -44.094 1 26.94 608 GLN A C 1
ATOM 4862 O O . GLN A 1 608 ? 4.934 -31.453 -45.312 1 26.94 608 GLN A O 1
ATOM 4867 N N . ASP A 1 609 ? 5.941 -31.688 -43.344 1 27.23 609 ASP A N 1
ATOM 4868 C CA . ASP A 1 609 ? 6.602 -32.906 -43.781 1 27.23 609 ASP A CA 1
ATOM 4869 C C . ASP A 1 609 ? 5.605 -34.062 -43.906 1 27.23 609 ASP A C 1
ATOM 4871 O O . ASP A 1 609 ? 4.766 -34.25 -43 1 27.23 609 ASP A O 1
ATOM 4875 N N . SER A 1 610 ? 5.344 -34.688 -44.906 1 27.2 610 SER A N 1
ATOM 4876 C CA . SER A 1 610 ? 4.742 -36 -45.094 1 27.2 610 SER A CA 1
ATOM 4877 C C . SER A 1 610 ? 5.359 -37.031 -44.125 1 27.2 610 SER A C 1
ATOM 4879 O O . SER A 1 610 ? 4.641 -37.688 -43.406 1 27.2 610 SER A O 1
ATOM 4881 N N . GLY A 1 611 ? 6.211 -38.156 -44.531 1 27.66 611 GLY A N 1
ATOM 4882 C CA . GLY A 1 611 ? 6.711 -39.375 -43.938 1 27.66 611 GLY A CA 1
ATOM 4883 C C . GLY A 1 611 ? 7.656 -39.125 -42.781 1 27.66 611 GLY A C 1
ATOM 4884 O O . GLY A 1 611 ? 7.824 -39.969 -41.906 1 27.66 611 GLY A O 1
ATOM 4885 N N . GLY A 1 612 ? 8.945 -38.562 -43.031 1 26.08 612 GLY A N 1
ATOM 4886 C CA . GLY A 1 612 ? 10.148 -38.688 -42.219 1 26.08 612 GLY A CA 1
ATOM 4887 C C . GLY A 1 612 ? 10.094 -37.906 -40.906 1 26.08 612 GLY A C 1
ATOM 4888 O O . GLY A 1 612 ? 9.227 -37.062 -40.75 1 26.08 612 GLY A O 1
ATOM 4889 N N . PRO A 1 613 ? 11.164 -38.094 -39.781 1 26.67 613 PRO A N 1
ATOM 4890 C CA . PRO A 1 613 ? 11.336 -37.75 -38.375 1 26.67 613 PRO A CA 1
ATOM 4891 C C . PRO A 1 613 ? 11.359 -36.219 -38.156 1 26.67 613 PRO A C 1
ATOM 4893 O O . PRO A 1 613 ? 12.328 -35.562 -38.562 1 26.67 613 PRO A O 1
ATOM 4896 N N . PHE A 1 614 ? 10.594 -35.438 -38.656 1 28.05 614 PHE A N 1
ATOM 4897 C CA . PHE A 1 614 ? 10.758 -34 -38.688 1 28.05 614 PHE A CA 1
ATOM 4898 C C . PHE A 1 614 ? 11 -33.469 -37.281 1 28.05 614 PHE A C 1
ATOM 4900 O O . PHE A 1 614 ? 10.086 -33.438 -36.469 1 28.05 614 PHE A O 1
ATOM 4907 N N . PHE A 1 615 ? 12.211 -33.344 -36.688 1 27.81 615 PHE A N 1
ATOM 4908 C CA . PHE A 1 615 ? 12.789 -32.844 -35.469 1 27.81 615 PHE A CA 1
ATOM 4909 C C . PHE A 1 615 ? 12.492 -31.359 -35.281 1 27.81 615 PHE A C 1
ATOM 4911 O O . PHE A 1 615 ? 12.148 -30.922 -34.188 1 27.81 615 PHE A O 1
ATOM 4918 N N . GLY A 1 616 ? 13.188 -30.359 -36.125 1 27.86 616 GLY A N 1
ATOM 4919 C CA . GLY A 1 616 ? 13.547 -28.984 -35.781 1 27.86 616 GLY A CA 1
ATOM 4920 C C . GLY A 1 616 ? 12.375 -28.031 -35.875 1 27.86 616 GLY A C 1
ATOM 4921 O O . GLY A 1 616 ? 12.562 -26.828 -36.094 1 27.86 616 GLY A O 1
ATOM 4922 N N . ILE A 1 617 ? 11.195 -28.266 -36.156 1 27.11 617 ILE A N 1
ATOM 4923 C CA . ILE A 1 617 ? 10.102 -27.328 -36.344 1 27.11 617 ILE A CA 1
ATOM 4924 C C . ILE A 1 617 ? 10.039 -26.359 -35.188 1 27.11 617 ILE A C 1
ATOM 4926 O O . ILE A 1 617 ? 10.031 -26.766 -34.031 1 27.11 617 ILE A O 1
ATOM 4930 N N . TRP A 1 618 ? 10.523 -25.094 -35.469 1 29.92 618 TRP A N 1
ATOM 4931 C CA . TRP A 1 618 ? 10.328 -24.047 -34.469 1 29.92 618 TRP A CA 1
ATOM 4932 C C . TRP A 1 618 ? 8.969 -24.188 -33.781 1 29.92 618 TRP A C 1
ATOM 4934 O O . TRP A 1 618 ? 7.934 -24.188 -34.438 1 29.92 618 TRP A O 1
ATOM 4944 N N . GLU A 1 619 ? 8.703 -25 -32.938 1 33.66 619 GLU A N 1
ATOM 4945 C CA . GLU A 1 619 ? 7.516 -25.031 -32.094 1 33.66 619 GLU A CA 1
ATOM 4946 C C . GLU A 1 619 ? 6.992 -23.625 -31.828 1 33.66 619 GLU A C 1
ATOM 4948 O O . GLU A 1 619 ? 7.664 -22.828 -31.188 1 33.66 619 GLU A O 1
ATOM 4953 N N . VAL A 1 620 ? 6.258 -22.969 -32.688 1 33.03 620 VAL A N 1
ATOM 4954 C CA . VAL A 1 620 ? 5.5 -21.719 -32.688 1 33.03 620 VAL A CA 1
ATOM 4955 C C . VAL A 1 620 ? 4.727 -21.547 -31.391 1 33.03 620 VAL A C 1
ATOM 4957 O O . VAL A 1 620 ? 4.004 -22.453 -30.969 1 33.03 620 VAL A O 1
ATOM 4960 N N . GLY A 1 621 ? 5.047 -20.562 -30.594 1 38.28 621 GLY A N 1
ATOM 4961 C CA . GLY A 1 621 ? 4.324 -20.047 -29.438 1 38.28 621 GLY A CA 1
ATOM 4962 C C . GLY A 1 621 ? 5.102 -20.188 -28.141 1 38.28 621 GLY A C 1
ATOM 4963 O O . GLY A 1 621 ? 4.598 -19.828 -27.078 1 38.28 621 GLY A O 1
ATOM 4964 N N . ASN A 1 622 ? 6.09 -21.031 -28.219 1 39.69 622 ASN A N 1
ATOM 4965 C CA . ASN A 1 622 ? 6.73 -21.188 -26.922 1 39.69 622 ASN A CA 1
ATOM 4966 C C . ASN A 1 622 ? 7.715 -20.062 -26.641 1 39.69 622 ASN A C 1
ATOM 4968 O O . ASN A 1 622 ? 8.227 -19.422 -27.562 1 39.69 622 ASN A O 1
ATOM 4972 N N . LEU A 1 623 ? 7.641 -19.469 -25.281 1 46.5 623 LEU A N 1
ATOM 4973 C CA . LEU A 1 623 ? 8.672 -18.562 -24.812 1 46.5 623 LEU A CA 1
ATOM 4974 C C . LEU A 1 623 ? 10.047 -19.203 -24.875 1 46.5 623 LEU A C 1
ATOM 4976 O O . LEU A 1 623 ? 10.258 -20.297 -24.328 1 46.5 623 LEU A O 1
ATOM 4980 N N . MET B 1 1 ? 24.859 51.906 19.859 1 22.39 1 MET B N 1
ATOM 4981 C CA . MET B 1 1 ? 25.844 50.906 19.438 1 22.39 1 MET B CA 1
ATOM 4982 C C . MET B 1 1 ? 26.484 50.219 20.641 1 22.39 1 MET B C 1
ATOM 4984 O O . MET B 1 1 ? 26.828 49.031 20.562 1 22.39 1 MET B O 1
ATOM 4988 N N . GLU B 1 2 ? 26.969 51.125 21.656 1 24.09 2 GLU B N 1
ATOM 4989 C CA . GLU B 1 2 ? 27.594 50.781 22.922 1 24.09 2 GLU B CA 1
ATOM 4990 C C . GLU B 1 2 ? 26.688 49.875 23.766 1 24.09 2 GLU B C 1
ATOM 4992 O O . GLU B 1 2 ? 27.172 48.938 24.406 1 24.09 2 GLU B O 1
ATOM 4997 N N . SER B 1 3 ? 25.469 50.438 23.938 1 23.55 3 SER B N 1
ATOM 4998 C CA . SER B 1 3 ? 24.625 50 25.047 1 23.55 3 SER B CA 1
ATOM 4999 C C . SER B 1 3 ? 24.156 48.562 24.828 1 23.55 3 SER B C 1
ATOM 5001 O O . SER B 1 3 ? 23.5 47.969 25.688 1 23.55 3 SER B O 1
ATOM 5003 N N . TYR B 1 4 ? 23.984 48.25 23.5 1 21.89 4 TYR B N 1
ATOM 5004 C CA . TYR B 1 4 ? 23.297 47 23.203 1 21.89 4 TYR B CA 1
ATOM 5005 C C . TYR B 1 4 ? 24.109 45.812 23.672 1 21.89 4 TYR B C 1
ATOM 5007 O O . TYR B 1 4 ? 23.734 44.656 23.438 1 21.89 4 TYR B O 1
ATOM 5015 N N . THR B 1 5 ? 25.469 46.094 23.984 1 23.75 5 THR B N 1
ATOM 5016 C CA . THR B 1 5 ? 26.484 45.094 24.266 1 23.75 5 THR B CA 1
ATOM 5017 C C . THR B 1 5 ? 26.172 44.375 25.578 1 23.75 5 THR B C 1
ATOM 5019 O O . THR B 1 5 ? 26.766 43.344 25.891 1 23.75 5 THR B O 1
ATOM 5022 N N . ARG B 1 6 ? 25.594 45.125 26.562 1 24.14 6 ARG B N 1
ATOM 5023 C CA . ARG B 1 6 ? 25.781 44.812 27.969 1 24.14 6 ARG B CA 1
ATOM 5024 C C . ARG B 1 6 ? 25.062 43.5 28.328 1 24.14 6 ARG B C 1
ATOM 5026 O O . ARG B 1 6 ? 25.391 42.875 29.328 1 24.14 6 ARG B O 1
ATOM 5033 N N . ILE B 1 7 ? 23.828 43.406 27.781 1 22.98 7 ILE B N 1
ATOM 5034 C CA . ILE B 1 7 ? 22.938 42.562 28.594 1 22.98 7 ILE B CA 1
ATOM 5035 C C . ILE B 1 7 ? 23.375 41.125 28.484 1 22.98 7 ILE B C 1
ATOM 5037 O O . ILE B 1 7 ? 22.719 40.219 29.016 1 22.98 7 ILE B O 1
ATOM 5041 N N . LEU B 1 8 ? 24.484 40.844 27.656 1 21.7 8 LEU B N 1
ATOM 5042 C CA . LEU B 1 8 ? 24.766 39.469 27.312 1 21.7 8 LEU B CA 1
ATOM 5043 C C . LEU B 1 8 ? 25.297 38.688 28.516 1 21.7 8 LEU B C 1
ATOM 5045 O O . LEU B 1 8 ? 25.5 37.5 28.453 1 21.7 8 LEU B O 1
ATOM 5049 N N . GLU B 1 9 ? 25.969 39.469 29.5 1 21.27 9 GLU B N 1
ATOM 5050 C CA . GLU B 1 9 ? 26.984 38.781 30.281 1 21.27 9 GLU B CA 1
ATOM 5051 C C . GLU B 1 9 ? 26.375 37.812 31.297 1 21.27 9 GLU B C 1
ATOM 5053 O O . GLU B 1 9 ? 27.078 37.031 31.938 1 21.27 9 GLU B O 1
ATOM 5058 N N . ASN B 1 10 ? 25.266 38.219 31.906 1 21.39 10 ASN B N 1
ATOM 5059 C CA . ASN B 1 10 ? 25.141 37.625 33.219 1 21.39 10 ASN B CA 1
ATOM 5060 C C . ASN B 1 10 ? 25.078 36.094 33.125 1 21.39 10 ASN B C 1
ATOM 5062 O O . ASN B 1 10 ? 24.156 35.531 32.531 1 21.39 10 ASN B O 1
ATOM 5066 N N . SER B 1 11 ? 26.281 35.438 33.156 1 21.31 11 SER B N 1
ATOM 5067 C CA . SER B 1 11 ? 26.766 34.062 33.125 1 21.31 11 SER B CA 1
ATOM 5068 C C . SER B 1 11 ? 26.094 33.219 34.219 1 21.31 11 SER B C 1
ATOM 5070 O O . SER B 1 11 ? 26.453 33.312 35.406 1 21.31 11 SER B O 1
ATOM 5072 N N . ALA B 1 12 ? 24.719 33.25 34.312 1 21.88 12 ALA B N 1
ATOM 5073 C CA . ALA B 1 12 ? 24.094 32.625 35.5 1 21.88 12 ALA B CA 1
ATOM 5074 C C . ALA B 1 12 ? 24.688 31.25 35.75 1 21.88 12 ALA B C 1
ATOM 5076 O O . ALA B 1 12 ? 25.031 30.516 34.844 1 21.88 12 ALA B O 1
ATOM 5077 N N . GLN B 1 13 ? 25.359 31.141 36.875 1 21.98 13 GLN B N 1
ATOM 5078 C CA . GLN B 1 13 ? 25.953 30 37.562 1 21.98 13 GLN B CA 1
ATOM 5079 C C . GLN B 1 13 ? 25.047 28.781 37.531 1 21.98 13 GLN B C 1
ATOM 5081 O O . GLN B 1 13 ? 23.906 28.828 37.969 1 21.98 13 GLN B O 1
ATOM 5086 N N . PHE B 1 14 ? 25.141 28.016 36.5 1 20.94 14 PHE B N 1
ATOM 5087 C CA . PHE B 1 14 ? 24.406 26.766 36.344 1 20.94 14 PHE B CA 1
ATOM 5088 C C . PHE B 1 14 ? 24.609 25.844 37.531 1 20.94 14 PHE B C 1
ATOM 5090 O O . PHE B 1 14 ? 25.703 25.312 37.719 1 20.94 14 PHE B O 1
ATOM 5097 N N . GLN B 1 15 ? 24.188 26.359 38.719 1 19.91 15 GLN B N 1
ATOM 5098 C CA . GLN B 1 15 ? 24.312 25.453 39.875 1 19.91 15 GLN B CA 1
ATOM 5099 C C . GLN B 1 15 ? 23.891 24.031 39.5 1 19.91 15 GLN B C 1
ATOM 5101 O O . GLN B 1 15 ? 22.922 23.844 38.75 1 19.91 15 GLN B O 1
ATOM 5106 N N . ASP B 1 16 ? 24.766 23.094 39.688 1 22.66 16 ASP B N 1
ATOM 5107 C CA . ASP B 1 16 ? 24.859 21.656 39.531 1 22.66 16 ASP B CA 1
ATOM 5108 C C . ASP B 1 16 ? 23.766 20.922 40.281 1 22.66 16 ASP B C 1
ATOM 5110 O O . ASP B 1 16 ? 23.859 20.75 41.5 1 22.66 16 ASP B O 1
ATOM 5114 N N . TRP B 1 17 ? 22.484 21.375 40.188 1 21.14 17 TRP B N 1
ATOM 5115 C CA . TRP B 1 17 ? 21.531 20.734 41.094 1 21.14 17 TRP B CA 1
ATOM 5116 C C . TRP B 1 17 ? 21.625 19.219 41 1 21.14 17 TRP B C 1
ATOM 5118 O O . TRP B 1 17 ? 21.469 18.641 39.938 1 21.14 17 TRP B O 1
ATOM 5128 N N . GLN B 1 18 ? 22.484 18.656 41.844 1 22.02 18 GLN B N 1
ATOM 5129 C CA . GLN B 1 18 ? 22.625 17.219 42.125 1 22.02 18 GLN B CA 1
ATOM 5130 C C . GLN B 1 18 ? 21.266 16.578 42.406 1 22.02 18 GLN B C 1
ATOM 5132 O O . GLN B 1 18 ? 20.578 16.969 43.344 1 22.02 18 GLN B O 1
ATOM 5137 N N . LEU B 1 19 ? 20.547 16.281 41.375 1 21.75 19 LEU B N 1
ATOM 5138 C CA . LEU B 1 19 ? 19.25 15.656 41.594 1 21.75 19 LEU B CA 1
ATOM 5139 C C . LEU B 1 19 ? 19.359 14.516 42.594 1 21.75 19 LEU B C 1
ATOM 5141 O O . LEU B 1 19 ? 20.219 13.641 42.469 1 21.75 19 LEU B O 1
ATOM 5145 N N . PRO B 1 20 ? 19.109 14.781 43.812 1 23.58 20 PRO B N 1
ATOM 5146 C CA . PRO B 1 20 ? 19.188 13.703 44.812 1 23.58 20 PRO B CA 1
ATOM 5147 C C . PRO B 1 20 ? 18.578 12.398 44.312 1 23.58 20 PRO B C 1
ATOM 5149 O O . PRO B 1 20 ? 17.703 12.422 43.438 1 23.58 20 PRO B O 1
ATOM 5152 N N . LEU B 1 21 ? 19.328 11.305 44.531 1 24.41 21 LEU B N 1
ATOM 5153 C CA . LEU B 1 21 ? 19.047 9.898 44.312 1 24.41 21 LEU B CA 1
ATOM 5154 C C . LEU B 1 21 ? 17.703 9.5 44.906 1 24.41 21 LEU B C 1
ATOM 5156 O O . LEU B 1 21 ? 17.516 9.57 46.125 1 24.41 21 LEU B O 1
ATOM 5160 N N . SER B 1 22 ? 16.625 9.977 44.344 1 23.66 22 SER B N 1
ATOM 5161 C CA . SER B 1 22 ? 15.375 9.719 45.062 1 23.66 22 SER B CA 1
ATOM 5162 C C . SER B 1 22 ? 15.328 8.289 45.594 1 23.66 22 SER B C 1
ATOM 5164 O O . SER B 1 22 ? 15.891 7.375 44.969 1 23.66 22 SER B O 1
ATOM 5166 N N . PRO B 1 23 ? 15.047 8.141 46.812 1 26.47 23 PRO B N 1
ATOM 5167 C CA . PRO B 1 23 ? 14.977 6.863 47.531 1 26.47 23 PRO B CA 1
ATOM 5168 C C . PRO B 1 23 ? 14.242 5.785 46.75 1 26.47 23 PRO B C 1
ATOM 5170 O O . PRO B 1 23 ? 13.43 6.098 45.875 1 26.47 23 PRO B O 1
ATOM 5173 N N . SER B 1 24 ? 14.812 4.594 46.781 1 25.12 24 SER B N 1
ATOM 5174 C CA . SER B 1 24 ? 14.383 3.285 46.281 1 25.12 24 SER B CA 1
ATOM 5175 C C . SER B 1 24 ? 12.938 2.994 46.688 1 25.12 24 SER B C 1
ATOM 5177 O O . SER B 1 24 ? 12.664 2.639 47.844 1 25.12 24 SER B O 1
ATOM 5179 N N . VAL B 1 25 ? 11.992 3.891 46.281 1 27.97 25 VAL B N 1
ATOM 5180 C CA . VAL B 1 25 ? 10.68 3.441 46.75 1 27.97 25 VAL B CA 1
ATOM 5181 C C . VAL B 1 25 ? 10.523 1.945 46.469 1 27.97 25 VAL B C 1
ATOM 5183 O O . VAL B 1 25 ? 10.734 1.484 45.344 1 27.97 25 VAL B O 1
ATOM 5186 N N . GLU B 1 26 ? 10.625 1.198 47.438 1 26.61 26 GLU B N 1
ATOM 5187 C CA . GLU B 1 26 ? 10.328 -0.225 47.562 1 26.61 26 GLU B CA 1
ATOM 5188 C C . GLU B 1 26 ? 9.039 -0.583 46.812 1 26.61 26 GLU B C 1
ATOM 5190 O O . GLU B 1 26 ? 7.949 -0.165 47.219 1 26.61 26 GLU B O 1
ATOM 5195 N N . MET B 1 27 ? 9.148 -0.536 45.438 1 27.41 27 MET B N 1
ATOM 5196 C CA . MET B 1 27 ? 8.023 -1.104 44.688 1 27.41 27 MET B CA 1
ATOM 5197 C C . MET B 1 27 ? 7.559 -2.41 45.344 1 27.41 27 MET B C 1
ATOM 5199 O O . MET B 1 27 ? 8.312 -3.387 45.375 1 27.41 27 MET B O 1
ATOM 5203 N N . ASP B 1 28 ? 6.707 -2.33 46.219 1 27.94 28 ASP B N 1
ATOM 5204 C CA . ASP B 1 28 ? 6 -3.486 46.781 1 27.94 28 ASP B CA 1
ATOM 5205 C C . ASP B 1 28 ? 5.605 -4.461 45.656 1 27.94 28 ASP B C 1
ATOM 5207 O O . ASP B 1 28 ? 5.355 -4.051 44.531 1 27.94 28 ASP B O 1
ATOM 5211 N N . SER B 1 29 ? 5.566 -5.805 45.781 1 29.22 29 SER B N 1
ATOM 5212 C CA . SER B 1 29 ? 5.633 -7.078 45.062 1 29.22 29 SER B CA 1
ATOM 5213 C C . SER B 1 29 ? 4.586 -7.141 43.969 1 29.22 29 SER B C 1
ATOM 5215 O O . SER B 1 29 ? 4.918 -7.402 42.812 1 29.22 29 SER B O 1
ATOM 5217 N N . SER B 1 30 ? 3.391 -8.07 44.094 1 32 30 SER B N 1
ATOM 5218 C CA . SER B 1 30 ? 2.67 -9.039 43.281 1 32 30 SER B CA 1
ATOM 5219 C C . SER B 1 30 ? 1.612 -8.359 42.438 1 32 30 SER B C 1
ATOM 5221 O O . SER B 1 30 ? 0.745 -9.023 41.844 1 32 30 SER B O 1
ATOM 5223 N N . THR B 1 31 ? 1.055 -7.137 42.781 1 33.91 31 THR B N 1
ATOM 5224 C CA . THR B 1 31 ? -0.22 -6.734 42.188 1 33.91 31 THR B CA 1
ATOM 5225 C C . THR B 1 31 ? -0.089 -6.555 40.688 1 33.91 31 THR B C 1
ATOM 5227 O O . THR B 1 31 ? 0.811 -5.859 40.219 1 33.91 31 THR B O 1
ATOM 5230 N N . THR B 1 32 ? -0.641 -7.301 39.781 1 39.19 32 THR B N 1
ATOM 5231 C CA . THR B 1 32 ? -0.836 -7.141 38.344 1 39.19 32 THR B CA 1
ATOM 5232 C C . THR B 1 32 ? -1.085 -5.676 38 1 39.19 32 THR B C 1
ATOM 5234 O O . THR B 1 32 ? -2.189 -5.164 38.219 1 39.19 32 THR B O 1
ATOM 5237 N N . THR B 1 33 ? -0.486 -4.59 38.344 1 45.53 33 THR B N 1
ATOM 5238 C CA . THR B 1 33 ? -0.574 -3.135 38.25 1 45.53 33 THR B CA 1
ATOM 5239 C C . THR B 1 33 ? -1.031 -2.691 36.875 1 45.53 33 THR B C 1
ATOM 5241 O O . THR B 1 33 ? -0.35 -2.943 35.875 1 45.53 33 THR B O 1
ATOM 5244 N N . SER B 1 34 ? -2.311 -2.535 36.625 1 64.81 34 SER B N 1
ATOM 5245 C CA . SER B 1 34 ? -3.025 -2.057 35.438 1 64.81 34 SER B CA 1
ATOM 5246 C C . SER B 1 34 ? -2.318 -0.858 34.812 1 64.81 34 SER B C 1
ATOM 5248 O O . SER B 1 34 ? -1.946 0.085 35.531 1 64.81 34 SER B O 1
ATOM 5250 N N . ILE B 1 35 ? -1.672 -0.961 33.688 1 82.5 35 ILE B N 1
ATOM 5251 C CA . ILE B 1 35 ? -1.004 0.07 32.906 1 82.5 35 ILE B CA 1
ATOM 5252 C C . ILE B 1 35 ? -1.909 1.293 32.781 1 82.5 35 ILE B C 1
ATOM 5254 O O . ILE B 1 35 ? -1.426 2.422 32.656 1 82.5 35 ILE B O 1
ATOM 5258 N N . LEU B 1 36 ? -3.24 1.148 33.188 1 90.88 36 LEU B N 1
ATOM 5259 C CA . LEU B 1 36 ? -4.18 2.246 33 1 90.88 36 LEU B CA 1
ATOM 5260 C C . LEU B 1 36 ? -4.266 3.111 34.25 1 90.88 36 LEU B C 1
ATOM 5262 O O . LEU B 1 36 ? -4.23 2.594 35.375 1 90.88 36 LEU B O 1
ATOM 5266 N N . PRO B 1 37 ? -4.379 4.348 34.156 1 94.06 37 PRO B N 1
ATOM 5267 C CA . PRO B 1 37 ? -4.562 5.25 35.281 1 94.06 37 PRO B CA 1
ATOM 5268 C C . PRO B 1 37 ? -5.961 5.156 35.875 1 94.06 37 PRO B C 1
ATOM 5270 O O . PRO B 1 37 ? -6.824 4.449 35.344 1 94.06 37 PRO B O 1
ATOM 5273 N N . PRO B 1 38 ? -6.199 5.871 37 1 92.94 38 PRO B N 1
ATOM 5274 C CA . PRO B 1 38 ? -7.516 5.852 37.656 1 92.94 38 PRO B CA 1
ATOM 5275 C C . PRO B 1 38 ? -8.617 6.387 36.75 1 92.94 38 PRO B C 1
ATOM 5277 O O . PRO B 1 38 ? -8.336 7.102 35.781 1 92.94 38 PRO B O 1
ATOM 5280 N N . ASN B 1 39 ? -9.875 6.102 37.062 1 92.56 39 ASN B N 1
ATOM 5281 C CA . ASN B 1 39 ? -11.031 6.402 36.219 1 92.56 39 ASN B CA 1
ATOM 5282 C C . ASN B 1 39 ? -11.219 7.906 36.062 1 92.56 39 ASN B C 1
ATOM 5284 O O . ASN B 1 39 ? -11.672 8.359 35 1 92.56 39 ASN B O 1
ATOM 5288 N N . ASP B 1 40 ? -10.906 8.617 37.031 1 94 40 ASP B N 1
ATOM 5289 C CA . ASP B 1 40 ? -11.062 10.062 36.938 1 94 40 ASP B CA 1
ATOM 5290 C C . ASP B 1 40 ? -10.117 10.656 35.875 1 94 40 ASP B C 1
ATOM 5292 O O . ASP B 1 40 ? -10.484 11.586 35.156 1 94 40 ASP B O 1
ATOM 5296 N N . VAL B 1 41 ? -8.938 10.086 35.844 1 95.62 41 VAL B N 1
ATOM 5297 C CA . VAL B 1 41 ? -7.957 10.516 34.875 1 95.62 41 VAL B CA 1
ATOM 5298 C C . VAL B 1 41 ? -8.43 10.117 33.469 1 95.62 41 VAL B C 1
ATOM 5300 O O . VAL B 1 41 ? -8.328 10.906 32.531 1 95.62 41 VAL B O 1
ATOM 5303 N N . LEU B 1 42 ? -9 8.938 33.344 1 95.69 42 LEU B N 1
ATOM 5304 C CA . LEU B 1 42 ? -9.5 8.453 32.062 1 95.69 42 LEU B CA 1
ATOM 5305 C C . LEU B 1 42 ? -10.641 9.328 31.547 1 95.69 42 LEU B C 1
ATOM 5307 O O . LEU B 1 42 ? -10.695 9.656 30.359 1 95.69 42 LEU B O 1
ATOM 5311 N N . GLU B 1 43 ? -11.508 9.688 32.406 1 94.94 43 GLU B N 1
ATOM 5312 C CA . GLU B 1 43 ? -12.625 10.547 32.031 1 94.94 43 GLU B CA 1
ATOM 5313 C C . GLU B 1 43 ? -12.141 11.906 31.562 1 94.94 43 GLU B C 1
ATOM 5315 O O . GLU B 1 43 ? -12.688 12.469 30.609 1 94.94 43 GLU B O 1
ATOM 5320 N N . ASP B 1 44 ? -11.164 12.375 32.25 1 96.56 44 ASP B N 1
ATOM 5321 C CA . ASP B 1 44 ? -10.594 13.664 31.859 1 96.56 44 ASP B CA 1
ATOM 5322 C C . ASP B 1 44 ? -9.969 13.586 30.469 1 96.56 44 ASP B C 1
ATOM 5324 O O . ASP B 1 44 ? -10.141 14.5 29.656 1 96.56 44 ASP B O 1
ATOM 5328 N N . VAL B 1 45 ? -9.25 12.531 30.219 1 96.75 45 VAL B N 1
ATOM 5329 C CA . VAL B 1 45 ? -8.57 12.367 28.938 1 96.75 45 VAL B CA 1
ATOM 5330 C C . VAL B 1 45 ? -9.602 12.188 27.828 1 96.75 45 VAL B C 1
ATOM 5332 O O . VAL B 1 45 ? -9.43 12.695 26.719 1 96.75 45 VAL B O 1
ATOM 5335 N N . ILE B 1 46 ? -10.672 11.453 28.094 1 96.62 46 ILE B N 1
ATOM 5336 C CA . ILE B 1 46 ? -11.742 11.297 27.109 1 96.62 46 ILE B CA 1
ATOM 5337 C C . ILE B 1 46 ? -12.352 12.656 26.797 1 96.62 46 ILE B C 1
ATOM 5339 O O . ILE B 1 46 ? -12.617 12.969 25.625 1 96.62 46 ILE B O 1
ATOM 5343 N N . GLY B 1 47 ? -12.539 13.445 27.812 1 95.75 47 GLY B N 1
ATOM 5344 C CA . GLY B 1 47 ? -13.008 14.805 27.594 1 95.75 47 GLY B CA 1
ATOM 5345 C C . GLY B 1 47 ? -12.062 15.641 26.75 1 95.75 47 GLY B C 1
ATOM 5346 O O . GLY B 1 47 ? -12.492 16.359 25.844 1 95.75 47 GLY B O 1
ATOM 5347 N N . ALA B 1 48 ? -10.82 15.469 27.062 1 96.38 48 ALA B N 1
ATOM 5348 C CA . ALA B 1 48 ? -9.805 16.203 26.297 1 96.38 48 ALA B CA 1
ATOM 5349 C C . ALA B 1 48 ? -9.781 15.742 24.844 1 96.38 48 ALA B C 1
ATOM 5351 O O . ALA B 1 48 ? -9.594 16.547 23.938 1 96.38 48 ALA B O 1
ATOM 5352 N N . TYR B 1 49 ? -9.961 14.438 24.656 1 96.88 49 TYR B N 1
ATOM 5353 C CA . TYR B 1 49 ? -10 13.906 23.297 1 96.88 49 TYR B CA 1
ATOM 5354 C C . TYR B 1 49 ? -11.125 14.555 22.5 1 96.88 49 TYR B C 1
ATOM 5356 O O . TYR B 1 49 ? -10.914 15.008 21.375 1 96.88 49 TYR B O 1
ATOM 5364 N N . PHE B 1 50 ? -12.289 14.641 23 1 96.19 50 PHE B N 1
ATOM 5365 C CA . PHE B 1 50 ? -13.438 15.148 22.266 1 96.19 50 PHE B CA 1
ATOM 5366 C C . PHE B 1 50 ? -13.367 16.656 22.125 1 96.19 50 PHE B C 1
ATOM 5368 O O . PHE B 1 50 ? -13.945 17.234 21.188 1 96.19 50 PHE B O 1
ATOM 5375 N N . GLN B 1 51 ? -12.555 17.25 22.938 1 95.5 51 GLN B N 1
ATOM 5376 C CA . GLN B 1 51 ? -12.422 18.703 22.844 1 95.5 51 GLN B CA 1
ATOM 5377 C C . GLN B 1 51 ? -11.32 19.094 21.859 1 95.5 51 GLN B C 1
ATOM 5379 O O . GLN B 1 51 ? -11.477 20.047 21.094 1 95.5 51 GLN B O 1
ATOM 5384 N N . TYR B 1 52 ? -10.219 18.281 21.844 1 96.12 52 TYR B N 1
ATOM 5385 C CA . TYR B 1 52 ? -9.047 18.797 21.156 1 96.12 52 TYR B CA 1
ATOM 5386 C C . TYR B 1 52 ? -8.602 17.859 20.047 1 96.12 52 TYR B C 1
ATOM 5388 O O . TYR B 1 52 ? -7.762 18.219 19.219 1 96.12 52 TYR B O 1
ATOM 5396 N N . CYS B 1 53 ? -9.148 16.641 19.953 1 96.75 53 CYS B N 1
ATOM 5397 C CA . CYS B 1 53 ? -8.648 15.703 18.969 1 96.75 53 CYS B CA 1
ATOM 5398 C C . CYS B 1 53 ? -9.75 15.281 18 1 96.75 53 CYS B C 1
ATOM 5400 O O . CYS B 1 53 ? -9.492 15.008 16.828 1 96.75 53 CYS B O 1
ATOM 5402 N N . HIS B 1 54 ? -11.008 15.211 18.484 1 96.44 54 HIS B N 1
ATOM 5403 C CA . HIS B 1 54 ? -12.148 14.789 17.688 1 96.44 54 HIS B CA 1
ATOM 5404 C C . HIS B 1 54 ? -12.367 15.727 16.516 1 96.44 54 HIS B C 1
ATOM 5406 O O . HIS B 1 54 ? -12.609 16.922 16.688 1 96.44 54 HIS B O 1
ATOM 5412 N N . LYS B 1 55 ? -12.25 15.18 15.258 1 95.69 55 LYS B N 1
ATOM 5413 C CA . LYS B 1 55 ? -12.367 15.922 14.008 1 95.69 55 LYS B CA 1
ATOM 5414 C C . LYS B 1 55 ? -11.25 16.953 13.875 1 95.69 55 LYS B C 1
ATOM 5416 O O . LYS B 1 55 ? -11.453 18.016 13.281 1 95.69 55 LYS B O 1
ATOM 5421 N N . GLN B 1 56 ? -10.094 16.703 14.562 1 94.81 56 GLN B N 1
ATOM 5422 C CA . GLN B 1 56 ? -8.953 17.625 14.586 1 94.81 56 GLN B CA 1
ATOM 5423 C C . GLN B 1 56 ? -7.637 16.859 14.477 1 94.81 56 GLN B C 1
ATOM 5425 O O . GLN B 1 56 ? -6.82 16.891 15.406 1 94.81 56 GLN B O 1
ATOM 5430 N N . PRO B 1 57 ? -7.426 16.125 13.438 1 96.25 57 PRO B N 1
ATOM 5431 C CA . PRO B 1 57 ? -8.266 16.203 12.242 1 96.25 57 PRO B CA 1
ATOM 5432 C C . PRO B 1 57 ? -9.109 14.953 12.023 1 96.25 57 PRO B C 1
ATOM 5434 O O . PRO B 1 57 ? -10 14.945 11.164 1 96.25 57 PRO B O 1
ATOM 5437 N N . LEU B 1 58 ? -8.914 13.914 12.789 1 97.94 58 LEU B N 1
ATOM 5438 C CA . LEU B 1 58 ? -9.539 12.625 12.508 1 97.94 58 LEU B CA 1
ATOM 5439 C C . LEU B 1 58 ? -10.922 12.539 13.148 1 97.94 58 LEU B C 1
ATOM 5441 O O . LEU B 1 58 ? -11.125 13.023 14.258 1 97.94 58 LEU B O 1
ATOM 5445 N N . TRP B 1 59 ? -11.82 11.984 12.438 1 97.56 59 TRP B N 1
ATOM 5446 C CA . TRP B 1 59 ? -13.164 11.68 12.922 1 97.56 59 TRP B CA 1
ATOM 5447 C C . TRP B 1 59 ? -13.352 10.172 13.086 1 97.56 59 TRP B C 1
ATOM 5449 O O . TRP B 1 59 ? -13.883 9.508 12.195 1 97.56 59 TRP B O 1
ATOM 5459 N N . LEU B 1 60 ? -13.016 9.648 14.289 1 97.69 60 LEU B N 1
ATOM 5460 C CA . LEU B 1 60 ? -12.961 8.195 14.469 1 97.69 60 LEU B CA 1
ATOM 5461 C C . LEU B 1 60 ? -14.055 7.73 15.43 1 97.69 60 LEU B C 1
ATOM 5463 O O . LEU B 1 60 ? -14.68 6.691 15.203 1 97.69 60 LEU B O 1
ATOM 5467 N N . PHE B 1 61 ? -14.242 8.484 16.5 1 96 61 PHE B N 1
ATOM 5468 C CA . PHE B 1 61 ? -15.203 8.109 17.531 1 96 61 PHE B CA 1
ATOM 5469 C C . PHE B 1 61 ? -16.203 9.234 17.766 1 96 61 PHE B C 1
ATOM 5471 O O . PHE B 1 61 ? -15.914 10.398 17.484 1 96 61 PHE B O 1
ATOM 5478 N N . ASN B 1 62 ? -17.328 8.773 18.219 1 92.75 62 ASN B N 1
ATOM 5479 C CA . ASN B 1 62 ? -18.312 9.711 18.734 1 92.75 62 ASN B CA 1
ATOM 5480 C C . ASN B 1 62 ? -18.5 9.547 20.25 1 92.75 62 ASN B C 1
ATOM 5482 O O . ASN B 1 62 ? -18.078 8.547 20.812 1 92.75 62 ASN B O 1
ATOM 5486 N N . ARG B 1 63 ? -19.062 10.516 20.812 1 91.56 63 ARG B N 1
ATOM 5487 C CA . ARG B 1 63 ? -19.219 10.523 22.266 1 91.56 63 ARG B CA 1
ATOM 5488 C C . ARG B 1 63 ? -20 9.305 22.75 1 91.56 63 ARG B C 1
ATOM 5490 O O . ARG B 1 63 ? -19.734 8.773 23.828 1 91.56 63 ARG B O 1
ATOM 5497 N N . GLN B 1 64 ? -20.875 8.812 21.953 1 89.62 64 GLN B N 1
ATOM 5498 C CA . GLN B 1 64 ? -21.719 7.676 22.297 1 89.62 64 GLN B CA 1
ATOM 5499 C C . GLN B 1 64 ? -20.906 6.398 22.422 1 89.62 64 GLN B C 1
ATOM 5501 O O . GLN B 1 64 ? -21.281 5.484 23.172 1 89.62 64 GLN B O 1
ATOM 5506 N N . ASP B 1 65 ? -19.781 6.371 21.734 1 90.75 65 ASP B N 1
ATOM 5507 C CA . ASP B 1 65 ? -18.938 5.184 21.781 1 90.75 65 ASP B CA 1
ATOM 5508 C C . ASP B 1 65 ? -18.297 5.016 23.156 1 90.75 65 ASP B C 1
ATOM 5510 O O . ASP B 1 65 ? -17.844 3.926 23.5 1 90.75 65 ASP B O 1
ATOM 5514 N N . PHE B 1 66 ? -18.266 6.113 23.984 1 93.06 66 PHE B N 1
ATOM 5515 C CA . PHE B 1 66 ? -17.609 6.07 25.281 1 93.06 66 PHE B CA 1
ATOM 5516 C C . PHE B 1 66 ? -18.609 6.289 26.406 1 93.06 66 PHE B C 1
ATOM 5518 O O . PHE B 1 66 ? -18.25 6.742 27.484 1 93.06 66 PHE B O 1
ATOM 5525 N N . SER B 1 67 ? -19.828 6.016 26.078 1 88.75 67 SER B N 1
ATOM 5526 C CA . SER B 1 67 ? -20.859 6.156 27.094 1 88.75 67 SER B CA 1
ATOM 5527 C C . SER B 1 67 ? -20.578 5.254 28.297 1 88.75 67 SER B C 1
ATOM 5529 O O . SER B 1 67 ? -20.812 5.645 29.438 1 88.75 67 SER B O 1
ATOM 5531 N N . SER B 1 68 ? -20.094 4.051 27.953 1 88.31 68 SER B N 1
ATOM 5532 C CA . SER B 1 68 ? -19.625 3.145 29 1 88.31 68 SER B CA 1
ATOM 5533 C C . SER B 1 68 ? -18.141 2.84 28.844 1 88.31 68 SER B C 1
ATOM 5535 O O . SER B 1 68 ? -17.75 2.09 27.953 1 88.31 68 SER B O 1
ATOM 5537 N N . MET B 1 69 ? -17.406 3.338 29.734 1 86.56 69 MET B N 1
ATOM 5538 C CA . MET B 1 69 ? -15.953 3.178 29.688 1 86.56 69 MET B CA 1
ATOM 5539 C C . MET B 1 69 ? -15.562 1.715 29.859 1 86.56 69 MET B C 1
ATOM 5541 O O . MET B 1 69 ? -14.531 1.276 29.328 1 86.56 69 MET B O 1
ATOM 5545 N N . GLN B 1 70 ? -16.391 1.037 30.531 1 83.56 70 GLN B N 1
ATOM 5546 C CA . GLN B 1 70 ? -16.094 -0.36 30.828 1 83.56 70 GLN B CA 1
ATOM 5547 C C . GLN B 1 70 ? -16.203 -1.226 29.578 1 83.56 70 GLN B C 1
ATOM 5549 O O . GLN B 1 70 ? -15.57 -2.285 29.5 1 83.56 70 GLN B O 1
ATOM 5554 N N . ASP B 1 71 ? -16.875 -0.717 28.625 1 85.94 71 ASP B N 1
ATOM 5555 C CA . ASP B 1 71 ? -17.094 -1.495 27.422 1 85.94 71 ASP B CA 1
ATOM 5556 C C . ASP B 1 71 ? -15.992 -1.235 26.391 1 85.94 71 ASP B C 1
ATOM 5558 O O . ASP B 1 71 ? -15.891 -1.949 25.391 1 85.94 71 ASP B O 1
ATOM 5562 N N . CYS B 1 72 ? -15.164 -0.307 26.734 1 91.31 72 CYS B N 1
ATOM 5563 C CA . CYS B 1 72 ? -14.102 0.026 25.797 1 91.31 72 CYS B CA 1
ATOM 5564 C C . CYS B 1 72 ? -12.898 -0.892 25.984 1 91.31 72 CYS B C 1
ATOM 5566 O O . CYS B 1 72 ? -12.594 -1.292 27.109 1 91.31 72 CYS B O 1
ATOM 5568 N N . SER B 1 73 ? -12.352 -1.233 24.922 1 92.12 73 SER B N 1
ATOM 5569 C CA . SER B 1 73 ? -11.172 -2.084 25.016 1 92.12 73 SER B CA 1
ATOM 5570 C C . SER B 1 73 ? -10.008 -1.352 25.672 1 92.12 73 SER B C 1
ATOM 5572 O O . SER B 1 73 ? -9.938 -0.122 25.641 1 92.12 73 SER B O 1
ATOM 5574 N N . GLU B 1 74 ? -9.148 -2.07 26.25 1 95.06 74 GLU B N 1
ATOM 5575 C CA . GLU B 1 74 ? -7.953 -1.504 26.875 1 95.06 74 GLU B CA 1
ATOM 5576 C C . GLU B 1 74 ? -7.082 -0.788 25.844 1 95.06 74 GLU B C 1
ATOM 5578 O O . GLU B 1 74 ? -6.523 0.273 26.125 1 95.06 74 GLU B O 1
ATOM 5583 N N . GLU B 1 75 ? -6.957 -1.362 24.656 1 96.44 75 GLU B N 1
ATOM 5584 C CA . GLU B 1 75 ? -6.152 -0.772 23.594 1 96.44 75 GLU B CA 1
ATOM 5585 C C . GLU B 1 75 ? -6.684 0.602 23.203 1 96.44 75 GLU B C 1
ATOM 5587 O O . GLU B 1 75 ? -5.906 1.52 22.922 1 96.44 75 GLU B O 1
ATOM 5592 N N . THR B 1 76 ? -8.008 0.717 23.219 1 97.38 76 THR B N 1
ATOM 5593 C CA . THR B 1 76 ? -8.617 1.994 22.859 1 97.38 76 THR B CA 1
ATOM 5594 C C . THR B 1 76 ? -8.297 3.055 23.906 1 97.38 76 THR B C 1
ATOM 5596 O O . THR B 1 76 ? -7.926 4.18 23.562 1 97.38 76 THR B O 1
ATOM 5599 N N . MET B 1 77 ? -8.398 2.654 25.125 1 97.31 77 MET B N 1
ATOM 5600 C CA . MET B 1 77 ? -8.102 3.596 26.203 1 97.31 77 MET B CA 1
ATOM 5601 C C . MET B 1 77 ? -6.637 4.008 26.188 1 97.31 77 MET B C 1
ATOM 5603 O O . MET B 1 77 ? -6.316 5.184 26.359 1 97.31 77 MET B O 1
ATOM 5607 N N . LEU B 1 78 ? -5.797 3.082 25.953 1 98 78 LEU B N 1
ATOM 5608 C CA . LEU B 1 78 ? -4.367 3.363 25.891 1 98 78 LEU B CA 1
ATOM 5609 C C . LEU B 1 78 ? -4.047 4.273 24.703 1 98 78 LEU B C 1
ATOM 5611 O O . LEU B 1 78 ? -3.221 5.18 24.812 1 98 78 LEU B O 1
ATOM 5615 N N . ALA B 1 79 ? -4.68 4.02 23.562 1 98.25 79 ALA B N 1
ATOM 5616 C CA . ALA B 1 79 ? -4.461 4.859 22.375 1 98.25 79 ALA B CA 1
ATOM 5617 C C . ALA B 1 79 ? -4.91 6.293 22.641 1 98.25 79 ALA B C 1
ATOM 5619 O O . ALA B 1 79 ? -4.219 7.246 22.266 1 98.25 79 ALA B O 1
ATOM 5620 N N . LEU B 1 80 ? -6.035 6.434 23.328 1 98 80 LEU B N 1
ATOM 5621 C CA . LEU B 1 80 ? -6.531 7.766 23.656 1 98 80 LEU B CA 1
ATOM 5622 C C . LEU B 1 80 ? -5.574 8.477 24.609 1 98 80 LEU B C 1
ATOM 5624 O O . LEU B 1 80 ? -5.32 9.68 24.453 1 98 80 LEU B O 1
ATOM 5628 N N . LEU B 1 81 ? -5.105 7.727 25.562 1 98.06 81 LEU B N 1
ATOM 5629 C CA . LEU B 1 81 ? -4.148 8.289 26.516 1 98.06 81 LEU B CA 1
ATOM 5630 C C . LEU B 1 81 ? -2.883 8.75 25.797 1 98.06 81 LEU B C 1
ATOM 5632 O O . LEU B 1 81 ? -2.354 9.82 26.094 1 98.06 81 LEU B O 1
ATOM 5636 N N . ALA B 1 82 ? -2.424 7.973 24.844 1 98.12 82 ALA B N 1
ATOM 5637 C CA . ALA B 1 82 ? -1.214 8.312 24.094 1 98.12 82 ALA B CA 1
ATOM 5638 C C . ALA B 1 82 ? -1.4 9.609 23.312 1 98.12 82 ALA B C 1
ATOM 5640 O O . ALA B 1 82 ? -0.478 10.422 23.219 1 98.12 82 ALA B O 1
ATOM 5641 N N . LEU B 1 83 ? -2.594 9.859 22.812 1 98 83 LEU B N 1
ATOM 5642 C CA . LEU B 1 83 ? -2.83 10.984 21.906 1 98 83 LEU B CA 1
ATOM 5643 C C . LEU B 1 83 ? -3.242 12.227 22.688 1 98 83 LEU B C 1
ATOM 5645 O O . LEU B 1 83 ? -2.754 13.328 22.406 1 98 83 LEU B O 1
ATOM 5649 N N . ALA B 1 84 ? -4.086 12.07 23.703 1 97.19 84 ALA B N 1
ATOM 5650 C CA . ALA B 1 84 ? -4.805 13.219 24.234 1 97.19 84 ALA B CA 1
ATOM 5651 C C . ALA B 1 84 ? -4.273 13.609 25.609 1 97.19 84 ALA B C 1
ATOM 5653 O O . ALA B 1 84 ? -4.668 14.641 26.172 1 97.19 84 ALA B O 1
ATOM 5654 N N . SER B 1 85 ? -3.332 12.883 26.203 1 95.94 85 SER B N 1
ATOM 5655 C CA . SER B 1 85 ? -2.83 13.203 27.531 1 95.94 85 SER B CA 1
ATOM 5656 C C . SER B 1 85 ? -2.174 14.578 27.562 1 95.94 85 SER B C 1
ATOM 5658 O O . SER B 1 85 ? -2.197 15.258 28.594 1 95.94 85 SER B O 1
ATOM 5660 N N . CYS B 1 86 ? -1.641 14.961 26.469 1 94.19 86 CYS B N 1
ATOM 5661 C CA . CYS B 1 86 ? -0.955 16.25 26.406 1 94.19 86 CYS B CA 1
ATOM 5662 C C . CYS B 1 86 ? -1.945 17.406 26.547 1 94.19 86 CYS B C 1
ATOM 5664 O O . CYS B 1 86 ? -1.554 18.531 26.844 1 94.19 86 CYS B O 1
ATOM 5666 N N . HIS B 1 87 ? -3.229 17.125 26.328 1 94.56 87 HIS B N 1
ATOM 5667 C CA . HIS B 1 87 ? -4.25 18.156 26.406 1 94.56 87 HIS B CA 1
ATOM 5668 C C . HIS B 1 87 ? -4.961 18.125 27.766 1 94.56 87 HIS B C 1
ATOM 5670 O O . HIS B 1 87 ? -5.797 18.984 28.047 1 94.56 87 HIS B O 1
ATOM 5676 N N . SER B 1 88 ? -4.613 17.156 28.547 1 93.88 88 SER B N 1
ATOM 5677 C CA . SER B 1 88 ? -5.266 17.016 29.844 1 93.88 88 SER B CA 1
ATOM 5678 C C . SER B 1 88 ? -4.684 18 30.859 1 93.88 88 SER B C 1
ATOM 5680 O O . SER B 1 88 ? -3.475 18.234 30.859 1 93.88 88 SER B O 1
ATOM 5682 N N . LYS B 1 89 ? -5.531 18.531 31.688 1 89.38 89 LYS B N 1
ATOM 5683 C CA . LYS B 1 89 ? -5.09 19.438 32.75 1 89.38 89 LYS B CA 1
ATOM 5684 C C . LYS B 1 89 ? -4.988 18.719 34.094 1 89.38 89 LYS B C 1
ATOM 5686 O O . LYS B 1 89 ? -4.711 19.344 35.125 1 89.38 89 LYS B O 1
ATOM 5691 N N . HIS B 1 90 ? -5.219 17.484 34.062 1 94.38 90 HIS B N 1
ATOM 5692 C CA . HIS B 1 90 ? -5.172 16.703 35.281 1 94.38 90 HIS B CA 1
ATOM 5693 C C . HIS B 1 90 ? -3.758 16.656 35.844 1 94.38 90 HIS B C 1
ATOM 5695 O O . HIS B 1 90 ? -2.793 16.453 35.125 1 94.38 90 HIS B O 1
ATOM 5701 N N . PRO B 1 91 ? -3.586 16.781 37.125 1 93.94 91 PRO B N 1
ATOM 5702 C CA . PRO B 1 91 ? -2.262 16.797 37.75 1 93.94 91 PRO B CA 1
ATOM 5703 C C . PRO B 1 91 ? -1.503 15.484 37.594 1 93.94 91 PRO B C 1
ATOM 5705 O O . PRO B 1 91 ? -0.275 15.461 37.688 1 93.94 91 PRO B O 1
ATOM 5708 N N . PHE B 1 92 ? -2.244 14.516 37.281 1 94 92 PHE B N 1
ATOM 5709 C CA . PHE B 1 92 ? -1.657 13.195 37.094 1 94 92 PHE B CA 1
ATOM 5710 C C . PHE B 1 92 ? -0.549 13.234 36.062 1 94 92 PHE B C 1
ATOM 5712 O O . PHE B 1 92 ? 0.44 12.508 36.156 1 94 92 PHE B O 1
ATOM 5719 N N . PHE B 1 93 ? -0.664 14.062 35.031 1 93.94 93 PHE B N 1
ATOM 5720 C CA . PHE B 1 93 ? 0.245 14.07 33.875 1 93.94 93 PHE B CA 1
ATOM 5721 C C . PHE B 1 93 ? 1.321 15.141 34.062 1 93.94 93 PHE B C 1
ATOM 5723 O O . PHE B 1 93 ? 2.242 15.242 33.25 1 93.94 93 PHE B O 1
ATOM 5730 N N . GLN B 1 94 ? 1.307 15.859 35.125 1 90.38 94 GLN B N 1
ATOM 5731 C CA . GLN B 1 94 ? 2.219 16.984 35.281 1 90.38 94 GLN B CA 1
ATOM 5732 C C . GLN B 1 94 ? 3.67 16.516 35.312 1 90.38 94 GLN B C 1
ATOM 5734 O O . GLN B 1 94 ? 4.039 15.68 36.156 1 90.38 94 GLN B O 1
ATOM 5739 N N . GLY B 1 95 ? 4.5 16.969 34.375 1 87.88 95 GLY B N 1
ATOM 5740 C CA . GLY B 1 95 ? 5.93 16.703 34.312 1 87.88 95 GLY B CA 1
ATOM 5741 C C . GLY B 1 95 ? 6.262 15.367 33.688 1 87.88 95 GLY B C 1
ATOM 5742 O O . GLY B 1 95 ? 7.434 15.031 33.5 1 87.88 95 GLY B O 1
ATOM 5743 N N . ARG B 1 96 ? 5.223 14.617 33.312 1 91 96 ARG B N 1
ATOM 5744 C CA . ARG B 1 96 ? 5.523 13.289 32.781 1 91 96 ARG B CA 1
ATOM 5745 C C . ARG B 1 96 ? 4.68 12.969 31.562 1 91 96 ARG B C 1
ATOM 5747 O O . ARG B 1 96 ? 4.449 11.805 31.25 1 91 96 ARG B O 1
ATOM 5754 N N . VAL B 1 97 ? 4.203 13.93 30.906 1 91.38 97 VAL B N 1
ATOM 5755 C CA . VAL B 1 97 ? 3.238 13.75 29.828 1 91.38 97 VAL B CA 1
ATOM 5756 C C . VAL B 1 97 ? 3.895 13.008 28.672 1 91.38 97 VAL B C 1
ATOM 5758 O O . VAL B 1 97 ? 3.314 12.062 28.109 1 91.38 97 VAL B O 1
ATOM 5761 N N . HIS B 1 98 ? 5.102 13.312 28.344 1 89.75 98 HIS B N 1
ATOM 5762 C CA . HIS B 1 98 ? 5.758 12.727 27.172 1 89.75 98 HIS B CA 1
ATOM 5763 C C . HIS B 1 98 ? 6.156 11.281 27.438 1 89.75 98 HIS B C 1
ATOM 5765 O O . HIS B 1 98 ? 5.957 10.406 26.594 1 89.75 98 HIS B O 1
ATOM 5771 N N . GLU B 1 99 ? 6.668 11.039 28.578 1 91.62 99 GLU B N 1
ATOM 5772 C CA . GLU B 1 99 ? 7.078 9.688 28.922 1 91.62 99 GLU B CA 1
ATOM 5773 C C . GLU B 1 99 ? 5.871 8.75 29.016 1 91.62 99 GLU B C 1
ATOM 5775 O O . GLU B 1 99 ? 5.91 7.633 28.5 1 91.62 99 GLU B O 1
ATOM 5780 N N . LEU B 1 100 ? 4.871 9.273 29.672 1 94.12 100 LEU B N 1
ATOM 5781 C CA . LEU B 1 100 ? 3.662 8.461 29.797 1 94.12 100 LEU B CA 1
ATOM 5782 C C . LEU B 1 100 ? 3.002 8.25 28.438 1 94.12 100 LEU B C 1
ATOM 5784 O O . LEU B 1 100 ? 2.521 7.156 28.141 1 94.12 100 LEU B O 1
ATOM 5788 N N . GLY B 1 101 ? 2.973 9.312 27.656 1 94.88 101 GLY B N 1
ATOM 5789 C CA . GLY B 1 101 ? 2.406 9.195 26.312 1 94.88 101 GLY B CA 1
ATOM 5790 C C . GLY B 1 101 ? 3.061 8.109 25.484 1 94.88 101 GLY B C 1
ATOM 5791 O O . GLY B 1 101 ? 2.373 7.324 24.828 1 94.88 101 GLY B O 1
ATOM 5792 N N . GLN B 1 102 ? 4.34 7.988 25.594 1 93 102 GLN B N 1
ATOM 5793 C CA . GLN B 1 102 ? 5.082 6.984 24.844 1 93 102 GLN B CA 1
ATOM 5794 C C . GLN B 1 102 ? 4.84 5.582 25.391 1 93 102 GLN B C 1
ATOM 5796 O O . GLN B 1 102 ? 4.738 4.617 24.641 1 93 102 GLN B O 1
ATOM 5801 N N . SER B 1 103 ? 4.762 5.562 26.672 1 95.38 103 SER B N 1
ATOM 5802 C CA . SER B 1 103 ? 4.508 4.27 27.297 1 95.38 103 SER B CA 1
ATOM 5803 C C . SER B 1 103 ? 3.125 3.74 26.938 1 95.38 103 SER B C 1
ATOM 5805 O O . SER B 1 103 ? 2.963 2.549 26.672 1 95.38 103 SER B O 1
ATOM 5807 N N . TYR B 1 104 ? 2.154 4.648 26.953 1 97.62 104 TYR B N 1
ATOM 5808 C CA . TYR B 1 104 ? 0.808 4.246 26.578 1 97.62 104 TYR B CA 1
ATOM 5809 C C . TYR B 1 104 ? 0.765 3.818 25.109 1 97.62 104 TYR B C 1
ATOM 5811 O O . TYR B 1 104 ? 0.098 2.842 24.766 1 97.62 104 TYR B O 1
ATOM 5819 N N . ALA B 1 105 ? 1.465 4.547 24.266 1 97.25 105 ALA B N 1
ATOM 5820 C CA . ALA B 1 105 ? 1.504 4.203 22.844 1 97.25 105 ALA B CA 1
ATOM 5821 C C . ALA B 1 105 ? 2.107 2.816 22.641 1 97.25 105 ALA B C 1
ATOM 5823 O O . ALA B 1 105 ? 1.592 2.025 21.844 1 97.25 105 ALA B O 1
ATOM 5824 N N . GLN B 1 106 ? 3.141 2.537 23.328 1 95.94 106 GLN B N 1
ATOM 5825 C CA . GLN B 1 106 ? 3.795 1.237 23.219 1 95.94 106 GLN B CA 1
ATOM 5826 C C . GLN B 1 106 ? 2.881 0.116 23.703 1 95.94 106 GLN B C 1
ATOM 5828 O O . GLN B 1 106 ? 2.764 -0.922 23.047 1 95.94 106 GLN B O 1
ATOM 5833 N N . ALA B 1 107 ? 2.293 0.36 24.812 1 97.31 107 ALA B N 1
ATOM 5834 C CA . ALA B 1 107 ? 1.381 -0.643 25.344 1 97.31 107 ALA B CA 1
ATOM 5835 C C . ALA B 1 107 ? 0.211 -0.892 24.406 1 97.31 107 ALA B C 1
ATOM 5837 O O . ALA B 1 107 ? -0.212 -2.035 24.219 1 97.31 107 ALA B O 1
ATOM 5838 N N . ALA B 1 108 ? -0.322 0.177 23.891 1 98 108 ALA B N 1
ATOM 5839 C CA . ALA B 1 108 ? -1.415 0.04 22.938 1 98 108 ALA B CA 1
ATOM 5840 C C . ALA B 1 108 ? -0.975 -0.758 21.703 1 98 108 ALA B C 1
ATOM 5842 O O . ALA B 1 108 ? -1.698 -1.642 21.234 1 98 108 ALA B O 1
ATOM 5843 N N . ARG B 1 109 ? 0.164 -0.453 21.156 1 97.5 109 ARG B N 1
ATOM 5844 C CA . ARG B 1 109 ? 0.689 -1.161 20 1 97.5 109 ARG B CA 1
ATOM 5845 C C . ARG B 1 109 ? 0.831 -2.652 20.281 1 97.5 109 ARG B C 1
ATOM 5847 O O . ARG B 1 109 ? 0.419 -3.486 19.469 1 97.5 109 ARG B O 1
ATOM 5854 N N . GLU B 1 110 ? 1.384 -2.986 21.406 1 96.81 110 GLU B N 1
ATOM 5855 C CA . GLU B 1 110 ? 1.546 -4.391 21.781 1 96.81 110 GLU B CA 1
ATOM 5856 C C . GLU B 1 110 ? 0.196 -5.098 21.859 1 96.81 110 GLU B C 1
ATOM 5858 O O . GLU B 1 110 ? 0.05 -6.227 21.391 1 96.81 110 GLU B O 1
ATOM 5863 N N . GLY B 1 111 ? -0.704 -4.418 22.484 1 97.25 111 GLY B N 1
ATOM 5864 C CA . GLY B 1 111 ? -2.041 -4.984 22.562 1 97.25 111 GLY B CA 1
ATOM 5865 C C . GLY B 1 111 ? -2.674 -5.211 21.203 1 97.25 111 GLY B C 1
ATOM 5866 O O . GLY B 1 111 ? -3.277 -6.258 20.953 1 97.25 111 GLY B O 1
ATOM 5867 N N . ILE B 1 112 ? -2.562 -4.266 20.359 1 97.25 112 ILE B N 1
ATOM 5868 C CA . ILE B 1 112 ? -3.133 -4.344 19.016 1 97.25 112 ILE B CA 1
ATOM 5869 C C . ILE B 1 112 ? -2.479 -5.484 18.234 1 97.25 112 ILE B C 1
ATOM 5871 O O . ILE B 1 112 ? -3.16 -6.254 17.562 1 97.25 112 ILE B O 1
ATOM 5875 N N . MET B 1 113 ? -1.142 -5.559 18.297 1 97.38 113 MET B N 1
ATOM 5876 C CA . MET B 1 113 ? -0.44 -6.633 17.609 1 97.38 113 MET B CA 1
ATOM 5877 C C . MET B 1 113 ? -0.887 -7.996 18.125 1 97.38 113 MET B C 1
ATOM 5879 O O . MET B 1 113 ? -0.99 -8.953 17.344 1 97.38 113 MET B O 1
ATOM 5883 N N . HIS B 1 114 ? -1.142 -8.023 19.359 1 95.88 114 HIS B N 1
ATOM 5884 C CA . HIS B 1 114 ? -1.654 -9.266 19.938 1 95.88 114 HIS B CA 1
ATOM 5885 C C . HIS B 1 114 ? -3.014 -9.625 19.344 1 95.88 114 HIS B C 1
ATOM 5887 O O . HIS B 1 114 ? -3.262 -10.781 19.016 1 95.88 114 HIS B O 1
ATOM 5893 N N . GLN B 1 115 ? -3.854 -8.648 19.188 1 94.38 115 GLN B N 1
ATOM 5894 C CA . GLN B 1 115 ? -5.164 -8.859 18.578 1 94.38 115 GLN B CA 1
ATOM 5895 C C . GLN B 1 115 ? -5.039 -9.359 17.156 1 94.38 115 GLN B C 1
ATOM 5897 O O . GLN B 1 115 ? -5.758 -10.273 16.734 1 94.38 115 GLN B O 1
ATOM 5902 N N . VAL B 1 116 ? -4.148 -8.797 16.406 1 94.44 116 VAL B N 1
ATOM 5903 C CA . VAL B 1 116 ? -3.939 -9.172 15.016 1 94.44 116 VAL B CA 1
ATOM 5904 C C . VAL B 1 116 ? -3.391 -10.594 14.938 1 94.44 116 VAL B C 1
ATOM 5906 O O . VAL B 1 116 ? -3.82 -11.383 14.094 1 94.44 116 VAL B O 1
ATOM 5909 N N . GLY B 1 117 ? -2.465 -10.914 15.812 1 93.5 117 GLY B N 1
ATOM 5910 C CA . GLY B 1 117 ? -1.898 -12.25 15.844 1 93.5 117 GLY B CA 1
ATOM 5911 C C . GLY B 1 117 ? -2.928 -13.328 16.125 1 93.5 117 GLY B C 1
ATOM 5912 O O . GLY B 1 117 ? -2.875 -14.414 15.555 1 93.5 117 GLY B O 1
ATOM 5913 N N . GLU B 1 118 ? -3.953 -12.969 16.922 1 91.56 118 GLU B N 1
ATOM 5914 C CA . GLU B 1 118 ? -4.961 -13.945 17.344 1 91.56 118 GLU B CA 1
ATOM 5915 C C . GLU B 1 118 ? -6.145 -13.961 16.375 1 91.56 118 GLU B C 1
ATOM 5917 O O . GLU B 1 118 ? -7.012 -14.828 16.469 1 91.56 118 GLU B O 1
ATOM 5922 N N . GLY B 1 119 ? -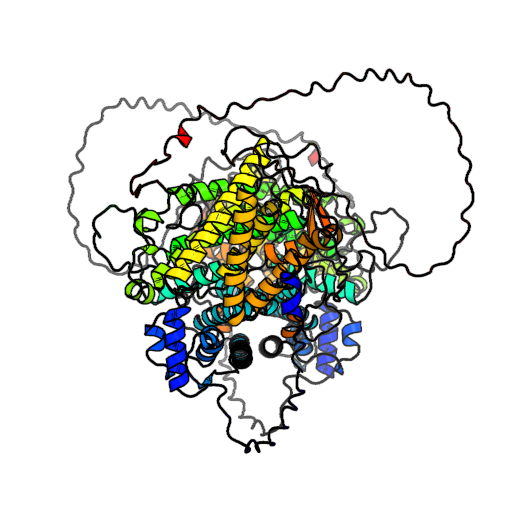6.176 -13.055 15.523 1 89.62 119 GLY B N 1
ATOM 5923 C CA . GLY B 1 119 ? -7.293 -12.977 14.594 1 89.62 119 GLY B CA 1
ATOM 5924 C C . GLY B 1 119 ? -8.547 -12.398 15.219 1 89.62 119 GLY B C 1
ATOM 5925 O O . GLY B 1 119 ? -9.648 -12.914 15.023 1 89.62 119 GLY B O 1
ATOM 5926 N N . LYS B 1 120 ? -8.406 -11.398 16.016 1 91.19 120 LYS B N 1
ATOM 5927 C CA . LYS B 1 120 ? -9.508 -10.734 16.703 1 91.19 120 LYS B CA 1
ATOM 5928 C C . LYS B 1 120 ? -9.586 -9.258 16.312 1 91.19 120 LYS B C 1
ATOM 5930 O O . LYS B 1 120 ? -9.82 -8.398 17.156 1 91.19 120 LYS B O 1
ATOM 5935 N N . VAL B 1 121 ? -9.398 -9.031 15.07 1 93.44 121 VAL B N 1
ATOM 5936 C CA . VAL B 1 121 ? -9.375 -7.66 14.57 1 93.44 121 VAL B CA 1
ATOM 5937 C C . VAL B 1 121 ? -10.797 -7.129 14.445 1 93.44 121 VAL B C 1
ATOM 5939 O O . VAL B 1 121 ? -11.688 -7.832 13.969 1 93.44 121 VAL B O 1
ATOM 5942 N N . SER B 1 122 ? -11.016 -6.004 14.961 1 92 122 SER B N 1
ATOM 5943 C CA . SER B 1 122 ? -12.273 -5.285 14.82 1 92 122 SER B CA 1
ATOM 5944 C C . SER B 1 122 ? -12.062 -3.906 14.203 1 92 122 SER B C 1
ATOM 5946 O O . SER B 1 122 ? -10.93 -3.514 13.93 1 92 122 SER B O 1
ATOM 5948 N N . ILE B 1 123 ? -13.125 -3.219 13.977 1 92.88 123 ILE B N 1
ATOM 5949 C CA . ILE B 1 123 ? -13.016 -1.886 13.398 1 92.88 123 ILE B CA 1
ATOM 5950 C C . ILE B 1 123 ? -12.297 -0.954 14.375 1 92.88 123 ILE B C 1
ATOM 5952 O O . ILE B 1 123 ? -11.594 -0.03 13.953 1 92.88 123 ILE B O 1
ATOM 5956 N N . THR B 1 124 ? -12.469 -1.234 15.664 1 94.56 124 THR B N 1
ATOM 5957 C CA . THR B 1 124 ? -11.805 -0.437 16.688 1 94.56 124 THR B CA 1
ATOM 5958 C C . THR B 1 124 ? -10.289 -0.593 16.609 1 94.56 124 THR B C 1
ATOM 5960 O O . THR B 1 124 ? -9.547 0.342 16.906 1 94.56 124 THR B O 1
ATOM 5963 N N . THR B 1 125 ? -9.836 -1.745 16.156 1 96.5 125 THR B N 1
ATOM 5964 C CA . THR B 1 125 ? -8.406 -1.952 15.953 1 96.5 125 THR B CA 1
ATOM 5965 C C . THR B 1 125 ? -7.859 -0.952 14.938 1 96.5 125 THR B C 1
ATOM 5967 O O . THR B 1 125 ? -6.805 -0.35 15.164 1 96.5 125 THR B O 1
ATOM 5970 N N . VAL B 1 126 ? -8.625 -0.748 13.844 1 97.06 126 VAL B N 1
ATOM 5971 C CA . VAL B 1 126 ? -8.211 0.189 12.805 1 97.06 126 VAL B CA 1
ATOM 5972 C C . VAL B 1 126 ? -8.266 1.617 13.344 1 97.06 126 VAL B C 1
ATOM 5974 O O . VAL B 1 126 ? -7.367 2.42 13.094 1 97.06 126 VAL B O 1
ATOM 5977 N N . GLN B 1 127 ? -9.281 1.898 14.086 1 97.94 127 GLN B N 1
ATOM 5978 C CA . GLN B 1 127 ? -9.406 3.213 14.703 1 97.94 127 GLN B CA 1
ATOM 5979 C C . GLN B 1 127 ? -8.227 3.494 15.633 1 97.94 127 GLN B C 1
ATOM 5981 O O . GLN B 1 127 ? -7.648 4.582 15.594 1 97.94 127 GLN B O 1
ATOM 5986 N N . ASN B 1 128 ? -7.879 2.523 16.406 1 98.38 128 ASN B N 1
ATOM 5987 C CA . ASN B 1 128 ? -6.766 2.68 17.328 1 98.38 128 ASN B CA 1
ATOM 5988 C C . ASN B 1 128 ? -5.445 2.891 16.594 1 98.38 128 ASN B C 1
ATOM 5990 O O . ASN B 1 128 ? -4.598 3.664 17.031 1 98.38 128 ASN B O 1
ATOM 5994 N N . LEU B 1 129 ? -5.293 2.203 15.5 1 98.62 129 LEU B N 1
ATOM 5995 C CA . LEU B 1 129 ? -4.094 2.396 14.695 1 98.62 129 LEU B CA 1
ATOM 5996 C C . LEU B 1 129 ? -4.023 3.822 14.156 1 98.62 129 LEU B C 1
ATOM 5998 O O . LEU B 1 129 ? -2.943 4.418 14.117 1 98.62 129 LEU B O 1
ATOM 6002 N N . CYS B 1 130 ? -5.098 4.367 13.789 1 98.69 130 CYS B N 1
ATOM 6003 C CA . CYS B 1 130 ? -5.141 5.746 13.32 1 98.69 130 CYS B CA 1
ATOM 6004 C C . CYS B 1 130 ? -4.766 6.719 14.43 1 98.69 130 CYS B C 1
ATOM 6006 O O . CYS B 1 130 ? -3.988 7.648 14.211 1 98.69 130 CYS B O 1
ATOM 6008 N N . ILE B 1 131 ? -5.316 6.461 15.586 1 98.69 131 ILE B N 1
ATOM 6009 C CA . ILE B 1 131 ? -5.008 7.32 16.719 1 98.69 131 ILE B CA 1
ATOM 6010 C C . ILE B 1 131 ? -3.514 7.242 17.031 1 98.69 131 ILE B C 1
ATOM 6012 O O . ILE B 1 131 ? -2.865 8.266 17.266 1 98.69 131 ILE B O 1
ATOM 6016 N N . LEU B 1 132 ? -3.002 6.074 17.047 1 98.44 132 LEU B N 1
ATOM 6017 C CA . LEU B 1 132 ? -1.588 5.883 17.344 1 98.44 132 LEU B CA 1
ATOM 6018 C C . LEU B 1 132 ? -0.708 6.551 16.297 1 98.44 132 LEU B C 1
ATOM 6020 O O . LEU B 1 132 ? 0.378 7.043 16.609 1 98.44 132 LEU B O 1
ATOM 6024 N N . THR B 1 133 ? -1.161 6.543 15.07 1 97.88 133 THR B N 1
ATOM 6025 C CA . THR B 1 133 ? -0.427 7.246 14.023 1 97.88 133 THR B CA 1
ATOM 6026 C C . THR B 1 133 ? -0.248 8.719 14.391 1 97.88 133 THR B C 1
ATOM 6028 O O . THR B 1 133 ? 0.871 9.234 14.383 1 97.88 133 THR B O 1
ATOM 6031 N N . LEU B 1 134 ? -1.324 9.328 14.75 1 97.31 134 LEU B N 1
ATOM 6032 C CA . LEU B 1 134 ? -1.259 10.742 15.094 1 97.31 134 LEU B CA 1
ATOM 6033 C C . LEU B 1 134 ? -0.415 10.961 16.344 1 97.31 134 LEU B C 1
ATOM 6035 O O . LEU B 1 134 ? 0.346 11.93 16.438 1 97.31 134 LEU B O 1
ATOM 6039 N N . ALA B 1 135 ? -0.579 10.055 17.281 1 97.25 135 ALA B N 1
ATOM 6040 C CA . ALA B 1 135 ? 0.215 10.148 18.5 1 97.25 135 ALA B CA 1
ATOM 6041 C C . ALA B 1 135 ? 1.707 10.07 18.188 1 97.25 135 ALA B C 1
ATOM 6043 O O . ALA B 1 135 ? 2.508 10.812 18.766 1 97.25 135 ALA B O 1
ATOM 6044 N N . ASN B 1 136 ? 2.053 9.227 17.328 1 95.31 136 ASN B N 1
ATOM 6045 C CA . ASN B 1 136 ? 3.459 9.062 16.984 1 95.31 136 ASN B CA 1
ATOM 6046 C C . ASN B 1 136 ? 3.973 10.234 16.156 1 95.31 136 ASN B C 1
ATOM 6048 O O . ASN B 1 136 ? 5.137 10.617 16.266 1 95.31 136 ASN B O 1
ATOM 6052 N N . ILE B 1 137 ? 3.135 10.797 15.305 1 95 137 ILE B N 1
ATOM 6053 C CA . ILE B 1 137 ? 3.52 11.992 14.57 1 95 137 ILE B CA 1
ATOM 6054 C C . ILE B 1 137 ? 3.814 13.125 15.547 1 95 137 ILE B C 1
ATOM 6056 O O . ILE B 1 137 ? 4.816 13.836 15.406 1 95 137 ILE B O 1
ATOM 6060 N N . GLN B 1 138 ? 2.965 13.227 16.547 1 94.94 138 GLN B N 1
ATOM 6061 C CA . GLN B 1 138 ? 3.166 14.242 17.562 1 94.94 138 GLN B CA 1
ATOM 6062 C C . GLN B 1 138 ? 4.473 14.016 18.328 1 94.94 138 GLN B C 1
ATOM 6064 O O . GLN B 1 138 ? 5.176 14.969 18.656 1 94.94 138 GLN B O 1
ATOM 6069 N N . ALA B 1 139 ? 4.805 12.789 18.531 1 93.31 139 ALA B N 1
ATOM 6070 C CA . ALA B 1 139 ? 5.984 12.414 19.312 1 93.31 139 ALA B CA 1
ATOM 6071 C C . ALA B 1 139 ? 7.227 12.359 18.422 1 93.31 139 ALA B C 1
ATOM 6073 O O . ALA B 1 139 ? 8.32 12.031 18.891 1 93.31 139 ALA B O 1
ATOM 6074 N N . ASN B 1 140 ? 7.094 12.625 17.172 1 92.12 140 ASN B N 1
ATOM 6075 C CA . ASN B 1 140 ? 8.172 12.609 16.188 1 92.12 140 ASN B CA 1
ATOM 6076 C C . ASN B 1 140 ? 8.734 11.203 16 1 92.12 140 ASN B C 1
ATOM 6078 O O . ASN B 1 140 ? 9.953 11.023 15.891 1 92.12 140 ASN B O 1
ATOM 6082 N N . LYS B 1 141 ? 7.879 10.273 16.125 1 91.31 141 LYS B N 1
ATOM 6083 C CA . LYS B 1 141 ? 8.211 8.883 15.812 1 91.31 141 LYS B CA 1
ATOM 6084 C C . LYS B 1 141 ? 7.648 8.469 14.461 1 91.31 141 LYS B C 1
ATOM 6086 O O . LYS B 1 141 ? 6.746 7.629 14.383 1 91.31 141 LYS B O 1
ATOM 6091 N N . THR B 1 142 ? 8.258 8.867 13.445 1 90.44 142 THR B N 1
ATOM 6092 C CA . THR B 1 142 ? 7.727 8.797 12.086 1 90.44 142 THR B CA 1
ATOM 6093 C C . THR B 1 142 ? 7.695 7.352 11.594 1 90.44 142 THR B C 1
ATOM 6095 O O . THR B 1 142 ? 6.77 6.953 10.883 1 90.44 142 THR B O 1
ATOM 6098 N N . THR B 1 143 ? 8.688 6.539 11.93 1 90.88 143 THR B N 1
ATOM 6099 C CA . THR B 1 143 ? 8.727 5.148 11.484 1 90.88 143 THR B CA 1
ATOM 6100 C C . THR B 1 143 ? 7.535 4.375 12.031 1 90.88 143 THR B C 1
ATOM 6102 O O . THR B 1 143 ? 6.91 3.594 11.312 1 90.88 143 THR B O 1
ATOM 6105 N N . LEU B 1 144 ? 7.254 4.613 13.273 1 93.94 144 LEU B N 1
ATOM 6106 C CA . LEU B 1 144 ? 6.105 3.945 13.883 1 93.94 144 LEU B CA 1
ATOM 6107 C C . LEU B 1 144 ? 4.801 4.449 13.266 1 93.94 144 LEU B C 1
ATOM 6109 O O . LEU B 1 144 ? 3.852 3.68 13.102 1 93.94 144 LEU B O 1
ATOM 6113 N N . ALA B 1 145 ? 4.797 5.738 13.008 1 95.06 145 ALA B N 1
ATOM 6114 C CA . ALA B 1 145 ? 3.617 6.281 12.336 1 95.06 145 ALA B CA 1
ATOM 6115 C C . ALA B 1 145 ? 3.387 5.594 10.992 1 95.06 145 ALA B C 1
ATOM 6117 O O . ALA B 1 145 ? 2.26 5.219 10.672 1 95.06 145 ALA B O 1
ATOM 6118 N N . HIS B 1 146 ? 4.477 5.375 10.25 1 93.69 146 HIS B N 1
ATOM 6119 C CA . HIS B 1 146 ? 4.383 4.699 8.961 1 93.69 146 HIS B CA 1
ATOM 6120 C C . HIS B 1 146 ? 3.912 3.26 9.125 1 93.69 146 HIS B C 1
ATOM 6122 O O . HIS B 1 146 ? 3.125 2.764 8.32 1 93.69 146 HIS B O 1
ATOM 6128 N N . LEU B 1 147 ? 4.426 2.617 10.156 1 95.69 147 LEU B N 1
ATOM 6129 C CA . LEU B 1 147 ? 3.994 1.254 10.438 1 95.69 147 LEU B CA 1
ATOM 6130 C C . LEU B 1 147 ? 2.486 1.196 10.656 1 95.69 147 LEU B C 1
ATOM 6132 O O . LEU B 1 147 ? 1.802 0.356 10.062 1 95.69 147 LEU B O 1
ATOM 6136 N N . HIS B 1 148 ? 2.018 2.08 11.445 1 97.62 148 HIS B N 1
ATOM 6137 C CA . HIS B 1 148 ? 0.608 2.043 11.82 1 97.62 148 HIS B CA 1
ATOM 6138 C C . HIS B 1 148 ? -0.285 2.412 10.641 1 97.62 148 HIS B C 1
ATOM 6140 O O . HIS B 1 148 ? -1.347 1.815 10.453 1 97.62 148 HIS B O 1
ATOM 6146 N N . ILE B 1 149 ? 0.137 3.383 9.844 1 97.06 149 ILE B N 1
ATOM 6147 C CA . ILE B 1 149 ? -0.64 3.736 8.664 1 97.06 149 ILE B CA 1
ATOM 6148 C C . ILE B 1 149 ? -0.716 2.539 7.719 1 97.06 149 ILE B C 1
ATOM 6150 O O . ILE B 1 149 ? -1.792 2.201 7.219 1 97.06 149 ILE B O 1
ATOM 6154 N N . GLY B 1 150 ? 0.43 1.963 7.504 1 96.38 150 GLY B N 1
ATOM 6155 C CA . GLY B 1 150 ? 0.471 0.81 6.617 1 96.38 150 GLY B CA 1
ATOM 6156 C C . GLY B 1 150 ? -0.393 -0.342 7.098 1 96.38 150 GLY B C 1
ATOM 6157 O O . GLY B 1 150 ? -1.133 -0.938 6.312 1 96.38 150 GLY B O 1
ATOM 6158 N N . MET B 1 151 ? -0.313 -0.629 8.359 1 97.12 151 MET B N 1
ATOM 6159 C CA . MET B 1 151 ? -1.109 -1.709 8.938 1 97.12 151 MET B CA 1
ATOM 6160 C C . MET B 1 151 ? -2.598 -1.392 8.852 1 97.12 151 MET B C 1
ATOM 6162 O O . MET B 1 151 ? -3.406 -2.266 8.539 1 97.12 151 MET B O 1
ATOM 6166 N N . ALA B 1 152 ? -2.91 -0.174 9.18 1 97.81 152 ALA B N 1
ATOM 6167 C CA . ALA B 1 152 ? -4.312 0.229 9.117 1 97.81 152 ALA B CA 1
ATOM 6168 C C . ALA B 1 152 ? -4.863 0.093 7.699 1 97.81 152 ALA B C 1
ATOM 6170 O O . ALA B 1 152 ? -5.98 -0.384 7.504 1 97.81 152 ALA B O 1
ATOM 6171 N N . ASN B 1 153 ? -4.102 0.493 6.746 1 95.56 153 ASN B N 1
ATOM 6172 C CA . ASN B 1 153 ? -4.516 0.372 5.355 1 95.56 153 ASN B CA 1
ATOM 6173 C C . ASN B 1 153 ? -4.715 -1.088 4.953 1 95.56 153 ASN B C 1
ATOM 6175 O O . ASN B 1 153 ? -5.688 -1.423 4.277 1 95.56 153 ASN B O 1
ATOM 6179 N N . THR B 1 154 ? -3.789 -1.887 5.348 1 95.12 154 THR B N 1
ATOM 6180 C CA . THR B 1 154 ? -3.877 -3.309 5.031 1 95.12 154 THR B CA 1
ATOM 6181 C C . THR B 1 154 ? -5.133 -3.92 5.648 1 95.12 154 THR B C 1
ATOM 6183 O O . THR B 1 154 ? -5.879 -4.629 4.969 1 95.12 154 THR B O 1
ATOM 6186 N N . LEU B 1 155 ? -5.352 -3.666 6.902 1 95.06 155 LEU B N 1
ATOM 6187 C CA . LEU B 1 155 ? -6.52 -4.207 7.586 1 95.06 155 LEU B CA 1
ATOM 6188 C C . LEU B 1 155 ? -7.809 -3.664 6.977 1 95.06 155 LEU B C 1
ATOM 6190 O O . LEU B 1 155 ? -8.797 -4.391 6.848 1 95.06 155 LEU B O 1
ATOM 6194 N N . ALA B 1 156 ? -7.762 -2.406 6.629 1 93.56 156 ALA B N 1
ATOM 6195 C CA . ALA B 1 156 ? -8.938 -1.8 6.016 1 93.56 156 ALA B CA 1
ATOM 6196 C C . ALA B 1 156 ? -9.281 -2.482 4.691 1 93.56 156 ALA B C 1
ATOM 6198 O O . ALA B 1 156 ? -10.445 -2.76 4.41 1 93.56 156 ALA B O 1
ATOM 6199 N N . LYS B 1 157 ? -8.328 -2.775 3.902 1 90.56 157 LYS B N 1
ATOM 6200 C CA . LYS B 1 157 ? -8.539 -3.459 2.631 1 90.56 157 LYS B CA 1
ATOM 6201 C C . LYS B 1 157 ? -9.039 -4.887 2.852 1 90.56 157 LYS B C 1
ATOM 6203 O O . LYS B 1 157 ? -9.938 -5.352 2.148 1 90.56 157 LYS B O 1
ATOM 6208 N N . CYS B 1 158 ? -8.406 -5.543 3.838 1 89.31 158 CYS B N 1
ATOM 6209 C CA . CYS B 1 158 ? -8.828 -6.902 4.156 1 89.31 158 CYS B CA 1
ATOM 6210 C C . CYS B 1 158 ? -10.281 -6.93 4.621 1 89.31 158 CYS B C 1
ATOM 6212 O O . CYS B 1 158 ? -10.984 -7.914 4.391 1 89.31 158 CYS B O 1
ATOM 6214 N N . ALA B 1 159 ? -10.711 -5.809 5.199 1 88 159 ALA B N 1
ATOM 6215 C CA . ALA B 1 159 ? -12.07 -5.727 5.742 1 88 159 ALA B CA 1
ATOM 6216 C C . ALA B 1 159 ? -13.023 -5.102 4.734 1 88 159 ALA B C 1
ATOM 6218 O O . ALA B 1 159 ? -14.203 -4.887 5.035 1 88 159 ALA B O 1
ATOM 6219 N N . ASN B 1 160 ? -12.57 -4.703 3.574 1 86.69 160 ASN B N 1
ATOM 6220 C CA . ASN B 1 160 ? -13.352 -4.035 2.537 1 86.69 160 ASN B CA 1
ATOM 6221 C C . ASN B 1 160 ? -13.922 -2.713 3.033 1 86.69 160 ASN B C 1
ATOM 6223 O O . ASN B 1 160 ? -15.07 -2.377 2.732 1 86.69 160 ASN B O 1
ATOM 6227 N N . LEU B 1 161 ? -13.156 -2.055 3.854 1 90.62 161 LEU B N 1
ATOM 6228 C CA . LEU B 1 161 ? -13.578 -0.739 4.32 1 90.62 161 LEU B CA 1
ATOM 6229 C C . LEU B 1 161 ? -13.43 0.303 3.219 1 90.62 161 LEU B C 1
ATOM 6231 O O . LEU B 1 161 ? -13.977 1.406 3.322 1 90.62 161 LEU B O 1
ATOM 6235 N N . ASP B 1 162 ? -12.727 -0.02 2.205 1 90.19 162 ASP B N 1
ATOM 6236 C CA . ASP B 1 162 ? -12.438 0.929 1.134 1 90.19 162 ASP B CA 1
ATOM 6237 C C . ASP B 1 162 ? -13.539 0.915 0.076 1 90.19 162 ASP B C 1
ATOM 6239 O O . ASP B 1 162 ? -13.508 1.701 -0.873 1 90.19 162 ASP B O 1
ATOM 6243 N N . VAL B 1 163 ? -14.516 0.07 0.248 1 87.19 163 VAL B N 1
ATOM 6244 C CA . VAL B 1 163 ? -15.633 0.011 -0.688 1 87.19 163 VAL B CA 1
ATOM 6245 C C . VAL B 1 163 ? -16.938 0.312 0.046 1 87.19 163 VAL B C 1
ATOM 6247 O O . VAL B 1 163 ? -17.141 -0.146 1.172 1 87.19 163 VAL B O 1
ATOM 6250 N N . GLU B 1 164 ? -17.766 1.1 -0.593 1 87.88 164 GLU B N 1
ATOM 6251 C CA . GLU B 1 164 ? -19.062 1.406 0.006 1 87.88 164 GLU B CA 1
ATOM 6252 C C . GLU B 1 164 ? -19.969 0.178 0.022 1 87.88 164 GLU B C 1
ATOM 6254 O O . GLU B 1 164 ? -20.359 -0.321 -1.033 1 87.88 164 GLU B O 1
ATOM 6259 N N . ALA B 1 165 ? -20.219 -0.289 1.183 1 76.94 165 ALA B N 1
ATOM 6260 C CA . ALA B 1 165 ? -21.016 -1.507 1.325 1 76.94 165 ALA B CA 1
ATOM 6261 C C . ALA B 1 165 ? -22.484 -1.178 1.605 1 76.94 165 ALA B C 1
ATOM 6263 O O . ALA B 1 165 ? -23.344 -2.049 1.507 1 76.94 165 ALA B O 1
ATOM 6264 N N . CYS B 1 166 ? -22.703 0.056 1.944 1 81.75 166 CYS B N 1
ATOM 6265 C CA . CYS B 1 166 ? -24.047 0.47 2.314 1 81.75 166 CYS B CA 1
ATOM 6266 C C . CYS B 1 166 ? -24.625 1.45 1.296 1 81.75 166 CYS B C 1
ATOM 6268 O O . CYS B 1 166 ? -23.891 1.985 0.465 1 81.75 166 CYS B O 1
ATOM 6270 N N . ALA B 1 167 ? -25.891 1.506 1.382 1 83 167 ALA B N 1
ATOM 6271 C CA . ALA B 1 167 ? -26.531 2.527 0.557 1 83 167 ALA B CA 1
ATOM 6272 C C . ALA B 1 167 ? -26.047 3.924 0.947 1 83 167 ALA B C 1
ATOM 6274 O O . ALA B 1 167 ? -25.828 4.207 2.127 1 83 167 ALA B O 1
ATOM 6275 N N . ILE B 1 168 ? -25.984 4.719 0.037 1 81.94 168 ILE B N 1
ATOM 6276 C CA . ILE B 1 168 ? -25.453 6.066 0.239 1 81.94 168 ILE B CA 1
ATOM 6277 C C . ILE B 1 168 ? -26.328 6.816 1.24 1 81.94 168 ILE B C 1
ATOM 6279 O O . ILE B 1 168 ? -25.828 7.625 2.027 1 81.94 168 ILE B O 1
ATOM 6283 N N . GLU B 1 169 ? -27.625 6.438 1.269 1 84.94 169 GLU B N 1
ATOM 6284 C CA . GLU B 1 169 ? -28.578 7.148 2.123 1 84.94 169 GLU B CA 1
ATOM 6285 C C . GLU B 1 169 ? -28.641 6.52 3.514 1 84.94 169 GLU B C 1
ATOM 6287 O O . GLU B 1 169 ? -29.359 7.016 4.391 1 84.94 169 GLU B O 1
ATOM 6292 N N . ASP B 1 170 ? -27.812 5.504 3.693 1 88 170 ASP B N 1
ATOM 6293 C CA . ASP B 1 170 ? -27.766 4.863 5.004 1 88 170 ASP B CA 1
ATOM 6294 C C . ASP B 1 170 ? -26.891 5.668 5.973 1 88 170 ASP B C 1
ATOM 6296 O O . ASP B 1 170 ? -25.672 5.691 5.848 1 88 170 ASP B O 1
ATOM 6300 N N . PHE B 1 171 ? -27.547 6.281 6.945 1 86.25 171 PHE B N 1
ATOM 6301 C CA . PHE B 1 171 ? -26.812 7.07 7.93 1 86.25 171 PHE B CA 1
ATOM 6302 C C . PHE B 1 171 ? -26.766 6.352 9.273 1 86.25 171 PHE B C 1
ATOM 6304 O O . PHE B 1 171 ? -26.609 6.984 10.32 1 86.25 171 PHE B O 1
ATOM 6311 N N . GLY B 1 172 ? -26.938 5.074 9.203 1 87.38 172 GLY B N 1
ATOM 6312 C CA . GLY B 1 172 ? -26.828 4.281 10.414 1 87.38 172 GLY B CA 1
ATOM 6313 C C . GLY B 1 172 ? -25.438 4.277 11.016 1 87.38 172 GLY B C 1
ATOM 6314 O O . GLY B 1 172 ? -24.469 4.688 10.359 1 87.38 172 GLY B O 1
ATOM 6315 N N . THR B 1 173 ? -25.359 3.916 12.25 1 88.12 173 THR B N 1
ATOM 6316 C CA . THR B 1 173 ? -24.109 3.947 12.992 1 88.12 173 THR B CA 1
ATOM 6317 C C . THR B 1 173 ? -23.047 3.09 12.305 1 88.12 173 THR B C 1
ATOM 6319 O O . THR B 1 173 ? -21.875 3.471 12.242 1 88.12 173 THR B O 1
ATOM 6322 N N . ARG B 1 174 ? -23.453 2.002 11.844 1 87.81 174 ARG B N 1
ATOM 6323 C CA . ARG B 1 174 ? -22.516 1.096 11.188 1 87.81 174 ARG B CA 1
ATOM 6324 C C . ARG B 1 174 ? -21.953 1.721 9.914 1 87.81 174 ARG B C 1
ATOM 6326 O O . ARG B 1 174 ? -20.734 1.741 9.719 1 87.81 174 ARG B O 1
ATOM 6333 N N . ALA B 1 175 ? -22.797 2.15 9.062 1 90.5 175 ALA B N 1
ATOM 6334 C CA . ALA B 1 175 ? -22.391 2.758 7.805 1 90.5 175 ALA B CA 1
ATOM 6335 C C . ALA B 1 175 ? -21.516 3.984 8.047 1 90.5 175 ALA B C 1
ATOM 6337 O O . ALA B 1 175 ? -20.453 4.125 7.441 1 90.5 175 ALA B O 1
ATOM 6338 N N . GLU B 1 176 ? -21.891 4.754 9.008 1 92.94 176 GLU B N 1
ATOM 6339 C CA . GLU B 1 176 ? -21.188 5.996 9.289 1 92.94 176 GLU B CA 1
ATOM 6340 C C . GLU B 1 176 ? -19.812 5.719 9.906 1 92.94 176 GLU B C 1
ATOM 6342 O O . GLU B 1 176 ? -18.844 6.414 9.609 1 92.94 176 GLU B O 1
ATOM 6347 N N . THR B 1 177 ? -19.781 4.762 10.75 1 93.88 177 THR B N 1
ATOM 6348 C CA . THR B 1 177 ? -18.5 4.422 11.359 1 93.88 177 THR B CA 1
ATOM 6349 C C . THR B 1 177 ? -17.516 3.945 10.297 1 93.88 177 THR B C 1
ATOM 6351 O O . THR B 1 177 ? -16.344 4.348 10.297 1 93.88 177 THR B O 1
ATOM 6354 N N . ARG B 1 178 ? -17.984 3.09 9.383 1 93.56 178 ARG B N 1
ATOM 6355 C CA . ARG B 1 178 ? -17.125 2.596 8.297 1 93.56 178 ARG B CA 1
ATOM 6356 C C . ARG B 1 178 ? -16.609 3.742 7.441 1 93.56 178 ARG B C 1
ATOM 6358 O O . ARG B 1 178 ? -15.422 3.791 7.113 1 93.56 178 ARG B O 1
ATOM 6365 N N . ARG B 1 179 ? -17.484 4.641 7.176 1 94.44 179 ARG B N 1
ATOM 6366 C CA . ARG B 1 179 ? -17.125 5.781 6.336 1 94.44 179 ARG B CA 1
ATOM 6367 C C . ARG B 1 179 ? -16.125 6.684 7.035 1 94.44 179 ARG B C 1
ATOM 6369 O O . ARG B 1 179 ? -15.117 7.082 6.438 1 94.44 179 ARG B O 1
ATOM 6376 N N . ARG B 1 180 ? -16.344 6.949 8.297 1 96.31 180 ARG B N 1
ATOM 6377 C CA . ARG B 1 180 ? -15.461 7.82 9.062 1 96.31 180 ARG B CA 1
ATOM 6378 C C . ARG B 1 180 ? -14.062 7.215 9.18 1 96.31 180 ARG B C 1
ATOM 6380 O O . ARG B 1 180 ? -13.062 7.918 9.031 1 96.31 180 ARG B O 1
ATOM 6387 N N . VAL B 1 181 ? -14.031 5.973 9.43 1 97.25 181 VAL B N 1
ATOM 6388 C CA . VAL B 1 181 ? -12.742 5.312 9.609 1 97.25 181 VAL B CA 1
ATOM 6389 C C . VAL B 1 181 ? -11.969 5.328 8.297 1 97.25 181 VAL B C 1
ATOM 6391 O O . VAL B 1 181 ? -10.773 5.641 8.281 1 97.25 181 VAL B O 1
ATOM 6394 N N . PHE B 1 182 ? -12.617 5.035 7.195 1 97.06 182 PHE B N 1
ATOM 6395 C CA . PHE B 1 182 ? -11.938 5.008 5.906 1 97.06 182 PHE B CA 1
ATOM 6396 C C . PHE B 1 182 ? -11.375 6.383 5.566 1 97.06 182 PHE B C 1
ATOM 6398 O O . PHE B 1 182 ? -10.203 6.504 5.195 1 97.06 182 PHE B O 1
ATOM 6405 N N . TRP B 1 183 ? -12.148 7.363 5.68 1 96.94 183 TRP B N 1
ATOM 6406 C CA . TRP B 1 183 ? -11.727 8.688 5.242 1 96.94 183 TRP B CA 1
ATOM 6407 C C . TRP B 1 183 ? -10.703 9.281 6.207 1 96.94 183 TRP B C 1
ATOM 6409 O O . TRP B 1 183 ? -9.844 10.062 5.801 1 96.94 183 TRP B O 1
ATOM 6419 N N . SER B 1 184 ? -10.828 8.945 7.508 1 98.25 184 SER B N 1
ATOM 6420 C CA . SER B 1 184 ? -9.773 9.352 8.43 1 98.25 184 SER B CA 1
ATOM 6421 C C . SER B 1 184 ? -8.438 8.711 8.062 1 98.25 184 SER B C 1
ATOM 6423 O O . SER B 1 184 ? -7.395 9.367 8.102 1 98.25 184 SER B O 1
ATOM 6425 N N . LEU B 1 185 ? -8.523 7.477 7.723 1 97.75 185 LEU B N 1
ATOM 6426 C CA . LEU B 1 185 ? -7.32 6.777 7.289 1 97.75 185 LEU B CA 1
ATOM 6427 C C . LEU B 1 185 ? -6.781 7.379 5.992 1 97.75 185 LEU B C 1
ATOM 6429 O O . LEU B 1 185 ? -5.57 7.539 5.836 1 97.75 185 LEU B O 1
ATOM 6433 N N . HIS B 1 186 ? -7.684 7.684 5.105 1 96.62 186 HIS B N 1
ATOM 6434 C CA . HIS B 1 186 ? -7.293 8.336 3.859 1 96.62 186 HIS B CA 1
ATOM 6435 C C . HIS B 1 186 ? -6.562 9.641 4.129 1 96.62 186 HIS B C 1
ATOM 6437 O O . HIS B 1 186 ? -5.539 9.93 3.504 1 96.62 186 HIS B O 1
ATOM 6443 N N . LEU B 1 187 ? -7.098 10.375 5.047 1 97.25 187 LEU B N 1
ATOM 6444 C CA . LEU B 1 187 ? -6.477 11.633 5.434 1 97.25 187 LEU B CA 1
ATOM 6445 C C . LEU B 1 187 ? -5.051 11.406 5.934 1 97.25 187 LEU B C 1
ATOM 6447 O O . LEU B 1 187 ? -4.121 12.094 5.496 1 97.25 187 LEU B O 1
ATOM 6451 N N . LEU B 1 188 ? -4.891 10.492 6.785 1 97.31 188 LEU B N 1
ATOM 6452 C CA . LEU B 1 188 ? -3.576 10.188 7.336 1 97.31 188 LEU B CA 1
ATOM 6453 C C . LEU B 1 188 ? -2.609 9.766 6.234 1 97.31 188 LEU B C 1
ATOM 6455 O O . LEU B 1 188 ? -1.442 10.164 6.238 1 97.31 188 LEU B O 1
ATOM 6459 N N . GLN B 1 189 ? -3.123 8.945 5.332 1 95 189 GLN B N 1
ATOM 6460 C CA . GLN B 1 189 ? -2.299 8.477 4.227 1 95 189 GLN B CA 1
ATOM 6461 C C . GLN B 1 189 ? -1.804 9.641 3.373 1 95 189 GLN B C 1
ATOM 6463 O O . GLN B 1 189 ? -0.645 9.656 2.953 1 95 189 GLN B O 1
ATOM 6468 N N . GLN B 1 190 ? -2.627 10.578 3.152 1 94.19 190 GLN B N 1
ATOM 6469 C CA . GLN B 1 190 ? -2.273 11.719 2.318 1 94.19 190 GLN B CA 1
ATOM 6470 C C . GLN B 1 190 ? -1.299 12.648 3.037 1 94.19 190 GLN B C 1
ATOM 6472 O O . GLN B 1 190 ? -0.365 13.172 2.426 1 94.19 190 GLN B O 1
ATOM 6477 N N . MET B 1 191 ? -1.48 12.75 4.285 1 95 191 MET B N 1
ATOM 6478 C CA . MET B 1 191 ? -0.697 13.727 5.043 1 95 191 MET B CA 1
ATOM 6479 C C . MET B 1 191 ? 0.677 13.164 5.395 1 95 191 MET B C 1
ATOM 6481 O O . MET B 1 191 ? 1.674 13.883 5.363 1 95 191 MET B O 1
ATOM 6485 N N . TYR B 1 192 ? 0.679 11.883 5.703 1 93.19 192 TYR B N 1
ATOM 6486 C CA . TYR B 1 192 ? 1.901 11.398 6.336 1 93.19 192 TYR B CA 1
ATOM 6487 C C . TYR B 1 192 ? 2.348 10.078 5.715 1 93.19 192 TYR B C 1
ATOM 6489 O O . TYR B 1 192 ? 3.441 9.594 6.004 1 93.19 192 TYR B O 1
ATOM 6497 N N . GLY B 1 193 ? 1.562 9.484 4.895 1 90.62 193 GLY B N 1
ATOM 6498 C CA . GLY B 1 193 ? 1.88 8.172 4.359 1 90.62 193 GLY B CA 1
ATOM 6499 C C . GLY B 1 193 ? 3.041 8.188 3.385 1 90.62 193 GLY B C 1
ATOM 6500 O O . GLY B 1 193 ? 3.471 9.25 2.939 1 90.62 193 GLY B O 1
ATOM 6501 N N . HIS B 1 194 ? 3.482 6.969 3.066 1 84.38 194 HIS B N 1
ATOM 6502 C CA . HIS B 1 194 ? 4.523 6.832 2.055 1 84.38 194 HIS B CA 1
ATOM 6503 C C . HIS B 1 194 ? 3.979 7.121 0.661 1 84.38 194 HIS B C 1
ATOM 6505 O O . HIS B 1 194 ? 2.854 6.738 0.337 1 84.38 194 HIS B O 1
ATOM 6511 N N . GLN B 1 195 ? 4.848 7.836 0.007 1 76.31 195 GLN B N 1
ATOM 6512 C CA . GLN B 1 195 ? 4.469 8.039 -1.388 1 76.31 195 GLN B CA 1
ATOM 6513 C C . GLN B 1 195 ? 4.801 6.809 -2.23 1 76.31 195 GLN B C 1
ATOM 6515 O O . GLN B 1 195 ? 5.793 6.121 -1.975 1 76.31 195 GLN B O 1
ATOM 6520 N N . SER B 1 196 ? 3.883 6.477 -3.045 1 67.94 196 SER B N 1
ATOM 6521 C CA . SER B 1 196 ? 4.02 5.207 -3.754 1 67.94 196 SER B CA 1
ATOM 6522 C C . SER B 1 196 ? 4.547 5.418 -5.168 1 67.94 196 SER B C 1
ATOM 6524 O O . SER B 1 196 ? 4.16 6.375 -5.848 1 67.94 196 SER B O 1
ATOM 6526 N N . PHE B 1 197 ? 5.625 4.719 -5.484 1 75 197 PHE B N 1
ATOM 6527 C CA . PHE B 1 197 ? 6.129 4.586 -6.848 1 75 197 PHE B CA 1
ATOM 6528 C C . PHE B 1 197 ? 5.965 3.156 -7.348 1 75 197 PHE B C 1
ATOM 6530 O O . PHE B 1 197 ? 5.863 2.221 -6.547 1 75 197 PHE B O 1
ATOM 6537 N N . THR B 1 198 ? 5.758 3.068 -8.609 1 78.5 198 THR B N 1
ATOM 6538 C CA . THR B 1 198 ? 5.648 1.739 -9.195 1 78.5 198 THR B CA 1
ATOM 6539 C C . THR B 1 198 ? 7 1.269 -9.727 1 78.5 198 THR B C 1
ATOM 6541 O O . THR B 1 198 ? 7.746 2.051 -10.32 1 78.5 198 THR B O 1
ATOM 6544 N N . THR B 1 199 ? 7.297 0.053 -9.422 1 82.38 199 THR B N 1
ATOM 6545 C CA . THR B 1 199 ? 8.531 -0.542 -9.914 1 82.38 199 THR B CA 1
ATOM 6546 C C . THR B 1 199 ? 8.359 -1.025 -11.352 1 82.38 199 THR B C 1
ATOM 6548 O O . THR B 1 199 ? 7.402 -1.737 -11.664 1 82.38 199 THR B O 1
ATOM 6551 N N . ASP B 1 200 ? 9.242 -0.578 -12.18 1 81.38 200 ASP B N 1
ATOM 6552 C CA . ASP B 1 200 ? 9.242 -1.038 -13.562 1 81.38 200 ASP B CA 1
ATOM 6553 C C . ASP B 1 200 ? 10.43 -1.962 -13.836 1 81.38 200 ASP B C 1
ATOM 6555 O O . ASP B 1 200 ? 11.562 -1.498 -14.008 1 81.38 200 ASP B O 1
ATOM 6559 N N . ILE B 1 201 ? 10.18 -3.158 -13.969 1 86.19 201 ILE B N 1
ATOM 6560 C CA . ILE B 1 201 ? 11.188 -4.152 -14.305 1 86.19 201 ILE B CA 1
ATOM 6561 C C . ILE B 1 201 ? 10.922 -4.703 -15.703 1 86.19 201 ILE B C 1
ATOM 6563 O O . ILE B 1 201 ? 11.734 -5.457 -16.25 1 86.19 201 ILE B O 1
ATOM 6567 N N . LEU B 1 202 ? 9.898 -4.312 -16.297 1 84.19 202 LEU B N 1
ATOM 6568 C CA . LEU B 1 202 ? 9.469 -4.867 -17.578 1 84.19 202 LEU B CA 1
ATOM 6569 C C . LEU B 1 202 ? 10.328 -4.332 -18.719 1 84.19 202 LEU B C 1
ATOM 6571 O O . LEU B 1 202 ? 10.609 -5.055 -19.688 1 84.19 202 LEU B O 1
ATOM 6575 N N . GLN B 1 203 ? 10.789 -3.094 -18.484 1 78.81 203 GLN B N 1
ATOM 6576 C CA . GLN B 1 203 ? 11.57 -2.484 -19.547 1 78.81 203 GLN B CA 1
ATOM 6577 C C . GLN B 1 203 ? 13.008 -3 -19.547 1 78.81 203 GLN B C 1
ATOM 6579 O O . GLN B 1 203 ? 13.578 -3.279 -20.594 1 78.81 203 GLN B O 1
ATOM 6584 N N . ASP B 1 204 ? 13.531 -3.08 -18.344 1 81.81 204 ASP B N 1
ATOM 6585 C CA . ASP B 1 204 ? 14.914 -3.521 -18.203 1 81.81 204 ASP B CA 1
ATOM 6586 C C . ASP B 1 204 ? 15.102 -4.293 -16.891 1 81.81 204 ASP B C 1
ATOM 6588 O O . ASP B 1 204 ? 15.086 -3.701 -15.812 1 81.81 204 ASP B O 1
ATOM 6592 N N . ILE B 1 205 ? 15.398 -5.512 -17 1 83.38 205 ILE B N 1
ATOM 6593 C CA . ILE B 1 205 ? 15.523 -6.383 -15.836 1 83.38 205 ILE B CA 1
ATOM 6594 C C . ILE B 1 205 ? 16.812 -6.059 -15.086 1 83.38 205 ILE B C 1
ATOM 6596 O O . ILE B 1 205 ? 16.906 -6.27 -13.875 1 83.38 205 ILE B O 1
ATOM 6600 N N . THR B 1 206 ? 17.781 -5.555 -15.773 1 82.25 206 THR B N 1
ATOM 6601 C CA . THR B 1 206 ? 19.094 -5.32 -15.18 1 82.25 206 THR B CA 1
ATOM 6602 C C . THR B 1 206 ? 19.125 -3.988 -14.438 1 82.25 206 THR B C 1
ATOM 6604 O O . THR B 1 206 ? 19.969 -3.773 -13.57 1 82.25 206 THR B O 1
ATOM 6607 N N . ARG B 1 207 ? 18.219 -3.137 -14.93 1 82.81 207 ARG B N 1
ATOM 6608 C CA . ARG B 1 207 ? 18.156 -1.829 -14.289 1 82.81 207 ARG B CA 1
ATOM 6609 C C . ARG B 1 207 ? 16.719 -1.413 -14.016 1 82.81 207 ARG B C 1
ATOM 6611 O O . ARG B 1 207 ? 16.219 -0.448 -14.609 1 82.81 207 ARG B O 1
ATOM 6618 N N . PRO B 1 208 ? 16.188 -2.09 -13.047 1 86.81 208 PRO B N 1
ATOM 6619 C CA . PRO B 1 208 ? 14.82 -1.686 -12.727 1 86.81 208 PRO B CA 1
ATOM 6620 C C . PRO B 1 208 ? 14.719 -0.232 -12.273 1 86.81 208 PRO B C 1
ATOM 6622 O O . PRO B 1 208 ? 15.688 0.312 -11.727 1 86.81 208 PRO B O 1
ATOM 6625 N N . GLN B 1 209 ? 13.578 0.415 -12.562 1 85.12 209 GLN B N 1
ATOM 6626 C CA . GLN B 1 209 ? 13.383 1.819 -12.219 1 85.12 209 GLN B CA 1
ATOM 6627 C C . GLN B 1 209 ? 12.039 2.029 -11.508 1 85.12 209 GLN B C 1
ATOM 6629 O O . GLN B 1 209 ? 11.141 1.192 -11.617 1 85.12 209 GLN B O 1
ATOM 6634 N N . TYR B 1 210 ? 12.031 3.053 -10.719 1 84.31 210 TYR B N 1
ATOM 6635 C CA . TYR B 1 210 ? 10.75 3.523 -10.211 1 84.31 210 TYR B CA 1
ATOM 6636 C C . TYR B 1 210 ? 10.125 4.535 -11.156 1 84.31 210 TYR B C 1
ATOM 6638 O O . TYR B 1 210 ? 10.812 5.387 -11.719 1 84.31 210 TYR B O 1
ATOM 6646 N N . ILE B 1 211 ? 8.852 4.336 -11.359 1 79.56 211 ILE B N 1
ATOM 6647 C CA . ILE B 1 211 ? 8.109 5.227 -12.25 1 79.56 211 ILE B CA 1
ATOM 6648 C C . ILE B 1 211 ? 6.969 5.887 -11.484 1 79.56 211 ILE B C 1
ATOM 6650 O O . ILE B 1 211 ? 6.297 5.242 -10.672 1 79.56 211 ILE B O 1
ATOM 6654 N N . ALA B 1 212 ? 6.836 7.184 -11.766 1 72.88 212 ALA B N 1
ATOM 6655 C CA . ALA B 1 212 ? 5.711 7.898 -11.164 1 72.88 212 ALA B CA 1
ATOM 6656 C C . ALA B 1 212 ? 4.391 7.453 -11.781 1 72.88 212 ALA B C 1
ATOM 6658 O O . ALA B 1 212 ? 4.328 7.145 -12.977 1 72.88 212 ALA B O 1
ATOM 6659 N N . THR B 1 213 ? 3.424 7.32 -10.898 1 73 213 THR B N 1
ATOM 6660 C CA . THR B 1 213 ? 2.094 6.934 -11.359 1 73 213 THR B CA 1
ATOM 6661 C C . THR B 1 213 ? 1.217 8.164 -11.57 1 73 213 THR B C 1
ATOM 6663 O O . THR B 1 213 ? 1.297 9.133 -10.812 1 73 213 THR B O 1
ATOM 6666 N N . TYR B 1 214 ? 0.462 8.109 -12.609 1 67.06 214 TYR B N 1
ATOM 6667 C CA . TYR B 1 214 ? -0.448 9.211 -12.906 1 67.06 214 TYR B CA 1
ATOM 6668 C C . TYR B 1 214 ? -1.889 8.719 -12.992 1 67.06 214 TYR B C 1
ATOM 6670 O O . TYR B 1 214 ? -2.133 7.531 -13.234 1 67.06 214 TYR B O 1
ATOM 6678 N N . THR B 1 215 ? -2.73 9.625 -12.633 1 70.81 215 THR B N 1
ATOM 6679 C CA . THR B 1 215 ? -4.152 9.305 -12.672 1 70.81 215 THR B CA 1
ATOM 6680 C C . THR B 1 215 ? -4.828 9.961 -13.867 1 70.81 215 THR B C 1
ATOM 6682 O O . THR B 1 215 ? -4.484 11.094 -14.234 1 70.81 215 THR B O 1
ATOM 6685 N N . ASP B 1 216 ? -5.629 9.195 -14.523 1 68 216 ASP B N 1
ATOM 6686 C CA . ASP B 1 216 ? -6.527 9.711 -15.555 1 68 216 ASP B CA 1
ATOM 6687 C C . ASP B 1 216 ? -7.977 9.688 -15.078 1 68 216 ASP B C 1
ATOM 6689 O O . ASP B 1 216 ? -8.602 8.625 -15.008 1 68 216 ASP B O 1
ATOM 6693 N N . PRO B 1 217 ? -8.445 10.883 -14.773 1 64.88 217 PRO B N 1
ATOM 6694 C CA . PRO B 1 217 ? -9.797 10.953 -14.211 1 64.88 217 PRO B CA 1
ATOM 6695 C C . PRO B 1 217 ? -10.852 10.344 -15.133 1 64.88 217 PRO B C 1
ATOM 6697 O O . PRO B 1 217 ? -11.961 10.039 -14.688 1 64.88 217 PRO B O 1
ATOM 6700 N N . ARG B 1 218 ? -10.531 10.18 -16.438 1 64.31 218 ARG B N 1
ATOM 6701 C CA . ARG B 1 218 ? -11.477 9.625 -17.406 1 64.31 218 ARG B CA 1
ATOM 6702 C C . ARG B 1 218 ? -11.578 8.109 -17.25 1 64.31 218 ARG B C 1
ATOM 6704 O O . ARG B 1 218 ? -12.5 7.488 -17.781 1 64.31 218 ARG B O 1
ATOM 6711 N N . LYS B 1 219 ? -10.789 7.574 -16.422 1 70.44 219 LYS B N 1
ATOM 6712 C CA . LYS B 1 219 ? -10.742 6.121 -16.312 1 70.44 219 LYS B CA 1
ATOM 6713 C C . LYS B 1 219 ? -11.195 5.668 -14.922 1 70.44 219 LYS B C 1
ATOM 6715 O O . LYS B 1 219 ? -10.398 5.121 -14.148 1 70.44 219 LYS B O 1
ATOM 6720 N N . SER B 1 220 ? -12.43 5.867 -14.641 1 73.81 220 SER B N 1
ATOM 6721 C CA . SER B 1 220 ? -12.984 5.5 -13.344 1 73.81 220 SER B CA 1
ATOM 6722 C C . SER B 1 220 ? -13.391 4.031 -13.312 1 73.81 220 SER B C 1
ATOM 6724 O O . SER B 1 220 ? -13.688 3.441 -14.352 1 73.81 220 SER B O 1
ATOM 6726 N N . VAL B 1 221 ? -13.289 3.463 -12.148 1 72.56 221 VAL B N 1
ATOM 6727 C CA . VAL B 1 221 ? -13.688 2.078 -11.93 1 72.56 221 VAL B CA 1
ATOM 6728 C C . VAL B 1 221 ? -15.078 2.039 -11.297 1 72.56 221 VAL B C 1
ATOM 6730 O O . VAL B 1 221 ? -15.508 3.006 -10.656 1 72.56 221 VAL B O 1
ATOM 6733 N N . ASN B 1 222 ? -15.766 0.967 -11.398 1 71.38 222 ASN B N 1
ATOM 6734 C CA . ASN B 1 222 ? -17.141 0.846 -10.93 1 71.38 222 ASN B CA 1
ATOM 6735 C C . ASN B 1 222 ? -17.203 0.778 -9.406 1 71.38 222 ASN B C 1
ATOM 6737 O O . ASN B 1 222 ? -18.156 1.285 -8.805 1 71.38 222 ASN B O 1
ATOM 6741 N N . GLU B 1 223 ? -16.234 0.181 -8.953 1 77.56 223 GLU B N 1
ATOM 6742 C CA . GLU B 1 223 ? -16.219 0.155 -7.492 1 77.56 223 GLU B CA 1
ATOM 6743 C C . GLU B 1 223 ? -16.125 1.564 -6.918 1 77.56 223 GLU B C 1
ATOM 6745 O O . GLU B 1 223 ? -15.352 2.391 -7.41 1 77.56 223 GLU B O 1
ATOM 6750 N N . ARG B 1 224 ? -17.031 1.819 -5.883 1 83.38 224 ARG B N 1
ATOM 6751 C CA . ARG B 1 224 ? -17.078 3.166 -5.324 1 83.38 224 ARG B CA 1
ATOM 6752 C C . ARG B 1 224 ? -16.453 3.195 -3.928 1 83.38 224 ARG B C 1
ATOM 6754 O O . ARG B 1 224 ? -16.734 2.322 -3.102 1 83.38 224 ARG B O 1
ATOM 6761 N N . PRO B 1 225 ? -15.602 4.203 -3.779 1 89.94 225 PRO B N 1
ATOM 6762 C CA . PRO B 1 225 ? -15.164 4.41 -2.396 1 89.94 225 PRO B CA 1
ATOM 6763 C C . PRO B 1 225 ? -16.312 4.77 -1.46 1 89.94 225 PRO B C 1
ATOM 6765 O O . PRO B 1 225 ? -17.406 5.105 -1.922 1 89.94 225 PRO B O 1
ATOM 6768 N N . PRO B 1 226 ? -16.125 4.602 -0.201 1 91.69 226 PRO B N 1
ATOM 6769 C CA . PRO B 1 226 ? -17.172 4.988 0.748 1 91.69 226 PRO B CA 1
ATOM 6770 C C . PRO B 1 226 ? -17.609 6.438 0.58 1 91.69 226 PRO B C 1
ATOM 6772 O O . PRO B 1 226 ? -16.812 7.293 0.199 1 91.69 226 PRO B O 1
ATOM 6775 N N . ALA B 1 227 ? -18.859 6.645 0.853 1 90.88 227 ALA B N 1
ATOM 6776 C CA . ALA B 1 227 ? -19.391 8.008 0.83 1 90.88 227 ALA B CA 1
ATOM 6777 C C . ALA B 1 227 ? -18.781 8.844 1.957 1 90.88 227 ALA B C 1
ATOM 6779 O O . ALA B 1 227 ? -18.297 8.297 2.951 1 90.88 227 ALA B O 1
ATOM 6780 N N . ILE B 1 228 ? -18.797 10.133 1.754 1 92.19 228 ILE B N 1
ATOM 6781 C CA . ILE B 1 228 ? -18.344 11.023 2.809 1 92.19 228 ILE B CA 1
ATOM 6782 C C . ILE B 1 228 ? -19.297 10.961 3.994 1 92.19 228 ILE B C 1
ATOM 6784 O O . ILE B 1 228 ? -20.516 10.969 3.814 1 92.19 228 ILE B O 1
ATOM 6788 N N . PRO B 1 229 ? -18.75 10.836 5.188 1 91.69 229 PRO B N 1
ATOM 6789 C CA . PRO B 1 229 ? -19.625 10.773 6.363 1 91.69 229 PRO B CA 1
ATOM 6790 C C . PRO B 1 229 ? -20.516 12.008 6.496 1 91.69 229 PRO B C 1
ATOM 6792 O O . PRO B 1 229 ? -20.109 13.117 6.133 1 91.69 229 PRO B O 1
ATOM 6795 N N . HIS B 1 230 ? -21.672 11.797 7.105 1 88.69 230 HIS B N 1
ATOM 6796 C CA . HIS B 1 230 ? -22.656 12.859 7.266 1 88.69 230 HIS B CA 1
ATOM 6797 C C . HIS B 1 230 ? -22.328 13.727 8.477 1 88.69 230 HIS B C 1
ATOM 6799 O O . HIS B 1 230 ? -22.141 13.219 9.578 1 88.69 230 HIS B O 1
ATOM 6805 N N . GLU B 1 231 ? -22.203 15 8.234 1 86.5 231 GLU B N 1
ATOM 6806 C CA . GLU B 1 231 ? -22 15.961 9.312 1 86.5 231 GLU B CA 1
ATOM 6807 C C . GLU B 1 231 ? -23.281 16.719 9.625 1 86.5 231 GLU B C 1
ATOM 6809 O O . GLU B 1 231 ? -23.953 17.234 8.727 1 86.5 231 GLU B O 1
ATOM 6814 N N . ASP B 1 232 ? -23.781 16.594 10.898 1 72.25 232 ASP B N 1
ATOM 6815 C CA . ASP B 1 232 ? -24.969 17.359 11.297 1 72.25 232 ASP B CA 1
ATOM 6816 C C . ASP B 1 232 ? -24.688 18.859 11.328 1 72.25 232 ASP B C 1
ATOM 6818 O O . ASP B 1 232 ? -23.812 19.312 12.07 1 72.25 232 ASP B O 1
ATOM 6822 N N . ILE B 1 233 ? -24.984 19.531 10.477 1 58.44 233 ILE B N 1
ATOM 6823 C CA . ILE B 1 233 ? -24.75 20.969 10.453 1 58.44 233 ILE B CA 1
ATOM 6824 C C . ILE B 1 233 ? -25.844 21.688 11.242 1 58.44 233 ILE B C 1
ATOM 6826 O O . ILE B 1 233 ? -27.031 21.594 10.906 1 58.44 233 ILE B O 1
ATOM 6830 N N . SER B 1 234 ? -25.672 21.703 12.602 1 47.91 234 SER B N 1
ATOM 6831 C CA . SER B 1 234 ? -26.531 22.469 13.492 1 47.91 234 SER B CA 1
ATOM 6832 C C . SER B 1 234 ? -26.594 23.938 13.07 1 47.91 234 SER B C 1
ATOM 6834 O O . SER B 1 234 ? -25.562 24.578 12.891 1 47.91 234 SER B O 1
ATOM 6836 N N . GLY B 1 235 ? -27.656 24.594 12.359 1 43.72 235 GLY B N 1
ATOM 6837 C CA . GLY B 1 235 ? -28.234 25.891 12.086 1 43.72 235 GLY B CA 1
ATOM 6838 C C . GLY B 1 235 ? -29.234 25.875 10.938 1 43.72 235 GLY B C 1
ATOM 6839 O O . GLY B 1 235 ? -29.391 24.844 10.273 1 43.72 235 GLY B O 1
ATOM 6840 N N . GLN B 1 236 ? -29.828 27.281 10.664 1 38.31 236 GLN B N 1
ATOM 6841 C CA . GLN B 1 236 ? -31.078 27.719 10.062 1 38.31 236 GLN B CA 1
ATOM 6842 C C . GLN B 1 236 ? -31.359 26.953 8.773 1 38.31 236 GLN B C 1
ATOM 6844 O O . GLN B 1 236 ? -32.469 26.406 8.602 1 38.31 236 GLN B O 1
ATOM 6849 N N . ASP B 1 237 ? -31.125 27.75 7.477 1 35.06 237 ASP B N 1
ATOM 6850 C CA . ASP B 1 237 ? -31.906 27.641 6.25 1 35.06 237 ASP B CA 1
ATOM 6851 C C . ASP B 1 237 ? -31.688 26.297 5.566 1 35.06 237 ASP B C 1
ATOM 6853 O O . ASP B 1 237 ? -30.641 26.078 4.934 1 35.06 237 ASP B O 1
ATOM 6857 N N . GLU B 1 238 ? -32.125 25.234 6.086 1 39.41 238 GLU B N 1
ATOM 6858 C CA . GLU B 1 238 ? -32.438 23.953 5.449 1 39.41 238 GLU B CA 1
ATOM 6859 C C . GLU B 1 238 ? -32.844 24.156 3.996 1 39.41 238 GLU B C 1
ATOM 6861 O O . GLU B 1 238 ? -33.188 23.188 3.311 1 39.41 238 GLU B O 1
ATOM 6866 N N . THR B 1 239 ? -33.5 25.297 3.703 1 34.94 239 THR B N 1
ATOM 6867 C CA . THR B 1 239 ? -34.281 25.484 2.473 1 34.94 239 THR B CA 1
ATOM 6868 C C . THR B 1 239 ? -33.406 25.172 1.252 1 34.94 239 THR B C 1
ATOM 6870 O O . THR B 1 239 ? -33.906 25.125 0.127 1 34.94 239 THR B O 1
ATOM 6873 N N . THR B 1 240 ? -32.375 25.906 0.96 1 36.38 240 THR B N 1
ATOM 6874 C CA . THR B 1 240 ? -32 25.953 -0.448 1 36.38 240 THR B CA 1
ATOM 6875 C C . THR B 1 240 ? -31.594 24.562 -0.944 1 36.38 240 THR B C 1
ATOM 6877 O O . THR B 1 240 ? -31.234 23.703 -0.149 1 36.38 240 THR B O 1
ATOM 6880 N N . SER B 1 241 ? -31.344 24.484 -2.391 1 34.56 241 SER B N 1
ATOM 6881 C CA . SER B 1 241 ? -31.234 23.453 -3.416 1 34.56 241 SER B CA 1
ATOM 6882 C C . SER B 1 241 ? -30.359 22.297 -2.936 1 34.56 241 SER B C 1
ATOM 6884 O O . SER B 1 241 ? -29.562 22.453 -2.01 1 34.56 241 SER B O 1
ATOM 6886 N N . ALA B 1 242 ? -30.594 21.125 -3.668 1 38.41 242 ALA B N 1
ATOM 6887 C CA . ALA B 1 242 ? -29.875 19.859 -3.787 1 38.41 242 ALA B CA 1
ATOM 6888 C C . ALA B 1 242 ? -28.391 20.047 -3.502 1 38.41 242 ALA B C 1
ATOM 6890 O O . ALA B 1 242 ? -27.609 19.094 -3.588 1 38.41 242 ALA B O 1
ATOM 6891 N N . ASP B 1 243 ? -27.906 21.109 -3.949 1 43.88 243 ASP B N 1
ATOM 6892 C CA . ASP B 1 243 ? -26.469 21.312 -3.746 1 43.88 243 ASP B CA 1
ATOM 6893 C C . ASP B 1 243 ? -26.078 20.984 -2.307 1 43.88 243 ASP B C 1
ATOM 6895 O O . ASP B 1 243 ? -26.188 21.828 -1.422 1 43.88 243 ASP B O 1
ATOM 6899 N N . LYS B 1 244 ? -26.625 19.984 -1.663 1 48.44 244 LYS B N 1
ATOM 6900 C CA . LYS B 1 244 ? -26.438 19.094 -0.52 1 48.44 244 LYS B CA 1
ATOM 6901 C C . LYS B 1 244 ? -25.031 19.25 0.066 1 48.44 244 LYS B C 1
ATOM 6903 O O . LYS B 1 244 ? -24.031 19.078 -0.637 1 48.44 244 LYS B O 1
ATOM 6908 N N . LYS B 1 245 ? -24.703 19.922 1.286 1 56.84 245 LYS B N 1
ATOM 6909 C CA . LYS B 1 245 ? -24.016 20.625 2.365 1 56.84 245 LYS B CA 1
ATOM 6910 C C . LYS B 1 245 ? -22.938 19.734 3 1 56.84 245 LYS B C 1
ATOM 6912 O O . LYS B 1 245 ? -23.234 18.984 3.926 1 56.84 245 LYS B O 1
ATOM 6917 N N . SER B 1 246 ? -22.109 19.422 2.236 1 72.81 246 SER B N 1
ATOM 6918 C CA . SER B 1 246 ? -21 18.734 2.906 1 72.81 246 SER B CA 1
ATOM 6919 C C . SER B 1 246 ? -20.406 19.609 4.008 1 72.81 246 SER B C 1
ATOM 6921 O O . SER B 1 246 ? -20.375 20.828 3.895 1 72.81 246 SER B O 1
ATOM 6923 N N . GLY B 1 247 ? -20.266 19.109 5.086 1 87.31 247 GLY B N 1
ATOM 6924 C CA . GLY B 1 247 ? -19.656 19.766 6.219 1 87.31 247 GLY B CA 1
ATOM 6925 C C . GLY B 1 247 ? -18.203 20.156 5.969 1 87.31 247 GLY B C 1
ATOM 6926 O O . GLY B 1 247 ? -17.625 19.781 4.941 1 87.31 247 GLY B O 1
ATOM 6927 N N . ILE B 1 248 ? -17.656 21.031 6.715 1 93.19 248 ILE B N 1
ATOM 6928 C CA . ILE B 1 248 ? -16.297 21.562 6.574 1 93.19 248 ILE B CA 1
ATOM 6929 C C . ILE B 1 248 ? -15.289 20.422 6.582 1 93.19 248 ILE B C 1
ATOM 6931 O O . ILE B 1 248 ? -14.227 20.516 5.953 1 93.19 248 ILE B O 1
ATOM 6935 N N . TRP B 1 249 ? -15.602 19.344 7.242 1 94.94 249 TRP B N 1
ATOM 6936 C CA . TRP B 1 249 ? -14.672 18.219 7.352 1 94.94 249 TRP B CA 1
ATOM 6937 C C . TRP B 1 249 ? -14.438 17.578 5.988 1 94.94 249 TRP B C 1
ATOM 6939 O O . TRP B 1 249 ? -13.32 17.141 5.684 1 94.94 249 TRP B O 1
ATOM 6949 N N . ALA B 1 250 ? -15.398 17.484 5.117 1 92.88 250 ALA B N 1
ATOM 6950 C CA . ALA B 1 250 ? -15.266 16.953 3.768 1 92.88 250 ALA B CA 1
ATOM 6951 C C . ALA B 1 250 ? -14.289 17.781 2.938 1 92.88 250 ALA B C 1
ATOM 6953 O O . ALA B 1 250 ? -13.484 17.234 2.18 1 92.88 250 ALA B O 1
ATOM 6954 N N . TYR B 1 251 ? -14.383 19.047 3.123 1 92.62 251 TYR B N 1
ATOM 6955 C CA . TYR B 1 251 ? -13.5 19.922 2.367 1 92.62 251 TYR B CA 1
ATOM 6956 C C . TYR B 1 251 ? -12.07 19.859 2.9 1 92.62 251 TYR B C 1
ATOM 6958 O O . TYR B 1 251 ? -11.109 19.984 2.139 1 92.62 251 TYR B O 1
ATOM 6966 N N . MET B 1 252 ? -12.008 19.688 4.203 1 94.75 252 MET B N 1
ATOM 6967 C CA . MET B 1 252 ? -10.688 19.438 4.773 1 94.75 252 MET B CA 1
ATOM 6968 C C . MET B 1 252 ? -10.055 18.188 4.168 1 94.75 252 MET B C 1
ATOM 6970 O O . MET B 1 252 ? -8.867 18.172 3.859 1 94.75 252 MET B O 1
ATOM 6974 N N . LEU B 1 253 ? -10.875 17.188 3.924 1 94.81 253 LEU B N 1
ATOM 6975 C CA . LEU B 1 253 ? -10.414 15.961 3.295 1 94.81 253 LEU B CA 1
ATOM 6976 C C . LEU B 1 253 ? -9.906 16.234 1.883 1 94.81 253 LEU B C 1
ATOM 6978 O O . LEU B 1 253 ? -8.852 15.719 1.49 1 94.81 253 LEU B O 1
ATOM 6982 N N . GLN B 1 254 ? -10.641 16.953 1.177 1 94.12 254 GLN B N 1
ATOM 6983 C CA . GLN B 1 254 ? -10.266 17.281 -0.19 1 94.12 254 GLN B CA 1
ATOM 6984 C C . GLN B 1 254 ? -8.93 18.031 -0.223 1 94.12 254 GLN B C 1
ATOM 6986 O O . GLN B 1 254 ? -8.055 17.703 -1.036 1 94.12 254 GLN B O 1
ATOM 6991 N N . THR B 1 255 ? -8.781 18.953 0.656 1 95.31 255 THR B N 1
ATOM 6992 C CA . THR B 1 255 ? -7.547 19.734 0.71 1 95.31 255 THR B CA 1
ATOM 6993 C C . THR B 1 255 ? -6.371 18.859 1.138 1 95.31 255 THR B C 1
ATOM 6995 O O . THR B 1 255 ? -5.25 19.031 0.653 1 95.31 255 THR B O 1
ATOM 6998 N N . SER B 1 256 ? -6.68 17.984 2.055 1 95.62 256 SER B N 1
ATOM 6999 C CA . SER B 1 256 ? -5.625 17.078 2.479 1 95.62 256 SER B CA 1
ATOM 7000 C C . SER B 1 256 ? -5.176 16.172 1.327 1 95.62 256 SER B C 1
ATOM 7002 O O . SER B 1 256 ? -4 15.812 1.24 1 95.62 256 SER B O 1
ATOM 7004 N N . THR B 1 257 ? -6.074 15.766 0.453 1 93.94 257 THR B N 1
ATOM 7005 C CA . THR B 1 257 ? -5.73 14.977 -0.728 1 93.94 257 THR B CA 1
ATOM 7006 C C . THR B 1 257 ? -4.836 15.781 -1.668 1 93.94 257 THR B C 1
ATOM 7008 O O . THR B 1 257 ? -3.875 15.242 -2.225 1 93.94 257 THR B O 1
ATOM 7011 N N . LEU B 1 258 ? -5.176 17 -1.782 1 94.25 258 LEU B N 1
ATOM 7012 C CA . LEU B 1 258 ? -4.34 17.875 -2.598 1 94.25 258 LEU B CA 1
ATOM 7013 C C . LEU B 1 258 ? -2.953 18.016 -1.983 1 94.25 258 LEU B C 1
ATOM 7015 O O . LEU B 1 258 ? -1.952 18.062 -2.703 1 94.25 258 LEU B O 1
ATOM 7019 N N . TRP B 1 259 ? -2.932 18.141 -0.688 1 95.69 259 TRP B N 1
ATOM 7020 C CA . TRP B 1 259 ? -1.649 18.203 0.005 1 95.69 259 TRP B CA 1
ATOM 7021 C C . TRP B 1 259 ? -0.802 16.969 -0.293 1 95.69 259 TRP B C 1
ATOM 7023 O O . TRP B 1 259 ? 0.416 17.078 -0.455 1 95.69 259 TRP B O 1
ATOM 7033 N N . GLY B 1 260 ? -1.458 15.82 -0.367 1 92.62 260 GLY B N 1
ATOM 7034 C CA . GLY B 1 260 ? -0.744 14.617 -0.756 1 92.62 260 GLY B CA 1
ATOM 7035 C C . GLY B 1 260 ? -0.09 14.727 -2.121 1 92.62 260 GLY B C 1
ATOM 7036 O O . GLY B 1 260 ? 1.045 14.281 -2.307 1 92.62 260 GLY B O 1
ATOM 7037 N N . GLU B 1 261 ? -0.736 15.344 -3.039 1 90.94 261 GLU B N 1
ATOM 7038 C CA . GLU B 1 261 ? -0.187 15.562 -4.375 1 90.94 261 GLU B CA 1
ATOM 7039 C C . GLU B 1 261 ? 1.003 16.516 -4.328 1 90.94 261 GLU B C 1
ATOM 7041 O O . GLU B 1 261 ? 1.979 16.328 -5.062 1 90.94 261 GLU B O 1
ATOM 7046 N N . VAL B 1 262 ? 0.89 17.469 -3.518 1 93.75 262 VAL B N 1
ATOM 7047 C CA . VAL B 1 262 ? 1.966 18.438 -3.377 1 93.75 262 VAL B CA 1
ATOM 7048 C C . VAL B 1 262 ? 3.205 17.766 -2.797 1 93.75 262 VAL B C 1
ATOM 7050 O O . VAL B 1 262 ? 4.324 18 -3.254 1 93.75 262 VAL B O 1
ATOM 7053 N N . ARG B 1 263 ? 2.996 16.953 -1.789 1 91.75 263 ARG B N 1
ATOM 7054 C CA . ARG B 1 263 ? 4.113 16.219 -1.199 1 91.75 263 ARG B CA 1
ATOM 7055 C C . ARG B 1 263 ? 4.836 15.383 -2.252 1 91.75 263 ARG B C 1
ATOM 7057 O O . ARG B 1 263 ? 6.066 15.344 -2.277 1 91.75 263 ARG B O 1
ATOM 7064 N N . THR B 1 264 ? 4.039 14.711 -3.061 1 86.12 264 THR B N 1
ATOM 7065 C CA . THR B 1 264 ? 4.617 13.898 -4.125 1 86.12 264 THR B CA 1
ATOM 7066 C C . THR B 1 264 ? 5.398 14.766 -5.105 1 86.12 264 THR B C 1
ATOM 7068 O O . THR B 1 264 ? 6.516 14.414 -5.5 1 86.12 264 THR B O 1
ATOM 7071 N N . TYR B 1 265 ? 4.832 15.867 -5.457 1 88 265 TYR B N 1
ATOM 7072 C CA . TYR B 1 265 ? 5.465 16.812 -6.383 1 88 265 TYR B CA 1
ATOM 7073 C C . TYR B 1 265 ? 6.789 17.312 -5.824 1 88 265 TYR B C 1
ATOM 7075 O O . TYR B 1 265 ? 7.805 17.312 -6.531 1 88 265 TYR B O 1
ATOM 7083 N N . VAL B 1 266 ? 6.797 17.719 -4.637 1 89.31 266 VAL B N 1
ATOM 7084 C CA . VAL B 1 266 ? 7.992 18.281 -4.023 1 89.31 266 VAL B CA 1
ATOM 7085 C C . VAL B 1 266 ? 9.055 17.203 -3.863 1 89.31 266 VAL B C 1
ATOM 7087 O O . VAL B 1 266 ? 10.242 17.453 -4.051 1 89.31 266 VAL B O 1
ATOM 7090 N N . LYS B 1 267 ? 8.664 16.047 -3.529 1 84 267 LYS B N 1
ATOM 7091 C CA . LYS B 1 267 ? 9.602 14.945 -3.416 1 84 267 LYS B CA 1
ATOM 7092 C C . LYS B 1 267 ? 10.281 14.664 -4.75 1 84 267 LYS B C 1
ATOM 7094 O O . LYS B 1 267 ? 11.477 14.344 -4.789 1 84 267 LYS B O 1
ATOM 7099 N N . GLN B 1 268 ? 9.531 14.734 -5.773 1 79.88 268 GLN B N 1
ATOM 7100 C CA . GLN B 1 268 ? 10.102 14.539 -7.102 1 79.88 268 GLN B CA 1
ATOM 7101 C C . GLN B 1 268 ? 11.156 15.594 -7.406 1 79.88 268 GLN B C 1
ATOM 7103 O O . GLN B 1 268 ? 12.188 15.289 -8.016 1 79.88 268 GLN B O 1
ATOM 7108 N N . TRP B 1 269 ? 10.914 16.734 -6.93 1 80.69 269 TRP B N 1
ATOM 7109 C CA . TRP B 1 269 ? 11.883 17.812 -7.133 1 80.69 269 TRP B CA 1
ATOM 7110 C C . TRP B 1 269 ? 13.125 17.578 -6.277 1 80.69 269 TRP B C 1
ATOM 7112 O O . TRP B 1 269 ? 14.242 17.891 -6.699 1 80.69 269 TRP B O 1
ATOM 7122 N N . ALA B 1 270 ? 12.914 17.094 -5.16 1 77.44 270 ALA B N 1
ATOM 7123 C CA . ALA B 1 270 ? 14.039 16.828 -4.27 1 77.44 270 ALA B CA 1
ATOM 7124 C C . ALA B 1 270 ? 14.945 15.742 -4.832 1 77.44 270 ALA B C 1
ATOM 7126 O O . ALA B 1 270 ? 16.156 15.781 -4.66 1 77.44 270 ALA B O 1
ATOM 7127 N N . GLN B 1 271 ? 14.312 14.852 -5.52 1 72.69 271 GLN B N 1
ATOM 7128 C CA . GLN B 1 271 ? 15.07 13.719 -6.055 1 72.69 271 GLN B CA 1
ATOM 7129 C C . GLN B 1 271 ? 15.617 14.039 -7.445 1 72.69 271 GLN B C 1
ATOM 7131 O O . GLN B 1 271 ? 16.359 13.234 -8.023 1 72.69 271 GLN B O 1
ATOM 7136 N N . GLN B 1 272 ? 15.555 15.289 -7.773 1 63.34 272 GLN B N 1
ATOM 7137 C CA . GLN B 1 272 ? 16.109 15.852 -8.992 1 63.34 272 GLN B CA 1
ATOM 7138 C C . GLN B 1 272 ? 15.867 14.93 -10.188 1 63.34 272 GLN B C 1
ATOM 7140 O O . GLN B 1 272 ? 16.797 14.633 -10.945 1 63.34 272 GLN B O 1
ATOM 7145 N N . THR B 1 273 ? 14.664 14.555 -10.273 1 57.72 273 THR B N 1
ATOM 7146 C CA . THR B 1 273 ? 14.391 13.641 -11.375 1 57.72 273 THR B CA 1
ATOM 7147 C C . THR B 1 273 ? 14.578 14.336 -12.719 1 57.72 273 THR B C 1
ATOM 7149 O O . THR B 1 273 ? 14.031 15.422 -12.945 1 57.72 273 THR B O 1
ATOM 7152 N N . ASN B 1 274 ? 15.664 14.102 -13.43 1 55.56 274 ASN B N 1
ATOM 7153 C CA . ASN B 1 274 ? 16.047 14.688 -14.711 1 55.56 274 ASN B CA 1
ATOM 7154 C C . ASN B 1 274 ? 14.875 14.742 -15.68 1 55.56 274 ASN B C 1
ATOM 7156 O O . ASN B 1 274 ? 14.875 15.531 -16.625 1 55.56 274 ASN B O 1
ATOM 7160 N N . ASN B 1 275 ? 13.859 14.062 -15.328 1 61.88 275 ASN B N 1
ATOM 7161 C CA . ASN B 1 275 ? 12.875 13.922 -16.391 1 61.88 275 ASN B CA 1
ATOM 7162 C C . ASN B 1 275 ? 11.539 14.555 -16.016 1 61.88 275 ASN B C 1
ATOM 7164 O O . ASN B 1 275 ? 10.547 14.406 -16.719 1 61.88 275 ASN B O 1
ATOM 7168 N N . ALA B 1 276 ? 11.578 15.367 -14.969 1 70.31 276 ALA B N 1
ATOM 7169 C CA . ALA B 1 276 ? 10.297 15.984 -14.641 1 70.31 276 ALA B CA 1
ATOM 7170 C C . ALA B 1 276 ? 10.062 17.25 -15.469 1 70.31 276 ALA B C 1
ATOM 7172 O O . ALA B 1 276 ? 10.992 18.031 -15.68 1 70.31 276 ALA B O 1
ATOM 7173 N N . PRO B 1 277 ? 8.891 17.359 -16.031 1 76.88 277 PRO B N 1
ATOM 7174 C CA . PRO B 1 277 ? 8.586 18.578 -16.797 1 76.88 277 PRO B CA 1
ATOM 7175 C C . PRO B 1 277 ? 8.711 19.844 -15.945 1 76.88 277 PRO B C 1
ATOM 7177 O O . PRO B 1 277 ? 8.438 19.812 -14.742 1 76.88 277 PRO B O 1
ATOM 7180 N N . PRO B 1 278 ? 9.148 20.859 -16.609 1 82 278 PRO B N 1
ATOM 7181 C CA . PRO B 1 278 ? 9.188 22.125 -15.875 1 82 278 PRO B CA 1
ATOM 7182 C C . PRO B 1 278 ? 7.812 22.562 -15.367 1 82 278 PRO B C 1
ATOM 7184 O O . PRO B 1 278 ? 6.793 22.219 -15.977 1 82 278 PRO B O 1
ATOM 7187 N N . PRO B 1 279 ? 7.695 23.234 -14.336 1 87.62 279 PRO B N 1
ATOM 7188 C CA . PRO B 1 279 ? 6.422 23.578 -13.688 1 87.62 279 PRO B CA 1
ATOM 7189 C C . PRO B 1 279 ? 5.469 24.328 -14.617 1 87.62 279 PRO B C 1
ATOM 7191 O O . PRO B 1 279 ? 4.25 24.25 -14.445 1 87.62 279 PRO B O 1
ATOM 7194 N N . TRP B 1 280 ? 6.02 25.062 -15.656 1 87.12 280 TRP B N 1
ATOM 7195 C CA . TRP B 1 280 ? 5.148 25.828 -16.547 1 87.12 280 TRP B CA 1
ATOM 7196 C C . TRP B 1 280 ? 4.625 24.953 -17.672 1 87.12 280 TRP B C 1
ATOM 7198 O O . TRP B 1 280 ? 3.795 25.391 -18.469 1 87.12 280 TRP B O 1
ATOM 7208 N N . SER B 1 281 ? 5.047 23.75 -17.688 1 84.88 281 SER B N 1
ATOM 7209 C CA . SER B 1 281 ? 4.508 22.812 -18.656 1 84.88 281 SER B CA 1
ATOM 7210 C C . SER B 1 281 ? 3.105 22.359 -18.266 1 84.88 281 SER B C 1
ATOM 7212 O O . SER B 1 281 ? 2.816 22.172 -17.078 1 84.88 281 SER B O 1
ATOM 7214 N N . ILE B 1 282 ? 2.309 22.031 -19.219 1 82.12 282 ILE B N 1
ATOM 7215 C CA . ILE B 1 282 ? 0.933 21.609 -18.984 1 82.12 282 ILE B CA 1
ATOM 7216 C C . ILE B 1 282 ? 0.919 20.219 -18.359 1 82.12 282 ILE B C 1
ATOM 7218 O O . ILE B 1 282 ? -0.017 19.859 -17.641 1 82.12 282 ILE B O 1
ATOM 7222 N N . GLU B 1 283 ? 1.945 19.484 -18.578 1 77.88 283 GLU B N 1
ATOM 7223 C CA . GLU B 1 283 ? 2.014 18.109 -18.078 1 77.88 283 GLU B CA 1
ATOM 7224 C C . GLU B 1 283 ? 2.656 18.047 -16.703 1 77.88 283 GLU B C 1
ATOM 7226 O O . GLU B 1 283 ? 2.756 16.969 -16.094 1 77.88 283 GLU B O 1
ATOM 7231 N N . SER B 1 284 ? 2.988 19.203 -16.172 1 84.31 284 SER B N 1
ATOM 7232 C CA . SER B 1 284 ? 3.707 19.219 -14.906 1 84.31 284 SER B CA 1
ATOM 7233 C C . SER B 1 284 ? 2.758 19.016 -13.727 1 84.31 284 SER B C 1
ATOM 7235 O O . SER B 1 284 ? 1.562 19.297 -13.836 1 84.31 284 SER B O 1
ATOM 7237 N N . GLY B 1 285 ? 3.27 18.484 -12.695 1 86.62 285 GLY B N 1
ATOM 7238 C CA . GLY B 1 285 ? 2.502 18.391 -11.461 1 86.62 285 GLY B CA 1
ATOM 7239 C C . GLY B 1 285 ? 2.02 19.734 -10.961 1 86.62 285 GLY B C 1
ATOM 7240 O O . GLY B 1 285 ? 0.926 19.844 -10.398 1 86.62 285 GLY B O 1
ATOM 7241 N N . TYR B 1 286 ? 2.779 20.797 -11.195 1 91.31 286 TYR B N 1
ATOM 7242 C CA . TYR B 1 286 ? 2.404 22.156 -10.82 1 91.31 286 TYR B CA 1
ATOM 7243 C C . TYR B 1 286 ? 1.093 22.562 -11.484 1 91.31 286 TYR B C 1
ATOM 7245 O O . TYR B 1 286 ? 0.181 23.047 -10.82 1 91.31 286 TYR B O 1
ATOM 7253 N N . ALA B 1 287 ? 1.04 22.297 -12.766 1 89.62 287 ALA B N 1
ATOM 7254 C CA . ALA B 1 287 ? -0.139 22.703 -13.531 1 89.62 287 ALA B CA 1
ATOM 7255 C C . ALA B 1 287 ? -1.369 21.906 -13.094 1 89.62 287 ALA B C 1
ATOM 7257 O O . ALA B 1 287 ? -2.457 22.469 -12.945 1 89.62 287 ALA B O 1
ATOM 7258 N N . VAL B 1 288 ? -1.199 20.703 -12.883 1 87.81 288 VAL B N 1
ATOM 7259 C CA . VAL B 1 288 ? -2.303 19.844 -12.492 1 87.81 288 VAL B CA 1
ATOM 7260 C C . VAL B 1 288 ? -2.832 20.25 -11.125 1 87.81 288 VAL B C 1
ATOM 7262 O O . VAL B 1 288 ? -4.043 20.391 -10.93 1 87.81 288 VAL B O 1
ATOM 7265 N N . ILE B 1 289 ? -1.969 20.438 -10.148 1 92.94 289 ILE B N 1
ATOM 7266 C CA . ILE B 1 289 ? -2.357 20.797 -8.789 1 92.94 289 ILE B CA 1
ATOM 7267 C C . ILE B 1 289 ? -3.051 22.172 -8.797 1 92.94 289 ILE B C 1
ATOM 7269 O O . ILE B 1 289 ? -4.062 22.359 -8.125 1 92.94 289 ILE B O 1
ATOM 7273 N N . ASN B 1 290 ? -2.514 23.062 -9.578 1 91.75 290 ASN B N 1
ATOM 7274 C CA . ASN B 1 290 ? -3.131 24.375 -9.672 1 91.75 290 ASN B CA 1
ATOM 7275 C C . ASN B 1 290 ? -4.547 24.297 -10.234 1 91.75 290 ASN B C 1
ATOM 7277 O O . ASN B 1 290 ? -5.43 25.047 -9.82 1 91.75 290 ASN B O 1
ATOM 7281 N N . ALA B 1 291 ? -4.68 23.469 -11.203 1 89.44 291 ALA B N 1
ATOM 7282 C CA . ALA B 1 291 ? -6.012 23.281 -11.766 1 89.44 291 ALA B CA 1
ATOM 7283 C C . ALA B 1 291 ? -6.988 22.781 -10.703 1 89.44 291 ALA B C 1
ATOM 7285 O O . ALA B 1 291 ? -8.117 23.266 -10.609 1 89.44 291 ALA B O 1
ATOM 7286 N N . TYR B 1 292 ? -6.594 21.891 -9.906 1 88.62 292 TYR B N 1
A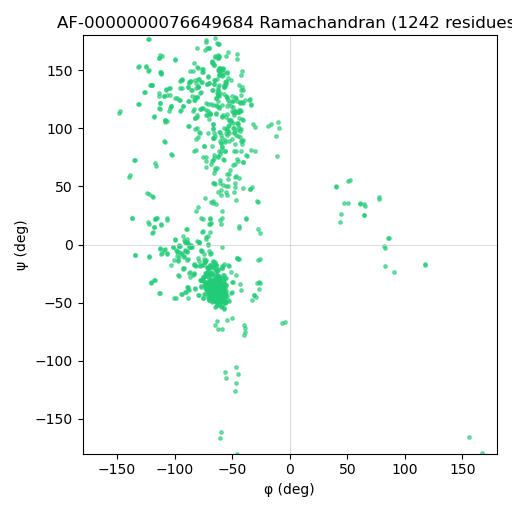TOM 7287 C CA . TYR B 1 292 ? -7.43 21.359 -8.836 1 88.62 292 TYR B CA 1
ATOM 7288 C C . TYR B 1 292 ? -7.719 22.438 -7.797 1 88.62 292 TYR B C 1
ATOM 7290 O O . TYR B 1 292 ? -8.82 22.5 -7.25 1 88.62 292 TYR B O 1
ATOM 7298 N N . LEU B 1 293 ? -6.684 23.219 -7.484 1 90.75 293 LEU B N 1
ATOM 7299 C CA . LEU B 1 293 ? -6.859 24.297 -6.516 1 90.75 293 LEU B CA 1
ATOM 7300 C C . LEU B 1 293 ? -7.93 25.281 -6.98 1 90.75 293 LEU B C 1
ATOM 7302 O O . LEU B 1 293 ? -8.773 25.703 -6.191 1 90.75 293 LEU B O 1
ATOM 7306 N N . MET B 1 294 ? -7.906 25.578 -8.211 1 89.56 294 MET B N 1
ATOM 7307 C CA . MET B 1 294 ? -8.891 26.5 -8.766 1 89.56 294 MET B CA 1
ATOM 7308 C C . MET B 1 294 ? -10.289 25.891 -8.727 1 89.56 294 MET B C 1
ATOM 7310 O O . MET B 1 294 ? -11.258 26.578 -8.391 1 89.56 294 MET B O 1
ATOM 7314 N N . ASP B 1 295 ? -10.344 24.641 -9.062 1 86.44 295 ASP B N 1
ATOM 7315 C CA . ASP B 1 295 ? -11.625 23.953 -9.016 1 86.44 295 ASP B CA 1
ATOM 7316 C C . ASP B 1 295 ? -12.172 23.906 -7.586 1 86.44 295 ASP B C 1
ATOM 7318 O O . ASP B 1 295 ? -13.359 24.125 -7.359 1 86.44 295 ASP B O 1
ATOM 7322 N N . SER B 1 296 ? -11.32 23.594 -6.684 1 86.19 296 SER B N 1
ATOM 7323 C CA . SER B 1 296 ? -11.703 23.516 -5.277 1 86.19 296 SER B CA 1
ATOM 7324 C C . SER B 1 296 ? -12.188 24.859 -4.754 1 86.19 296 SER B C 1
ATOM 7326 O O . SER B 1 296 ? -13.133 24.922 -3.973 1 86.19 296 SER B O 1
ATOM 7328 N N . GLU B 1 297 ? -11.594 25.891 -5.172 1 85.31 297 GLU B N 1
ATOM 7329 C CA . GLU B 1 297 ? -11.977 27.234 -4.758 1 85.31 297 GLU B CA 1
ATOM 7330 C C . GLU B 1 297 ? -13.359 27.594 -5.297 1 85.31 297 GLU B C 1
ATOM 7332 O O . GLU B 1 297 ? -14.148 28.25 -4.605 1 85.31 297 GLU B O 1
ATOM 7337 N N . THR B 1 298 ? -13.555 27.125 -6.457 1 85.69 298 THR B N 1
ATOM 7338 C CA . THR B 1 298 ? -14.828 27.438 -7.098 1 85.69 298 THR B CA 1
ATOM 7339 C C . THR B 1 298 ? -15.969 26.688 -6.43 1 85.69 298 THR B C 1
ATOM 7341 O O . THR B 1 298 ? -17.062 27.219 -6.281 1 85.69 298 THR B O 1
ATOM 7344 N N . LYS B 1 299 ? -15.688 25.562 -5.992 1 83.81 299 LYS B N 1
ATOM 7345 C CA . LYS B 1 299 ? -16.734 24.688 -5.457 1 83.81 299 LYS B CA 1
ATOM 7346 C C . LYS B 1 299 ? -16.859 24.844 -3.945 1 83.81 299 LYS B C 1
ATOM 7348 O O . LYS B 1 299 ? -17.812 24.344 -3.34 1 83.81 299 LYS B O 1
ATOM 7353 N N . PHE B 1 300 ? -15.93 25.578 -3.328 1 87.75 300 PHE B N 1
ATOM 7354 C CA . PHE B 1 300 ? -15.938 25.766 -1.881 1 87.75 300 PHE B CA 1
ATOM 7355 C C . PHE B 1 300 ? -17.156 26.594 -1.448 1 87.75 300 PHE B C 1
ATOM 7357 O O . PHE B 1 300 ? -17.344 27.719 -1.911 1 87.75 300 PHE B O 1
ATOM 7364 N N . PRO B 1 301 ? -18 26.062 -0.62 1 87.62 301 PRO B N 1
ATOM 7365 C CA . PRO B 1 301 ? -19.25 26.75 -0.272 1 87.62 301 PRO B CA 1
ATOM 7366 C C . PRO B 1 301 ? -19.016 28.094 0.404 1 87.62 301 PRO B C 1
ATOM 7368 O O . PRO B 1 301 ? -18.094 28.234 1.203 1 87.62 301 PRO B O 1
ATOM 7371 N N . ASP B 1 302 ? -19.922 28.984 0.244 1 86.19 302 ASP B N 1
ATOM 7372 C CA . ASP B 1 302 ? -19.828 30.359 0.739 1 86.19 302 ASP B CA 1
ATOM 7373 C C . ASP B 1 302 ? -19.797 30.391 2.266 1 86.19 302 ASP B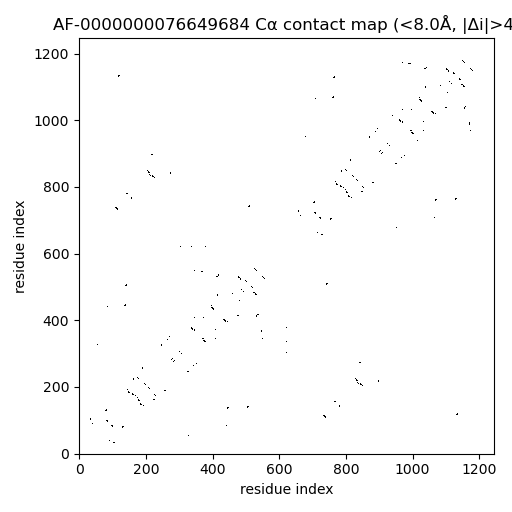 C 1
ATOM 7375 O O . ASP B 1 302 ? -19.078 31.188 2.863 1 86.19 302 ASP B O 1
ATOM 7379 N N . ARG B 1 303 ? -20.5 29.578 2.852 1 87.31 303 ARG B N 1
ATOM 7380 C CA . ARG B 1 303 ? -20.625 29.594 4.305 1 87.31 303 ARG B CA 1
ATOM 7381 C C . ARG B 1 303 ? -19.297 29.312 4.98 1 87.31 303 ARG B C 1
ATOM 7383 O O . ARG B 1 303 ? -19.078 29.719 6.129 1 87.31 303 ARG B O 1
ATOM 7390 N N . HIS B 1 304 ? -18.422 28.609 4.305 1 91 304 HIS B N 1
ATOM 7391 C CA . HIS B 1 304 ? -17.141 28.234 4.891 1 91 304 HIS B CA 1
ATOM 7392 C C . HIS B 1 304 ? -16.047 29.203 4.48 1 91 304 HIS B C 1
ATOM 7394 O O . HIS B 1 304 ? -14.922 29.125 4.98 1 91 304 HIS B O 1
ATOM 7400 N N . ARG B 1 305 ? -16.328 30.078 3.633 1 90.25 305 ARG B N 1
ATOM 7401 C CA . ARG B 1 305 ? -15.32 31.031 3.154 1 90.25 305 ARG B CA 1
ATOM 7402 C C . ARG B 1 305 ? -14.906 31.984 4.262 1 90.25 305 ARG B C 1
ATOM 7404 O O . ARG B 1 305 ? -15.664 32.219 5.211 1 90.25 305 ARG B O 1
ATOM 7411 N N . PHE B 1 306 ? -13.781 32.531 4.164 1 91.56 306 PHE B N 1
ATOM 7412 C CA . PHE B 1 306 ? -13.172 33.375 5.188 1 91.56 306 PHE B CA 1
ATOM 7413 C C . PHE B 1 306 ? -14.086 34.531 5.551 1 91.56 306 PHE B C 1
ATOM 7415 O O . PHE B 1 306 ? -14.352 34.781 6.73 1 91.56 306 PHE B O 1
ATOM 7422 N N . ASP B 1 307 ? -14.672 35.219 4.602 1 87 307 ASP B N 1
ATOM 7423 C CA . ASP B 1 307 ? -15.469 36.406 4.801 1 87 307 ASP B CA 1
ATOM 7424 C C . ASP B 1 307 ? -16.844 36.062 5.395 1 87 307 ASP B C 1
ATOM 7426 O O . ASP B 1 307 ? -17.453 36.906 6.066 1 87 307 ASP B O 1
ATOM 7430 N N . SER B 1 308 ? -17.25 34.875 5.082 1 86.25 308 SER B N 1
ATOM 7431 C CA . SER B 1 308 ? -18.562 34.5 5.566 1 86.25 308 SER B CA 1
ATOM 7432 C C . SER B 1 308 ? -18.484 33.875 6.949 1 86.25 308 SER B C 1
ATOM 7434 O O . SER B 1 308 ? -19.359 34.094 7.793 1 86.25 308 SER B O 1
ATOM 7436 N N . ALA B 1 309 ? -17.484 33.094 7.211 1 90.31 309 ALA B N 1
ATOM 7437 C CA . ALA B 1 309 ? -17.359 32.406 8.5 1 90.31 309 ALA B CA 1
ATOM 7438 C C . ALA B 1 309 ? -16.984 33.406 9.602 1 90.31 309 ALA B C 1
ATOM 7440 O O . ALA B 1 309 ? -17.406 33.25 10.75 1 90.31 309 ALA B O 1
ATOM 7441 N N . ARG B 1 310 ? -16.203 34.469 9.336 1 92.25 310 ARG B N 1
ATOM 7442 C CA . ARG B 1 310 ? -15.828 35.562 10.211 1 92.25 310 ARG B CA 1
ATOM 7443 C C . ARG B 1 310 ? -15.289 35.062 11.547 1 92.25 310 ARG B C 1
ATOM 7445 O O . ARG B 1 310 ? -15.781 35.438 12.609 1 92.25 310 ARG B O 1
ATOM 7452 N N . PHE B 1 311 ? -14.32 34.25 11.477 1 94 311 PHE B N 1
ATOM 7453 C CA . PHE B 1 311 ? -13.688 33.656 12.641 1 94 311 PHE B CA 1
ATOM 7454 C C . PHE B 1 311 ? -13.312 34.719 13.664 1 94 311 PHE B C 1
ATOM 7456 O O . PHE B 1 311 ? -13.531 34.562 14.859 1 94 311 PHE B O 1
ATOM 7463 N N . THR B 1 312 ? -12.797 35.875 13.242 1 93 312 THR B N 1
ATOM 7464 C CA . THR B 1 312 ? -12.297 36.938 14.125 1 93 312 THR B CA 1
ATOM 7465 C C . THR B 1 312 ? -13.453 37.625 14.844 1 93 312 THR B C 1
ATOM 7467 O O . THR B 1 312 ? -13.266 38.219 15.906 1 93 312 THR B O 1
ATOM 7470 N N . GLU B 1 313 ? -14.625 37.5 14.32 1 93.06 313 GLU B N 1
ATOM 7471 C CA . GLU B 1 313 ? -15.781 38.188 14.891 1 93.06 313 GLU B CA 1
ATOM 7472 C C . GLU B 1 313 ? -16.578 37.25 15.805 1 93.06 313 GLU B C 1
ATOM 7474 O O . GLU B 1 313 ? -17.453 37.688 16.547 1 93.06 313 GLU B O 1
ATOM 7479 N N . GLN B 1 314 ? -16.25 36.031 15.773 1 94.38 314 GLN B N 1
ATOM 7480 C CA . GLN B 1 314 ? -16.984 35.062 16.609 1 94.38 314 GLN B CA 1
ATOM 7481 C C . GLN B 1 314 ? -16.578 35.188 18.078 1 94.38 314 GLN B C 1
ATOM 7483 O O . GLN B 1 314 ? -15.438 35.531 18.375 1 94.38 314 GLN B O 1
ATOM 7488 N N . GLU B 1 315 ? -17.531 34.906 18.922 1 94.62 315 GLU B N 1
ATOM 7489 C CA . GLU B 1 315 ? -17.234 34.875 20.344 1 94.62 315 GLU B CA 1
ATOM 7490 C C . GLU B 1 315 ? -16.375 33.688 20.719 1 94.62 315 GLU B C 1
ATOM 7492 O O . GLU B 1 315 ? -16.562 32.594 20.188 1 94.62 315 GLU B O 1
ATOM 7497 N N . ASN B 1 316 ? -15.508 33.906 21.641 1 94 316 ASN B N 1
ATOM 7498 C CA . ASN B 1 316 ? -14.586 32.875 22.062 1 94 316 ASN B CA 1
ATOM 7499 C C . ASN B 1 316 ? -15.328 31.625 22.562 1 94 316 ASN B C 1
ATOM 7501 O O . ASN B 1 316 ? -14.922 30.5 22.297 1 94 316 ASN B O 1
ATOM 7505 N N . ARG B 1 317 ? -16.375 31.875 23.266 1 93.5 317 ARG B N 1
ATOM 7506 C CA . ARG B 1 317 ? -17.156 30.766 23.781 1 93.5 317 ARG B CA 1
ATOM 7507 C C . ARG B 1 317 ? -17.734 29.922 22.656 1 93.5 317 ARG B C 1
ATOM 7509 O O . ARG B 1 317 ? -17.766 28.688 22.75 1 93.5 317 ARG B O 1
ATOM 7516 N N . HIS B 1 318 ? -18.141 30.594 21.656 1 93.94 318 HIS B N 1
ATOM 7517 C CA . HIS B 1 318 ? -18.688 29.906 20.484 1 93.94 318 HIS B CA 1
ATOM 7518 C C . HIS B 1 318 ? -17.625 29.094 19.766 1 93.94 318 HIS B C 1
ATOM 7520 O O . HIS B 1 318 ? -17.875 27.953 19.359 1 93.94 318 HIS B O 1
ATOM 7526 N N . LEU B 1 319 ? -16.469 29.672 19.641 1 94.88 319 LEU B N 1
ATOM 7527 C CA . LEU B 1 319 ? -15.359 29 18.984 1 94.88 319 LEU B CA 1
ATOM 7528 C C . LEU B 1 319 ? -14.969 27.734 19.766 1 94.88 319 LEU B C 1
ATOM 7530 O O . LEU B 1 319 ? -14.773 26.672 19.156 1 94.88 319 LEU B O 1
ATOM 7534 N N . GLN B 1 320 ? -14.977 27.812 21.031 1 92.56 320 GLN B N 1
ATOM 7535 C CA . GLN B 1 320 ? -14.562 26.688 21.875 1 92.56 320 GLN B CA 1
ATOM 7536 C C . GLN B 1 320 ? -15.625 25.594 21.922 1 92.56 320 GLN B C 1
ATOM 7538 O O . GLN B 1 320 ? -15.312 24.422 22.016 1 92.56 320 GLN B O 1
ATOM 7543 N N . SER B 1 321 ? -16.859 26.031 21.812 1 92.75 321 SER B N 1
ATOM 7544 C CA . SER B 1 321 ? -17.953 25.062 21.906 1 92.75 321 SER B CA 1
ATOM 7545 C C . SER B 1 321 ? -18.188 24.344 20.594 1 92.75 321 SER B C 1
ATOM 7547 O O . SER B 1 321 ? -18.812 23.281 20.547 1 92.75 321 SER B O 1
ATOM 7549 N N . ASN B 1 322 ? -17.672 24.922 19.484 1 93.62 322 ASN B N 1
ATOM 7550 C CA . ASN B 1 322 ? -17.891 24.344 18.172 1 93.62 322 ASN B CA 1
ATOM 7551 C C . ASN B 1 322 ? -16.578 24.016 17.469 1 93.62 322 ASN B C 1
ATOM 7553 O O . ASN B 1 322 ? -16.391 24.359 16.297 1 93.62 322 ASN B O 1
ATOM 7557 N N . ARG B 1 323 ? -15.695 23.453 18.219 1 94.81 323 ARG B N 1
ATOM 7558 C CA . ARG B 1 323 ? -14.367 23.156 17.688 1 94.81 323 ARG B CA 1
ATOM 7559 C C . ARG B 1 323 ? -14.453 22.141 16.547 1 94.81 323 ARG B C 1
ATOM 7561 O O . ARG B 1 323 ? -13.586 22.109 15.664 1 94.81 323 ARG B O 1
ATOM 7568 N N . GLY B 1 324 ? -15.531 21.375 16.547 1 91.69 324 GLY B N 1
ATOM 7569 C CA . GLY B 1 324 ? -15.734 20.406 15.469 1 91.69 324 GLY B CA 1
ATOM 7570 C C . GLY B 1 324 ? -15.875 21.062 14.109 1 91.69 324 GLY B C 1
ATOM 7571 O O . GLY B 1 324 ? -15.633 20.438 13.078 1 91.69 324 GLY B O 1
ATOM 7572 N N . TYR B 1 325 ? -16.219 22.266 14.125 1 94.06 325 TYR B N 1
ATOM 7573 C CA . TYR B 1 325 ? -16.297 23.031 12.891 1 94.06 325 TYR B CA 1
ATOM 7574 C C . TYR B 1 325 ? -15.047 23.906 12.711 1 94.06 325 TYR B C 1
ATOM 7576 O O . TYR B 1 325 ? -14.461 23.938 11.625 1 94.06 325 TYR B O 1
ATOM 7584 N N . TRP B 1 326 ? -14.664 24.547 13.688 1 95.62 326 TRP B N 1
ATOM 7585 C CA . TRP B 1 326 ? -13.68 25.609 13.547 1 95.62 326 TRP B CA 1
ATOM 7586 C C . TRP B 1 326 ? -12.281 25.031 13.375 1 95.62 326 TRP B C 1
ATOM 7588 O O . TRP B 1 326 ? -11.453 25.609 12.656 1 95.62 326 TRP B O 1
ATOM 7598 N N . SER B 1 327 ? -11.953 23.953 14.039 1 96.19 327 SER B N 1
ATOM 7599 C CA . SER B 1 327 ? -10.625 23.375 13.867 1 96.19 327 SER B CA 1
ATOM 7600 C C . SER B 1 327 ? -10.398 22.891 12.438 1 96.19 327 SER B C 1
ATOM 7602 O O . SER B 1 327 ? -9.367 23.203 11.828 1 96.19 327 SER B O 1
ATOM 7604 N N . PRO B 1 328 ? -11.383 22.156 11.852 1 96.19 328 PRO B N 1
ATOM 7605 C CA . PRO B 1 328 ? -11.234 21.844 10.43 1 96.19 328 PRO B CA 1
ATOM 7606 C C . PRO B 1 328 ? -11.195 23.078 9.539 1 96.19 328 PRO B C 1
ATOM 7608 O O . PRO B 1 328 ? -10.492 23.094 8.523 1 96.19 328 PRO B O 1
ATOM 7611 N N . TRP B 1 329 ? -11.93 24.094 9.938 1 96.06 329 TRP B N 1
ATOM 7612 C CA . TRP B 1 329 ? -11.914 25.328 9.18 1 96.06 329 TRP B CA 1
ATOM 7613 C C . TRP B 1 329 ? -10.523 25.969 9.203 1 96.06 329 TRP B C 1
ATOM 7615 O O . TRP B 1 329 ? -10.008 26.391 8.164 1 96.06 329 TRP B O 1
ATOM 7625 N N . ILE B 1 330 ? -9.953 26.047 10.375 1 96.75 330 ILE B N 1
ATOM 7626 C CA . ILE B 1 330 ? -8.609 26.578 10.523 1 96.75 330 ILE B CA 1
ATOM 7627 C C . ILE B 1 330 ? -7.625 25.734 9.703 1 96.75 330 ILE B C 1
ATOM 7629 O O . ILE B 1 330 ? -6.773 26.281 8.992 1 96.75 330 ILE B O 1
ATOM 7633 N N . TYR B 1 331 ? -7.773 24.453 9.828 1 96.94 331 TYR B N 1
ATOM 7634 C CA . TYR B 1 331 ? -6.957 23.562 9.016 1 96.94 331 TYR B CA 1
ATOM 7635 C C . TYR B 1 331 ? -7.07 23.906 7.539 1 96.94 331 TYR B C 1
ATOM 7637 O O . TYR B 1 331 ? -6.059 24 6.836 1 96.94 331 TYR B O 1
ATOM 7645 N N . GLN B 1 332 ? -8.266 24.078 7.098 1 95.19 332 GLN B N 1
ATOM 7646 C CA . GLN B 1 332 ? -8.547 24.359 5.695 1 95.19 332 GLN B CA 1
ATOM 7647 C C . GLN B 1 332 ? -7.852 25.641 5.246 1 95.19 332 GLN B C 1
ATOM 7649 O O . GLN B 1 332 ? -7.262 25.688 4.164 1 95.19 332 GLN B O 1
ATOM 7654 N N . GLN B 1 333 ? -7.891 26.641 6.055 1 96.06 333 GLN B N 1
ATOM 7655 C CA . GLN B 1 333 ? -7.27 27.922 5.711 1 96.06 333 GLN B CA 1
ATOM 7656 C C . GLN B 1 333 ? -5.746 27.797 5.66 1 96.06 333 GLN B C 1
ATOM 7658 O O . GLN B 1 333 ? -5.121 28.203 4.68 1 96.06 333 GLN B O 1
ATOM 7663 N N . PHE B 1 334 ? -5.207 27.219 6.676 1 97.69 334 PHE B N 1
ATOM 7664 C CA . PHE B 1 334 ? -3.756 27.062 6.727 1 97.69 334 PHE B CA 1
ATOM 7665 C C . PHE B 1 334 ? -3.266 26.203 5.566 1 97.69 334 PHE B C 1
ATOM 7667 O O . PHE B 1 334 ? -2.291 26.562 4.895 1 97.69 334 PHE B O 1
ATOM 7674 N N . ALA B 1 335 ? -3.938 25.094 5.34 1 97.44 335 ALA B N 1
ATOM 7675 C CA . ALA B 1 335 ? -3.514 24.156 4.309 1 97.44 335 ALA B CA 1
ATOM 7676 C C . ALA B 1 335 ? -3.592 24.797 2.922 1 97.44 335 ALA B C 1
ATOM 7678 O O . ALA B 1 335 ? -2.688 24.625 2.102 1 97.44 335 ALA B O 1
ATOM 7679 N N . TYR B 1 336 ? -4.68 25.484 2.709 1 96.31 336 TYR B N 1
ATOM 7680 C CA . TYR B 1 336 ? -4.867 26.125 1.416 1 96.31 336 TYR B CA 1
ATOM 7681 C C . TYR B 1 336 ? -3.697 27.047 1.096 1 96.31 336 TYR B C 1
ATOM 7683 O O . TYR B 1 336 ? -3.105 26.969 0.017 1 96.31 336 TYR B O 1
ATOM 7691 N N . HIS B 1 337 ? -3.326 27.875 1.956 1 97.12 337 HIS B N 1
ATOM 7692 C CA . HIS B 1 337 ? -2.246 28.828 1.729 1 97.12 337 HIS B CA 1
ATOM 7693 C C . HIS B 1 337 ? -0.891 28.141 1.697 1 97.12 337 HIS B C 1
ATOM 7695 O O . HIS B 1 337 ? -0.012 28.516 0.919 1 97.12 337 HIS B O 1
ATOM 7701 N N . THR B 1 338 ? -0.74 27.188 2.486 1 98.06 338 THR B N 1
ATOM 7702 C CA . THR B 1 338 ? 0.533 26.469 2.521 1 98.06 338 THR B CA 1
ATOM 7703 C C . THR B 1 338 ? 0.758 25.703 1.224 1 98.06 338 THR B C 1
ATOM 7705 O O . THR B 1 338 ? 1.893 25.578 0.757 1 98.06 338 THR B O 1
ATOM 7708 N N . ILE B 1 339 ? -0.283 25.188 0.646 1 97.75 339 ILE B N 1
ATOM 7709 C CA . ILE B 1 339 ? -0.164 24.516 -0.646 1 97.75 339 ILE B CA 1
ATOM 7710 C C . ILE B 1 339 ? 0.408 25.484 -1.677 1 97.75 339 ILE B C 1
ATOM 7712 O O . ILE B 1 339 ? 1.335 25.141 -2.414 1 97.75 339 ILE B O 1
ATOM 7716 N N . HIS B 1 340 ? -0.068 26.688 -1.679 1 96.44 340 HIS B N 1
ATOM 7717 C CA . HIS B 1 340 ? 0.477 27.703 -2.561 1 96.44 340 HIS B CA 1
ATOM 7718 C C . HIS B 1 340 ? 1.932 28.016 -2.219 1 96.44 340 HIS B C 1
ATOM 7720 O O . HIS B 1 340 ? 2.76 28.188 -3.115 1 96.44 340 HIS B O 1
ATOM 7726 N N . ASN B 1 341 ? 2.211 28.078 -0.976 1 97.56 341 ASN B N 1
ATOM 7727 C CA . ASN B 1 341 ? 3.586 28.312 -0.543 1 97.56 341 ASN B CA 1
ATOM 7728 C C . ASN B 1 341 ? 4.531 27.234 -1.076 1 97.56 341 ASN B C 1
ATOM 7730 O O . ASN B 1 341 ? 5.59 27.562 -1.619 1 97.56 341 ASN B O 1
ATOM 7734 N N . MET B 1 342 ? 4.105 26.047 -0.944 1 96.88 342 MET B N 1
ATOM 7735 C CA . MET B 1 342 ? 4.945 24.922 -1.316 1 96.88 342 MET B CA 1
ATOM 7736 C C . MET B 1 342 ? 5.16 24.875 -2.826 1 96.88 342 MET B C 1
ATOM 7738 O O . MET B 1 342 ? 6.281 24.688 -3.295 1 96.88 342 MET B O 1
ATOM 7742 N N . LEU B 1 343 ? 4.121 25.047 -3.551 1 95.19 343 LEU B N 1
ATOM 7743 C CA . LEU B 1 343 ? 4.188 24.984 -5.008 1 95.19 343 LEU B CA 1
ATOM 7744 C C . LEU B 1 343 ? 5.078 26.078 -5.562 1 95.19 343 LEU B C 1
ATOM 7746 O O . LEU B 1 343 ? 5.742 25.906 -6.582 1 95.19 343 LEU B O 1
ATOM 7750 N N . ASN B 1 344 ? 5.074 27.141 -4.84 1 93.5 344 ASN B N 1
ATOM 7751 C CA . ASN B 1 344 ? 5.777 28.312 -5.344 1 93.5 344 ASN B CA 1
ATOM 7752 C C . ASN B 1 344 ? 7.016 28.625 -4.504 1 93.5 344 ASN B C 1
ATOM 7754 O O . ASN B 1 344 ? 7.535 29.734 -4.555 1 93.5 344 ASN B O 1
ATOM 7758 N N . HIS B 1 345 ? 7.449 27.688 -3.75 1 93.69 345 HIS B N 1
ATOM 7759 C CA . HIS B 1 345 ? 8.594 27.922 -2.881 1 93.69 345 HIS B CA 1
ATOM 7760 C C . HIS B 1 345 ? 9.844 28.25 -3.695 1 93.69 345 HIS B C 1
ATOM 7762 O O . HIS B 1 345 ? 10.227 27.5 -4.586 1 93.69 345 HIS B O 1
ATOM 7768 N N . PRO B 1 346 ? 10.508 29.281 -3.389 1 87.19 346 PRO B N 1
ATOM 7769 C CA . PRO B 1 346 ? 11.656 29.688 -4.203 1 87.19 346 PRO B CA 1
ATOM 7770 C C . PRO B 1 346 ? 12.773 28.656 -4.207 1 87.19 346 PRO B C 1
ATOM 7772 O O . PRO B 1 346 ? 13.5 28.531 -5.195 1 87.19 346 PRO B O 1
ATOM 7775 N N . PHE B 1 347 ? 12.859 27.922 -3.195 1 87.5 347 PHE B N 1
ATOM 7776 C CA . PHE B 1 347 ? 13.914 26.922 -3.064 1 87.5 347 PHE B CA 1
ATOM 7777 C C . PHE B 1 347 ? 13.75 25.828 -4.113 1 87.5 347 PHE B C 1
ATOM 7779 O O . PHE B 1 347 ? 14.742 25.281 -4.605 1 87.5 347 PHE B O 1
ATOM 7786 N N . LEU B 1 348 ? 12.602 25.453 -4.5 1 86.19 348 LEU B N 1
ATOM 7787 C CA . LEU B 1 348 ? 12.336 24.344 -5.426 1 86.19 348 LEU B CA 1
ATOM 7788 C C . LEU B 1 348 ? 12.898 24.656 -6.812 1 86.19 348 LEU B C 1
ATOM 7790 O O . LEU B 1 348 ? 13.422 23.781 -7.488 1 86.19 348 LEU B O 1
ATOM 7794 N N . TYR B 1 349 ? 12.852 25.797 -7.129 1 77.94 349 TYR B N 1
ATOM 7795 C CA . TYR B 1 349 ? 13.172 26.125 -8.508 1 77.94 349 TYR B CA 1
ATOM 7796 C C . TYR B 1 349 ? 14.539 26.797 -8.602 1 77.94 349 TYR B C 1
ATOM 7798 O O . TYR B 1 349 ? 15.062 27.016 -9.695 1 77.94 349 TYR B O 1
ATOM 7806 N N . SER B 1 350 ? 15.117 27.125 -7.527 1 71 350 SER B N 1
ATOM 7807 C CA . SER B 1 350 ? 16.438 27.734 -7.527 1 71 350 SER B CA 1
ATOM 7808 C C . SER B 1 350 ? 17.531 26.688 -7.297 1 71 350 SER B C 1
ATOM 7810 O O . SER B 1 350 ? 18.688 26.906 -7.648 1 71 350 SER B O 1
ATOM 7812 N N . SER B 1 351 ? 17.25 25.594 -6.621 1 58.09 351 SER B N 1
ATOM 7813 C CA . SER B 1 351 ? 18.25 24.609 -6.207 1 58.09 351 SER B CA 1
ATOM 7814 C C . SER B 1 351 ? 18.625 23.688 -7.363 1 58.09 351 SER B C 1
ATOM 7816 O O . SER B 1 351 ? 19.484 22.828 -7.211 1 58.09 351 SER B O 1
ATOM 7818 N N . ARG B 1 352 ? 17.984 23.625 -8.477 1 52.09 352 ARG B N 1
ATOM 7819 C CA . ARG B 1 352 ? 18.406 22.703 -9.523 1 52.09 352 ARG B CA 1
ATOM 7820 C C . ARG B 1 352 ? 19.828 23.031 -9.984 1 52.09 352 ARG B C 1
ATOM 7822 O O . ARG B 1 352 ? 20.094 24.125 -10.469 1 52.09 352 ARG B O 1
ATOM 7829 N N . PRO B 1 353 ? 20.812 22.312 -9.422 1 42.91 353 PRO B N 1
ATOM 7830 C CA . PRO B 1 353 ? 22.203 22.578 -9.789 1 42.91 353 PRO B CA 1
ATOM 7831 C C . PRO B 1 353 ? 22.375 22.875 -11.273 1 42.91 353 PRO B C 1
ATOM 7833 O O . PRO B 1 353 ? 23.219 23.688 -11.656 1 42.91 353 PRO B O 1
ATOM 7836 N N . GLN B 1 354 ? 22.203 21.766 -11.992 1 40.16 354 GLN B N 1
ATOM 7837 C CA . GLN B 1 354 ? 22.844 21.703 -13.297 1 40.16 354 GLN B CA 1
ATOM 7838 C C . GLN B 1 354 ? 22.375 22.828 -14.211 1 40.16 354 GLN B C 1
ATOM 7840 O O . GLN B 1 354 ? 22.891 23 -15.312 1 40.16 354 GLN B O 1
ATOM 7845 N N . GLN B 1 355 ? 21.047 23 -14.25 1 36.34 355 GLN B N 1
ATOM 7846 C CA . GLN B 1 355 ? 20.859 23.859 -15.414 1 36.34 355 GLN B CA 1
ATOM 7847 C C . GLN B 1 355 ? 21.375 25.266 -15.164 1 36.34 355 GLN B C 1
ATOM 7849 O O . GLN B 1 355 ? 21.219 25.812 -14.062 1 36.34 355 GLN B O 1
ATOM 7854 N N . SER B 1 356 ? 22.453 25.75 -15.711 1 33.53 356 SER B N 1
ATOM 7855 C CA . SER B 1 356 ? 22.953 27.125 -15.805 1 33.53 356 SER B CA 1
ATOM 7856 C C . SER B 1 356 ? 21.906 28.125 -15.344 1 33.53 356 SER B C 1
ATOM 7858 O O . SER B 1 356 ? 20.75 28.062 -15.766 1 33.53 356 SER B O 1
ATOM 7860 N N . ALA B 1 357 ? 21.938 28.688 -14.078 1 37.72 357 ALA B N 1
ATOM 7861 C CA . ALA B 1 357 ? 21.281 29.797 -13.391 1 37.72 357 ALA B CA 1
ATOM 7862 C C . ALA B 1 357 ? 20.438 30.625 -14.359 1 37.72 357 ALA B C 1
ATOM 7864 O O . ALA B 1 357 ? 19.484 31.297 -13.945 1 37.72 357 ALA B O 1
ATOM 7865 N N . GLN B 1 358 ? 21.266 31.25 -15.211 1 36.22 358 GLN B N 1
ATOM 7866 C CA . GLN B 1 358 ? 20.75 32.344 -16.062 1 36.22 358 GLN B CA 1
ATOM 7867 C C . GLN B 1 358 ? 19.344 32.031 -16.562 1 36.22 358 GLN B C 1
ATOM 7869 O O . GLN B 1 358 ? 18.5 32.906 -16.625 1 36.22 358 GLN B O 1
ATOM 7874 N N . LEU B 1 359 ? 19.203 31.078 -17.609 1 41.09 359 LEU B N 1
ATOM 7875 C CA . LEU B 1 359 ? 18.359 31.156 -18.797 1 41.09 359 LEU B CA 1
ATOM 7876 C C . LEU B 1 359 ? 16.969 30.578 -18.5 1 41.09 359 LEU B C 1
ATOM 7878 O O . LEU B 1 359 ? 16.016 30.844 -19.234 1 41.09 359 LEU B O 1
ATOM 7882 N N . GLY B 1 360 ? 16.641 29.188 -17.734 1 53.09 360 GLY B N 1
ATOM 7883 C CA . GLY B 1 360 ? 15.625 28.422 -18.453 1 53.09 360 GLY B CA 1
ATOM 7884 C C . GLY B 1 360 ? 14.242 28.547 -17.844 1 53.09 360 GLY B C 1
ATOM 7885 O O . GLY B 1 360 ? 13.266 28.047 -18.406 1 53.09 360 GLY B O 1
ATOM 7886 N N . VAL B 1 361 ? 14.219 29.188 -16.375 1 67.62 361 VAL B N 1
ATOM 7887 C CA . VAL B 1 361 ? 12.844 29.406 -15.945 1 67.62 361 VAL B CA 1
ATOM 7888 C C . VAL B 1 361 ? 12.312 30.719 -16.516 1 67.62 361 VAL B C 1
ATOM 7890 O O . VAL B 1 361 ? 12.922 31.766 -16.344 1 67.62 361 VAL B O 1
ATOM 7893 N N . PRO B 1 362 ? 11.273 30.672 -17.125 1 74.38 362 PRO B N 1
ATOM 7894 C CA . PRO B 1 362 ? 10.703 31.906 -17.672 1 74.38 362 PRO B CA 1
ATOM 7895 C C . PRO B 1 362 ? 10.477 32.969 -16.609 1 74.38 362 PRO B C 1
ATOM 7897 O O . PRO B 1 362 ? 9.992 32.688 -15.516 1 74.38 362 PRO B O 1
ATOM 7900 N N . ASN B 1 363 ? 10.844 34.219 -16.922 1 72.19 363 ASN B N 1
ATOM 7901 C CA . ASN B 1 363 ? 10.688 35.344 -15.992 1 72.19 363 ASN B CA 1
ATOM 7902 C C . ASN B 1 363 ? 9.234 35.5 -15.555 1 72.19 363 ASN B C 1
ATOM 7904 O O . ASN B 1 363 ? 8.969 35.844 -14.398 1 72.19 363 ASN B O 1
ATOM 7908 N N . THR B 1 364 ? 8.375 35.344 -16.438 1 78.19 364 THR B N 1
ATOM 7909 C CA . THR B 1 364 ? 6.957 35.469 -16.125 1 78.19 364 THR B CA 1
ATOM 7910 C C . THR B 1 364 ? 6.551 34.438 -15.047 1 78.19 364 THR B C 1
ATOM 7912 O O . THR B 1 364 ? 5.801 34.781 -14.125 1 78.19 364 THR B O 1
ATOM 7915 N N . PHE B 1 365 ? 7.102 33.281 -15.102 1 83.44 365 PHE B N 1
ATOM 7916 C CA . PHE B 1 365 ? 6.801 32.25 -14.102 1 83.44 365 PHE B CA 1
ATOM 7917 C C . PHE B 1 365 ? 7.414 32.625 -12.758 1 83.44 365 PHE B C 1
ATOM 7919 O O . PHE B 1 365 ? 6.758 32.5 -11.719 1 83.44 365 PHE B O 1
ATOM 7926 N N . TRP B 1 366 ? 8.633 33.031 -12.836 1 80.88 366 TRP B N 1
ATOM 7927 C CA . TRP B 1 366 ? 9.336 33.344 -11.594 1 80.88 366 TRP B CA 1
ATOM 7928 C C . TRP B 1 366 ? 8.633 34.469 -10.859 1 80.88 366 TRP B C 1
ATOM 7930 O O . TRP B 1 366 ? 8.461 34.406 -9.633 1 80.88 366 TRP B O 1
ATOM 7940 N N . LYS B 1 367 ? 8.242 35.406 -11.516 1 79.38 367 LYS B N 1
ATOM 7941 C CA . LYS B 1 367 ? 7.559 36.562 -10.906 1 79.38 367 LYS B CA 1
ATOM 7942 C C . LYS B 1 367 ? 6.242 36.125 -10.266 1 79.38 367 LYS B C 1
ATOM 7944 O O . LYS B 1 367 ? 5.988 36.438 -9.102 1 79.38 367 LYS B O 1
ATOM 7949 N N . THR B 1 368 ? 5.508 35.469 -11.016 1 82.69 368 THR B N 1
ATOM 7950 C CA . THR B 1 368 ? 4.207 35.031 -10.523 1 82.69 368 THR B CA 1
ATOM 7951 C C . THR B 1 368 ? 4.367 34.094 -9.344 1 82.69 368 THR B C 1
ATOM 7953 O O . THR B 1 368 ? 3.648 34.188 -8.344 1 82.69 368 THR B O 1
ATOM 7956 N N . SER B 1 369 ? 5.312 33.219 -9.492 1 87.31 369 SER B N 1
ATOM 7957 C CA . SER B 1 369 ? 5.562 32.25 -8.438 1 87.31 369 SER B CA 1
ATOM 7958 C C . SER B 1 369 ? 6.043 32.906 -7.156 1 87.31 369 SER B C 1
ATOM 7960 O O . SER B 1 369 ? 5.574 32.562 -6.066 1 87.31 369 SER B O 1
ATOM 7962 N N . SER B 1 370 ? 6.898 33.812 -7.23 1 82.31 370 SER B N 1
ATOM 7963 C CA . SER B 1 370 ? 7.426 34.531 -6.066 1 82.31 370 SER B CA 1
ATOM 7964 C C . SER B 1 370 ? 6.34 35.344 -5.391 1 82.31 370 SER B C 1
ATOM 7966 O O . SER B 1 370 ? 6.277 35.438 -4.16 1 82.31 370 SER B O 1
ATOM 7968 N N . GLU B 1 371 ? 5.547 35.938 -6.195 1 84.06 371 GLU B N 1
ATOM 7969 C CA . GLU B 1 371 ? 4.445 36.719 -5.66 1 84.06 371 GLU B CA 1
ATOM 7970 C C . GLU B 1 371 ? 3.453 35.844 -4.898 1 84.06 371 GLU B C 1
ATOM 7972 O O . GLU B 1 371 ? 3.002 36.219 -3.811 1 84.06 371 GLU B O 1
ATOM 7977 N N . LEU B 1 372 ? 3.188 34.812 -5.492 1 89.94 372 LEU B N 1
ATOM 7978 C CA . LEU B 1 372 ? 2.25 33.906 -4.848 1 89.94 372 LEU B CA 1
ATOM 7979 C C . LEU B 1 372 ? 2.83 33.375 -3.547 1 89.94 372 LEU B C 1
ATOM 7981 O O . LEU B 1 372 ? 2.127 33.281 -2.539 1 89.94 372 LEU B O 1
ATOM 7985 N N . ALA B 1 373 ? 4.086 33 -3.596 1 91.88 373 ALA B N 1
ATOM 7986 C CA . ALA B 1 373 ? 4.738 32.531 -2.383 1 91.88 373 ALA B CA 1
ATOM 7987 C C . ALA B 1 373 ? 4.672 33.562 -1.271 1 91.88 373 ALA B C 1
ATOM 7989 O O . ALA B 1 373 ? 4.348 33.25 -0.125 1 91.88 373 ALA B O 1
ATOM 7990 N N . PHE B 1 374 ? 4.895 34.781 -1.614 1 89.25 374 PHE B N 1
ATOM 7991 C CA . PHE B 1 374 ? 4.922 35.844 -0.644 1 89.25 374 PHE B CA 1
ATOM 7992 C C . PHE B 1 374 ? 3.525 36.125 -0.101 1 89.25 374 PHE B C 1
ATOM 7994 O O . PHE B 1 374 ? 3.328 36.219 1.113 1 89.25 374 PHE B O 1
ATOM 8001 N N . ILE B 1 375 ? 2.547 36.25 -0.943 1 90.62 375 ILE B N 1
ATOM 8002 C CA . ILE B 1 375 ? 1.176 36.562 -0.56 1 90.62 375 ILE B CA 1
ATOM 8003 C C . ILE B 1 375 ? 0.649 35.5 0.403 1 90.62 375 ILE B C 1
ATOM 8005 O O . ILE B 1 375 ? 0.096 35.812 1.456 1 90.62 375 ILE B O 1
ATOM 8009 N N . HIS B 1 376 ? 0.842 34.375 0.068 1 95.25 376 HIS B N 1
ATOM 8010 C CA . HIS B 1 376 ? 0.269 33.312 0.869 1 95.25 376 HIS B CA 1
ATOM 8011 C C . HIS B 1 376 ? 1.042 33.094 2.17 1 95.25 376 HIS B C 1
ATOM 8013 O O . HIS B 1 376 ? 0.472 32.688 3.18 1 95.25 376 HIS B O 1
ATOM 8019 N N . SER B 1 377 ? 2.344 33.406 2.191 1 96.06 377 SER B N 1
ATOM 8020 C CA . SER B 1 377 ? 3.072 33.375 3.455 1 96.06 377 SER B CA 1
ATOM 8021 C C . SER B 1 377 ? 2.594 34.469 4.402 1 96.06 377 SER B C 1
ATOM 8023 O O . SER B 1 377 ? 2.57 34.281 5.621 1 96.06 377 SER B O 1
ATOM 8025 N N . ILE B 1 378 ? 2.221 35.562 3.836 1 94.5 378 ILE B N 1
ATOM 8026 C CA . ILE B 1 378 ? 1.651 36.656 4.633 1 94.5 378 ILE B CA 1
ATOM 8027 C C . ILE B 1 378 ? 0.331 36.188 5.25 1 94.5 378 ILE B C 1
ATOM 8029 O O . ILE B 1 378 ? 0.063 36.469 6.426 1 94.5 378 ILE B O 1
ATOM 8033 N N . TRP B 1 379 ? -0.379 35.5 4.449 1 95.31 379 TRP B N 1
ATOM 8034 C CA . TRP B 1 379 ? -1.661 35 4.934 1 95.31 379 TRP B CA 1
ATOM 8035 C C . TRP B 1 379 ? -1.463 34.031 6.074 1 95.31 379 TRP B C 1
ATOM 8037 O O . TRP B 1 379 ? -2.223 34.031 7.047 1 95.31 379 TRP B O 1
ATOM 8047 N N . VAL B 1 380 ? -0.532 33.156 5.992 1 97.62 380 VAL B N 1
ATOM 8048 C CA . VAL B 1 380 ? -0.271 32.219 7.074 1 97.62 380 VAL B CA 1
ATOM 8049 C C . VAL B 1 380 ? 0.065 32.969 8.352 1 97.62 380 VAL B C 1
ATOM 8051 O O . VAL B 1 380 ? -0.441 32.656 9.43 1 97.62 380 VAL B O 1
ATOM 8054 N N . ALA B 1 381 ? 0.905 34.031 8.242 1 96.81 381 ALA B N 1
ATOM 8055 C CA . ALA B 1 381 ? 1.243 34.875 9.398 1 96.81 381 ALA B CA 1
ATOM 8056 C C . ALA B 1 381 ? 0.004 35.562 9.969 1 96.81 381 ALA B C 1
ATOM 8058 O O . ALA B 1 381 ? -0.153 35.656 11.188 1 96.81 381 ALA B O 1
ATOM 8059 N N . ARG B 1 382 ? -0.852 35.969 9.109 1 95.94 382 ARG B N 1
ATOM 8060 C CA . ARG B 1 382 ? -2.094 36.594 9.539 1 95.94 382 ARG B CA 1
ATOM 8061 C C . ARG B 1 382 ? -2.986 35.594 10.273 1 95.94 382 ARG B C 1
ATOM 8063 O O . ARG B 1 382 ? -3.605 35.938 11.281 1 95.94 382 ARG B O 1
ATOM 8070 N N . LEU B 1 383 ? -3.121 34.438 9.742 1 97 383 LEU B N 1
ATOM 8071 C CA . LEU B 1 383 ? -3.914 33.375 10.391 1 97 383 LEU B CA 1
ATOM 8072 C C . LEU B 1 383 ? -3.363 33.062 11.773 1 97 383 LEU B C 1
ATOM 8074 O O . LEU B 1 383 ? -4.129 32.812 12.711 1 97 383 LEU B O 1
ATOM 8078 N N . ILE B 1 384 ? -2.059 33.031 11.875 1 97.81 384 ILE B N 1
ATOM 8079 C CA . ILE B 1 384 ? -1.419 32.812 13.164 1 97.81 384 ILE B CA 1
ATOM 8080 C C . ILE B 1 384 ? -1.838 33.906 14.141 1 97.81 384 ILE B C 1
ATOM 8082 O O . ILE B 1 384 ? -2.215 33.625 15.281 1 97.81 384 ILE B O 1
ATOM 8086 N N . GLU B 1 385 ? -1.815 35.125 13.711 1 96.62 385 GLU B N 1
ATOM 8087 C CA . GLU B 1 385 ? -2.215 36.25 14.555 1 96.62 385 GLU B CA 1
ATOM 8088 C C . GLU B 1 385 ? -3.668 36.125 15 1 96.62 385 GLU B C 1
ATOM 8090 O O . GLU B 1 385 ? -4 36.406 16.156 1 96.62 385 GLU B O 1
ATOM 8095 N N . MET B 1 386 ? -4.484 35.688 14.102 1 95.31 386 MET B N 1
ATOM 8096 C CA . MET B 1 386 ? -5.902 35.531 14.406 1 95.31 386 MET B CA 1
ATOM 8097 C C . MET B 1 386 ? -6.109 34.469 15.484 1 95.31 386 MET B C 1
ATOM 8099 O O . MET B 1 386 ? -6.875 34.656 16.422 1 95.31 386 MET B O 1
ATOM 8103 N N . VAL B 1 387 ? -5.434 33.406 15.32 1 96.25 387 VAL B N 1
ATOM 8104 C CA . VAL B 1 387 ? -5.57 32.281 16.266 1 96.25 387 VAL B CA 1
ATOM 8105 C C . VAL B 1 387 ? -5.035 32.719 17.625 1 96.25 387 VAL B C 1
ATOM 8107 O O . VAL B 1 387 ? -5.633 32.406 18.656 1 96.25 387 VAL B O 1
ATOM 8110 N N . ILE B 1 388 ? -3.953 33.5 17.672 1 95.44 388 ILE B N 1
ATOM 8111 C CA . ILE B 1 388 ? -3.359 33.969 18.906 1 95.44 388 ILE B CA 1
ATOM 8112 C C . ILE B 1 388 ? -4.289 35 19.578 1 95.44 388 ILE B C 1
ATOM 8114 O O . ILE B 1 388 ? -4.539 34.906 20.781 1 95.44 388 ILE B O 1
ATOM 8118 N N . HIS B 1 389 ? -4.812 35.844 18.781 1 94.88 389 HIS B N 1
ATOM 8119 C CA . HIS B 1 389 ? -5.688 36.906 19.297 1 94.88 389 HIS B CA 1
ATOM 8120 C C . HIS B 1 389 ? -6.941 36.312 19.938 1 94.88 389 HIS B C 1
ATOM 8122 O O . HIS B 1 389 ? -7.461 36.844 20.922 1 94.88 389 HIS B O 1
ATOM 8128 N N . LYS B 1 390 ? -7.434 35.219 19.375 1 95.69 390 LYS B N 1
ATOM 8129 C CA . LYS B 1 390 ? -8.641 34.594 19.875 1 95.69 390 LYS B CA 1
ATOM 8130 C C . LYS B 1 390 ? -8.312 33.562 20.953 1 95.69 390 LYS B C 1
ATOM 8132 O O . LYS B 1 390 ? -9.211 32.906 21.5 1 95.69 390 LYS B O 1
ATOM 8137 N N . ASP B 1 391 ? -7.062 33.469 21.312 1 93.31 391 ASP B N 1
ATOM 8138 C CA . ASP B 1 391 ? -6.602 32.469 22.266 1 93.31 391 ASP B CA 1
ATOM 8139 C C . ASP B 1 391 ? -7.148 31.078 21.938 1 93.31 391 ASP B C 1
ATOM 8141 O O . ASP B 1 391 ? -7.656 30.375 22.812 1 93.31 391 ASP B O 1
ATOM 8145 N N . TYR B 1 392 ? -7.258 30.797 20.688 1 95.19 392 TYR B N 1
ATOM 8146 C CA . TYR B 1 392 ? -7.723 29.484 20.219 1 95.19 392 TYR B CA 1
ATOM 8147 C C . TYR B 1 392 ? -6.582 28.484 20.188 1 95.19 392 TYR B C 1
ATOM 8149 O O . TYR B 1 392 ? -5.641 28.625 19.406 1 95.19 392 TYR B O 1
ATOM 8157 N N . ARG B 1 393 ? -6.664 27.5 20.938 1 91.44 393 ARG B N 1
ATOM 8158 C CA . ARG B 1 393 ? -5.605 26.5 21.031 1 91.44 393 ARG B CA 1
ATOM 8159 C C . ARG B 1 393 ? -5.625 25.562 19.828 1 91.44 393 ARG B C 1
ATOM 8161 O O . ARG B 1 393 ? -6.578 24.812 19.641 1 91.44 393 ARG B O 1
ATOM 8168 N N . VAL B 1 394 ? -4.562 25.594 19.062 1 90.88 394 VAL B N 1
ATOM 8169 C CA . VAL B 1 394 ? -4.438 24.703 17.906 1 90.88 394 VAL B CA 1
ATOM 8170 C C . VAL B 1 394 ? -4.098 23.281 18.391 1 90.88 394 VAL B C 1
ATOM 8172 O O . VAL B 1 394 ? -3.277 23.109 19.297 1 90.88 394 VAL B O 1
ATOM 8175 N N . SER B 1 395 ? -4.684 22.297 17.797 1 89.38 395 SER B N 1
ATOM 8176 C CA . SER B 1 395 ? -4.52 20.922 18.281 1 89.38 395 SER B CA 1
ATOM 8177 C C . SER B 1 395 ? -3.951 20.016 17.203 1 89.38 395 SER B C 1
ATOM 8179 O O . SER B 1 395 ? -4.098 18.797 17.281 1 89.38 395 SER B O 1
ATOM 8181 N N . ASP B 1 396 ? -3.365 20.469 16.156 1 92.12 396 ASP B N 1
ATOM 8182 C CA . ASP B 1 396 ? -2.787 19.688 15.078 1 92.12 396 ASP B CA 1
ATOM 8183 C C . ASP B 1 396 ? -1.368 20.156 14.758 1 92.12 396 ASP B C 1
ATOM 8185 O O . ASP B 1 396 ? -1.164 21.281 14.312 1 92.12 396 ASP B O 1
ATOM 8189 N N . PRO B 1 397 ? -0.439 19.297 14.867 1 93.5 397 PRO B N 1
ATOM 8190 C CA . PRO B 1 397 ? 0.948 19.688 14.594 1 93.5 397 PRO B CA 1
ATOM 8191 C C . PRO B 1 397 ? 1.175 20.078 13.133 1 93.5 397 PRO B C 1
ATOM 8193 O O . PRO B 1 397 ? 2.176 20.719 12.812 1 93.5 397 PRO B O 1
ATOM 8196 N N . PHE B 1 398 ? 0.303 19.719 12.273 1 96.5 398 PHE B N 1
ATOM 8197 C CA . PHE B 1 398 ? 0.413 20.109 10.875 1 96.5 398 PHE B CA 1
ATOM 8198 C C . PHE B 1 398 ? 0.473 21.625 10.742 1 96.5 398 PHE B C 1
ATOM 8200 O O . PHE B 1 398 ? 1.162 22.156 9.859 1 96.5 398 PHE B O 1
ATOM 8207 N N . ILE B 1 399 ? -0.202 22.312 11.594 1 97.38 399 ILE B N 1
ATOM 8208 C CA . ILE B 1 399 ? -0.219 23.781 11.555 1 97.38 399 ILE B CA 1
ATOM 8209 C C . ILE B 1 399 ? 1.175 24.312 11.867 1 97.38 399 ILE B C 1
ATOM 8211 O O . ILE B 1 399 ? 1.588 25.344 11.32 1 97.38 399 ILE B O 1
ATOM 8215 N N . GLY B 1 400 ? 1.874 23.594 12.75 1 97.25 400 GLY B N 1
ATOM 8216 C CA . GLY B 1 400 ? 3.268 23.953 12.977 1 97.25 400 GLY B CA 1
ATOM 8217 C C . GLY B 1 400 ? 4.125 23.828 11.727 1 97.25 400 GLY B C 1
ATOM 8218 O O . GLY B 1 400 ? 4.996 24.656 11.484 1 97.25 400 GLY B O 1
ATOM 8219 N N . HIS B 1 401 ? 3.873 22.812 10.992 1 97.25 401 HIS B N 1
ATOM 8220 C CA . HIS B 1 401 ? 4.574 22.641 9.727 1 97.25 401 HIS B CA 1
ATOM 8221 C C . HIS B 1 401 ? 4.246 23.766 8.758 1 97.25 401 HIS B C 1
ATOM 8223 O O . HIS B 1 401 ? 5.137 24.281 8.062 1 97.25 401 HIS B O 1
ATOM 8229 N N . CYS B 1 402 ? 2.988 24.156 8.727 1 98 402 CYS B N 1
ATOM 8230 C CA . CYS B 1 402 ? 2.576 25.266 7.883 1 98 402 CYS B CA 1
ATOM 8231 C C . CYS B 1 402 ? 3.334 26.547 8.25 1 98 402 CYS B C 1
ATOM 8233 O O . CYS B 1 402 ? 3.848 27.234 7.371 1 98 402 CYS B O 1
ATOM 8235 N N . ALA B 1 403 ? 3.428 26.781 9.508 1 98.38 403 ALA B N 1
ATOM 8236 C CA . ALA B 1 403 ? 4.141 27.969 9.984 1 98.38 403 ALA B CA 1
ATOM 8237 C C . ALA B 1 403 ? 5.617 27.906 9.609 1 98.38 403 ALA B C 1
ATOM 8239 O O . ALA B 1 403 ? 6.211 28.922 9.234 1 98.38 403 ALA B O 1
ATOM 8240 N N . SER B 1 404 ? 6.172 26.766 9.672 1 98.12 404 SER B N 1
ATOM 8241 C CA . SER B 1 404 ? 7.582 26.594 9.336 1 98.12 404 SER B CA 1
ATOM 8242 C C . SER B 1 404 ? 7.84 26.859 7.859 1 98.12 404 SER B C 1
ATOM 8244 O O . SER B 1 404 ? 8.828 27.5 7.5 1 98.12 404 SER B O 1
ATOM 8246 N N . ILE B 1 405 ? 7.012 26.328 7.055 1 98.06 405 ILE B N 1
ATOM 8247 C CA . ILE B 1 405 ? 7.152 26.531 5.617 1 98.06 405 ILE B CA 1
ATOM 8248 C C . ILE B 1 405 ? 7.051 28.016 5.293 1 98.06 405 ILE B C 1
ATOM 8250 O O . ILE B 1 405 ? 7.871 28.547 4.547 1 98.06 405 ILE B O 1
ATOM 8254 N N . ALA B 1 406 ? 6.062 28.656 5.867 1 98.44 406 ALA B N 1
ATOM 8255 C CA . ALA B 1 406 ? 5.91 30.094 5.652 1 98.44 406 ALA B CA 1
ATOM 8256 C C . ALA B 1 406 ? 7.145 30.859 6.129 1 98.44 406 ALA B C 1
ATOM 8258 O O . ALA B 1 406 ? 7.602 31.797 5.465 1 98.44 406 ALA B O 1
ATOM 8259 N N . ALA B 1 407 ? 7.691 30.453 7.23 1 98.25 407 ALA B N 1
ATOM 8260 C CA . ALA B 1 407 ? 8.891 31.094 7.777 1 98.25 407 ALA B CA 1
ATOM 8261 C C . ALA B 1 407 ? 10.055 31 6.797 1 98.25 407 ALA B C 1
ATOM 8263 O O . ALA B 1 407 ? 10.797 31.969 6.621 1 98.25 407 ALA B O 1
ATOM 8264 N N . THR B 1 408 ? 10.227 29.844 6.223 1 96.31 408 THR B N 1
ATOM 8265 C CA . THR B 1 408 ? 11.328 29.672 5.281 1 96.31 408 THR B CA 1
ATOM 8266 C C . THR B 1 408 ? 11.195 30.609 4.098 1 96.31 408 THR B C 1
ATOM 8268 O O . THR B 1 408 ? 12.195 31.047 3.523 1 96.31 408 THR B O 1
ATOM 8271 N N . ILE B 1 409 ? 10 30.906 3.676 1 94.94 409 ILE B N 1
ATOM 8272 C CA . ILE B 1 409 ? 9.781 31.844 2.572 1 94.94 409 ILE B CA 1
ATOM 8273 C C . ILE B 1 409 ? 10.102 33.25 3.021 1 94.94 409 ILE B C 1
ATOM 8275 O O . ILE B 1 409 ? 10.727 34.031 2.283 1 94.94 409 ILE B O 1
ATOM 8279 N N . HIS B 1 410 ? 9.727 33.625 4.246 1 94.62 410 HIS B N 1
ATOM 8280 C CA . HIS B 1 410 ? 10.023 34.969 4.766 1 94.62 410 HIS B CA 1
ATOM 8281 C C . HIS B 1 410 ? 11.523 35.219 4.84 1 94.62 410 HIS B C 1
ATOM 8283 O O . HIS B 1 410 ? 11.984 36.344 4.668 1 94.62 410 HIS B O 1
ATOM 8289 N N . ILE B 1 411 ? 12.297 34.125 5.055 1 92.25 411 ILE B N 1
ATOM 8290 C CA . ILE B 1 411 ? 13.75 34.25 5.109 1 92.25 411 ILE B CA 1
ATOM 8291 C C . ILE B 1 411 ? 14.266 34.875 3.812 1 92.25 411 ILE B C 1
ATOM 8293 O O . ILE B 1 411 ? 15.164 35.719 3.838 1 92.25 411 ILE B O 1
ATOM 8297 N N . TYR B 1 412 ? 13.672 34.531 2.691 1 84.25 412 TYR B N 1
ATOM 8298 C CA . TYR B 1 412 ? 14.109 35.031 1.394 1 84.25 412 TYR B CA 1
ATOM 8299 C C . TYR B 1 412 ? 13.859 36.531 1.271 1 84.25 412 TYR B C 1
ATOM 8301 O O . TYR B 1 412 ? 14.562 37.25 0.54 1 84.25 412 TYR B O 1
ATOM 8309 N N . PHE B 1 413 ? 12.938 37 2.014 1 83.38 413 PHE B N 1
ATOM 8310 C CA . PHE B 1 413 ? 12.539 38.406 1.854 1 83.38 413 PHE B CA 1
ATOM 8311 C C . PHE B 1 413 ? 13.164 39.281 2.943 1 83.38 413 PHE B C 1
ATOM 8313 O O . PHE B 1 413 ? 13.016 40.5 2.928 1 83.38 413 PHE B O 1
ATOM 8320 N N . CYS B 1 414 ? 13.883 38.656 3.826 1 85.94 414 CYS B N 1
ATOM 8321 C CA . CYS B 1 414 ? 14.523 39.375 4.918 1 85.94 414 CYS B CA 1
ATOM 8322 C C . CYS B 1 414 ? 15.711 40.188 4.41 1 85.94 414 CYS B C 1
ATOM 8324 O O . CYS B 1 414 ? 16.203 41.062 5.105 1 85.94 414 CYS B O 1
ATOM 8326 N N . ARG B 1 415 ? 16.125 39.906 3.184 1 77 415 ARG B N 1
ATOM 8327 C CA . ARG B 1 415 ? 17.234 40.656 2.598 1 77 415 ARG B CA 1
ATOM 8328 C C . ARG B 1 415 ? 16.766 41.469 1.383 1 77 415 ARG B C 1
ATOM 8330 O O . ARG B 1 415 ? 17.562 41.719 0.47 1 77 415 ARG B O 1
ATOM 8337 N N . ALA B 1 416 ? 15.547 41.656 1.483 1 73.25 416 ALA B N 1
ATOM 8338 C CA . ALA B 1 416 ? 15.016 42.5 0.399 1 73.25 416 ALA B CA 1
ATOM 8339 C C . ALA B 1 416 ? 15.641 43.875 0.412 1 73.25 416 ALA B C 1
ATOM 8341 O O . ALA B 1 416 ? 16.031 44.375 1.469 1 73.25 416 ALA B O 1
ATOM 8342 N N . ALA B 1 417 ? 15.766 44.5 -0.683 1 69.5 417 ALA B N 1
ATOM 8343 C CA . ALA B 1 417 ? 16.359 45.812 -0.814 1 69.5 417 ALA B CA 1
ATOM 8344 C C . ALA B 1 417 ? 15.508 46.875 -0.114 1 69.5 417 ALA B C 1
ATOM 8346 O O . ALA B 1 417 ? 16.031 47.781 0.523 1 69.5 417 ALA B O 1
ATOM 8347 N N . ASP B 1 418 ? 14.219 46.75 -0.247 1 73.06 418 ASP B N 1
ATOM 8348 C CA . ASP B 1 418 ? 13.273 47.688 0.371 1 73.06 418 ASP B CA 1
ATOM 8349 C C . ASP B 1 418 ? 13.203 47.469 1.881 1 73.06 418 ASP B C 1
ATOM 8351 O O . ASP B 1 418 ? 12.906 46.375 2.34 1 73.06 418 ASP B O 1
ATOM 8355 N N . LYS B 1 419 ? 13.5 48.531 2.623 1 80.12 419 LYS B N 1
ATOM 8356 C CA . LYS B 1 419 ? 13.539 48.469 4.082 1 80.12 419 LYS B CA 1
ATOM 8357 C C . LYS B 1 419 ? 12.18 48.031 4.641 1 80.12 419 LYS B C 1
ATOM 8359 O O . LYS B 1 419 ? 12.109 47.25 5.59 1 80.12 419 LYS B O 1
ATOM 8364 N N . THR B 1 420 ? 11.102 48.531 4.047 1 80.12 420 THR B N 1
ATOM 8365 C CA . THR B 1 420 ? 9.758 48.219 4.531 1 80.12 420 THR B CA 1
ATOM 8366 C C . THR B 1 420 ? 9.469 46.75 4.383 1 80.12 420 THR B C 1
ATOM 8368 O O . THR B 1 420 ? 8.961 46.094 5.309 1 80.12 420 THR B O 1
ATOM 8371 N N . THR B 1 421 ? 9.844 46.281 3.26 1 80.38 421 THR B N 1
ATOM 8372 C CA . THR B 1 421 ? 9.641 44.844 2.99 1 80.38 421 THR B CA 1
ATOM 8373 C C . THR B 1 421 ? 10.523 44 3.898 1 80.38 421 THR B C 1
ATOM 8375 O O . THR B 1 421 ? 10.086 42.969 4.402 1 80.38 421 THR B O 1
ATOM 8378 N N . ARG B 1 422 ? 11.68 44.406 4.086 1 84.5 422 ARG B N 1
ATOM 8379 C CA . ARG B 1 422 ? 12.625 43.688 4.926 1 84.5 422 ARG B CA 1
ATOM 8380 C C . ARG B 1 422 ? 12.141 43.625 6.371 1 84.5 422 ARG B C 1
ATOM 8382 O O . ARG B 1 422 ? 12.133 42.562 6.98 1 84.5 422 ARG B O 1
ATOM 8389 N N . GLU B 1 423 ? 11.75 44.812 6.867 1 88.31 423 GLU B N 1
ATOM 8390 C CA . GLU B 1 423 ? 11.289 44.875 8.25 1 88.31 423 GLU B CA 1
ATOM 8391 C C . GLU B 1 423 ? 10.008 44.062 8.445 1 88.31 423 GLU B C 1
ATOM 8393 O O . GLU B 1 423 ? 9.828 43.406 9.461 1 88.31 423 GLU B O 1
ATOM 8398 N N . ALA B 1 424 ? 9.117 44.156 7.434 1 88.94 424 ALA B N 1
ATOM 8399 C CA . ALA B 1 424 ? 7.871 43.406 7.5 1 88.94 424 ALA B CA 1
ATOM 8400 C C . ALA B 1 424 ? 8.141 41.906 7.473 1 88.94 424 ALA B C 1
ATOM 8402 O O . ALA B 1 424 ? 7.492 41.125 8.188 1 88.94 424 ALA B O 1
ATOM 8403 N N . ALA B 1 425 ? 9.07 41.5 6.645 1 89.69 425 ALA B N 1
ATOM 8404 C CA . ALA B 1 425 ? 9.422 40.062 6.543 1 89.69 425 ALA B CA 1
ATOM 8405 C C . ALA B 1 425 ? 10.039 39.562 7.848 1 89.69 425 ALA B C 1
ATOM 8407 O O . ALA B 1 425 ? 9.758 38.469 8.281 1 89.69 425 ALA B O 1
ATOM 8408 N N . LEU B 1 426 ? 10.836 40.375 8.453 1 92.62 426 LEU B N 1
ATOM 8409 C CA . LEU B 1 426 ? 11.469 40.031 9.719 1 92.62 426 LEU B CA 1
ATOM 8410 C C . LEU B 1 426 ? 10.43 39.875 10.82 1 92.62 426 LEU B C 1
ATOM 8412 O O . LEU B 1 426 ? 10.523 38.969 11.648 1 92.62 426 LEU B O 1
ATOM 8416 N N . ASP B 1 427 ? 9.492 40.719 10.797 1 95.44 427 ASP B N 1
ATOM 8417 C CA . ASP B 1 427 ? 8.422 40.656 11.789 1 95.44 427 ASP B CA 1
ATOM 8418 C C . ASP B 1 427 ? 7.598 39.406 11.625 1 95.44 427 ASP B C 1
ATOM 8420 O O . ASP B 1 427 ? 7.289 38.719 12.602 1 95.44 427 ASP B O 1
ATOM 8424 N N . ARG B 1 428 ? 7.238 39.125 10.43 1 96.44 428 ARG B N 1
ATOM 8425 C CA . ARG B 1 428 ? 6.438 37.938 10.156 1 96.44 428 ARG B CA 1
ATOM 8426 C C . ARG B 1 428 ? 7.23 36.656 10.43 1 96.44 428 ARG B C 1
ATOM 8428 O O . ARG B 1 428 ? 6.676 35.656 10.906 1 96.44 428 ARG B O 1
ATOM 8435 N N . LEU B 1 429 ? 8.508 36.656 10.07 1 97 429 LEU B N 1
ATOM 8436 C CA . LEU B 1 429 ? 9.375 35.531 10.422 1 97 429 LEU B CA 1
ATOM 8437 C C . LEU B 1 429 ? 9.383 35.281 11.93 1 97 429 LEU B C 1
ATOM 8439 O O . LEU B 1 429 ? 9.242 34.156 12.383 1 97 429 LEU B O 1
ATOM 8443 N N . ALA B 1 430 ? 9.469 36.344 12.656 1 97.12 430 ALA B N 1
ATOM 8444 C CA . ALA B 1 430 ? 9.492 36.25 14.117 1 97.12 430 ALA B CA 1
ATOM 8445 C C . ALA B 1 430 ? 8.18 35.688 14.641 1 97.12 430 ALA B C 1
ATOM 8447 O O . ALA B 1 430 ? 8.172 34.906 15.602 1 97.12 430 ALA B O 1
ATOM 8448 N N . LYS B 1 431 ? 7.105 36.094 14.047 1 97.38 431 LYS B N 1
ATOM 8449 C CA . LYS B 1 431 ? 5.797 35.594 14.445 1 97.38 431 LYS B CA 1
ATOM 8450 C C . LYS B 1 431 ? 5.684 34.094 14.211 1 97.38 431 LYS B C 1
ATOM 8452 O O . LYS B 1 431 ? 5.191 33.375 15.07 1 97.38 431 LYS B O 1
ATOM 8457 N N . CYS B 1 432 ? 6.098 33.625 13.047 1 98.38 432 CYS B N 1
ATOM 8458 C CA . CYS B 1 432 ? 6.059 32.219 12.727 1 98.38 432 CYS B CA 1
ATOM 8459 C C . CYS B 1 432 ? 6.926 31.422 13.695 1 98.38 432 CYS B C 1
ATOM 8461 O O . CYS B 1 432 ? 6.504 30.375 14.195 1 98.38 432 CYS B O 1
ATOM 8463 N N . VAL B 1 433 ? 8.094 31.938 14.008 1 98.31 433 VAL B N 1
ATOM 8464 C CA . VAL B 1 433 ? 9.031 31.234 14.891 1 98.31 433 VAL B CA 1
ATOM 8465 C C . VAL B 1 433 ? 8.469 31.172 16.297 1 98.31 433 VAL B C 1
ATOM 8467 O O . VAL B 1 433 ? 8.539 30.141 16.953 1 98.31 433 VAL B O 1
ATOM 8470 N N . ALA B 1 434 ? 7.918 32.25 16.734 1 98.19 434 ALA B N 1
ATOM 8471 C CA . ALA B 1 434 ? 7.34 32.281 18.078 1 98.19 434 ALA B CA 1
ATOM 8472 C C . ALA B 1 434 ? 6.152 31.344 18.188 1 98.19 434 ALA B C 1
ATOM 8474 O O . ALA B 1 434 ? 5.988 30.672 19.219 1 98.19 434 ALA B O 1
ATOM 8475 N N . PHE B 1 435 ? 5.336 31.391 17.234 1 97.94 435 PHE B N 1
ATOM 8476 C CA . PHE B 1 435 ? 4.184 30.5 17.203 1 97.94 435 PHE B CA 1
ATOM 8477 C C . PHE B 1 435 ? 4.629 29.047 17.266 1 97.94 435 PHE B C 1
ATOM 8479 O O . PHE B 1 435 ? 4.074 28.25 18.016 1 97.94 435 PHE B O 1
ATOM 8486 N N . LEU B 1 436 ? 5.613 28.688 16.422 1 98 436 LEU B N 1
ATOM 8487 C CA . LEU B 1 436 ? 6.148 27.328 16.391 1 98 436 LEU B CA 1
ATOM 8488 C C . LEU B 1 436 ? 6.781 26.969 17.734 1 98 436 LEU B C 1
ATOM 8490 O O . LEU B 1 436 ? 6.691 25.828 18.172 1 98 436 LEU B O 1
ATOM 8494 N N . ALA B 1 437 ? 7.422 27.906 18.359 1 97.81 437 ALA B N 1
ATOM 8495 C CA . ALA B 1 437 ? 8.039 27.672 19.672 1 97.81 437 ALA B CA 1
ATOM 8496 C C . ALA B 1 437 ? 6.992 27.281 20.703 1 97.81 437 ALA B C 1
ATOM 8498 O O . ALA B 1 437 ? 7.246 26.453 21.578 1 97.81 437 ALA B O 1
ATOM 8499 N N . GLU B 1 438 ? 5.867 27.922 20.609 1 96.56 438 GLU B N 1
ATOM 8500 C CA . GLU B 1 438 ? 4.777 27.578 21.516 1 96.56 438 GLU B CA 1
ATOM 8501 C C . GLU B 1 438 ? 4.27 26.172 21.281 1 96.56 438 GLU B C 1
ATOM 8503 O O . GLU B 1 438 ? 4.008 25.422 22.234 1 96.56 438 GLU B O 1
ATOM 8508 N N . LEU B 1 439 ? 4.105 25.828 20.047 1 96.38 439 LEU B N 1
ATOM 8509 C CA . LEU B 1 439 ? 3.654 24.484 19.703 1 96.38 439 LEU B CA 1
ATOM 8510 C C . LEU B 1 439 ? 4.703 23.438 20.094 1 96.38 439 LEU B C 1
ATOM 8512 O O . LEU B 1 439 ? 4.363 22.312 20.422 1 96.38 439 LEU B O 1
ATOM 8516 N N . ALA B 1 440 ? 5.969 23.828 20.047 1 96 440 ALA B N 1
ATOM 8517 C CA . ALA B 1 440 ? 7.086 22.953 20.375 1 96 440 ALA B CA 1
ATOM 8518 C C . ALA B 1 440 ? 7.031 22.531 21.844 1 96 440 ALA B C 1
ATOM 8520 O O . ALA B 1 440 ? 7.602 21.5 22.219 1 96 440 ALA B O 1
ATOM 8521 N N . LEU B 1 441 ? 6.34 23.297 22.641 1 92.75 441 LEU B N 1
ATOM 8522 C CA . LEU B 1 441 ? 6.18 22.938 24.047 1 92.75 441 LEU B CA 1
ATOM 8523 C C . LEU B 1 441 ? 5.23 21.75 24.203 1 92.75 441 LEU B C 1
ATOM 8525 O O . LEU B 1 441 ? 5.336 20.984 25.172 1 92.75 441 LEU B O 1
ATOM 8529 N N . LEU B 1 442 ? 4.375 21.594 23.234 1 91.94 442 LEU B N 1
ATOM 8530 C CA . LEU B 1 442 ? 3.35 20.562 23.312 1 91.94 442 LEU B CA 1
ATOM 8531 C C . LEU B 1 442 ? 3.811 19.281 22.625 1 91.94 442 LEU B C 1
ATOM 8533 O O . LEU B 1 442 ? 3.561 18.188 23.125 1 91.94 442 LEU B O 1
ATOM 8537 N N . TRP B 1 443 ? 4.426 19.484 21.484 1 94.5 443 TRP B N 1
ATOM 8538 C CA . TRP B 1 443 ? 4.703 18.297 20.672 1 94.5 443 TRP B CA 1
ATOM 8539 C C . TRP B 1 443 ? 6.18 18.234 20.297 1 94.5 443 TRP B C 1
ATOM 8541 O O . TRP B 1 443 ? 6.738 19.172 19.75 1 94.5 443 TRP B O 1
ATOM 8551 N N . PRO B 1 444 ? 6.844 17.094 20.484 1 93.5 444 PRO B N 1
ATOM 8552 C CA . PRO B 1 444 ? 8.234 16.891 20.062 1 93.5 444 PRO B CA 1
ATOM 8553 C C . PRO B 1 444 ? 8.438 17.094 18.562 1 93.5 444 PRO B C 1
ATOM 8555 O O . PRO B 1 444 ? 9.508 17.547 18.141 1 93.5 444 PRO B O 1
ATOM 8558 N N . SER B 1 445 ? 7.504 16.781 17.766 1 93.81 445 SER B N 1
ATOM 8559 C CA . SER B 1 445 ? 7.613 17 16.328 1 93.81 445 SER B CA 1
ATOM 8560 C C . SER B 1 445 ? 7.781 18.484 16 1 93.81 445 SER B C 1
ATOM 8562 O O . SER B 1 445 ? 8.594 18.844 15.148 1 93.81 445 SER B O 1
ATOM 8564 N N . CYS B 1 446 ? 7.031 19.328 16.656 1 95.88 446 CYS B N 1
ATOM 8565 C CA . CYS B 1 446 ? 7.164 20.766 16.453 1 95.88 446 CYS B CA 1
ATOM 8566 C C . CYS B 1 446 ? 8.477 21.281 17.031 1 95.88 446 CYS B C 1
ATOM 8568 O O . CYS B 1 446 ? 9.055 22.234 16.5 1 95.88 446 CYS B O 1
ATOM 8570 N N . ARG B 1 447 ? 8.953 20.625 18.078 1 95.88 447 ARG B N 1
ATOM 8571 C CA . ARG B 1 447 ? 10.266 20.984 18.609 1 95.88 447 ARG B CA 1
ATOM 8572 C C . ARG B 1 447 ? 11.367 20.703 17.594 1 95.88 447 ARG B C 1
ATOM 8574 O O . ARG B 1 447 ? 12.273 21.5 17.406 1 95.88 447 ARG B O 1
ATOM 8581 N N . TRP B 1 448 ? 11.234 19.578 17 1 93.62 448 TRP B N 1
ATOM 8582 C CA . TRP B 1 448 ? 12.18 19.203 15.953 1 93.62 448 TRP B CA 1
ATOM 8583 C C . TRP B 1 448 ? 12.172 20.234 14.82 1 93.62 448 TRP B C 1
ATOM 8585 O O . TRP B 1 448 ? 13.234 20.688 14.375 1 93.62 448 TRP B O 1
ATOM 8595 N N . LEU B 1 449 ? 11.016 20.656 14.383 1 95.44 449 LEU B N 1
ATOM 8596 C CA . LEU B 1 449 ? 10.867 21.672 13.328 1 95.44 449 LEU B CA 1
ATOM 8597 C C . LEU B 1 449 ? 11.461 23 13.766 1 95.44 449 LEU B C 1
ATOM 8599 O O . LEU B 1 449 ? 12.141 23.672 12.984 1 95.44 449 LEU B O 1
ATOM 8603 N N . HIS B 1 450 ? 11.172 23.281 15 1 97.06 450 HIS B N 1
ATOM 8604 C CA . HIS B 1 450 ? 11.664 24.547 15.547 1 97.06 450 HIS B CA 1
ATOM 8605 C C . HIS B 1 450 ? 13.188 24.594 15.562 1 97.06 450 HIS B C 1
ATOM 8607 O O . HIS B 1 450 ? 13.789 25.609 15.203 1 97.06 450 HIS B O 1
ATOM 8613 N N . GLU B 1 451 ? 13.805 23.516 15.898 1 95.5 451 GLU B N 1
ATOM 8614 C CA . GLU B 1 451 ? 15.266 23.438 15.945 1 95.5 451 GLU B CA 1
ATOM 8615 C C . GLU B 1 451 ? 15.859 23.547 14.539 1 95.5 451 GLU B C 1
ATOM 8617 O O . GLU B 1 451 ? 16.875 24.219 14.344 1 95.5 451 GLU B O 1
ATOM 8622 N N . ARG B 1 452 ? 15.242 22.891 13.641 1 92.81 452 ARG B N 1
ATOM 8623 C CA . ARG B 1 452 ? 15.703 22.953 12.258 1 92.81 452 ARG B CA 1
ATOM 8624 C C . ARG B 1 452 ? 15.562 24.375 11.703 1 92.81 452 ARG B C 1
ATOM 8626 O O . ARG B 1 452 ? 16.453 24.859 11.016 1 92.81 452 ARG B O 1
ATOM 8633 N N . LEU B 1 453 ? 14.438 24.953 12 1 96.25 453 LEU B N 1
ATOM 8634 C CA . LEU B 1 453 ? 14.172 26.312 11.516 1 96.25 453 LEU B CA 1
ATOM 8635 C C . LEU B 1 453 ? 15.148 27.312 12.125 1 96.25 453 LEU B C 1
ATOM 8637 O O . LEU B 1 453 ? 15.68 28.172 11.422 1 96.25 453 LEU B O 1
ATOM 8641 N N . GLN B 1 454 ? 15.453 27.156 13.391 1 96.06 454 GLN B N 1
ATOM 8642 C CA . GLN B 1 454 ? 16.406 28.031 14.047 1 96.06 454 GLN B CA 1
ATOM 8643 C C . GLN B 1 454 ? 17.797 27.875 13.445 1 96.06 454 GLN B C 1
ATOM 8645 O O . GLN B 1 454 ? 18.5 28.875 13.211 1 96.06 454 GLN B O 1
ATOM 8650 N N . SER B 1 455 ? 18.156 26.656 13.195 1 92.88 455 SER B N 1
ATOM 8651 C CA . SER B 1 455 ? 19.438 26.391 12.57 1 92.88 455 SER B CA 1
ATOM 8652 C C . SER B 1 455 ? 19.516 26.984 11.164 1 92.88 455 SER B C 1
ATOM 8654 O O . SER B 1 455 ? 20.547 27.5 10.758 1 92.88 455 SER B O 1
ATOM 8656 N N . LEU B 1 456 ? 18.438 26.875 10.484 1 93.12 456 LEU B N 1
ATOM 8657 C CA . LEU B 1 456 ? 18.375 27.438 9.133 1 93.12 456 LEU B CA 1
ATOM 8658 C C . LEU B 1 456 ? 18.5 28.953 9.164 1 93.12 456 LEU B C 1
ATOM 8660 O O . LEU B 1 456 ? 19.203 29.531 8.344 1 93.12 456 LEU B O 1
ATOM 8664 N N . ILE B 1 457 ? 17.859 29.594 10.102 1 93.5 457 ILE B N 1
ATOM 8665 C CA . ILE B 1 457 ? 17.906 31.047 10.25 1 93.5 457 ILE B CA 1
ATOM 8666 C C . ILE B 1 457 ? 19.328 31.484 10.609 1 93.5 457 ILE B C 1
ATOM 8668 O O . ILE B 1 457 ? 19.844 32.438 10.039 1 93.5 457 ILE B O 1
ATOM 8672 N N . ARG B 1 458 ? 19.953 30.766 11.469 1 90.56 458 ARG B N 1
ATOM 8673 C CA . ARG B 1 458 ? 21.328 31.078 11.852 1 90.56 458 ARG B CA 1
ATOM 8674 C C . ARG B 1 458 ? 22.266 30.953 10.656 1 90.56 458 ARG B C 1
ATOM 8676 O O . ARG B 1 458 ? 23.125 31.812 10.453 1 90.56 458 ARG B O 1
ATOM 8683 N N . ALA B 1 459 ? 22.047 29.922 9.906 1 85.12 459 ALA B N 1
ATOM 8684 C CA . ALA B 1 459 ? 22.875 29.703 8.734 1 85.12 459 ALA B CA 1
ATOM 8685 C C . ALA B 1 459 ? 22.641 30.781 7.68 1 85.12 459 ALA B C 1
ATOM 8687 O O . ALA B 1 459 ? 23.578 31.219 6.996 1 85.12 459 ALA B O 1
ATOM 8688 N N . ALA B 1 460 ? 21.453 31.172 7.523 1 85.56 460 ALA B N 1
ATOM 8689 C CA . ALA B 1 460 ? 21.078 32.125 6.484 1 85.56 460 ALA B CA 1
ATOM 8690 C C . ALA B 1 460 ? 21.641 33.5 6.793 1 85.56 460 ALA B C 1
ATOM 8692 O O . ALA B 1 460 ? 21.969 34.281 5.879 1 85.56 460 ALA B O 1
ATOM 8693 N N . PHE B 1 461 ? 21.906 33.875 8.047 1 80.69 461 PHE B N 1
ATOM 8694 C CA . PHE B 1 461 ? 22.281 35.25 8.398 1 80.69 461 PHE B CA 1
ATOM 8695 C C . PHE B 1 461 ? 23.672 35.281 9.031 1 80.69 461 PHE B C 1
ATOM 8697 O O . PHE B 1 461 ? 24.062 36.281 9.602 1 80.69 461 PHE B O 1
ATOM 8704 N N . GLU B 1 462 ? 24.438 34.125 8.984 1 70.56 462 GLU B N 1
ATOM 8705 C CA . GLU B 1 462 ? 25.766 34.031 9.57 1 70.56 462 GLU B CA 1
ATOM 8706 C C . GLU B 1 462 ? 26.719 35.062 8.938 1 70.56 462 GLU B C 1
ATOM 8708 O O . GLU B 1 462 ? 27.562 35.625 9.617 1 70.56 462 GLU B O 1
ATOM 8713 N N . VAL B 1 463 ? 26.656 35.219 7.555 1 57.53 463 VAL B N 1
ATOM 8714 C CA . VAL B 1 463 ? 27.609 36.094 6.91 1 57.53 463 VAL B CA 1
ATOM 8715 C C . VAL B 1 463 ? 27.438 37.531 7.449 1 57.53 463 VAL B C 1
ATOM 8717 O O . VAL B 1 463 ? 28.391 38.312 7.461 1 57.53 463 VAL B O 1
ATOM 8720 N N . ASP B 1 464 ? 26.312 37.906 7.875 1 57.38 464 ASP B N 1
ATOM 8721 C CA . ASP B 1 464 ? 26.094 39.25 8.383 1 57.38 464 ASP B CA 1
ATOM 8722 C C . ASP B 1 464 ? 26.984 39.531 9.594 1 57.38 464 ASP B C 1
ATOM 8724 O O . ASP B 1 464 ? 27.453 40.656 9.766 1 57.38 464 ASP B O 1
ATOM 8728 N N . HIS B 1 465 ? 27.203 38.562 10.445 1 51.66 465 HIS B N 1
ATOM 8729 C CA . HIS B 1 465 ? 27.984 38.812 11.656 1 51.66 465 HIS B CA 1
ATOM 8730 C C . HIS B 1 465 ? 29.453 39.094 11.312 1 51.66 465 HIS B C 1
ATOM 8732 O O . HIS B 1 465 ? 30.125 39.875 12.016 1 51.66 465 HIS B O 1
ATOM 8738 N N . GLU B 1 466 ? 29.906 38.531 10.266 1 49.88 466 GLU B N 1
ATOM 8739 C CA . GLU B 1 466 ? 31.297 38.812 9.969 1 49.88 466 GLU B CA 1
ATOM 8740 C C . GLU B 1 466 ? 31.469 40.188 9.344 1 49.88 466 GLU B C 1
ATOM 8742 O O . GLU B 1 466 ? 32.469 40.844 9.562 1 49.88 466 GLU B O 1
ATOM 8747 N N . GLN B 1 467 ? 30.406 40.594 8.617 1 48.22 467 GLN B N 1
ATOM 8748 C CA . GLN B 1 467 ? 30.578 41.875 7.926 1 48.22 467 GLN B CA 1
ATOM 8749 C C . GLN B 1 467 ? 30.094 43.062 8.781 1 48.22 467 GLN B C 1
ATOM 8751 O O . GLN B 1 467 ? 30.297 44.219 8.43 1 48.22 467 GLN B O 1
ATOM 8756 N N . GLY B 1 468 ? 29.328 42.875 9.695 1 44.66 468 GLY B N 1
ATOM 8757 C CA . GLY B 1 468 ? 28.766 43.969 10.477 1 44.66 468 GLY B CA 1
ATOM 8758 C C . GLY B 1 468 ? 29.812 44.812 11.148 1 44.66 468 GLY B C 1
ATOM 8759 O O . GLY B 1 468 ? 29.484 45.719 11.938 1 44.66 468 GLY B O 1
ATOM 8760 N N . LYS B 1 469 ? 30.984 44.406 11.352 1 47.19 469 LYS B N 1
ATOM 8761 C CA . LYS B 1 469 ? 31.859 45.375 12 1 47.19 469 LYS B CA 1
ATOM 8762 C C . LYS B 1 469 ? 31.984 46.656 11.164 1 47.19 469 LYS B C 1
ATOM 8764 O O . LYS B 1 469 ? 32.438 47.688 11.664 1 47.19 469 LYS B O 1
ATOM 8769 N N . ASP B 1 470 ? 32.125 46.469 9.805 1 44 470 ASP B N 1
ATOM 8770 C CA . ASP B 1 470 ? 32.375 47.719 9.094 1 44 470 ASP B CA 1
ATOM 8771 C C . ASP B 1 470 ? 31.062 48.406 8.703 1 44 470 ASP B C 1
ATOM 8773 O O . ASP B 1 470 ? 30.203 47.812 8.07 1 44 470 ASP B O 1
ATOM 8777 N N . GLN B 1 471 ? 30.562 49.469 9.398 1 47.16 471 GLN B N 1
ATOM 8778 C CA . GLN B 1 471 ? 29.438 50.375 9.406 1 47.16 471 GLN B CA 1
ATOM 8779 C C . GLN B 1 471 ? 28.906 50.625 7.996 1 47.16 471 GLN B C 1
ATOM 8781 O O . GLN B 1 471 ? 27.75 51 7.812 1 47.16 471 GLN B O 1
ATOM 8786 N N . GLU B 1 472 ? 29.703 50.844 6.934 1 46.66 472 GLU B N 1
ATOM 8787 C CA . GLU B 1 472 ? 29.344 51.469 5.664 1 46.66 472 GLU B CA 1
ATOM 8788 C C . GLU B 1 472 ? 28.891 50.438 4.648 1 46.66 472 GLU B C 1
ATOM 8790 O O . GLU B 1 472 ? 28.578 50.781 3.502 1 46.66 472 GLU B O 1
ATOM 8795 N N . VAL B 1 473 ? 28.938 49.125 4.902 1 48.75 473 VAL B N 1
ATOM 8796 C CA . VAL B 1 473 ? 28.703 48.188 3.811 1 48.75 473 VAL B CA 1
ATOM 8797 C C . VAL B 1 473 ? 27.234 47.75 3.795 1 48.75 473 VAL B C 1
ATOM 8799 O O . VAL B 1 473 ? 26.688 47.406 4.832 1 48.75 473 VAL B O 1
ATOM 8802 N N . PRO B 1 474 ? 26.516 48.125 2.715 1 53.84 474 PRO B N 1
ATOM 8803 C CA . PRO B 1 474 ? 25.109 47.719 2.553 1 53.84 474 PRO B CA 1
ATOM 8804 C C . PRO B 1 474 ? 24.859 46.281 2.906 1 53.84 474 PRO B C 1
ATOM 8806 O O . PRO B 1 474 ? 25.75 45.438 2.758 1 53.84 474 PRO B O 1
ATOM 8809 N N . PRO B 1 475 ? 24 46.031 3.816 1 55.72 475 PRO B N 1
ATOM 8810 C CA . PRO B 1 475 ? 23.688 44.656 4.227 1 55.72 475 PRO B CA 1
ATOM 8811 C C . PRO B 1 475 ? 23.734 43.656 3.061 1 55.72 475 PRO B C 1
ATOM 8813 O O . PRO B 1 475 ? 23.344 44 1.943 1 55.72 475 PRO B O 1
ATOM 8816 N N . PRO B 1 476 ? 24.578 42.531 3.199 1 59.12 476 PRO B N 1
ATOM 8817 C CA . PRO B 1 476 ? 24.734 41.562 2.111 1 59.12 476 PRO B CA 1
ATOM 8818 C C . PRO B 1 476 ? 23.391 41.094 1.557 1 59.12 476 PRO B C 1
ATOM 8820 O O . PRO B 1 476 ? 22.438 40.906 2.314 1 59.12 476 PRO B O 1
ATOM 8823 N N . ARG B 1 477 ? 23.156 41.25 0.283 1 63.84 477 ARG B N 1
ATOM 8824 C CA . ARG B 1 477 ? 21.984 40.844 -0.474 1 63.84 477 ARG B CA 1
ATOM 8825 C C . ARG B 1 477 ? 21.984 39.344 -0.721 1 63.84 477 ARG B C 1
ATOM 8827 O O . ARG B 1 477 ? 21.094 38.812 -1.384 1 63.84 477 ARG B O 1
ATOM 8834 N N . THR B 1 478 ? 22.922 38.688 0.016 1 68.31 478 THR B N 1
ATOM 8835 C CA . THR B 1 478 ? 23.047 37.281 -0.266 1 68.31 478 THR B CA 1
ATOM 8836 C C . THR B 1 478 ? 22.609 36.438 0.941 1 68.31 478 THR B C 1
ATOM 8838 O O . THR B 1 478 ? 22.859 36.812 2.086 1 68.31 478 THR B O 1
ATOM 8841 N N . ILE B 1 479 ? 21.719 35.5 0.738 1 75.88 479 ILE B N 1
ATOM 8842 C CA . ILE B 1 479 ? 21.297 34.562 1.782 1 75.88 479 ILE B CA 1
ATOM 8843 C C . ILE B 1 479 ? 21.953 33.188 1.554 1 75.88 479 ILE B C 1
ATOM 8845 O O . ILE B 1 479 ? 22.047 32.719 0.416 1 75.88 479 ILE B O 1
ATOM 8849 N N . SER B 1 480 ? 22.562 32.688 2.598 1 78.12 480 SER B N 1
ATOM 8850 C CA . SER B 1 480 ? 23.109 31.328 2.559 1 78.12 480 SER B CA 1
ATOM 8851 C C . SER B 1 480 ? 22.094 30.312 3.084 1 78.12 480 SER B C 1
ATOM 8853 O O . SER B 1 480 ? 21.641 30.422 4.227 1 78.12 480 SER B O 1
ATOM 8855 N N . ILE B 1 481 ? 21.75 29.422 2.234 1 83 481 ILE B N 1
ATOM 8856 C CA . ILE B 1 481 ? 20.719 28.469 2.621 1 83 481 ILE B CA 1
ATOM 8857 C C . ILE B 1 481 ? 21.344 27.078 2.736 1 83 481 ILE B C 1
ATOM 8859 O O . ILE B 1 481 ? 22 26.594 1.806 1 83 481 ILE B O 1
ATOM 8863 N N . ASN B 1 482 ? 21.234 26.5 3.893 1 85.19 482 ASN B N 1
ATOM 8864 C CA . ASN B 1 482 ? 21.547 25.078 4.047 1 85.19 482 ASN B CA 1
ATOM 8865 C C . ASN B 1 482 ? 20.484 24.203 3.404 1 85.19 482 ASN B C 1
ATOM 8867 O O . ASN B 1 482 ? 19.359 24.125 3.893 1 85.19 482 ASN B O 1
ATOM 8871 N N . THR B 1 483 ? 20.797 23.547 2.381 1 83.69 483 THR B N 1
ATOM 8872 C CA . THR B 1 483 ? 19.828 22.797 1.579 1 83.69 483 THR B CA 1
ATOM 8873 C C . THR B 1 483 ? 19.266 21.609 2.363 1 83.69 483 THR B C 1
ATOM 8875 O O . THR B 1 483 ? 18.094 21.281 2.23 1 83.69 483 THR B O 1
ATOM 8878 N N . ARG B 1 484 ? 20.031 21.016 3.17 1 84.38 484 ARG B N 1
ATOM 8879 C CA . ARG B 1 484 ? 19.578 19.859 3.941 1 84.38 484 ARG B CA 1
ATOM 8880 C C . ARG B 1 484 ? 18.516 20.266 4.953 1 84.38 484 ARG B C 1
ATOM 8882 O O . ARG B 1 484 ? 17.469 19.625 5.066 1 84.38 484 ARG B O 1
ATOM 8889 N N . LEU B 1 485 ? 18.781 21.359 5.613 1 88.44 485 LEU B N 1
ATOM 8890 C CA . LEU B 1 485 ? 17.812 21.859 6.594 1 88.44 485 LEU B CA 1
ATOM 8891 C C . LEU B 1 485 ? 16.516 22.281 5.914 1 88.44 485 LEU B C 1
ATOM 8893 O O . LEU B 1 485 ? 15.43 22.047 6.441 1 88.44 485 LEU B O 1
ATOM 8897 N N . MET B 1 486 ? 16.688 22.922 4.773 1 90.81 486 MET B N 1
ATOM 8898 C CA . MET B 1 486 ? 15.508 23.344 4.016 1 90.81 486 MET B CA 1
ATOM 8899 C C . MET B 1 486 ? 14.656 22.141 3.617 1 90.81 486 MET B C 1
ATOM 8901 O O . MET B 1 486 ? 13.438 22.156 3.816 1 90.81 486 MET B O 1
ATOM 8905 N N . TRP B 1 487 ? 15.281 21.141 3.146 1 87.69 487 TRP B N 1
ATOM 8906 C CA . TRP B 1 487 ? 14.547 19.953 2.73 1 87.69 487 TRP B CA 1
ATOM 8907 C C . TRP B 1 487 ? 13.906 19.25 3.928 1 87.69 487 TRP B C 1
ATOM 8909 O O . TRP B 1 487 ? 12.797 18.734 3.826 1 87.69 487 TRP B O 1
ATOM 8919 N N . ASP B 1 488 ? 14.539 19.25 5.055 1 89.44 488 ASP B N 1
ATOM 8920 C CA . ASP B 1 488 ? 13.961 18.672 6.266 1 89.44 488 ASP B CA 1
ATOM 8921 C C . ASP B 1 488 ? 12.633 19.328 6.617 1 89.44 488 ASP B C 1
ATOM 8923 O O . ASP B 1 488 ? 11.68 18.656 6.992 1 89.44 488 ASP B O 1
ATOM 8927 N N . ILE B 1 489 ? 12.633 20.578 6.457 1 93.88 489 ILE B N 1
ATOM 8928 C CA . ILE B 1 489 ? 11.445 21.328 6.832 1 93.88 489 ILE B CA 1
ATOM 8929 C C . ILE B 1 489 ? 10.352 21.125 5.785 1 93.88 489 ILE B C 1
ATOM 8931 O O . ILE B 1 489 ? 9.203 20.859 6.125 1 93.88 489 ILE B O 1
ATOM 8935 N N . LEU B 1 490 ? 10.727 21.234 4.492 1 93.69 490 LEU B N 1
ATOM 8936 C CA . LEU B 1 490 ? 9.734 21.172 3.43 1 93.69 490 LEU B CA 1
ATOM 8937 C C . LEU B 1 490 ? 9.125 19.781 3.34 1 93.69 490 LEU B C 1
ATOM 8939 O O . LEU B 1 490 ? 7.918 19.625 3.16 1 93.69 490 LEU B O 1
ATOM 8943 N N . LEU B 1 491 ? 9.93 18.766 3.471 1 88.94 491 LEU B N 1
ATOM 8944 C CA . LEU B 1 491 ? 9.445 17.406 3.316 1 88.94 491 LEU B CA 1
ATOM 8945 C C . LEU B 1 491 ? 9.023 16.812 4.66 1 88.94 491 LEU B C 1
ATOM 8947 O O . LEU B 1 491 ? 8.453 15.727 4.719 1 88.94 491 LEU B O 1
ATOM 8951 N N . TYR B 1 492 ? 9.047 17.609 5.543 1 82.31 492 TYR B N 1
ATOM 8952 C CA . TYR B 1 492 ? 8.688 17.172 6.891 1 82.31 492 TYR B CA 1
ATOM 8953 C C . TYR B 1 492 ? 9.328 15.836 7.223 1 82.31 492 TYR B C 1
ATOM 8955 O O . TYR B 1 492 ? 8.648 14.906 7.664 1 82.31 492 TYR B O 1
ATOM 8963 N N . ASN B 1 493 ? 10.391 15.531 6.418 1 59.72 493 ASN B N 1
ATOM 8964 C CA . ASN B 1 493 ? 11.117 14.273 6.473 1 59.72 493 ASN B CA 1
ATOM 8965 C C . ASN B 1 493 ? 11.633 13.984 7.879 1 59.72 493 ASN B C 1
ATOM 8967 O O . ASN B 1 493 ? 12.727 14.414 8.242 1 59.72 493 ASN B O 1
ATOM 8971 N N . SER B 1 494 ? 10.57 13.906 8.688 1 47.25 494 SER B N 1
ATOM 8972 C CA . SER B 1 494 ? 11.078 13.367 9.953 1 47.25 494 SER B CA 1
ATOM 8973 C C . SER B 1 494 ? 11.844 12.07 9.734 1 47.25 494 SER B C 1
ATOM 8975 O O . SER B 1 494 ? 11.305 11.102 9.195 1 47.25 494 SER B O 1
ATOM 8977 N N . GLY B 1 495 ? 13.055 11.898 9.641 1 43.06 495 GLY B N 1
ATOM 8978 C CA . GLY B 1 495 ? 13.977 10.773 9.578 1 43.06 495 GLY B CA 1
ATOM 8979 C C . GLY B 1 495 ? 14.109 10.188 8.188 1 43.06 495 GLY B C 1
ATOM 8980 O O . GLY B 1 495 ? 14.852 9.219 7.984 1 43.06 495 GLY B O 1
ATOM 8981 N N . ALA B 1 496 ? 13.164 10.438 7.258 1 42.25 496 ALA B N 1
ATOM 8982 C CA . ALA B 1 496 ? 12.945 9.492 6.168 1 42.25 496 ALA B CA 1
ATOM 8983 C C . ALA B 1 496 ? 13.875 9.781 4.996 1 42.25 496 ALA B C 1
ATOM 8985 O O . ALA B 1 496 ? 13.766 9.156 3.939 1 42.25 496 ALA B O 1
ATOM 8986 N N . TYR B 1 497 ? 14.281 11.016 4.828 1 39.12 497 TYR B N 1
ATOM 8987 C CA . TYR B 1 497 ? 15.055 11.008 3.59 1 39.12 497 TYR B CA 1
ATOM 8988 C C . TYR B 1 497 ? 16.016 9.82 3.551 1 39.12 497 TYR B C 1
ATOM 8990 O O . TYR B 1 497 ? 16.828 9.648 4.461 1 39.12 497 TYR B O 1
ATOM 8998 N N . ARG B 1 498 ? 15.508 8.82 2.832 1 43.84 498 ARG B N 1
ATOM 8999 C CA . ARG B 1 498 ? 15.891 7.414 2.699 1 43.84 498 ARG B CA 1
ATOM 9000 C C . ARG B 1 498 ? 17.391 7.238 2.842 1 43.84 498 ARG B C 1
ATOM 9002 O O . ARG B 1 498 ? 17.875 6.137 3.123 1 43.84 498 ARG B O 1
ATOM 9009 N N . GLY B 1 499 ? 18.094 8.125 2.096 1 35.72 499 GLY B N 1
ATOM 9010 C CA . GLY B 1 499 ? 19.5 7.797 2.045 1 35.72 499 GLY B CA 1
ATOM 9011 C C . GLY B 1 499 ? 20.188 7.91 3.395 1 35.72 499 GLY B C 1
ATOM 9012 O O . GLY B 1 499 ? 21.406 7.703 3.498 1 35.72 499 GLY B O 1
ATOM 9013 N N . THR B 1 500 ? 19.75 8.852 4.141 1 34.81 500 THR B N 1
ATOM 9014 C CA . THR B 1 500 ? 20.594 9.094 5.309 1 34.81 500 THR B CA 1
ATOM 9015 C C . THR B 1 500 ? 20.297 8.078 6.406 1 34.81 500 THR B C 1
ATOM 9017 O O . THR B 1 500 ? 19.219 7.48 6.434 1 34.81 500 THR B O 1
ATOM 9020 N N . THR B 1 501 ? 21.203 8.016 7.555 1 36.25 501 THR B N 1
ATOM 9021 C CA . THR B 1 501 ? 21.531 7.18 8.703 1 36.25 501 THR B CA 1
ATOM 9022 C C . THR B 1 501 ? 20.281 6.898 9.539 1 36.25 501 THR B C 1
ATOM 9024 O O . THR B 1 501 ? 19.281 7.613 9.438 1 36.25 501 THR B O 1
ATOM 9027 N N . SER B 1 502 ? 20.359 5.926 10.43 1 42.38 502 SER B N 1
ATOM 9028 C CA . SER B 1 502 ? 19.703 5.406 11.625 1 42.38 502 SER B CA 1
ATOM 9029 C C . SER B 1 502 ? 19.094 6.535 12.461 1 42.38 502 SER B C 1
ATOM 9031 O O . SER B 1 502 ? 19.797 7.184 13.234 1 42.38 502 SER B O 1
ATOM 9033 N N . SER B 1 503 ? 18.422 7.324 11.945 1 46.72 503 SER B N 1
ATOM 9034 C CA . SER B 1 503 ? 17.828 8.273 12.883 1 46.72 503 SER B CA 1
ATOM 9035 C C . SER B 1 503 ? 17.234 7.562 14.086 1 46.72 503 SER B C 1
ATOM 9037 O O . SER B 1 503 ? 16.812 6.41 13.984 1 46.72 503 SER B O 1
ATOM 9039 N N . PRO B 1 504 ? 17.609 7.945 15.266 1 51.59 504 PRO B N 1
ATOM 9040 C CA . PRO B 1 504 ? 16.953 7.43 16.469 1 51.59 504 PRO B CA 1
ATOM 9041 C C . PRO B 1 504 ? 15.516 6.98 16.219 1 51.59 504 PRO B C 1
ATOM 9043 O O . PRO B 1 504 ? 15 6.125 16.938 1 51.59 504 PRO B O 1
ATOM 9046 N N . GLN B 1 505 ? 15.078 7.398 15.039 1 58.16 505 GLN B N 1
ATOM 9047 C CA . GLN B 1 505 ? 13.656 7.152 14.828 1 58.16 505 GLN B CA 1
ATOM 9048 C C . GLN B 1 505 ? 13.406 5.727 14.344 1 58.16 505 GLN B C 1
ATOM 9050 O O . GLN B 1 505 ? 12.359 5.141 14.625 1 58.16 505 GLN B O 1
ATOM 9055 N N . THR B 1 506 ? 14.477 5 13.82 1 61.12 506 THR B N 1
ATOM 9056 C CA . THR B 1 506 ? 14.289 3.635 13.344 1 61.12 506 THR B CA 1
ATOM 9057 C C . THR B 1 506 ? 14.484 2.637 14.477 1 61.12 506 THR B C 1
ATOM 9059 O O . THR B 1 506 ? 14.016 1.497 14.398 1 61.12 506 THR B O 1
ATOM 9062 N N . ARG B 1 507 ? 15.016 3.104 15.578 1 64.62 507 ARG B N 1
ATOM 9063 C CA . ARG B 1 507 ? 15.344 2.209 16.688 1 64.62 507 ARG B CA 1
ATOM 9064 C C . ARG B 1 507 ? 14.078 1.781 17.422 1 64.62 507 ARG B C 1
ATOM 9066 O O . ARG B 1 507 ? 14.086 0.774 18.141 1 64.62 507 ARG B O 1
ATOM 9073 N N . SER B 1 508 ? 13.039 2.51 17.141 1 77.88 508 SER B N 1
ATOM 9074 C CA . SER B 1 508 ? 11.812 2.18 17.859 1 77.88 508 SER B CA 1
ATOM 9075 C C . SER B 1 508 ? 11.141 0.944 17.266 1 77.88 508 SER B C 1
ATOM 9077 O O . SER B 1 508 ? 10.352 0.279 17.938 1 77.88 508 SER B O 1
ATOM 9079 N N . LEU B 1 509 ? 11.5 0.607 16.062 1 85.94 509 LEU B N 1
ATOM 9080 C CA . LEU B 1 509 ? 10.812 -0.502 15.406 1 85.94 509 LEU B CA 1
ATOM 9081 C C . LEU B 1 509 ? 11.781 -1.646 15.117 1 85.94 509 LEU B C 1
ATOM 9083 O O . LEU B 1 509 ? 11.391 -2.816 15.148 1 85.94 509 LEU B O 1
ATOM 9087 N N . PHE B 1 510 ? 13.062 -1.367 14.883 1 82.31 510 PHE B N 1
ATOM 9088 C CA . PHE B 1 510 ? 13.984 -2.383 14.391 1 82.31 510 PHE B CA 1
ATOM 9089 C C . PHE B 1 510 ? 15.016 -2.738 15.453 1 82.31 510 PHE B C 1
ATOM 9091 O O . PHE B 1 510 ? 15.359 -1.908 16.297 1 82.31 510 PHE B O 1
ATOM 9098 N N . ASP B 1 511 ? 15.492 -4.008 15.5 1 72.44 511 ASP B N 1
ATOM 9099 C CA . ASP B 1 511 ? 16.406 -4.559 16.5 1 72.44 511 ASP B CA 1
ATOM 9100 C C . ASP B 1 511 ? 17.812 -4.023 16.312 1 72.44 511 ASP B C 1
ATOM 9102 O O . ASP B 1 511 ? 18.734 -4.406 17.047 1 72.44 511 ASP B O 1
ATOM 9106 N N . GLY B 1 512 ? 18.094 -3.164 15.484 1 64.62 512 GLY B N 1
ATOM 9107 C CA . GLY B 1 512 ? 19.406 -2.553 15.336 1 64.62 512 GLY B CA 1
ATOM 9108 C C . GLY B 1 512 ? 20.344 -3.35 14.445 1 64.62 512 GLY B C 1
ATOM 9109 O O . GLY B 1 512 ? 21.531 -3.037 14.344 1 64.62 512 GLY B O 1
ATOM 9110 N N . SER B 1 513 ? 19.844 -4.414 13.82 1 63.47 513 SER B N 1
ATOM 9111 C CA . SER B 1 513 ? 20.719 -5.203 12.961 1 63.47 513 SER B CA 1
ATOM 9112 C C . SER B 1 513 ? 21.188 -4.402 11.758 1 63.47 513 SER B C 1
ATOM 9114 O O . SER B 1 513 ? 20.531 -3.447 11.344 1 63.47 513 SER B O 1
ATOM 9116 N N . SER B 1 514 ? 22.484 -4.578 11.344 1 57.66 514 SER B N 1
ATOM 9117 C CA . SER B 1 514 ? 23.25 -3.885 10.32 1 57.66 514 SER B CA 1
ATOM 9118 C C . SER B 1 514 ? 22.531 -3.889 8.984 1 57.66 514 SER B C 1
ATOM 9120 O O . SER B 1 514 ? 22.969 -3.254 8.023 1 57.66 514 SER B O 1
ATOM 9122 N N . LEU B 1 515 ? 21.688 -4.652 8.828 1 56.34 515 LEU B N 1
ATOM 9123 C CA . LEU B 1 515 ? 21.109 -4.797 7.496 1 56.34 515 LEU B CA 1
ATOM 9124 C C . LEU B 1 515 ? 20.297 -3.557 7.117 1 56.34 515 LEU B C 1
ATOM 9126 O O . LEU B 1 515 ? 19.938 -3.379 5.953 1 56.34 515 LEU B O 1
ATOM 9130 N N . PHE B 1 516 ? 20.172 -2.834 7.988 1 55.19 516 PHE B N 1
ATOM 9131 C CA . PHE B 1 516 ? 19.5 -1.58 7.691 1 55.19 516 PHE B CA 1
ATOM 9132 C C . PHE B 1 516 ? 20.484 -0.427 7.609 1 55.19 516 PHE B C 1
ATOM 9134 O O . PHE B 1 516 ? 21.531 -0.447 8.273 1 55.19 516 PHE B O 1
ATOM 9141 N N . PRO B 1 517 ? 20.578 0.219 6.332 1 51.62 517 PRO B N 1
ATOM 9142 C CA . PRO B 1 517 ? 21.625 1.198 6.027 1 51.62 517 PRO B CA 1
ATOM 9143 C C . PRO B 1 517 ? 22.016 2.037 7.242 1 51.62 517 PRO B C 1
ATOM 9145 O O . PRO B 1 517 ? 21.156 2.342 8.086 1 51.62 517 PRO B O 1
ATOM 9148 N N . GLU B 1 518 ? 23.312 1.775 7.414 1 46.22 518 GLU B N 1
ATOM 9149 C CA . GLU B 1 518 ? 23.984 2.619 8.398 1 46.22 518 GLU B CA 1
ATOM 9150 C C . GLU B 1 518 ? 23.781 4.098 8.086 1 46.22 518 GLU B C 1
ATOM 9152 O O . GLU B 1 518 ? 23.562 4.465 6.93 1 46.22 518 GLU B O 1
ATOM 9157 N N . ASP B 1 519 ? 23.641 4.848 9.094 1 44.16 519 ASP B N 1
ATOM 9158 C CA . ASP B 1 519 ? 23.531 6.297 9.203 1 44.16 519 ASP B CA 1
ATOM 9159 C C . ASP B 1 519 ? 24.609 7 8.391 1 44.16 519 ASP B C 1
ATOM 9161 O O . ASP B 1 519 ? 25.781 6.988 8.781 1 44.16 519 ASP B O 1
ATOM 9165 N N . ASN B 1 520 ? 24.766 6.73 7.18 1 39.16 520 ASN B N 1
ATOM 9166 C CA . ASN B 1 520 ? 25.797 7.652 6.691 1 39.16 520 ASN B CA 1
ATOM 9167 C C . ASN B 1 520 ? 25.375 9.109 6.902 1 39.16 520 ASN B C 1
ATOM 9169 O O . ASN B 1 520 ? 24.484 9.609 6.219 1 39.16 520 ASN B O 1
ATOM 9173 N N . THR B 1 521 ? 25.406 9.516 8.031 1 41.06 521 THR B N 1
ATOM 9174 C CA . THR B 1 521 ? 25.312 10.898 8.477 1 41.06 521 THR B CA 1
ATOM 9175 C C . THR B 1 521 ? 26.188 11.805 7.617 1 41.06 521 THR B C 1
ATOM 9177 O O . THR B 1 521 ? 26.703 12.812 8.094 1 41.06 521 THR B O 1
ATOM 9180 N N . ASP B 1 522 ? 26.609 11.414 6.527 1 39.75 522 ASP B N 1
ATOM 9181 C CA . ASP B 1 522 ? 27.406 12.547 6.066 1 39.75 522 ASP B CA 1
ATOM 9182 C C . ASP B 1 522 ? 26.531 13.781 5.875 1 39.75 522 ASP B C 1
ATOM 9184 O O . ASP B 1 522 ? 25.703 13.836 4.953 1 39.75 522 ASP B O 1
ATOM 9188 N N . ASP B 1 523 ? 26.188 14.367 6.906 1 43.25 523 ASP B N 1
ATOM 9189 C CA . ASP B 1 523 ? 25.703 15.742 6.996 1 43.25 523 ASP B CA 1
ATOM 9190 C C . ASP B 1 523 ? 26.453 16.656 6.031 1 43.25 523 ASP B C 1
ATOM 9192 O O . ASP B 1 523 ? 27.125 17.594 6.457 1 43.25 523 ASP B O 1
ATOM 9196 N N . GLY B 1 524 ? 27.016 16.125 5.027 1 43.81 524 GLY B N 1
ATOM 9197 C CA . GLY B 1 524 ? 27.719 17.141 4.262 1 43.81 524 GLY B CA 1
ATOM 9198 C C . GLY B 1 524 ? 26.859 18.359 3.971 1 43.81 524 GLY B C 1
ATOM 9199 O O . GLY B 1 524 ? 25.625 18.266 3.926 1 43.81 524 GLY B O 1
ATOM 9200 N N . GLU B 1 525 ? 27.188 19.516 4.527 1 56.25 525 GLU B N 1
ATOM 9201 C CA . GLU B 1 525 ? 26.656 20.875 4.473 1 56.25 525 GLU B CA 1
ATOM 9202 C C . GLU B 1 525 ? 26.594 21.391 3.033 1 56.25 525 GLU B C 1
ATOM 9204 O O . GLU B 1 525 ? 27.641 21.672 2.43 1 56.25 525 GLU B O 1
ATOM 9209 N N . ASP B 1 526 ? 25.5 20.953 2.283 1 63.81 526 ASP B N 1
ATOM 9210 C CA . ASP B 1 526 ? 25.328 21.594 0.985 1 63.81 526 ASP B CA 1
ATOM 9211 C C . ASP B 1 526 ? 24.703 22.984 1.136 1 63.81 526 ASP B C 1
ATOM 9213 O O . ASP B 1 526 ? 23.562 23.109 1.588 1 63.81 526 ASP B O 1
ATOM 9217 N N . ILE B 1 527 ? 25.516 24.031 1.163 1 68.38 527 ILE B N 1
ATOM 9218 C CA . ILE B 1 527 ? 25.062 25.406 1.29 1 68.38 527 ILE B CA 1
ATOM 9219 C C . ILE B 1 527 ? 24.953 26.047 -0.094 1 68.38 527 ILE B C 1
ATOM 9221 O O . ILE B 1 527 ? 25.844 25.906 -0.925 1 68.38 527 ILE B O 1
ATOM 9225 N N . VAL B 1 528 ? 23.797 26.547 -0.367 1 68.19 528 VAL B N 1
ATOM 9226 C CA . VAL B 1 528 ? 23.578 27.281 -1.609 1 68.19 528 VAL B CA 1
ATOM 9227 C C . VAL B 1 528 ? 23.406 28.766 -1.308 1 68.19 528 VAL B C 1
ATOM 9229 O O . VAL B 1 528 ? 22.672 29.141 -0.382 1 68.19 528 VAL B O 1
ATOM 9232 N N . GLU B 1 529 ? 24.203 29.547 -2.016 1 67.31 529 GLU B N 1
ATOM 9233 C CA . GLU B 1 529 ? 24.047 30.984 -1.881 1 67.31 529 GLU B CA 1
ATOM 9234 C C . GLU B 1 529 ? 23.016 31.531 -2.863 1 67.31 529 GLU B C 1
ATOM 9236 O O . GLU B 1 529 ? 23 31.141 -4.035 1 67.31 529 GLU B O 1
ATOM 9241 N N . ILE B 1 530 ? 22.047 32.188 -2.33 1 63.84 530 ILE B N 1
ATOM 9242 C CA . ILE B 1 530 ? 21.031 32.781 -3.182 1 63.84 530 ILE B CA 1
ATOM 9243 C C . ILE B 1 530 ? 21.109 34.312 -3.111 1 63.84 530 ILE B C 1
ATOM 9245 O O . ILE B 1 530 ? 21.125 34.906 -2.023 1 63.84 530 ILE B O 1
ATOM 9249 N N . ASP B 1 531 ? 21.422 34.969 -4.277 1 56.34 531 ASP B N 1
ATOM 9250 C CA . ASP B 1 531 ? 21.438 36.406 -4.363 1 56.34 531 ASP B CA 1
ATOM 9251 C C . ASP B 1 531 ? 20.031 36.969 -4.586 1 56.34 531 ASP B C 1
ATOM 9253 O O . ASP B 1 531 ? 19.312 36.5 -5.48 1 56.34 531 ASP B O 1
ATOM 9257 N N . ASN B 1 532 ? 19.562 37.594 -3.49 1 53.66 532 ASN B N 1
ATOM 9258 C CA . ASN B 1 532 ? 18.25 38.188 -3.635 1 53.66 532 ASN B CA 1
ATOM 9259 C C . ASN B 1 532 ? 18.312 39.469 -4.469 1 53.66 532 ASN B C 1
ATOM 9261 O O . ASN B 1 532 ? 18.938 40.438 -4.07 1 53.66 532 ASN B O 1
ATOM 9265 N N . PHE B 1 533 ? 18.281 39.438 -5.68 1 43 533 PHE B N 1
ATOM 9266 C CA . PHE B 1 533 ? 18.328 40.594 -6.555 1 43 533 PHE B CA 1
ATOM 9267 C C . PHE B 1 533 ? 17.016 41.406 -6.453 1 43 533 PHE B C 1
ATOM 9269 O O . PHE B 1 533 ? 16.688 42.156 -7.352 1 43 533 PHE B O 1
ATOM 9276 N N . HIS B 1 534 ? 16.266 41.156 -5.391 1 39.34 534 HIS B N 1
ATOM 9277 C CA . HIS B 1 534 ? 15.055 41.969 -5.453 1 39.34 534 HIS B CA 1
ATOM 9278 C C . HIS B 1 534 ? 15.359 43.438 -5.152 1 39.34 534 HIS B C 1
ATOM 9280 O O . HIS B 1 534 ? 15.883 43.75 -4.082 1 39.34 534 HIS B O 1
ATOM 9286 N N . SER B 1 535 ? 15.938 44.25 -6.012 1 32.81 535 SER B N 1
ATOM 9287 C CA . SER B 1 535 ? 15.961 45.688 -5.758 1 32.81 535 SER B CA 1
ATOM 9288 C C . SER B 1 535 ? 14.602 46.156 -5.273 1 32.81 535 SER B C 1
ATOM 9290 O O . SER B 1 535 ? 13.57 45.906 -5.902 1 32.81 535 SER B O 1
ATOM 9292 N N . PRO B 1 536 ? 14.578 46.5 -3.992 1 33.88 536 PRO B N 1
ATOM 9293 C CA . PRO B 1 536 ? 13.414 47.031 -3.281 1 33.88 536 PRO B CA 1
ATOM 9294 C C . PRO B 1 536 ? 12.648 48.062 -4.102 1 33.88 536 PRO B C 1
ATOM 9296 O O . PRO B 1 536 ? 11.664 48.625 -3.619 1 33.88 536 PRO B O 1
ATOM 9299 N N . THR B 1 537 ? 13.344 48.906 -4.824 1 30.16 537 THR B N 1
ATOM 9300 C CA . THR B 1 537 ? 12.641 50.156 -5.141 1 30.16 537 THR B CA 1
ATOM 9301 C C . THR B 1 537 ? 11.258 49.875 -5.727 1 30.16 537 THR B C 1
ATOM 9303 O O . THR B 1 537 ? 10.531 50.781 -6.113 1 30.16 537 THR B O 1
ATOM 9306 N N . VAL B 1 538 ? 11.086 48.656 -6.324 1 30.16 538 VAL B N 1
ATOM 9307 C CA . VAL B 1 538 ? 9.719 48.531 -6.82 1 30.16 538 VAL B CA 1
ATOM 9308 C C . VAL B 1 538 ? 8.789 48.125 -5.68 1 30.16 538 VAL B C 1
ATOM 9310 O O . VAL B 1 538 ? 9.023 47.125 -5.008 1 30.16 538 VAL B O 1
ATOM 9313 N N . GLU B 1 539 ? 8.164 48.875 -4.934 1 29.47 539 GLU B N 1
ATOM 9314 C CA . GLU B 1 539 ? 6.941 48.562 -4.184 1 29.47 539 GLU B CA 1
ATOM 9315 C C . GLU B 1 539 ? 6.23 47.344 -4.738 1 29.47 539 GLU B C 1
ATOM 9317 O O . GLU B 1 539 ? 6.07 47.219 -5.953 1 29.47 539 GLU B O 1
ATOM 9322 N N . VAL B 1 540 ? 6.309 46.156 -4.164 1 31.73 540 VAL B N 1
ATOM 9323 C CA . VAL B 1 540 ? 5.605 44.969 -4.613 1 31.73 540 VAL B CA 1
ATOM 9324 C C . VAL B 1 540 ? 4.301 45.375 -5.301 1 31.73 540 VAL B C 1
ATOM 9326 O O . VAL B 1 540 ? 3.275 45.531 -4.641 1 31.73 540 VAL B O 1
ATOM 9329 N N . SER B 1 541 ? 4.164 46.406 -6.047 1 30.67 541 SER B N 1
ATOM 9330 C CA . SER B 1 541 ? 3.111 46.594 -7.035 1 30.67 541 SER B CA 1
ATOM 9331 C C . SER B 1 541 ? 3.117 45.5 -8.086 1 30.67 541 SER B C 1
ATOM 9333 O O . SER B 1 541 ? 4.117 45.281 -8.773 1 30.67 541 SER B O 1
ATOM 9335 N N . LEU B 1 542 ? 2.432 44.25 -7.785 1 30.75 542 LEU B N 1
ATOM 9336 C CA . LEU B 1 542 ? 2.271 43.094 -8.656 1 30.75 542 LEU B CA 1
ATOM 9337 C C . LEU B 1 542 ? 2.326 43.5 -10.125 1 30.75 542 LEU B C 1
ATOM 9339 O O . LEU B 1 542 ? 1.9 42.75 -11.008 1 30.75 542 LEU B O 1
ATOM 9343 N N . GLY B 1 543 ? 2.676 44.688 -10.492 1 26.92 543 GLY B N 1
ATOM 9344 C CA . GLY B 1 543 ? 2.881 45.156 -11.852 1 26.92 543 GLY B CA 1
ATOM 9345 C C . GLY B 1 543 ? 3.959 44.375 -12.594 1 26.92 543 GLY B C 1
ATOM 9346 O O . GLY B 1 543 ? 4.578 43.469 -12.031 1 26.92 543 GLY B O 1
ATOM 9347 N N . ASN B 1 544 ? 4.523 44.969 -13.75 1 29.34 544 ASN B N 1
ATOM 9348 C CA . ASN B 1 544 ? 5.223 44.406 -14.898 1 29.34 544 ASN B CA 1
ATOM 9349 C C . ASN B 1 544 ? 6.57 43.812 -14.508 1 29.34 544 ASN B C 1
ATOM 9351 O O . ASN B 1 544 ? 7.43 43.594 -15.359 1 29.34 544 ASN B O 1
ATOM 9355 N N . GLY B 1 545 ? 7.207 44.031 -13.344 1 29.81 545 GLY B N 1
ATOM 9356 C CA . GLY B 1 545 ? 8.648 43.812 -13.352 1 29.81 545 GLY B CA 1
ATOM 9357 C C . GLY B 1 545 ? 9.039 42.375 -13.172 1 29.81 545 GLY B C 1
ATOM 9358 O O . GLY B 1 545 ? 8.242 41.562 -12.703 1 29.81 545 GLY B O 1
ATOM 9359 N N . GLN B 1 546 ? 10.156 41.875 -13.922 1 29.73 546 GLN B N 1
ATOM 9360 C CA . GLN B 1 546 ? 10.828 40.594 -14 1 29.73 546 GLN B CA 1
ATOM 9361 C C . GLN B 1 546 ? 11.43 40.188 -12.656 1 29.73 546 GLN B C 1
ATOM 9363 O O . GLN B 1 546 ? 12.18 40.969 -12.062 1 29.73 546 GLN B O 1
ATOM 9368 N N . ALA B 1 547 ? 10.703 39.688 -11.781 1 35.03 547 ALA B N 1
ATOM 9369 C CA . ALA B 1 547 ? 11.367 39.094 -10.617 1 35.03 547 ALA B CA 1
ATOM 9370 C C . ALA B 1 547 ? 12.469 38.156 -11.047 1 35.03 547 ALA B C 1
ATOM 9372 O O . ALA B 1 547 ? 12.242 37.25 -11.859 1 35.03 547 ALA B O 1
ATOM 9373 N N . LEU B 1 548 ? 13.789 38.625 -11.008 1 35.12 548 LEU B N 1
ATOM 9374 C CA . LEU B 1 548 ? 14.867 37.688 -11.305 1 35.12 548 LEU B CA 1
ATOM 9375 C C . LEU B 1 548 ? 14.914 36.562 -10.273 1 35.12 548 LEU B C 1
ATOM 9377 O O . LEU B 1 548 ? 14.703 36.781 -9.086 1 35.12 548 LEU B O 1
ATOM 9381 N N . PRO B 1 549 ? 14.969 35.375 -10.711 1 36.97 549 PRO B N 1
ATOM 9382 C CA . PRO B 1 549 ? 15.148 34.219 -9.805 1 36.97 549 PRO B CA 1
ATOM 9383 C C . PRO B 1 549 ? 16.422 34.344 -8.969 1 36.97 549 PRO B C 1
ATOM 9385 O O . PRO B 1 549 ? 17.375 35 -9.375 1 36.97 549 PRO B O 1
ATOM 9388 N N . PRO B 1 550 ? 16.422 34.062 -7.758 1 37.38 550 PRO B N 1
ATOM 9389 C CA . PRO B 1 550 ? 17.672 33.969 -7.004 1 37.38 550 PRO B CA 1
ATOM 9390 C C . PRO B 1 550 ? 18.703 33.094 -7.707 1 37.38 550 PRO B C 1
ATOM 9392 O O . PRO B 1 550 ? 18.359 32.094 -8.344 1 37.38 550 PRO B O 1
ATOM 9395 N N . GLN B 1 551 ? 19.891 33.594 -8.125 1 34.09 551 GLN B N 1
ATOM 9396 C CA . GLN B 1 551 ? 20.969 32.844 -8.75 1 34.09 551 GLN B CA 1
ATOM 9397 C C . GLN B 1 551 ? 21.672 31.953 -7.727 1 34.09 551 GLN B C 1
ATOM 9399 O O . GLN B 1 551 ? 22.031 32.406 -6.641 1 34.09 551 GLN B O 1
ATOM 9404 N N . PRO B 1 552 ? 21.594 30.672 -7.906 1 36.03 552 PRO B N 1
ATOM 9405 C CA . PRO B 1 552 ? 22.328 29.781 -7.004 1 36.03 552 PRO B CA 1
ATOM 9406 C C . PRO B 1 552 ? 23.828 30.047 -7.004 1 36.03 552 PRO B C 1
ATOM 9408 O O . PRO B 1 552 ? 24.422 30.312 -8.062 1 36.03 552 PRO B O 1
ATOM 9411 N N . GLY B 1 553 ? 24.406 30.578 -5.98 1 34.72 553 GLY B N 1
ATOM 9412 C CA . GLY B 1 553 ? 25.859 30.641 -5.934 1 34.72 553 GLY B CA 1
ATOM 9413 C C . GLY B 1 553 ? 26.531 29.281 -5.953 1 34.72 553 GLY B C 1
ATOM 9414 O O . GLY B 1 553 ? 25.844 28.25 -6.004 1 34.72 553 GLY B O 1
ATOM 9415 N N . ARG B 1 554 ? 27.844 29.141 -6.055 1 35.53 554 ARG B N 1
ATOM 9416 C CA . ARG B 1 554 ? 28.688 27.953 -6.168 1 35.53 554 ARG B CA 1
ATOM 9417 C C . ARG B 1 554 ? 28.578 27.094 -4.914 1 35.53 554 ARG B C 1
ATOM 9419 O O . ARG B 1 554 ? 28.547 27.609 -3.797 1 35.53 554 ARG B O 1
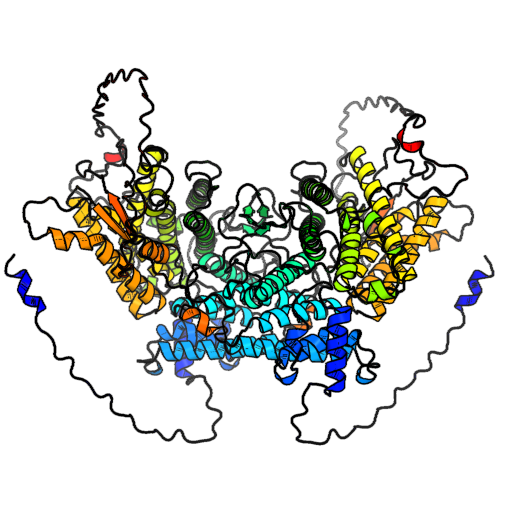ATOM 9426 N N . ARG B 1 555 ? 28.281 25.953 -5.141 1 40.75 555 ARG B N 1
ATOM 9427 C CA . ARG B 1 555 ? 28.312 24.938 -4.086 1 40.75 555 ARG B CA 1
ATOM 9428 C C . ARG B 1 555 ? 29.688 24.891 -3.422 1 40.75 555 ARG B C 1
ATOM 9430 O O . ARG B 1 555 ? 30.703 24.688 -4.094 1 40.75 555 ARG B O 1
ATOM 9437 N N . ARG B 1 556 ? 30.109 25.453 -2.359 1 33.75 556 ARG B N 1
ATOM 9438 C CA . ARG B 1 556 ? 31.375 25.234 -1.688 1 33.75 556 ARG B CA 1
ATOM 9439 C C . ARG B 1 556 ? 31.344 23.984 -0.82 1 33.75 556 ARG B C 1
ATOM 9441 O O . ARG B 1 556 ? 30.484 23.859 0.054 1 33.75 556 ARG B O 1
ATOM 9448 N N . THR B 1 557 ? 31.922 22.891 -1.373 1 34.5 557 THR B N 1
ATOM 9449 C CA . THR B 1 557 ? 32.156 21.719 -0.536 1 34.5 557 THR B CA 1
ATOM 9450 C C . THR B 1 557 ? 33.188 22 0.525 1 34.5 557 THR B C 1
ATOM 9452 O O . THR B 1 557 ? 34.344 22.359 0.2 1 34.5 557 THR B O 1
ATOM 9455 N N . ARG B 1 558 ? 33.156 22.375 1.605 1 30.78 558 ARG B N 1
ATOM 9456 C CA . ARG B 1 558 ? 34.219 22.484 2.609 1 30.78 558 ARG B CA 1
ATOM 9457 C C . ARG B 1 558 ? 34.844 21.125 2.904 1 30.78 558 ARG B C 1
ATOM 9459 O O . ARG B 1 558 ? 34.188 20.25 3.479 1 30.78 558 ARG B O 1
ATOM 9466 N N . SER B 1 559 ? 36 20.578 2.098 1 29.48 559 SER B N 1
ATOM 9467 C CA . SER B 1 559 ? 36.875 19.422 2.363 1 29.48 559 SER B CA 1
ATOM 9468 C C . SER B 1 559 ? 37.5 19.531 3.74 1 29.48 559 SER B C 1
ATOM 9470 O O . SER B 1 559 ? 38 20.594 4.129 1 29.48 559 SER B O 1
ATOM 9472 N N . GLY B 1 560 ? 37.25 18.781 4.688 1 27.02 560 GLY B N 1
ATOM 9473 C CA . GLY B 1 560 ? 38.156 18.562 5.816 1 27.02 560 GLY B CA 1
ATOM 9474 C C . GLY B 1 560 ? 39.594 18.266 5.402 1 27.02 560 GLY B C 1
ATOM 9475 O O . GLY B 1 560 ? 39.812 17.531 4.445 1 27.02 560 GLY B O 1
ATOM 9476 N N . GLN B 1 561 ? 40.625 19.062 5.594 1 25.81 561 GLN B N 1
ATOM 9477 C CA . GLN B 1 561 ? 42.094 19.078 5.426 1 25.81 561 GLN B CA 1
ATOM 9478 C C . GLN B 1 561 ? 42.719 17.812 5.992 1 25.81 561 GLN B C 1
ATOM 9480 O O . GLN B 1 561 ? 42.906 17.703 7.207 1 25.81 561 GLN B O 1
ATOM 9485 N N . GLY B 1 562 ? 42.312 16.562 5.734 1 23.08 562 GLY B N 1
ATOM 9486 C CA . GLY B 1 562 ? 43.406 15.664 6.086 1 23.08 562 GLY B CA 1
ATOM 9487 C C . GLY B 1 562 ? 44.719 15.992 5.383 1 23.08 562 GLY B C 1
ATOM 9488 O O . GLY B 1 562 ? 44.719 16.672 4.359 1 23.08 562 GLY B O 1
ATOM 9489 N N . THR B 1 563 ? 45.969 15.93 5.98 1 23.44 563 THR B N 1
ATOM 9490 C CA . THR B 1 563 ? 47.406 16.188 5.762 1 23.44 563 THR B CA 1
ATOM 9491 C C . THR B 1 563 ? 47.938 15.344 4.617 1 23.44 563 THR B C 1
ATOM 9493 O O . THR B 1 563 ? 49.156 15.203 4.461 1 23.44 563 THR B O 1
ATOM 9496 N N . GLN B 1 564 ? 47.188 14.781 3.627 1 21.77 564 GLN B N 1
ATOM 9497 C CA . GLN B 1 564 ? 48.031 13.961 2.779 1 21.77 564 GLN B CA 1
ATOM 9498 C C . GLN B 1 564 ? 49.125 14.805 2.092 1 21.77 564 GLN B C 1
ATOM 9500 O O . GLN B 1 564 ? 48.906 15.984 1.832 1 21.77 564 GLN B O 1
ATOM 9505 N N . GLU B 1 565 ? 50.406 14.18 1.866 1 21.56 565 GLU B N 1
ATOM 9506 C CA . GLU B 1 565 ? 51.75 14.359 1.281 1 21.56 565 GLU B CA 1
ATOM 9507 C C . GLU B 1 565 ? 51.656 14.719 -0.199 1 21.56 565 GLU B C 1
ATOM 9509 O O . GLU B 1 565 ? 50.688 14.328 -0.877 1 21.56 565 GLU B O 1
ATOM 9514 N N . SER B 1 566 ? 52.5 15.648 -0.714 1 21.08 566 SER B N 1
ATOM 9515 C CA . SER B 1 566 ? 52.812 16.469 -1.875 1 21.08 566 SER B CA 1
ATOM 9516 C C . SER B 1 566 ? 53.188 15.602 -3.078 1 21.08 566 SER B C 1
ATOM 9518 O O . SER B 1 566 ? 54.344 15.305 -3.311 1 21.08 566 SER B O 1
ATOM 9520 N N . GLN B 1 567 ? 52.594 14.367 -3.305 1 20.03 567 GLN B N 1
ATOM 9521 C CA . GLN B 1 567 ? 53.375 13.773 -4.375 1 20.03 567 GLN B CA 1
ATOM 9522 C C . GLN B 1 567 ? 53.312 14.617 -5.645 1 20.03 567 GLN B C 1
ATOM 9524 O O . GLN B 1 567 ? 52.281 15.195 -5.953 1 20.03 567 GLN B O 1
ATOM 9529 N N . ALA B 1 568 ? 54.5 14.805 -6.355 1 20.25 568 ALA B N 1
ATOM 9530 C CA . ALA B 1 568 ? 55.219 15.492 -7.434 1 20.25 568 ALA B CA 1
ATOM 9531 C C . ALA B 1 568 ? 54.656 15.117 -8.797 1 20.25 568 ALA B C 1
ATOM 9533 O O . ALA B 1 568 ? 54.875 14.023 -9.305 1 20.25 568 ALA B O 1
ATOM 9534 N N . ASN B 1 569 ? 53.344 15.242 -9.031 1 18.83 569 ASN B N 1
ATOM 9535 C CA . ASN B 1 569 ? 52.906 14.719 -10.32 1 18.83 569 ASN B CA 1
ATOM 9536 C C . ASN B 1 569 ? 53.531 15.492 -11.477 1 18.83 569 ASN B C 1
ATOM 9538 O O . ASN B 1 569 ? 53.625 16.719 -11.43 1 18.83 569 ASN B O 1
ATOM 9542 N N . PRO B 1 570 ? 54.219 14.805 -12.453 1 21.08 570 PRO B N 1
ATOM 9543 C CA . PRO B 1 570 ? 55.031 15.258 -13.594 1 21.08 570 PRO B CA 1
ATOM 9544 C C . PRO B 1 570 ? 54.25 16.156 -14.547 1 21.08 570 PRO B C 1
ATOM 9546 O O . PRO B 1 570 ? 53 16.109 -14.578 1 21.08 570 PRO B O 1
ATOM 9549 N N . VAL B 1 571 ? 54.938 17.109 -15.188 1 18.62 571 VAL B N 1
ATOM 9550 C CA . VAL B 1 571 ? 54.875 18.312 -16.016 1 18.62 571 VAL B CA 1
ATOM 9551 C C . VAL B 1 571 ? 54.312 17.969 -17.391 1 18.62 571 VAL B C 1
ATOM 9553 O O . VAL B 1 571 ? 55.031 17.406 -18.234 1 18.62 571 VAL B O 1
ATOM 9556 N N . ALA B 1 572 ? 53.312 17.062 -17.547 1 21.89 572 ALA B N 1
ATOM 9557 C CA . ALA B 1 572 ? 53.125 16.766 -18.953 1 21.89 572 ALA B CA 1
ATOM 9558 C C . ALA B 1 572 ? 53 18.047 -19.781 1 21.89 572 ALA B C 1
ATOM 9560 O O . ALA B 1 572 ? 52.312 19 -19.344 1 21.89 572 ALA B O 1
ATOM 9561 N N . GLN B 1 573 ? 53.719 18.328 -20.859 1 18.19 573 GLN B N 1
ATOM 9562 C CA . GLN B 1 573 ? 54.062 19.266 -21.906 1 18.19 573 GLN B CA 1
ATOM 9563 C C . GLN B 1 573 ? 52.844 19.719 -22.688 1 18.19 573 GLN B C 1
ATOM 9565 O O . GLN B 1 573 ? 51.938 18.922 -22.969 1 18.19 573 GLN B O 1
ATOM 9570 N N . SER B 1 574 ? 52.594 21.125 -22.859 1 19.02 574 SER B N 1
ATOM 9571 C CA . SER B 1 574 ? 51.656 22.172 -23.234 1 19.02 574 SER B CA 1
ATOM 9572 C C . SER B 1 574 ? 51.438 22.234 -24.734 1 19.02 574 SER B C 1
ATOM 9574 O O . SER B 1 574 ? 50.906 23.203 -25.266 1 19.02 574 SER B O 1
ATOM 9576 N N . CYS B 1 575 ? 51.344 21.031 -25.484 1 20.86 575 CYS B N 1
ATOM 9577 C CA . CYS B 1 575 ? 51.438 21.281 -26.922 1 20.86 575 CYS B CA 1
ATOM 9578 C C . CYS B 1 575 ? 50.406 22.312 -27.375 1 20.86 575 CYS B C 1
ATOM 9580 O O . CYS B 1 575 ? 49.25 22.234 -27 1 20.86 575 CYS B O 1
ATOM 9582 N N . SER B 1 576 ? 50.844 23.516 -27.953 1 20.3 576 SER B N 1
ATOM 9583 C CA . SER B 1 576 ? 50.5 24.875 -28.375 1 20.3 576 SER B CA 1
ATOM 9584 C C . SER B 1 576 ? 49.562 24.859 -29.594 1 20.3 576 SER B C 1
ATOM 9586 O O . SER B 1 576 ? 49.375 25.891 -30.25 1 20.3 576 SER B O 1
ATOM 9588 N N . ILE B 1 577 ? 48.812 23.812 -29.875 1 23.88 577 ILE B N 1
ATOM 9589 C CA . ILE B 1 577 ? 48.375 23.891 -31.266 1 23.88 577 ILE B CA 1
ATOM 9590 C C . ILE B 1 577 ? 47.688 25.234 -31.516 1 23.88 577 ILE B C 1
ATOM 9592 O O . ILE B 1 577 ? 46.906 25.688 -30.688 1 23.88 577 ILE B O 1
ATOM 9596 N N . PRO B 1 578 ? 48.094 26.078 -32.562 1 22.27 578 PRO B N 1
ATOM 9597 C CA . PRO B 1 578 ? 47.906 27.469 -32.969 1 22.27 578 PRO B CA 1
ATOM 9598 C C . PRO B 1 578 ? 46.469 27.766 -33.344 1 22.27 578 PRO B C 1
ATOM 9600 O O . PRO B 1 578 ? 45.906 27.125 -34.25 1 22.27 578 PRO B O 1
ATOM 9603 N N . GLU B 1 579 ? 45.531 27.891 -32.438 1 21.25 579 GLU B N 1
ATOM 9604 C CA . GLU B 1 579 ? 44.094 28.078 -32.656 1 21.25 579 GLU B CA 1
ATOM 9605 C C . GLU B 1 579 ? 43.812 29.422 -33.344 1 21.25 579 GLU B C 1
ATOM 9607 O O . GLU B 1 579 ? 43.969 30.484 -32.719 1 21.25 579 GLU B O 1
ATOM 9612 N N . THR B 1 580 ? 44.25 29.703 -34.594 1 21.25 580 THR B N 1
ATOM 9613 C CA . THR B 1 580 ? 44.188 31 -35.25 1 21.25 580 THR B CA 1
ATOM 9614 C C . THR B 1 580 ? 42.781 31.531 -35.312 1 21.25 580 THR B C 1
ATOM 9616 O O . THR B 1 580 ? 42.531 32.594 -35.875 1 21.25 580 THR B O 1
ATOM 9619 N N . PHE B 1 581 ? 41.75 30.797 -35.125 1 22.69 581 PHE B N 1
ATOM 9620 C CA . PHE B 1 581 ? 40.5 31.203 -35.812 1 22.69 581 PHE B CA 1
ATOM 9621 C C . PHE B 1 581 ? 40.094 32.594 -35.344 1 22.69 581 PHE B C 1
ATOM 9623 O O . PHE B 1 581 ? 40.25 32.938 -34.188 1 22.69 581 PHE B O 1
ATOM 9630 N N . GLY B 1 582 ? 39.781 33.594 -36.25 1 20.84 582 GLY B N 1
ATOM 9631 C CA . GLY B 1 582 ? 39.594 35.031 -36.281 1 20.84 582 GLY B CA 1
ATOM 9632 C C . GLY B 1 582 ? 38.5 35.5 -35.344 1 20.84 582 GLY B C 1
ATOM 9633 O O . GLY B 1 582 ? 37.438 34.906 -35.25 1 20.84 582 GLY B O 1
ATOM 9634 N N . SER B 1 583 ? 38.812 36.188 -34.281 1 21.17 583 SER B N 1
ATOM 9635 C CA . SER B 1 583 ? 38.188 36.594 -33 1 21.17 583 SER B CA 1
ATOM 9636 C C . SER B 1 583 ? 37.219 37.719 -33.188 1 21.17 583 SER B C 1
ATOM 9638 O O . SER B 1 583 ? 36.844 38.406 -32.219 1 21.17 583 SER B O 1
ATOM 9640 N N . SER B 1 584 ? 36.625 37.969 -34.438 1 21.92 584 SER B N 1
ATOM 9641 C CA . SER B 1 584 ? 36.062 39.312 -34.5 1 21.92 584 SER B CA 1
ATOM 9642 C C . SER B 1 584 ? 35.094 39.562 -33.344 1 21.92 584 SER B C 1
ATOM 9644 O O . SER B 1 584 ? 34.156 38.781 -33.125 1 21.92 584 SER B O 1
ATOM 9646 N N . THR B 1 585 ? 35.562 40.219 -32.344 1 22.8 585 THR B N 1
ATOM 9647 C CA . THR B 1 585 ? 35.094 40.531 -31 1 22.8 585 THR B CA 1
ATOM 9648 C C . THR B 1 585 ? 33.906 41.5 -31.031 1 22.8 585 THR B C 1
ATOM 9650 O O . THR B 1 585 ? 33.531 42.062 -30 1 22.8 585 THR B O 1
ATOM 9653 N N . GLU B 1 586 ? 33.281 41.781 -32.25 1 23.11 586 GLU B N 1
ATOM 9654 C CA . GLU B 1 586 ? 32.469 43 -32.125 1 23.11 586 GLU B CA 1
ATOM 9655 C C . GLU B 1 586 ? 31.516 42.938 -30.953 1 23.11 586 GLU B C 1
ATOM 9657 O O . GLU B 1 586 ? 30.766 41.969 -30.812 1 23.11 586 GLU B O 1
ATOM 9662 N N . GLN B 1 587 ? 31.875 43.625 -29.906 1 23.27 587 GLN B N 1
ATOM 9663 C CA . GLN B 1 587 ? 31.266 43.844 -28.594 1 23.27 587 GLN B CA 1
ATOM 9664 C C . GLN B 1 587 ? 29.844 44.375 -28.734 1 23.27 587 GLN B C 1
ATOM 9666 O O . GLN B 1 587 ? 29.672 45.562 -29.031 1 23.27 587 GLN B O 1
ATOM 9671 N N . THR B 1 588 ? 29.078 43.844 -29.641 1 24.16 588 THR B N 1
ATOM 9672 C CA . THR B 1 588 ? 27.828 44.594 -29.812 1 24.16 588 THR B CA 1
ATOM 9673 C C . THR B 1 588 ? 27.219 44.938 -28.469 1 24.16 588 THR B C 1
ATOM 9675 O O . THR B 1 588 ? 27.109 44.094 -27.578 1 24.16 588 THR B O 1
ATOM 9678 N N . PRO B 1 589 ? 27.188 46.281 -28.172 1 23.78 589 PRO B N 1
ATOM 9679 C CA . PRO B 1 589 ? 26.75 46.844 -26.891 1 23.78 589 PRO B CA 1
ATOM 9680 C C . PRO B 1 589 ? 25.438 46.281 -26.406 1 23.78 589 PRO B C 1
ATOM 9682 O O . PRO B 1 589 ? 24.516 46.062 -27.219 1 23.78 589 PRO B O 1
ATOM 9685 N N . LEU B 1 590 ? 25.578 45.375 -25.609 1 24.06 590 LEU B N 1
ATOM 9686 C CA . LEU B 1 590 ? 24.422 44.719 -25.016 1 24.06 590 LEU B CA 1
ATOM 9687 C C . LEU B 1 590 ? 23.391 45.75 -24.562 1 24.06 590 LEU B C 1
ATOM 9689 O O . LEU B 1 590 ? 23.672 46.594 -23.703 1 24.06 590 LEU B O 1
ATOM 9693 N N . ALA B 1 591 ? 22.672 46.406 -25.594 1 22.31 591 ALA B N 1
ATOM 9694 C CA . ALA B 1 591 ? 21.625 47.406 -25.422 1 22.31 591 ALA B CA 1
ATOM 9695 C C . ALA B 1 591 ? 20.859 47.188 -24.125 1 22.31 591 ALA B C 1
ATOM 9697 O O . ALA B 1 591 ? 20.391 46.062 -23.859 1 22.31 591 ALA B O 1
ATOM 9698 N N . SER B 1 592 ? 21.234 47.969 -23.219 1 22.97 592 SER B N 1
ATOM 9699 C CA . SER B 1 592 ? 20.734 48.062 -21.844 1 22.97 592 SER B CA 1
ATOM 9700 C C . SER B 1 592 ? 19.25 48.406 -21.828 1 22.97 592 SER B C 1
ATOM 9702 O O . SER B 1 592 ? 18.828 49.469 -22.297 1 22.97 592 SER B O 1
ATOM 9704 N N . TRP B 1 593 ? 18.453 47.656 -22.531 1 22.44 593 TRP B N 1
ATOM 9705 C CA . TRP B 1 593 ? 17.047 48.031 -22.688 1 22.44 593 TRP B CA 1
ATOM 9706 C C . TRP B 1 593 ? 16.469 48.531 -21.375 1 22.44 593 TRP B C 1
ATOM 9708 O O . TRP B 1 593 ? 16.484 47.812 -20.359 1 22.44 593 TRP B O 1
ATOM 9718 N N . PRO B 1 594 ? 16.406 49.844 -21.266 1 23.95 594 PRO B N 1
ATOM 9719 C CA . PRO B 1 594 ? 15.953 50.562 -20.078 1 23.95 594 PRO B CA 1
ATOM 9720 C C . PRO B 1 594 ? 14.484 50.312 -19.75 1 23.95 594 PRO B C 1
ATOM 9722 O O . PRO B 1 594 ? 13.609 50.656 -20.562 1 23.95 594 PRO B O 1
ATOM 9725 N N . MET B 1 595 ? 14.078 49.188 -19.656 1 23.86 595 MET B N 1
ATOM 9726 C CA . MET B 1 595 ? 12.641 48.938 -19.625 1 23.86 595 MET B CA 1
ATOM 9727 C C . MET B 1 595 ? 11.992 49.656 -18.453 1 23.86 595 MET B C 1
ATOM 9729 O O . MET B 1 595 ? 12.289 49.375 -17.297 1 23.86 595 MET B O 1
ATOM 9733 N N . SER B 1 596 ? 11.508 50.906 -18.672 1 22.75 596 SER B N 1
ATOM 9734 C CA . SER B 1 596 ? 10.797 51.812 -17.766 1 22.75 596 SER B CA 1
ATOM 9735 C C . SER B 1 596 ? 9.375 51.344 -17.516 1 22.75 596 SER B C 1
ATOM 9737 O O . SER B 1 596 ? 8.578 51.219 -18.453 1 22.75 596 SER B O 1
ATOM 9739 N N . LEU B 1 597 ? 9.172 50.344 -16.812 1 24.33 597 LEU B N 1
ATOM 9740 C CA . LEU B 1 597 ? 7.836 49.781 -16.625 1 24.33 597 LEU B CA 1
ATOM 9741 C C . LEU B 1 597 ? 6.938 50.75 -15.859 1 24.33 597 LEU B C 1
ATOM 9743 O O . LEU B 1 597 ? 7.234 51.125 -14.719 1 24.33 597 LEU B O 1
ATOM 9747 N N . ASP B 1 598 ? 6.117 51.688 -16.422 1 23.64 598 ASP B N 1
ATOM 9748 C CA . ASP B 1 598 ? 5.168 52.688 -15.953 1 23.64 598 ASP B CA 1
ATOM 9749 C C . ASP B 1 598 ? 3.955 52.031 -15.297 1 23.64 598 ASP B C 1
ATOM 9751 O O . ASP B 1 598 ? 3.119 51.438 -15.977 1 23.64 598 ASP B O 1
ATOM 9755 N N . MET B 1 599 ? 4.043 51.562 -14.125 1 27.27 599 MET B N 1
ATOM 9756 C CA . MET B 1 599 ? 3.068 50.781 -13.359 1 27.27 599 MET B CA 1
ATOM 9757 C C . MET B 1 599 ? 1.889 51.656 -12.945 1 27.27 599 MET B C 1
ATOM 9759 O O . MET B 1 599 ? 1.021 51.219 -12.188 1 27.27 599 MET B O 1
ATOM 9763 N N . ALA B 1 600 ? 1.649 52.969 -13.195 1 25.05 600 ALA B N 1
ATOM 9764 C CA . ALA B 1 600 ? 0.604 53.875 -12.75 1 25.05 600 ALA B CA 1
ATOM 9765 C C . ALA B 1 600 ? -0.776 53.406 -13.18 1 25.05 600 ALA B C 1
ATOM 9767 O O . ALA B 1 600 ? -1.769 53.625 -12.484 1 25.05 600 ALA B O 1
ATOM 9768 N N . TYR B 1 601 ? -1.024 53.125 -14.32 1 24.73 601 TYR B N 1
ATOM 9769 C CA . TYR B 1 601 ? -2.416 53.125 -14.758 1 24.73 601 TYR B CA 1
ATOM 9770 C C . TYR B 1 601 ? -3.109 51.844 -14.359 1 24.73 601 TYR B C 1
ATOM 9772 O O . TYR B 1 601 ? -4.145 51.469 -14.93 1 24.73 601 TYR B O 1
ATOM 9780 N N . ASP B 1 602 ? -2.389 50.969 -13.648 1 25.36 602 ASP B N 1
ATOM 9781 C CA . ASP B 1 602 ? -3.135 49.719 -13.656 1 25.36 602 ASP B CA 1
ATOM 9782 C C . ASP B 1 602 ? -4.328 49.781 -12.703 1 25.36 602 ASP B C 1
ATOM 9784 O O . ASP B 1 602 ? -4.188 50.219 -11.555 1 25.36 602 ASP B O 1
ATOM 9788 N N . PRO B 1 603 ? -5.605 49.688 -13.039 1 26.28 603 PRO B N 1
ATOM 9789 C CA . PRO B 1 603 ? -6.891 49.906 -12.367 1 26.28 603 PRO B CA 1
ATOM 9790 C C . PRO B 1 603 ? -6.969 49.188 -11.016 1 26.28 603 PRO B C 1
ATOM 9792 O O . PRO B 1 603 ? -7.809 49.531 -10.18 1 26.28 603 PRO B O 1
ATOM 9795 N N . PHE B 1 604 ? -6.336 48.094 -10.906 1 26.33 604 PHE B N 1
ATOM 9796 C CA . PHE B 1 604 ? -6.691 47.375 -9.703 1 26.33 604 PHE B CA 1
ATOM 9797 C C . PHE B 1 604 ? -6.164 48.062 -8.453 1 26.33 604 PHE B C 1
ATOM 9799 O O . PHE B 1 604 ? -6.492 47.688 -7.332 1 26.33 604 PHE B O 1
ATOM 9806 N N . PHE B 1 605 ? -5.145 48.938 -8.531 1 27.11 605 PHE B N 1
ATOM 9807 C CA . PHE B 1 605 ? -4.539 49.656 -7.406 1 27.11 605 PHE B CA 1
ATOM 9808 C C . PHE B 1 605 ? -5.453 50.781 -6.91 1 27.11 605 PHE B C 1
ATOM 9810 O O . PHE B 1 605 ? -5.09 51.531 -6.008 1 27.11 605 PHE B O 1
ATOM 9817 N N . GLN B 1 606 ? -6.492 51.094 -7.535 1 26.45 606 GLN B N 1
ATOM 9818 C CA . GLN B 1 606 ? -7.242 52.281 -7.098 1 26.45 606 GLN B CA 1
ATOM 9819 C C . GLN B 1 606 ? -7.832 52.062 -5.707 1 26.45 606 GLN B C 1
ATOM 9821 O O . GLN B 1 606 ? -8.531 52.938 -5.184 1 26.45 606 GLN B O 1
ATOM 9826 N N . PHE B 1 607 ? -8.023 50.875 -5.176 1 26.89 607 PHE B N 1
ATOM 9827 C CA . PHE B 1 607 ? -8.898 50.875 -4.016 1 26.89 607 PHE B CA 1
ATOM 9828 C C . PHE B 1 607 ? -8.156 51.312 -2.762 1 26.89 607 PHE B C 1
ATOM 9830 O O . PHE B 1 607 ? -7.859 50.5 -1.887 1 26.89 607 PHE B O 1
ATOM 9837 N N . GLN B 1 608 ? -7.16 52.188 -2.793 1 26.62 608 GLN B N 1
ATOM 9838 C CA . GLN B 1 608 ? -6.543 52.781 -1.617 1 26.62 608 GLN B CA 1
ATOM 9839 C C . GLN B 1 608 ? -7.543 53.656 -0.852 1 26.62 608 GLN B C 1
ATOM 9841 O O . GLN B 1 608 ? -8.086 54.625 -1.396 1 26.62 608 GLN B O 1
ATOM 9846 N N . ASP B 1 609 ? -8.336 53.125 0.256 1 26.62 609 ASP B N 1
ATOM 9847 C CA . ASP B 1 609 ? -9.008 54.094 1.103 1 26.62 609 ASP B CA 1
ATOM 9848 C C . ASP B 1 609 ? -8.039 55.188 1.564 1 26.62 609 ASP B C 1
ATOM 9850 O O . ASP B 1 609 ? -6.941 54.906 2.029 1 26.62 609 ASP B O 1
ATOM 9854 N N . SER B 1 610 ? -8.062 56.375 1.287 1 26.89 610 SER B N 1
ATOM 9855 C CA . SER B 1 610 ? -7.5 57.438 2.111 1 26.89 610 SER B CA 1
ATOM 9856 C C . SER B 1 610 ? -7.91 57.281 3.572 1 26.89 610 SER B C 1
ATOM 9858 O O . SER B 1 610 ? -7.055 57.188 4.457 1 26.89 610 SER B O 1
ATOM 9860 N N . GLY B 1 611 ? -8.688 58.25 4.367 1 27.19 611 GLY B N 1
ATOM 9861 C CA . GLY B 1 611 ? -9.055 58.469 5.762 1 27.19 611 GLY B CA 1
ATOM 9862 C C . GLY B 1 611 ? -9.906 57.344 6.328 1 27.19 611 GLY B C 1
ATOM 9863 O O . GLY B 1 611 ? -9.969 57.156 7.543 1 27.19 611 GLY B O 1
ATOM 9864 N N . GLY B 1 612 ? -11.227 57.125 5.805 1 25.83 612 GLY B N 1
ATOM 9865 C CA . GLY B 1 612 ? -12.312 56.469 6.531 1 25.83 612 GLY B CA 1
ATOM 9866 C C . GLY B 1 612 ? -12.133 54.969 6.652 1 25.83 612 GLY B C 1
ATOM 9867 O O . GLY B 1 612 ? -11.305 54.375 5.957 1 25.83 612 GLY B O 1
ATOM 9868 N N . PRO B 1 613 ? -12.992 54.094 7.621 1 26.53 613 PRO B N 1
ATOM 9869 C CA . PRO B 1 613 ? -13.039 52.75 8.148 1 26.53 613 PRO B CA 1
ATOM 9870 C C . PRO B 1 613 ? -13.18 51.688 7.055 1 26.53 613 PRO B C 1
ATOM 9872 O O . PRO B 1 613 ? -14.234 51.594 6.422 1 26.53 613 PRO B O 1
ATOM 9875 N N . PHE B 1 614 ? -12.516 51.656 6.047 1 27.64 614 PHE B N 1
ATOM 9876 C CA . PHE B 1 614 ? -12.789 50.844 4.887 1 27.64 614 PHE B CA 1
ATOM 9877 C C . PHE B 1 614 ? -12.883 49.375 5.281 1 27.64 614 PHE B C 1
ATOM 9879 O O . PHE B 1 614 ? -11.875 48.75 5.637 1 27.64 614 PHE B O 1
ATOM 9886 N N . PHE B 1 615 ? -14.008 48.719 5.656 1 27.3 615 PHE B N 1
ATOM 9887 C CA . PHE B 1 615 ? -14.453 47.375 6.059 1 27.3 615 PHE B CA 1
ATOM 9888 C C . PHE B 1 615 ? -14.227 46.375 4.938 1 27.3 615 PHE B C 1
ATOM 9890 O O . PHE B 1 615 ? -13.766 45.25 5.188 1 27.3 615 PHE B O 1
ATOM 9897 N N . GLY B 1 616 ? -15.062 46.375 3.727 1 27.58 616 GLY B N 1
ATOM 9898 C CA . GLY B 1 616 ? -15.461 45.281 2.873 1 27.58 616 GLY B CA 1
ATOM 9899 C C . GLY B 1 616 ? -14.375 44.844 1.899 1 27.58 616 GLY B C 1
ATOM 9900 O O . GLY B 1 616 ? -14.672 44.281 0.852 1 27.58 616 GLY B O 1
ATOM 9901 N N . ILE B 1 617 ? -13.234 45.281 1.773 1 27.05 617 ILE B N 1
ATOM 9902 C CA . ILE B 1 617 ? -12.266 44.938 0.736 1 27.05 617 ILE B CA 1
ATOM 9903 C C . ILE B 1 617 ? -12.141 43.406 0.635 1 27.05 617 ILE B C 1
ATOM 9905 O O . ILE B 1 617 ? -11.953 42.719 1.646 1 27.05 617 ILE B O 1
ATOM 9909 N N . TRP B 1 618 ? -12.711 42.844 -0.479 1 29.95 618 TRP B N 1
ATOM 9910 C CA . TRP B 1 618 ? -12.484 41.438 -0.752 1 29.95 618 TRP B CA 1
ATOM 9911 C C . TRP B 1 618 ? -11.055 41.031 -0.407 1 29.95 618 TRP B C 1
ATOM 9913 O O . TRP B 1 618 ? -10.102 41.625 -0.918 1 29.95 618 TRP B O 1
ATOM 9923 N N . GLU B 1 619 ? -10.641 40.844 0.689 1 33.09 619 GLU B N 1
ATOM 9924 C CA . GLU B 1 619 ? -9.359 40.281 1.087 1 33.09 619 GLU B CA 1
ATOM 9925 C C . GLU B 1 619 ? -8.898 39.219 0.078 1 33.09 619 GLU B C 1
ATOM 9927 O O . GLU B 1 619 ? -9.523 38.188 -0.072 1 33.09 619 GLU B O 1
ATOM 9932 N N . VAL B 1 620 ? -8.305 39.531 -1.052 1 32.59 620 VAL B N 1
ATOM 9933 C CA . VAL B 1 620 ? -7.637 38.812 -2.141 1 32.59 620 VAL B CA 1
ATOM 9934 C C . VAL B 1 620 ? -6.719 37.75 -1.571 1 32.59 620 VAL B C 1
ATOM 9936 O O . VAL B 1 620 ? -5.891 38 -0.699 1 32.59 620 VAL B O 1
ATOM 9939 N N . GLY B 1 621 ? -6.965 36.469 -1.813 1 37.88 621 GLY B N 1
ATOM 9940 C CA . GLY B 1 621 ? -6.137 35.281 -1.595 1 37.88 621 GLY B CA 1
ATOM 9941 C C . GLY B 1 621 ? -6.746 34.312 -0.617 1 37.88 621 GLY B C 1
ATOM 9942 O O . GLY B 1 621 ? -6.141 33.281 -0.305 1 37.88 621 GLY B O 1
ATOM 9943 N N . ASN B 1 622 ? -7.691 34.844 0.116 1 38.69 622 ASN B N 1
ATOM 9944 C CA . ASN B 1 622 ? -8.18 33.875 1.103 1 38.69 622 ASN B CA 1
ATOM 9945 C C . ASN B 1 622 ? -9.164 32.875 0.486 1 38.69 622 ASN B C 1
ATOM 9947 O O . ASN B 1 622 ? -9.797 33.188 -0.526 1 38.69 622 ASN B O 1
ATOM 9951 N N . LEU B 1 623 ? -8.969 31.484 0.856 1 45.97 623 LEU B N 1
ATOM 9952 C CA . LEU B 1 623 ? -9.977 30.484 0.526 1 45.97 623 LEU B CA 1
ATOM 9953 C C . LEU B 1 623 ? -11.328 30.844 1.146 1 45.97 623 LEU B C 1
ATOM 9955 O O . LEU B 1 623 ? -11.414 31.062 2.354 1 45.97 623 LEU B O 1
#

Nearest PDB structures (foldseek):
  8zdz-assembly1_A  TM=1.888E-01  e=4.244E+00  Drosophila mojavensis
  7zke-assembly1_E  TM=1.785E-01  e=3.902E+00  Thermochaetoides thermophila
  7zke-assembly1_E  TM=1.786E-01  e=3.180E+00  Thermochaetoides thermophila
  8zdz-assembly1_A  TM=1.872E-01  e=5.294E+00  Drosophila mojavensis

pLDDT: mean 72.58, std 27.44, range [18.19, 98.69]

InterPro domains:
  IPR007219 Xylanolytic transcriptional activator, regulatory domain [PF04082] (47-185)
  IPR050815 Transcription factor, fungi [PTHR47338] (23-589)

Secondary structure (DSSP, 8-state):
--GGGGGG--------------------S-----SS--HHHHHHHHHHHHHHTTTSS-----GGGGS-GGGS-HHHHHHHHHHHGGG---GGGTTTHHHHHHHHHHHHHHHHHHHHHHT-B-HHHHHHHHHHHHHHHHTT-HHHHHHHHHHHHHHHHHTTTTS--S-TT--SHHHHHHHHHHHHHHHHHHHHSPPP-EEE-SS-SSS-EEEEEEEEEEEE-SS-PPPPPPP---SS---S-S-----HHHHHHHHHHHHHHHHHHHHHHHTT-TTPPPTTSTTSHHHHHHHHHHHHHHHS-GGGSHHHH-GGGS-HHHHHHTHHHHHHHHHHHHHHHHHHHHHT-HHHHH---SS-TTTSS-HHHHHHHHHHHHHHHHHHHHHHHHHHHTT-----HHHHHHHHHHHHHHHHHTT-SSHHHHHHHHHHHHHHHHHHHHHHTT-HHHHHHHHHHHHHHHHHHHHHHHHTTSTTS----EEEEEHHHHHHHHTT-SS--TTS---GGGGGTB---TTS----------EEEEE----TTS-S--SS------EE-----------------------------------------------TT-GGGG----SS-------TT--/--GGGGGG--------------------S-----SS--HHHHHHHHHHHHHHTTTSS-----GGGGS-GGGS-HHHHHHHHHHHGGG---GGGTTTHHHHHHHHHHHHHHHHHHHHHHT-B-HHHHHHHHHHHHHHHHTT-HHHHHHHHHHHHHHHHHTTTTS--S-TT--SHHHHHHHHHHHHHHHHHHHHSPPP-EEE-SS-SSS-EEEEEEEEEEEE-SS-PPPPPPP---SS---S-SS----HHHHHHHHHHHHHHHHHHHHHHHTT-TTPPPTTSTTSHHHHHHHHHHHHHHHS-GGGSHHHH-GGGS-HHHHHHTHHHHHHHHHHHHHHHHHHHHHT-HHHHH---SS-TTTSS-HHHHHHHHHHHHHHHHHHHHHHHHHHHTTPPP--HHHHHHHHHHHHHHHHHTT-SSHHHHHHHHHHHHHHHHHHHHHHTT-HHHHHHHHHHHHHHHHHTHHHHHHTTSTTS----EEEEEHHHHHHHHTT-SS--TTS---GGGGGTB---TTS----------EEEEE----TTS---SSS---PPPEE-----------------------------------------------TT-GGGG----SS-------TT--

Solvent-accessible surface area (backbone atoms only — not comparable to full-atom values): 70959 Å² total; per-residue (Å²): 126,74,73,78,61,61,80,73,58,82,71,72,77,76,69,76,74,70,73,71,78,68,73,78,72,74,74,77,86,84,74,86,71,67,94,63,76,57,69,70,58,51,52,45,28,52,51,26,26,62,65,45,35,42,31,32,77,43,45,72,75,55,74,75,74,56,71,49,66,83,78,46,54,68,41,51,54,24,19,47,43,24,49,18,40,78,66,38,84,56,72,87,41,66,97,40,42,68,64,49,21,50,51,27,39,44,54,19,42,34,47,49,25,48,32,56,32,70,13,50,35,49,72,62,53,41,46,32,26,52,40,40,21,53,28,23,45,38,60,50,27,44,46,58,19,44,43,28,49,34,46,32,51,32,52,33,56,68,56,47,40,60,40,50,84,58,58,86,84,49,76,45,69,61,50,35,48,45,20,24,43,40,52,35,49,49,42,48,43,31,71,66,41,83,81,79,66,43,78,40,38,73,86,34,68,84,61,41,34,24,23,46,65,42,75,44,87,76,34,42,47,60,62,38,41,42,56,70,57,87,60,85,72,90,75,85,85,78,70,68,67,88,71,79,71,74,40,59,59,57,54,32,47,36,51,35,49,50,47,25,52,49,53,51,48,51,51,45,56,72,48,56,27,87,51,61,62,56,58,89,35,80,85,8,63,54,38,52,52,50,51,51,52,53,51,44,58,70,67,51,57,65,69,73,22,55,85,61,54,35,71,88,75,51,53,61,69,55,50,67,75,39,33,66,52,48,46,24,45,52,49,40,54,47,50,57,32,38,50,46,25,62,77,23,34,67,63,73,76,36,61,60,73,77,61,70,69,81,77,76,72,54,47,72,55,42,28,52,30,47,48,45,20,49,55,26,29,52,47,50,43,49,52,49,50,50,36,59,74,59,69,52,83,82,59,49,70,66,58,40,52,42,34,49,52,32,28,61,56,27,58,66,34,47,41,36,57,23,63,68,54,14,53,49,23,46,51,44,29,49,50,27,51,52,53,27,52,57,47,24,73,75,23,53,33,35,34,52,49,40,53,42,50,51,52,39,52,49,50,31,52,47,68,52,67,74,52,60,75,57,85,84,61,75,78,72,41,56,37,35,39,45,49,65,48,50,46,35,61,72,63,60,41,65,60,52,58,79,74,44,22,70,33,79,41,50,56,63,43,30,64,72,64,75,81,39,67,67,44,51,62,75,69,71,67,52,38,37,32,31,38,42,64,51,68,24,82,58,63,90,58,92,54,87,67,70,40,62,68,46,40,56,43,73,71,57,74,82,74,78,81,70,81,81,78,77,83,80,76,82,83,79,82,80,79,70,81,71,80,72,78,81,66,85,63,82,72,70,75,76,75,73,75,76,78,79,78,82,66,78,78,56,70,82,70,63,78,65,79,82,88,72,91,80,78,82,68,78,70,84,84,69,94,126,76,75,80,62,60,81,75,58,83,73,72,76,77,72,77,76,72,72,71,78,71,74,81,71,74,76,78,86,83,74,87,71,67,92,64,76,59,68,70,58,52,53,45,27,52,51,26,27,63,62,45,35,43,30,33,77,43,44,72,75,56,76,76,73,54,71,49,66,84,77,48,54,68,41,50,53,25,19,47,43,24,50,18,41,77,66,37,84,55,72,88,42,67,95,40,40,67,63,48,21,51,51,27,38,45,52,19,42,34,47,49,26,48,31,55,32,71,14,50,35,49,72,64,54,42,45,31,27,53,41,40,20,53,29,23,44,37,59,50,29,42,48,59,19,42,44,28,50,34,46,32,52,31,52,32,57,69,54,47,40,60,41,50,83,59,61,88,85,49,77,46,70,62,51,36,48,45,21,24,44,41,52,36,48,49,41,49,43,32,71,66,40,82,81,79,64,44,78,42,39,72,85,33,66,84,60,38,36,24,23,48,66,41,76,43,85,76,35,42,46,61,63,39,41,42,55,70,58,86,56,85,72,90,78,83,85,78,72,71,68,84,80,73,76,71,41,58,60,59,53,33,46,36,51,36,49,50,46,26,53,47,54,52,47,52,49,43,56,72,49,57,27,86,49,61,62,56,58,88,36,80,86,9,64,53,38,50,52,49,52,49,51,52,50,46,58,69,66,51,56,64,69,73,21,54,85,60,52,35,73,89,74,52,52,61,68,57,51,67,73,39,32,66,49,47,45,23,44,52,48,39,53,48,48,56,31,38,51,45,25,61,76,23,33,66,64,73,76,37,61,59,75,78,62,69,70,86,72,82,74,52,45,72,54,42,28,53,29,48,50,45,21,50,54,28,29,51,48,50,44,49,50,49,49,50,36,59,74,58,68,54,82,84,58,50,70,65,58,40,52,43,34,48,52,33,29,60,56,26,58,65,33,46,41,35,56,25,63,67,55,14,54,51,23,47,51,46,29,50,50,27,50,52,53,27,51,57,46,24,72,76,22,53,33,34,34,54,51,42,52,41,51,51,51,41,50,50,50,30,52,48,68,52,67,73,52,61,76,56,86,81,60,74,76,70,42,54,38,36,39,45,50,62,48,49,47,37,62,72,62,57,41,62,65,50,60,75,78,44,23,65,34,80,41,50,56,62,43,29,64,72,64,77,81,38,68,65,45,50,62,75,69,71,68,50,38,37,31,31,40,43,72,52,67,26,85,60,63,89,59,92,52,85,68,71,38,71,68,46,40,54,44,74,73,60,74,84,75,79,82,71,81,82,80,82,78,83,75,80,81,80,82,76,82,70,81,82,77,71,77,81,69,85,64,81,72,70,74,74,75,73,75,76,77,78,77,80,66,77,78,56,71,83,69,64,80,66,72,83,88,71,90,76,78,80,71,78,70,83,84,68,95

Radius of gyration: 35.46 Å; Cα contacts (8 Å, |Δi|>4): 1627; chains: 2; bounding box: 112×110×99 Å